Protein AF-A0A1M5VIR8-F1 (afdb_monomer_lite)

pLDDT: mean 79.29, std 17.3, range [23.12, 97.69]

InterPro domains:
  IPR013397 Type I-F CRISPR-associated protein Csy1 [PF09611] (57-420)
  IPR013397 Type I-F CRISPR-associated protein Csy1 [TIGR02564] (56-422)
  IPR013398 Type I-F CRISPR-associated protein Csy2 [PF09614] (484-767)
  IPR013398 Type I-F CRISPR-associated protein Csy2 [TIGR02565] (483-769)

Secondary structure (DSSP, 8-state):
--HHHHHHHHHHHHHHHHHHHHHHHHHHHHHH--SHHHHHHHHHHHHHHHHHHHHHTSHHHHHHHHHHHGGGEEEESB-GGGT-TT--S--BPPPP----TTSBSGGG-SSPPPEEEE-GGGHHHHHHHT-B-TTS-BHHHHHHTT--GGGGGG-SSHHHHHHHHHHHHTTT--SS-B--TTSEEEEEE-TTS-EEEEEE--BHHHHHHHHHHHHHHHH-HHHHHHHHHHHHT---SS-EEE--S-EEEETTTT-GGGT-HHHHHTTTEEEEEE-PPPP---------S-SSGGGSHHHHHHHHHHHHHHHHHHHHHHHTT----HHHHHHHHHHHHHHHHHHHHHHHHHTTSPTTGGGG-SSS-HHHHHHH-TT-TT--TT--GGGGHHHHHHHHHHHHHHHHHTTT-SSSSSTHHHHHHHHHHHHHHH--GGGTS--------------------------------------------EEEEEEEEEEEEEE-EETTEESS--HHHHHHHHHHHHHHHHHHH--EEEEEEEEEEEEEESEE-SSTTSPEEE----PPPPTTSPPPP-----EEEEEEEEEEEEES---S-HHHHHHHHHHHHHHHHTSEETTEEEEEEEEEEEE----HHHHHGGG-S-EEEEE-GGGT--SS--HHHHHHHHHHHH-EEEEEEEEESSTT-S-EEEEEEEPPP-SS-EEEEEEEEEESSPPBPTTTSBT-S-SSS-EEEEEEEEEEEEEE--GGG---GGGT-EEEEEETTEEEEEESS-PPPPGGGGT---

Organism: NCBI:txid1216006

Structure (mmCIF, N/CA/C/O backbone):
data_AF-A0A1M5VIR8-F1
#
_entry.id   AF-A0A1M5VIR8-F1
#
loop_
_atom_site.group_PDB
_atom_site.id
_atom_site.type_symbol
_atom_site.label_atom_id
_atom_site.label_alt_id
_atom_site.label_comp_id
_atom_site.label_asym_id
_atom_site.label_entity_id
_atom_site.label_seq_id
_atom_site.pdbx_PDB_ins_code
_atom_site.Cartn_x
_atom_site.Cartn_y
_atom_site.Cartn_z
_atom_site.occupancy
_atom_site.B_iso_or_equiv
_atom_site.auth_seq_id
_atom_site.auth_comp_id
_atom_site.auth_asym_id
_atom_site.auth_atom_id
_atom_site.pdbx_PDB_model_num
ATOM 1 N N . MET A 1 1 ? -11.295 -9.915 39.919 1.00 59.41 1 MET A N 1
ATOM 2 C CA . MET A 1 1 ? -12.759 -9.950 39.840 1.00 59.41 1 MET A CA 1
ATOM 3 C C . MET A 1 1 ? -13.199 -11.084 38.944 1.00 59.41 1 MET A C 1
ATOM 5 O O . MET A 1 1 ? -12.601 -11.305 37.896 1.00 59.41 1 MET A O 1
ATOM 9 N N . GLN A 1 2 ? -14.254 -11.789 39.356 1.00 78.25 2 GLN A N 1
ATOM 10 C CA . GLN A 1 2 ? -14.938 -12.717 38.463 1.00 78.25 2 GLN A CA 1
ATOM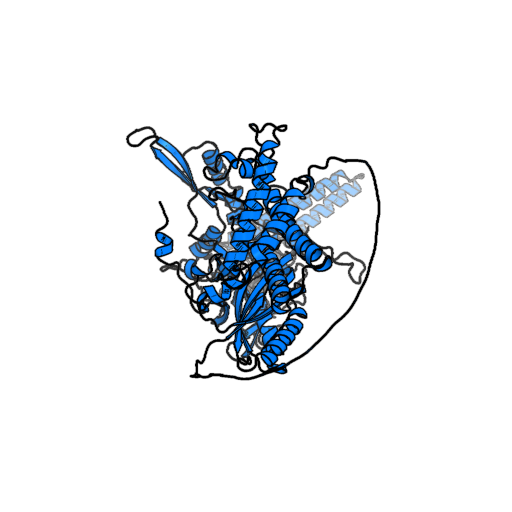 11 C C . GLN A 1 2 ? -15.628 -11.924 37.344 1.00 78.25 2 GLN A C 1
ATOM 13 O O . GLN A 1 2 ? -16.058 -10.785 37.548 1.00 78.25 2 GLN A O 1
ATOM 18 N N . LEU A 1 3 ? -15.728 -12.515 36.154 1.00 81.69 3 LEU A N 1
ATOM 19 C CA . LEU A 1 3 ? -16.310 -11.860 34.978 1.00 81.69 3 LEU A CA 1
ATOM 20 C C . LEU A 1 3 ? -17.779 -11.445 35.200 1.00 81.69 3 LEU A C 1
ATOM 22 O O . LEU A 1 3 ? -18.223 -10.424 34.680 1.00 81.69 3 LEU A O 1
ATOM 26 N N . SER A 1 4 ? -18.514 -12.181 36.036 1.00 81.38 4 SER A N 1
ATOM 27 C CA . SER A 1 4 ? -19.877 -11.855 36.473 1.00 81.38 4 SER A CA 1
ATOM 28 C C . SER A 1 4 ? -19.963 -10.492 37.174 1.00 81.38 4 SER A C 1
ATOM 30 O O . SER A 1 4 ? -20.834 -9.682 36.850 1.00 81.38 4 SER A O 1
ATOM 32 N N . ASP A 1 5 ? -19.031 -10.178 38.075 1.00 83.06 5 ASP A N 1
ATOM 33 C CA . ASP A 1 5 ? -19.003 -8.885 38.768 1.00 83.06 5 ASP A CA 1
ATOM 34 C C . ASP A 1 5 ? -18.709 -7.735 37.800 1.00 83.06 5 ASP A C 1
ATOM 36 O O . ASP A 1 5 ? -19.306 -6.661 37.902 1.00 83.06 5 ASP A O 1
ATOM 40 N N . GLN A 1 6 ? -17.836 -7.967 36.814 1.00 84.19 6 GLN A N 1
ATOM 41 C CA . GLN A 1 6 ? -17.561 -6.980 35.771 1.00 84.19 6 GLN A CA 1
ATOM 42 C C . GLN A 1 6 ? -18.767 -6.737 34.863 1.00 84.19 6 GLN A C 1
ATOM 44 O O . GLN A 1 6 ? -19.037 -5.589 34.520 1.00 84.19 6 GLN A O 1
ATOM 49 N N . ILE A 1 7 ? -19.523 -7.781 34.507 1.00 85.25 7 ILE A N 1
ATOM 50 C CA . ILE A 1 7 ? -20.770 -7.640 33.741 1.00 85.25 7 ILE A CA 1
ATOM 51 C C . ILE A 1 7 ? -21.762 -6.769 34.518 1.00 85.25 7 ILE A C 1
ATOM 53 O O . ILE A 1 7 ? -22.334 -5.833 33.957 1.00 85.25 7 ILE A O 1
ATOM 57 N N . ARG A 1 8 ? -21.925 -7.013 35.824 1.00 86.75 8 ARG A N 1
ATOM 58 C CA . ARG A 1 8 ? -22.806 -6.201 36.676 1.00 86.75 8 ARG A CA 1
ATOM 59 C C . ARG A 1 8 ? -22.347 -4.742 36.737 1.00 86.75 8 ARG A C 1
ATOM 61 O O . ARG A 1 8 ? -23.164 -3.844 36.544 1.00 86.75 8 ARG A O 1
ATOM 68 N N . ALA A 1 9 ? -21.053 -4.507 36.954 1.00 87.12 9 ALA A N 1
ATOM 69 C CA . ALA A 1 9 ? -20.477 -3.164 36.981 1.00 87.12 9 ALA A CA 1
ATOM 70 C C . ALA A 1 9 ? -20.625 -2.440 35.630 1.00 87.12 9 ALA A C 1
ATOM 72 O O . ALA A 1 9 ? -20.938 -1.250 35.593 1.00 87.12 9 ALA A O 1
ATOM 73 N N . TYR A 1 10 ? -20.460 -3.159 34.518 1.00 87.75 10 TYR A N 1
ATOM 74 C CA . TYR A 1 10 ? -20.635 -2.616 33.174 1.00 87.75 10 TYR A CA 1
ATOM 75 C C . TYR A 1 10 ? -22.074 -2.153 32.937 1.00 87.75 10 TYR A C 1
ATOM 77 O O . TYR A 1 10 ? -22.295 -1.016 32.518 1.00 87.75 10 TYR A O 1
ATOM 85 N N . ILE A 1 11 ? -23.060 -2.999 33.247 1.00 87.69 11 ILE A N 1
ATOM 86 C CA . ILE A 1 11 ? -24.482 -2.663 33.087 1.00 87.69 11 ILE A CA 1
ATOM 87 C C . ILE A 1 11 ? -24.844 -1.454 33.962 1.00 87.69 11 ILE A C 1
ATOM 89 O O . ILE A 1 11 ? -25.480 -0.517 33.474 1.00 87.69 11 ILE A O 1
ATOM 93 N N . GLN A 1 12 ? -24.355 -1.418 35.205 1.00 88.19 12 GLN A N 1
ATOM 94 C CA . GLN A 1 12 ? -24.562 -0.301 36.128 1.00 88.19 12 GLN A CA 1
ATOM 95 C C . GLN A 1 12 ? -23.960 1.017 35.607 1.00 88.19 12 GLN A C 1
ATOM 97 O O . GLN A 1 12 ? -24.633 2.045 35.594 1.00 88.19 12 GLN A O 1
ATOM 102 N N . SER A 1 13 ? -22.729 0.996 35.092 1.00 88.50 13 SER A N 1
ATOM 103 C CA . SER A 1 13 ? -22.093 2.186 34.503 1.00 88.50 13 SER A CA 1
ATOM 104 C C . SER A 1 13 ? -22.871 2.723 33.290 1.00 88.50 13 SER A C 1
ATOM 106 O O . SER A 1 13 ? -22.991 3.938 33.080 1.00 88.50 13 SER A O 1
ATOM 108 N N . ARG A 1 14 ? -23.455 1.828 32.480 1.00 86.19 14 ARG A N 1
ATOM 109 C CA . ARG A 1 14 ? -24.301 2.221 31.340 1.00 86.19 14 ARG A CA 1
ATOM 110 C C . ARG A 1 14 ? -25.634 2.808 31.793 1.00 86.19 14 ARG A C 1
ATOM 112 O O . ARG A 1 14 ? -26.088 3.769 31.168 1.00 86.19 14 ARG A O 1
ATOM 119 N N . PHE A 1 15 ? -26.218 2.273 32.863 1.00 88.56 15 PHE A N 1
ATOM 120 C CA . PHE A 1 15 ? -27.401 2.843 33.501 1.00 88.56 15 PHE A CA 1
ATOM 121 C C . PHE A 1 15 ? -27.131 4.273 33.980 1.00 88.56 15 PHE A C 1
ATOM 123 O O . PHE A 1 15 ? -27.868 5.182 33.608 1.00 88.56 15 PHE A O 1
ATOM 130 N N . GLU A 1 16 ? -26.030 4.503 34.698 1.00 88.00 16 GLU A N 1
ATOM 131 C CA . GLU A 1 16 ? -25.642 5.832 35.193 1.00 88.00 16 GLU A CA 1
ATOM 132 C C . GLU A 1 16 ? -25.449 6.837 34.054 1.00 88.00 16 GLU A C 1
ATOM 134 O O . GLU A 1 16 ? -26.023 7.922 34.078 1.00 88.00 16 GLU A O 1
ATOM 139 N N . THR A 1 17 ? -24.750 6.445 32.983 1.00 87.06 17 THR A N 1
ATOM 140 C CA . THR A 1 17 ? -24.547 7.314 31.809 1.00 87.06 17 THR A CA 1
ATOM 141 C C . THR A 1 17 ? -25.876 7.736 31.162 1.00 87.06 17 THR A C 1
ATOM 143 O O . THR A 1 17 ? -26.032 8.871 30.693 1.00 87.06 17 THR A O 1
ATOM 146 N N . LYS A 1 18 ? -26.848 6.817 31.090 1.00 86.19 18 LYS A N 1
ATOM 147 C CA . LYS A 1 18 ? -28.182 7.104 30.547 1.00 86.19 18 LYS A CA 1
ATOM 148 C C . LYS A 1 18 ? -29.017 7.947 31.495 1.00 86.19 18 LYS A C 1
ATOM 150 O O . LYS A 1 18 ? -29.655 8.883 31.019 1.00 86.19 18 LYS A O 1
ATOM 155 N N . ARG A 1 19 ? -28.960 7.657 32.795 1.00 86.12 19 ARG A N 1
ATOM 156 C CA . ARG A 1 19 ? -29.609 8.444 33.842 1.00 86.12 19 ARG A CA 1
ATOM 157 C C . ARG A 1 19 ? -29.145 9.895 33.779 1.00 86.12 19 ARG A C 1
ATOM 159 O O . ARG A 1 19 ? -29.970 10.761 33.548 1.00 86.12 19 ARG A O 1
ATOM 166 N N . ASP A 1 20 ? -27.838 10.145 33.776 1.00 88.00 20 ASP A N 1
ATOM 167 C CA . ASP A 1 20 ? -27.274 11.499 33.692 1.00 88.00 20 ASP A CA 1
ATOM 168 C C . ASP A 1 20 ? -27.718 12.267 32.431 1.00 88.00 20 ASP A C 1
ATOM 170 O O . ASP A 1 20 ? -27.823 13.496 32.424 1.00 88.00 20 ASP A O 1
ATOM 174 N N . THR A 1 21 ? -27.947 11.554 31.323 1.00 87.31 21 THR A N 1
ATOM 175 C CA . THR A 1 21 ? -28.435 12.156 30.073 1.00 87.31 21 THR A CA 1
ATOM 176 C C . THR A 1 21 ? -29.904 12.563 30.190 1.00 87.31 21 THR A C 1
ATOM 178 O O . THR A 1 21 ? -30.272 13.655 29.749 1.00 87.31 21 THR A O 1
ATOM 181 N N . GLU A 1 22 ? -30.737 11.706 30.780 1.00 85.62 22 GLU A N 1
ATOM 182 C CA . GLU A 1 22 ? -32.143 12.021 31.033 1.00 85.62 22 GLU A CA 1
ATOM 183 C C . GLU A 1 22 ? -32.297 13.082 32.131 1.00 85.62 22 GLU A C 1
ATOM 185 O O . GLU A 1 22 ? -33.149 13.949 31.976 1.00 85.62 22 GLU A O 1
ATOM 190 N N . ASP A 1 23 ? -31.439 13.100 33.155 1.00 85.31 23 ASP A N 1
ATOM 191 C CA . ASP A 1 23 ? -31.411 14.122 34.213 1.00 85.31 23 ASP A CA 1
ATOM 192 C C . ASP A 1 23 ? -31.166 15.511 33.611 1.00 85.31 23 ASP A C 1
ATOM 194 O O . ASP A 1 23 ? -31.941 16.442 33.818 1.00 85.31 23 ASP A O 1
ATOM 198 N N . LYS A 1 24 ? -30.164 15.640 32.730 1.00 87.75 24 LYS A N 1
ATOM 199 C CA . LYS A 1 24 ? -29.912 16.891 31.988 1.00 87.75 24 LYS A CA 1
ATOM 200 C C . LYS A 1 24 ? -31.077 17.281 31.077 1.00 87.75 24 LYS A C 1
ATOM 202 O O . LYS A 1 24 ? -31.354 18.467 30.883 1.00 87.75 24 LYS A O 1
ATOM 207 N N . ALA A 1 25 ? -31.743 16.302 30.462 1.00 85.44 25 ALA A N 1
ATOM 208 C CA . ALA A 1 25 ? -32.912 16.555 29.624 1.00 85.44 25 ALA A CA 1
ATOM 209 C C . ALA A 1 25 ? -34.123 17.000 30.458 1.00 85.44 25 ALA A C 1
ATOM 211 O O . ALA A 1 25 ? -34.888 17.859 30.009 1.00 85.44 25 ALA A O 1
ATOM 212 N N . PHE A 1 26 ? -34.275 16.442 31.657 1.00 85.44 26 PHE A N 1
ATOM 213 C CA . PHE A 1 26 ? -35.271 16.829 32.641 1.00 85.44 26 PHE A CA 1
ATOM 214 C C . PHE A 1 26 ? -35.022 18.252 33.133 1.00 85.44 26 PHE A C 1
ATOM 216 O O . PHE A 1 26 ? -35.920 19.075 32.995 1.00 85.44 26 PHE A O 1
ATOM 223 N N . ASP A 1 27 ? -33.801 18.596 33.550 1.00 84.75 27 ASP A N 1
ATOM 224 C CA . ASP A 1 27 ? -33.443 19.957 33.974 1.00 84.75 27 ASP A CA 1
ATOM 225 C C . ASP A 1 27 ? -33.749 20.995 32.888 1.00 84.75 27 ASP A C 1
ATOM 227 O O . ASP A 1 27 ? -34.335 22.050 33.149 1.00 84.75 27 ASP A O 1
ATOM 231 N N . LYS A 1 28 ? -33.437 20.667 31.627 1.00 87.31 28 LYS A N 1
ATOM 232 C CA . LYS A 1 28 ? -33.762 21.527 30.486 1.00 87.31 28 LYS A CA 1
ATOM 233 C C . LYS A 1 28 ? -35.272 21.715 30.317 1.00 87.31 28 LYS A C 1
ATOM 235 O O . LYS A 1 28 ? -35.718 22.842 30.106 1.00 87.31 28 LYS A O 1
ATOM 240 N N . LYS A 1 29 ? -36.065 20.643 30.405 1.00 85.25 29 LYS A N 1
ATOM 241 C CA . LYS A 1 29 ? -37.533 20.713 30.279 1.00 85.25 29 LYS A CA 1
ATOM 242 C C . LYS A 1 29 ? -38.178 21.427 31.464 1.00 85.25 29 LYS A C 1
ATOM 244 O O . LYS A 1 29 ? -39.077 22.232 31.254 1.00 85.25 29 LYS A O 1
ATOM 249 N N . ARG A 1 30 ? -37.665 21.201 32.673 1.00 80.69 30 ARG A N 1
ATOM 250 C CA . ARG A 1 30 ? -38.082 21.866 33.908 1.00 80.69 30 ARG A CA 1
ATOM 251 C C . ARG A 1 30 ? -37.870 23.376 33.824 1.00 80.69 30 ARG A C 1
ATOM 253 O O . ARG A 1 30 ? -38.771 24.134 34.151 1.00 80.69 30 ARG A O 1
ATOM 260 N N . SER A 1 31 ? -36.720 23.816 33.308 1.00 79.81 31 SER A N 1
ATOM 261 C CA . SER A 1 31 ? -36.425 25.246 33.111 1.00 79.81 31 SER A CA 1
ATOM 262 C C . SER A 1 31 ? -37.261 25.925 32.014 1.00 79.81 31 SER A C 1
ATOM 264 O O . SER A 1 31 ? -37.347 27.149 31.983 1.00 79.81 31 SER A O 1
ATOM 266 N N . ALA A 1 32 ? -37.876 25.148 31.116 1.00 81.44 32 ALA A N 1
ATOM 267 C CA . ALA A 1 32 ? -38.721 25.647 30.030 1.00 81.44 32 ALA A CA 1
ATOM 268 C C . ALA A 1 32 ? -40.226 25.632 30.369 1.00 81.44 32 ALA A C 1
ATOM 270 O O . ALA A 1 32 ? -41.026 26.183 29.611 1.00 81.44 32 ALA A O 1
ATOM 271 N N . ALA A 1 33 ? -40.620 25.000 31.478 1.00 77.38 33 ALA A N 1
ATOM 272 C CA . ALA A 1 33 ? -42.011 24.925 31.904 1.00 77.38 33 ALA A CA 1
ATOM 273 C C . ALA A 1 33 ? -42.504 26.301 32.380 1.00 77.38 33 ALA A C 1
ATOM 275 O O . ALA A 1 33 ? -41.848 26.969 33.177 1.00 77.38 33 ALA A O 1
ATOM 276 N N . THR A 1 34 ? -43.657 26.737 31.869 1.00 70.69 34 THR A N 1
ATOM 277 C CA . THR A 1 34 ? -44.209 28.083 32.121 1.00 70.69 34 THR A CA 1
ATOM 278 C C . THR A 1 34 ? -45.435 28.065 33.036 1.00 70.69 34 THR A C 1
ATOM 280 O O . THR A 1 34 ? -45.808 29.113 33.561 1.00 70.69 34 THR A O 1
ATOM 283 N N . SER A 1 35 ? -46.042 26.895 33.270 1.00 75.81 35 SER A N 1
ATOM 284 C CA . SER A 1 35 ? -47.171 26.712 34.187 1.00 75.81 35 SER A CA 1
ATOM 285 C C . SER A 1 35 ? -46.914 25.587 35.209 1.00 75.81 35 SER A C 1
ATOM 287 O O . SER A 1 35 ? -46.143 24.668 34.923 1.00 75.81 35 SER A O 1
ATOM 289 N N . PRO A 1 36 ? -47.564 25.614 36.392 1.00 74.19 36 PRO A N 1
ATOM 290 C CA . PRO A 1 36 ? -47.455 24.544 37.392 1.00 74.19 36 PRO A CA 1
ATOM 291 C C . PRO A 1 36 ? -47.894 23.168 36.864 1.00 74.19 36 PRO A C 1
ATOM 293 O O . PRO A 1 36 ? -47.269 22.165 37.182 1.00 74.19 36 PRO A O 1
ATOM 296 N N . ALA A 1 37 ? -48.908 23.130 35.993 1.00 74.62 37 ALA A N 1
ATOM 297 C CA . ALA A 1 37 ? -49.393 21.891 35.383 1.00 74.62 37 ALA A CA 1
ATOM 298 C C . ALA A 1 37 ? -48.378 21.275 34.400 1.00 74.62 37 ALA A C 1
ATOM 300 O O . ALA A 1 37 ? -48.274 20.053 34.302 1.00 74.62 37 ALA A O 1
ATOM 301 N N . ASP A 1 38 ? -47.599 22.108 33.699 1.00 75.25 38 ASP A N 1
ATOM 302 C CA . ASP A 1 38 ? -46.526 21.632 32.817 1.00 75.25 38 ASP A CA 1
ATOM 303 C C . ASP A 1 38 ? -45.348 21.063 33.618 1.00 75.25 38 ASP A C 1
ATOM 305 O O . ASP A 1 38 ? -44.708 20.106 33.184 1.00 75.25 38 ASP A O 1
ATOM 309 N N . LEU A 1 39 ? -45.070 21.629 34.797 1.00 76.19 39 LEU A N 1
ATOM 310 C CA . LEU A 1 39 ? -44.045 21.142 35.725 1.00 76.19 39 LEU A CA 1
ATOM 311 C C . LEU A 1 39 ? -44.400 19.753 36.271 1.00 76.19 39 LEU A C 1
ATOM 313 O O . LEU A 1 39 ? -43.580 18.840 36.161 1.00 76.19 39 LEU A O 1
ATOM 317 N N . ASP A 1 40 ? -45.634 19.572 36.746 1.00 78.31 40 ASP A N 1
ATOM 318 C CA . ASP A 1 40 ? -46.125 18.283 37.252 1.00 78.31 40 ASP A CA 1
ATOM 319 C C . ASP A 1 40 ? -46.104 17.198 36.159 1.00 78.31 40 ASP A C 1
ATOM 321 O O . ASP A 1 40 ? -45.693 16.059 36.397 1.00 78.31 40 ASP A O 1
ATOM 325 N N . ALA A 1 41 ? -46.481 17.550 34.924 1.00 81.94 41 ALA A N 1
ATOM 326 C CA . ALA A 1 41 ? -46.430 16.631 33.788 1.00 81.94 41 ALA A CA 1
ATOM 327 C C . ALA A 1 41 ? -44.989 16.227 33.415 1.00 81.94 41 ALA A C 1
ATOM 329 O O . ALA A 1 41 ? -44.733 15.069 33.072 1.00 81.94 41 ALA A O 1
ATOM 330 N N . VAL A 1 42 ? -44.035 17.163 33.489 1.00 81.06 42 VAL A N 1
ATOM 331 C CA . VAL A 1 42 ? -42.611 16.898 33.223 1.00 81.06 42 VAL A CA 1
ATOM 332 C C . VAL A 1 42 ? -41.993 16.009 34.313 1.00 81.06 42 VAL A C 1
ATOM 334 O O . VAL A 1 42 ? -41.223 15.106 33.977 1.00 81.06 42 VAL A O 1
ATOM 337 N N . GLU A 1 43 ? -42.350 16.206 35.585 1.00 82.31 43 GLU A N 1
ATOM 338 C CA . GLU A 1 43 ? -41.896 15.378 36.716 1.00 82.31 43 GLU A CA 1
ATOM 339 C C . GLU A 1 43 ? -42.473 13.956 36.682 1.00 82.31 43 GLU A C 1
ATOM 341 O O . GLU A 1 43 ? -41.729 12.977 36.834 1.00 82.31 43 GLU A O 1
ATOM 346 N N . ALA A 1 44 ? -43.770 13.815 36.395 1.00 83.81 44 ALA A N 1
ATOM 347 C CA . ALA A 1 44 ? -44.411 12.511 36.237 1.00 83.81 44 ALA A CA 1
ATOM 348 C C . ALA A 1 44 ? -43.782 11.705 35.085 1.00 83.81 44 ALA A C 1
ATOM 350 O O . ALA A 1 44 ? -43.395 10.549 35.273 1.00 83.81 44 ALA A O 1
ATOM 351 N N . ALA A 1 45 ? -43.582 12.335 33.921 1.00 84.31 45 ALA A N 1
ATOM 352 C CA . ALA A 1 45 ? -42.957 11.692 32.764 1.00 84.31 45 ALA A CA 1
ATOM 353 C C . ALA A 1 45 ? -41.489 11.299 33.012 1.00 84.31 45 ALA A C 1
ATOM 355 O O . ALA A 1 45 ? -41.009 10.307 32.463 1.00 84.31 45 ALA A O 1
ATOM 356 N N . TYR A 1 46 ? -40.754 12.068 33.821 1.00 85.38 46 TYR A N 1
ATOM 357 C CA . TYR A 1 46 ? -39.385 11.725 34.207 1.00 85.38 46 TYR A CA 1
ATOM 358 C C . TYR A 1 46 ? -39.352 10.532 35.167 1.00 85.38 46 TYR A C 1
ATOM 360 O O . TYR A 1 46 ? -38.568 9.608 34.962 1.00 85.38 46 TYR A O 1
ATOM 368 N N . THR A 1 47 ? -40.250 10.493 36.151 1.00 84.62 47 THR A N 1
ATOM 369 C CA . THR A 1 47 ? -40.312 9.392 37.123 1.00 84.62 47 THR A CA 1
ATOM 370 C C . THR A 1 47 ? -40.678 8.075 36.439 1.00 84.62 47 THR A C 1
ATOM 372 O O . THR A 1 47 ? -40.042 7.051 36.689 1.00 84.62 47 THR A O 1
ATOM 375 N N . GLU A 1 48 ? -41.634 8.107 35.505 1.00 88.06 48 GLU A N 1
ATOM 376 C CA . GLU A 1 48 ? -41.990 6.946 34.683 1.00 88.06 48 GLU A CA 1
ATOM 377 C C . GLU A 1 48 ? -40.802 6.460 33.836 1.00 88.06 48 GLU A C 1
ATOM 379 O O . GLU A 1 48 ? -40.490 5.268 33.816 1.00 88.06 48 GLU A O 1
ATOM 384 N N . LYS A 1 49 ? -40.077 7.383 33.192 1.00 86.31 49 LYS A N 1
ATOM 385 C CA . LYS A 1 49 ? -38.882 7.057 32.402 1.00 86.31 49 LYS A CA 1
ATOM 386 C C . LYS A 1 49 ? -37.748 6.463 33.231 1.00 86.31 49 LYS A C 1
ATOM 388 O O . LYS A 1 49 ? -37.093 5.533 32.770 1.00 86.31 49 LYS A O 1
ATOM 393 N N . ILE A 1 50 ? -37.487 6.984 34.429 1.00 86.75 50 ILE A N 1
ATOM 394 C CA . ILE A 1 50 ? -36.444 6.454 35.317 1.00 86.75 50 ILE A CA 1
ATOM 395 C C . ILE A 1 50 ? -36.835 5.075 35.852 1.00 86.75 50 ILE A C 1
ATOM 397 O O . ILE A 1 50 ? -35.981 4.190 35.927 1.00 86.75 50 ILE A O 1
ATOM 401 N N . ALA A 1 51 ? -38.115 4.858 36.166 1.00 86.31 51 ALA A N 1
ATOM 402 C CA . ALA A 1 51 ? -38.621 3.542 36.545 1.00 86.31 51 ALA A CA 1
ATOM 403 C C . ALA A 1 51 ? -38.445 2.523 35.403 1.00 86.31 51 ALA A C 1
ATOM 405 O O . ALA A 1 51 ? -37.927 1.431 35.639 1.00 86.31 51 ALA A O 1
ATOM 406 N N . GLN A 1 52 ? -38.780 2.904 34.162 1.00 88.75 52 GLN A N 1
ATOM 407 C CA . GLN A 1 52 ? -38.529 2.083 32.970 1.00 88.75 52 GLN A CA 1
ATOM 408 C C . GLN A 1 52 ? -37.035 1.804 32.771 1.00 88.75 52 GLN A C 1
ATOM 410 O O . GLN A 1 52 ? -36.647 0.649 32.632 1.00 88.75 52 GLN A O 1
ATOM 415 N N . LEU A 1 53 ? -36.174 2.824 32.849 1.00 87.38 53 LEU A N 1
ATOM 416 C CA . LEU A 1 53 ? -34.722 2.647 32.739 1.00 87.38 53 LEU A CA 1
ATOM 417 C C . LEU A 1 53 ? -34.167 1.716 33.821 1.00 87.38 53 LEU A C 1
ATOM 419 O O . LEU A 1 53 ? -33.310 0.886 33.541 1.00 87.38 53 LEU A O 1
ATOM 423 N N . THR A 1 54 ? -34.654 1.820 35.055 1.00 86.94 54 THR A N 1
ATOM 424 C CA . THR A 1 54 ? -34.211 0.944 36.150 1.00 86.94 54 THR A CA 1
ATOM 425 C C . THR A 1 54 ? -34.589 -0.514 35.869 1.00 86.94 54 THR A C 1
ATOM 427 O O . THR A 1 54 ? -33.792 -1.422 36.107 1.00 86.94 54 THR A O 1
ATOM 430 N N . HIS A 1 55 ? -35.774 -0.747 35.298 1.00 88.19 55 HIS A N 1
ATOM 431 C CA . HIS A 1 55 ? -36.198 -2.076 34.865 1.00 88.19 55 HIS A CA 1
ATOM 432 C C . HIS A 1 55 ? -35.346 -2.601 33.696 1.00 88.19 55 HIS A C 1
ATOM 434 O O . HIS A 1 55 ? -34.783 -3.693 33.791 1.00 88.19 55 HIS A O 1
ATOM 440 N N . ASP A 1 56 ? -35.174 -1.802 32.641 1.00 86.69 56 ASP A N 1
ATOM 441 C CA . ASP A 1 56 ? -34.448 -2.174 31.418 1.00 86.69 56 ASP A CA 1
ATOM 442 C C . ASP A 1 56 ? -32.966 -2.500 31.664 1.00 86.69 56 ASP A C 1
ATOM 444 O O . ASP A 1 56 ? -32.382 -3.329 30.963 1.00 86.69 56 ASP A O 1
ATOM 448 N N . TYR A 1 57 ? -32.347 -1.854 32.658 1.00 87.62 57 TYR A N 1
ATOM 449 C CA . TYR A 1 57 ? -30.948 -2.062 33.045 1.00 87.62 57 TYR A CA 1
ATOM 450 C C . TYR A 1 57 ? -30.767 -3.082 34.179 1.00 87.62 57 TYR A C 1
ATOM 452 O O . TYR A 1 57 ? -29.660 -3.258 34.691 1.00 87.62 57 TYR A O 1
ATOM 460 N N . THR A 1 58 ? -31.817 -3.817 34.550 1.00 87.75 58 THR A N 1
ATOM 461 C CA . THR A 1 58 ? -31.651 -5.007 35.391 1.00 87.75 58 THR A CA 1
ATOM 462 C C . THR A 1 58 ? -30.880 -6.075 34.595 1.00 87.75 58 THR A C 1
ATOM 464 O O . THR A 1 58 ? -31.234 -6.314 33.438 1.00 87.75 58 THR A O 1
ATOM 467 N N . PRO A 1 59 ? -29.857 -6.755 35.162 1.00 85.94 59 PRO A N 1
ATOM 468 C CA . PRO A 1 59 ? -28.968 -7.633 34.394 1.00 85.94 59 PRO A CA 1
ATOM 469 C C . PRO A 1 59 ? -29.671 -8.666 33.504 1.00 85.94 59 PRO A C 1
ATOM 471 O O . PRO A 1 59 ? -29.267 -8.853 32.362 1.00 85.94 59 PRO A O 1
ATOM 474 N N . VAL A 1 60 ? -30.753 -9.281 33.989 1.00 88.25 60 VAL A N 1
ATOM 475 C CA . VAL A 1 60 ? -31.532 -10.285 33.242 1.00 88.25 60 VAL A CA 1
ATOM 476 C C . VAL A 1 60 ? -32.183 -9.682 31.991 1.00 88.25 60 VAL A C 1
ATOM 478 O O . VAL A 1 60 ? -31.962 -10.160 30.880 1.00 88.25 60 VAL A O 1
ATOM 481 N N . VAL A 1 61 ? -32.938 -8.591 32.160 1.00 88.44 61 VAL A N 1
ATOM 482 C CA . VAL A 1 61 ? -33.669 -7.909 31.074 1.00 88.44 61 VAL A CA 1
ATOM 483 C C . VAL A 1 61 ? -32.695 -7.336 30.046 1.00 88.44 61 VAL A C 1
ATOM 485 O O . VAL A 1 61 ? -32.905 -7.438 28.831 1.00 88.44 61 VAL A O 1
ATOM 488 N N . TRP A 1 62 ? -31.589 -6.773 30.530 1.00 89.94 62 TRP A N 1
ATOM 489 C CA . TRP A 1 62 ? -30.566 -6.204 29.671 1.00 89.94 62 TRP A CA 1
ATOM 490 C C . TRP A 1 62 ? -29.874 -7.281 28.823 1.00 89.94 62 TRP A C 1
ATOM 492 O O . TRP A 1 62 ? -29.703 -7.081 27.619 1.00 89.94 62 TRP A O 1
ATOM 502 N N . LEU A 1 63 ? -29.531 -8.437 29.410 1.00 87.81 63 LEU A N 1
ATOM 503 C CA . LEU A 1 63 ? -28.922 -9.565 28.692 1.00 87.81 63 LEU A CA 1
ATOM 504 C C . LEU A 1 63 ? -29.881 -10.191 27.665 1.00 87.81 63 LEU A C 1
ATOM 506 O O . LEU A 1 63 ? -29.454 -10.469 26.543 1.00 87.81 63 LEU A O 1
ATOM 510 N N . ASP A 1 64 ? -31.178 -10.306 27.974 1.00 89.19 64 ASP A N 1
ATOM 511 C CA . ASP A 1 64 ? -32.211 -10.728 27.011 1.00 89.19 64 ASP A CA 1
ATOM 512 C C . ASP A 1 64 ? -32.267 -9.804 25.784 1.00 89.19 64 ASP A C 1
ATOM 514 O O . ASP A 1 64 ? -32.333 -10.251 24.631 1.00 89.19 64 ASP A O 1
ATOM 518 N N . SER A 1 65 ? -32.230 -8.490 26.019 1.00 88.19 65 SER A N 1
ATOM 519 C CA . SER A 1 65 ? -32.182 -7.488 24.953 1.00 88.19 65 SER A CA 1
ATOM 520 C C . SER A 1 65 ? -30.860 -7.544 24.181 1.00 88.19 65 SER A C 1
ATOM 522 O O . SER A 1 65 ? -30.856 -7.484 22.948 1.00 88.19 65 SER A O 1
ATOM 524 N N . ALA A 1 66 ? -29.732 -7.694 24.879 1.00 87.12 66 ALA A N 1
ATOM 525 C CA . ALA A 1 66 ? -28.404 -7.771 24.279 1.00 87.12 66 ALA A CA 1
ATOM 526 C C . ALA A 1 66 ? -28.272 -8.980 23.342 1.00 87.12 66 ALA A C 1
ATOM 528 O O . ALA A 1 66 ? -27.833 -8.813 22.204 1.00 87.12 66 ALA A O 1
ATOM 529 N N . ALA A 1 67 ? -28.744 -10.160 23.756 1.00 87.06 67 ALA A N 1
ATOM 530 C CA . ALA A 1 67 ? -28.740 -11.369 22.933 1.00 87.06 67 ALA A CA 1
ATOM 531 C C . ALA A 1 67 ? -29.549 -11.194 21.632 1.00 87.06 67 ALA A C 1
ATOM 533 O O . ALA A 1 67 ? -29.118 -11.628 20.566 1.00 87.06 67 ALA A O 1
ATOM 534 N N . LYS A 1 68 ? -30.688 -10.486 21.676 1.00 88.25 68 LYS A N 1
ATOM 535 C CA . LYS A 1 68 ? -31.502 -10.182 20.478 1.00 88.25 68 LYS A CA 1
ATOM 536 C C . LYS A 1 68 ? -30.857 -9.140 19.559 1.00 88.25 68 LYS A C 1
ATOM 538 O O . LYS A 1 68 ? -31.076 -9.168 18.344 1.00 88.25 68 LYS A O 1
ATOM 543 N N . ARG A 1 69 ? -30.109 -8.190 20.129 1.00 87.56 69 ARG A N 1
ATOM 544 C CA . ARG A 1 69 ? -29.418 -7.112 19.400 1.00 87.56 69 ARG A CA 1
ATOM 545 C C . ARG A 1 69 ? -28.060 -7.536 18.844 1.00 87.56 69 ARG A C 1
ATOM 547 O O . ARG A 1 69 ? -27.604 -6.910 17.892 1.00 87.56 69 ARG A O 1
ATOM 554 N N . ALA A 1 70 ? -27.462 -8.606 19.366 1.00 84.06 70 ALA A N 1
ATOM 555 C CA . ALA A 1 70 ? -26.160 -9.123 18.949 1.00 84.06 70 ALA A CA 1
ATOM 556 C C . ALA A 1 70 ? -26.050 -9.353 17.431 1.00 84.06 70 ALA A C 1
ATOM 558 O O . ALA A 1 70 ? -25.053 -8.969 16.838 1.00 84.06 70 ALA A O 1
ATOM 559 N N . LYS A 1 71 ? -27.111 -9.822 16.760 1.00 83.00 71 LYS A N 1
ATOM 560 C CA . LYS A 1 71 ? -27.152 -9.968 15.288 1.00 83.00 71 LYS A CA 1
ATOM 561 C C . LYS A 1 71 ? -26.971 -8.670 14.482 1.00 83.00 71 LYS A C 1
ATOM 563 O O . LYS A 1 71 ? -26.842 -8.710 13.264 1.00 83.00 71 LYS A O 1
ATOM 568 N N . GLN A 1 72 ? -27.082 -7.502 15.121 1.00 81.75 72 GLN A N 1
ATOM 569 C CA . GLN A 1 72 ? -26.896 -6.194 14.476 1.00 81.75 72 GLN A CA 1
ATOM 570 C C . GLN A 1 72 ? -25.438 -5.719 14.510 1.00 81.75 72 GLN A C 1
ATOM 572 O O . GLN A 1 72 ? -25.132 -4.659 13.948 1.00 81.75 72 GLN A O 1
ATOM 577 N N . ILE A 1 73 ? -24.568 -6.454 15.205 1.00 83.69 73 ILE A N 1
ATOM 578 C CA . ILE A 1 73 ? -23.133 -6.210 15.283 1.00 83.69 73 ILE A CA 1
ATOM 579 C C . ILE A 1 73 ? -22.376 -7.421 14.748 1.00 83.69 73 ILE A C 1
ATOM 581 O O . ILE A 1 73 ? -22.824 -8.554 14.858 1.00 83.69 73 ILE A O 1
ATOM 585 N N . SER A 1 74 ? -21.213 -7.154 14.180 1.00 84.12 74 SER A N 1
ATOM 586 C CA . SER A 1 74 ? -20.252 -8.150 13.739 1.00 84.12 74 SER A CA 1
ATOM 587 C C . SER A 1 74 ? -18.903 -7.766 14.338 1.00 84.12 74 SER A C 1
ATOM 589 O O . SER A 1 74 ? -18.394 -6.659 14.112 1.00 84.12 74 SER A O 1
ATOM 591 N N . MET A 1 75 ? -18.366 -8.656 15.168 1.00 85.06 75 MET A N 1
ATOM 592 C CA . MET A 1 75 ? -16.985 -8.596 15.630 1.00 85.06 75 MET A CA 1
ATOM 593 C C . MET A 1 75 ? -16.098 -9.034 14.468 1.00 85.06 75 MET A C 1
ATOM 595 O O . MET A 1 75 ? -16.323 -10.089 13.886 1.00 85.06 75 MET A O 1
ATOM 599 N N . ALA A 1 76 ? -15.086 -8.247 14.118 1.00 87.75 76 ALA A N 1
ATOM 600 C CA . ALA A 1 76 ? -14.260 -8.542 12.958 1.00 87.75 76 ALA A CA 1
ATOM 601 C C . ALA A 1 76 ? -12.832 -8.025 13.112 1.00 87.75 76 ALA A C 1
ATOM 603 O O . ALA A 1 76 ? -12.579 -6.956 13.652 1.00 87.75 76 ALA A O 1
ATOM 604 N N . THR A 1 77 ? -11.883 -8.771 12.560 1.00 89.50 77 THR A N 1
ATOM 605 C CA . THR A 1 77 ? -10.522 -8.267 12.286 1.00 89.50 77 THR A CA 1
ATOM 606 C C . THR A 1 77 ? -10.473 -7.548 10.934 1.00 89.50 77 THR A C 1
ATOM 608 O O . THR A 1 77 ? -9.776 -6.548 10.761 1.00 89.50 77 THR A O 1
ATOM 611 N N . HIS A 1 78 ? -11.294 -8.019 9.991 1.00 91.62 78 HIS A N 1
ATOM 612 C CA . HIS A 1 78 ? -11.379 -7.554 8.616 1.00 91.62 78 HIS A CA 1
ATOM 613 C C . HIS A 1 78 ? -12.776 -7.001 8.342 1.00 91.62 78 HIS A C 1
ATOM 615 O O . HIS A 1 78 ? -13.761 -7.739 8.376 1.00 91.62 78 HIS A O 1
ATOM 621 N N . VAL A 1 79 ? -12.867 -5.700 8.062 1.00 90.69 79 VAL A N 1
ATOM 622 C CA . VAL A 1 79 ? -14.149 -4.989 7.944 1.00 90.69 79 VAL A CA 1
ATOM 623 C C . VAL A 1 79 ? -14.396 -4.589 6.492 1.00 90.69 79 VAL A C 1
ATOM 625 O O . VAL A 1 79 ? -13.660 -3.777 5.930 1.00 90.69 79 VAL A O 1
ATOM 628 N N . ILE A 1 80 ? -15.479 -5.082 5.881 1.00 88.75 80 ILE A N 1
ATOM 629 C CA . ILE A 1 80 ? -15.800 -4.785 4.471 1.00 88.75 80 ILE A CA 1
ATOM 630 C C . ILE A 1 80 ? -16.060 -3.293 4.215 1.00 88.75 80 ILE A C 1
ATOM 632 O O . ILE A 1 80 ? -15.709 -2.762 3.159 1.00 88.75 80 ILE A O 1
ATOM 636 N N . LYS A 1 81 ? -16.616 -2.580 5.203 1.00 88.19 81 LYS A N 1
ATOM 637 C CA . LYS A 1 81 ? -16.929 -1.146 5.094 1.00 88.19 81 LYS A CA 1
ATOM 638 C C . LYS A 1 81 ? -15.699 -0.246 4.947 1.00 88.19 81 LYS A C 1
ATOM 640 O O . LYS A 1 81 ? -15.845 0.913 4.568 1.00 88.19 81 LYS A O 1
ATOM 645 N N . LEU A 1 82 ? -14.498 -0.760 5.224 1.00 88.44 82 LEU A N 1
ATOM 646 C CA . LEU A 1 82 ? -13.241 -0.057 4.949 1.00 88.44 82 LEU A CA 1
ATOM 647 C C . LEU A 1 82 ? -12.900 -0.037 3.451 1.00 88.44 82 LEU A C 1
ATOM 649 O O . LEU A 1 82 ? -12.173 0.846 3.008 1.00 88.44 82 LEU A O 1
ATOM 653 N N . VAL A 1 83 ? -13.432 -0.971 2.653 1.00 87.50 83 VAL A N 1
ATOM 654 C CA . VAL A 1 83 ? -13.318 -0.922 1.184 1.00 87.50 83 VAL A CA 1
ATOM 655 C C . VAL A 1 83 ? -14.205 0.186 0.624 1.00 87.50 83 VAL A C 1
ATOM 657 O O . VAL A 1 83 ? -13.785 0.970 -0.228 1.00 87.50 83 VAL A O 1
ATOM 660 N N . ASN A 1 84 ? -15.447 0.227 1.099 1.00 85.50 84 ASN A N 1
ATOM 661 C CA . ASN A 1 84 ? -16.423 1.255 0.782 1.00 85.50 84 ASN A CA 1
ATOM 662 C C . ASN A 1 84 ? -17.431 1.347 1.931 1.00 85.50 84 ASN A C 1
ATOM 664 O O . ASN A 1 84 ? -18.019 0.338 2.316 1.00 85.50 84 ASN A O 1
ATOM 668 N N . SER A 1 85 ? -17.686 2.553 2.438 1.00 82.25 85 SER A N 1
ATOM 669 C CA . SER A 1 85 ? -18.550 2.775 3.608 1.00 82.25 85 SER A CA 1
ATOM 670 C C . SER A 1 85 ? -19.992 2.282 3.435 1.00 82.25 85 SER A C 1
ATOM 672 O O . SER A 1 85 ? -20.677 2.028 4.425 1.00 82.25 85 SER A O 1
ATOM 674 N N . SER A 1 86 ? -20.454 2.134 2.190 1.00 81.50 86 SER A N 1
ATOM 675 C CA . SER A 1 86 ? -21.796 1.652 1.847 1.00 81.50 86 SER A CA 1
ATOM 676 C C . SER A 1 86 ? -21.849 0.152 1.539 1.00 81.50 86 SER A C 1
ATOM 678 O O . SER A 1 86 ? -22.926 -0.363 1.242 1.00 81.50 86 SER A O 1
ATOM 680 N N . ALA A 1 87 ? -20.718 -0.562 1.588 1.00 83.44 87 ALA A N 1
ATOM 681 C CA . ALA A 1 87 ? -20.689 -1.999 1.350 1.00 83.44 87 ALA A CA 1
ATOM 682 C C . ALA A 1 87 ? -21.393 -2.755 2.487 1.00 83.44 87 ALA A C 1
ATOM 684 O O . ALA A 1 87 ? -21.016 -2.649 3.655 1.00 83.44 87 ALA A O 1
ATOM 685 N N . LYS A 1 88 ? -22.420 -3.529 2.125 1.00 81.38 88 LYS A N 1
ATOM 686 C CA . LYS A 1 88 ? -23.142 -4.436 3.023 1.00 81.38 88 LYS A CA 1
ATOM 687 C C . LYS A 1 88 ? -22.756 -5.869 2.676 1.00 81.38 88 LYS A C 1
ATOM 689 O O . LYS A 1 88 ? -23.337 -6.454 1.771 1.00 81.38 88 LYS A O 1
ATOM 694 N N . GLY A 1 89 ? -21.743 -6.388 3.349 1.00 82.12 89 GLY A N 1
ATOM 695 C CA . GLY A 1 89 ? -21.299 -7.769 3.199 1.00 82.12 89 GLY A CA 1
ATOM 696 C C . GLY A 1 89 ? -20.633 -8.258 4.475 1.00 82.12 89 GLY A C 1
ATOM 697 O O . GLY A 1 89 ? -20.647 -7.565 5.495 1.00 82.12 89 GLY A O 1
ATOM 698 N N . THR A 1 90 ? -20.050 -9.440 4.386 1.00 84.06 90 THR A N 1
ATOM 699 C CA . THR A 1 90 ? -19.475 -10.167 5.511 1.00 84.06 90 THR A CA 1
ATOM 700 C C . THR A 1 90 ? -18.194 -9.513 6.011 1.00 84.06 90 THR A C 1
ATOM 702 O O . THR A 1 90 ? -17.331 -9.109 5.225 1.00 84.06 90 THR A O 1
ATOM 705 N N . SER A 1 91 ? -18.084 -9.392 7.332 1.00 85.94 91 SER A N 1
ATOM 706 C CA . SER A 1 91 ? -16.851 -8.992 8.017 1.00 85.94 91 SER A CA 1
ATOM 707 C C . SER A 1 91 ? -16.333 -10.193 8.800 1.00 85.94 91 SER A C 1
ATOM 709 O O . SER A 1 91 ? -17.117 -10.932 9.383 1.00 85.94 91 SER A O 1
ATOM 711 N N . LEU A 1 92 ? -15.022 -10.431 8.766 1.00 86.06 92 LEU A N 1
ATOM 712 C CA . LEU A 1 92 ? -14.447 -11.700 9.218 1.00 86.06 92 LEU A CA 1
ATOM 713 C C . LEU A 1 92 ? -13.500 -11.522 10.404 1.00 86.06 92 LEU A C 1
ATOM 715 O O . LEU A 1 92 ? -12.682 -10.592 10.472 1.00 86.06 92 LEU A O 1
ATOM 719 N N . ILE A 1 93 ? -13.572 -12.474 11.328 1.00 84.50 93 ILE A N 1
ATOM 720 C CA . ILE A 1 93 ? -12.529 -12.730 12.319 1.00 84.50 93 ILE A CA 1
ATOM 721 C C . ILE A 1 93 ? -11.576 -13.741 11.691 1.00 84.50 93 ILE A C 1
ATOM 723 O O . ILE A 1 93 ? -12.006 -14.809 11.265 1.00 84.50 93 ILE A O 1
ATOM 727 N N . THR A 1 94 ? -10.297 -13.383 11.599 1.00 76.69 94 THR A N 1
ATOM 728 C CA . THR A 1 94 ? -9.283 -14.285 11.056 1.00 76.69 94 THR A CA 1
ATOM 729 C C . THR A 1 94 ? -9.168 -15.531 11.936 1.00 76.69 94 THR A C 1
ATOM 731 O O . THR A 1 94 ? -9.096 -15.425 13.164 1.00 76.69 94 THR A O 1
ATOM 734 N N . SER A 1 95 ? -9.184 -16.709 11.317 1.00 66.19 95 SER A N 1
ATOM 735 C CA . SER A 1 95 ? -8.772 -17.956 11.961 1.00 66.19 95 SER A CA 1
ATOM 736 C C . SER A 1 95 ? -7.246 -18.050 11.952 1.00 66.19 95 SER A C 1
ATOM 738 O O . SER A 1 95 ? -6.605 -17.510 11.046 1.00 66.19 95 SER A O 1
ATOM 740 N N . GLU A 1 96 ? -6.652 -18.746 12.925 1.00 63.03 96 GLU A N 1
ATOM 741 C CA . GLU A 1 96 ? -5.207 -19.003 12.930 1.00 63.03 96 GLU A CA 1
ATOM 742 C C . GLU A 1 96 ? -4.767 -19.561 11.568 1.00 63.03 96 GLU A C 1
ATOM 744 O O . GLU A 1 96 ? -5.276 -20.573 11.085 1.00 63.03 96 GLU A O 1
ATOM 749 N N . SER A 1 97 ? -3.865 -18.839 10.906 1.00 68.75 97 SER A N 1
ATOM 750 C CA . SER A 1 97 ? -3.385 -19.139 9.559 1.00 68.75 97 SER A CA 1
ATOM 751 C C . SER A 1 97 ? -1.863 -19.144 9.554 1.00 68.75 97 SER A C 1
ATOM 753 O O . SER A 1 97 ? -1.230 -18.492 10.386 1.00 68.75 97 SER A O 1
ATOM 755 N N . ARG A 1 98 ? -1.263 -19.881 8.610 1.00 85.19 98 ARG A N 1
ATOM 756 C CA . ARG A 1 98 ? 0.196 -20.002 8.483 1.00 85.19 98 ARG A CA 1
ATOM 757 C C . ARG A 1 98 ? 0.845 -18.614 8.447 1.00 85.19 98 ARG A C 1
ATOM 759 O O . ARG A 1 98 ? 0.512 -17.805 7.580 1.00 85.19 98 ARG A O 1
ATOM 766 N N . TYR A 1 99 ? 1.765 -18.365 9.371 1.00 87.88 99 TYR A N 1
ATOM 767 C CA . TYR A 1 99 ? 2.639 -17.196 9.364 1.00 87.88 99 TYR A CA 1
ATOM 768 C C . TYR A 1 99 ? 3.822 -17.441 8.416 1.00 87.88 99 TYR A C 1
ATOM 770 O O . TYR A 1 99 ? 4.364 -18.547 8.372 1.00 87.88 99 TYR A O 1
ATOM 778 N N . ASP A 1 100 ? 4.200 -16.422 7.645 1.00 89.12 100 ASP A N 1
ATOM 779 C CA . ASP A 1 100 ? 5.370 -16.445 6.765 1.00 89.12 100 ASP A CA 1
ATOM 780 C C . ASP A 1 100 ? 6.165 -15.144 6.962 1.00 89.12 100 ASP A C 1
ATOM 782 O O . ASP A 1 100 ? 5.623 -14.063 6.724 1.00 89.12 100 ASP A O 1
ATOM 786 N N . PRO A 1 101 ? 7.440 -15.210 7.380 1.00 89.19 101 PRO A N 1
ATOM 787 C CA . PRO A 1 101 ? 8.223 -14.023 7.714 1.00 89.19 101 PRO A CA 1
ATOM 788 C C . PRO A 1 101 ? 8.622 -13.168 6.500 1.00 89.19 101 PRO A C 1
ATOM 790 O O . PRO A 1 101 ? 9.143 -12.068 6.673 1.00 89.19 101 PRO A O 1
ATOM 793 N N . HIS A 1 102 ? 8.382 -13.636 5.271 1.00 90.56 102 HIS A N 1
ATOM 794 C CA . HIS A 1 102 ? 8.582 -12.844 4.051 1.00 90.56 102 HIS A CA 1
ATOM 795 C C . HIS A 1 102 ? 7.479 -11.804 3.829 1.00 90.56 102 HIS A C 1
ATOM 797 O O . HIS A 1 102 ? 7.642 -10.887 3.010 1.00 90.56 102 HIS A O 1
ATOM 803 N N . TYR A 1 103 ? 6.359 -11.941 4.541 1.00 92.75 103 TYR A N 1
ATOM 804 C CA . TYR A 1 103 ? 5.169 -11.128 4.362 1.00 92.75 103 TYR A CA 1
ATOM 805 C C . TYR A 1 103 ? 4.714 -10.506 5.686 1.00 92.75 103 TYR A C 1
ATOM 807 O O . TYR A 1 103 ? 4.808 -11.091 6.759 1.00 92.75 103 TYR A O 1
ATOM 815 N N . LEU A 1 104 ? 4.202 -9.284 5.596 1.00 93.38 104 LEU A N 1
ATOM 816 C CA . LEU A 1 104 ? 3.444 -8.628 6.645 1.00 93.38 104 LEU A CA 1
ATOM 817 C C . LEU A 1 104 ? 1.955 -8.801 6.341 1.00 93.38 104 LEU A C 1
ATOM 819 O O . LEU A 1 104 ? 1.467 -8.347 5.302 1.00 93.38 104 LEU A O 1
ATOM 823 N N . ASP A 1 105 ? 1.256 -9.427 7.280 1.00 92.44 105 ASP A N 1
ATOM 824 C CA . ASP A 1 105 ? -0.190 -9.640 7.295 1.00 92.44 105 ASP A CA 1
ATOM 825 C C . ASP A 1 105 ? -0.697 -9.674 8.751 1.00 92.44 105 ASP A C 1
ATOM 827 O O . ASP A 1 105 ? 0.085 -9.472 9.686 1.00 92.44 105 ASP A O 1
ATOM 831 N N . THR A 1 106 ? -1.993 -9.911 8.974 1.00 91.31 106 THR A N 1
ATOM 832 C CA . THR A 1 106 ? -2.578 -9.894 10.327 1.00 91.31 106 THR A CA 1
ATOM 833 C C . THR A 1 106 ? -1.957 -10.936 11.276 1.00 91.31 106 THR A C 1
ATOM 835 O O . THR A 1 106 ? -1.917 -10.698 12.481 1.00 91.31 106 THR A O 1
ATOM 838 N N . SER A 1 107 ? -1.403 -12.045 10.769 1.00 88.81 107 SER A N 1
ATOM 839 C CA . SER A 1 107 ? -0.705 -13.066 11.577 1.00 88.81 107 SER A CA 1
ATOM 840 C C . SER A 1 107 ? 0.623 -12.601 12.183 1.00 88.81 107 SER A C 1
ATOM 842 O O . SER A 1 107 ? 1.153 -13.269 13.065 1.00 88.81 107 SER A O 1
ATOM 844 N N . ALA A 1 108 ? 1.152 -11.446 11.765 1.00 87.31 108 ALA A N 1
ATOM 845 C CA . ALA A 1 108 ? 2.315 -10.829 12.403 1.00 87.31 108 ALA A CA 1
ATOM 846 C C . ALA A 1 108 ? 1.986 -10.185 13.770 1.00 87.31 108 ALA A C 1
ATOM 848 O O . ALA A 1 108 ? 2.873 -9.649 14.433 1.00 87.31 108 ALA A O 1
ATOM 849 N N . LEU A 1 109 ? 0.715 -10.191 14.189 1.00 86.19 109 LEU A N 1
ATOM 850 C CA . LEU A 1 109 ? 0.257 -9.645 15.465 1.00 86.19 109 LEU A CA 1
ATOM 851 C C . LEU A 1 109 ? -0.014 -10.785 16.455 1.00 86.19 109 LEU A C 1
ATOM 853 O O . LEU A 1 109 ? -0.811 -11.668 16.157 1.00 86.19 109 LEU A O 1
ATOM 857 N N . GLU A 1 110 ? 0.585 -10.738 17.650 1.00 75.25 110 GLU A N 1
ATOM 858 C CA . GLU A 1 110 ? 0.337 -11.737 18.709 1.00 75.25 110 GLU A CA 1
ATOM 859 C C . GLU A 1 110 ? -1.119 -11.728 19.186 1.00 75.25 110 GLU A C 1
ATOM 861 O O . GLU A 1 110 ? -1.752 -12.771 19.301 1.00 75.25 110 GLU A O 1
ATOM 866 N N . ASN A 1 111 ? -1.654 -10.534 19.457 1.00 78.88 111 ASN A N 1
ATOM 867 C CA . ASN A 1 111 ? -2.994 -10.341 20.004 1.00 78.88 111 ASN A CA 1
ATOM 868 C C . ASN A 1 111 ? -3.755 -9.310 19.160 1.00 78.88 111 ASN A C 1
ATOM 870 O O . ASN A 1 111 ? -3.803 -8.127 19.516 1.00 78.88 111 ASN A O 1
ATOM 874 N N . PRO A 1 112 ? -4.324 -9.716 18.011 1.00 81.88 112 PRO A N 1
ATOM 875 C CA . PRO A 1 112 ? -5.034 -8.800 17.136 1.00 81.88 112 PRO A CA 1
ATOM 876 C C . PRO A 1 112 ? -6.288 -8.245 17.829 1.00 81.88 112 PRO A C 1
ATOM 878 O O . PRO A 1 112 ? -7.228 -8.978 18.145 1.00 81.88 112 PRO A O 1
ATOM 881 N N . VAL A 1 113 ? -6.321 -6.924 18.034 1.00 83.81 113 VAL A N 1
ATOM 882 C CA . VAL A 1 113 ? -7.491 -6.212 18.566 1.00 83.81 113 VAL A CA 1
ATOM 883 C C . VAL A 1 113 ? -8.688 -6.430 17.639 1.00 83.81 113 VAL A C 1
ATOM 885 O O . VAL A 1 113 ? -8.625 -6.139 16.442 1.00 83.81 113 VAL A O 1
ATOM 888 N N . LYS A 1 114 ? -9.788 -6.943 18.194 1.00 85.75 114 LYS A N 1
ATOM 889 C CA . LYS A 1 114 ? -11.029 -7.203 17.454 1.00 85.75 114 LYS A CA 1
ATOM 890 C C . LYS A 1 114 ? -11.789 -5.883 17.269 1.00 85.75 114 LYS A C 1
ATOM 892 O O . LYS A 1 114 ? -12.063 -5.186 18.241 1.00 85.75 114 LYS A O 1
ATOM 897 N N . ASP A 1 115 ? -12.115 -5.539 16.027 1.00 87.38 115 ASP A N 1
ATOM 898 C CA . ASP A 1 115 ? -12.956 -4.388 15.686 1.00 87.38 115 ASP A CA 1
ATOM 899 C C . ASP A 1 115 ? -14.441 -4.777 15.724 1.00 87.38 115 ASP A C 1
ATOM 901 O O . ASP A 1 115 ? -14.802 -5.955 15.757 1.00 87.38 115 ASP A O 1
ATOM 905 N N . VAL A 1 116 ? -15.312 -3.774 15.700 1.00 84.88 116 VAL A N 1
ATOM 906 C CA . VAL A 1 116 ? -16.765 -3.942 15.739 1.00 84.88 116 VAL A CA 1
ATOM 907 C C . VAL A 1 116 ? -17.385 -3.111 14.633 1.00 84.88 116 VAL A C 1
ATOM 909 O O . VAL A 1 116 ? -17.239 -1.886 14.611 1.00 84.88 116 VAL A O 1
ATOM 912 N N . SER A 1 117 ? -18.122 -3.758 13.734 1.00 82.94 117 SER A N 1
ATOM 913 C CA . SER A 1 117 ? -18.959 -3.080 12.744 1.00 82.94 117 SER A CA 1
ATOM 914 C C . SER A 1 117 ? -20.422 -3.420 12.981 1.00 82.94 117 SER A C 1
ATOM 916 O O . SER A 1 117 ? -20.773 -4.573 13.194 1.00 82.94 117 SER A O 1
ATOM 918 N N . GLY A 1 118 ? -21.307 -2.427 12.949 1.00 78.75 118 GLY A N 1
ATOM 919 C CA . GLY A 1 118 ? -22.726 -2.675 13.180 1.00 78.75 118 GLY A CA 1
ATOM 920 C C . GLY A 1 118 ? -23.529 -1.412 13.417 1.00 78.75 118 GLY A C 1
ATOM 921 O O . GLY A 1 118 ? -23.054 -0.297 13.193 1.00 78.75 118 GLY A O 1
ATOM 922 N N . ASN A 1 119 ? -24.768 -1.595 13.860 1.00 77.00 119 ASN A N 1
ATOM 923 C CA . ASN A 1 119 ? -25.616 -0.489 14.283 1.00 77.00 119 ASN A CA 1
ATOM 924 C C . ASN A 1 119 ? -25.038 0.170 15.548 1.00 77.00 119 ASN A C 1
ATOM 926 O O . ASN A 1 119 ? -24.816 -0.504 16.553 1.00 77.00 119 ASN A O 1
ATOM 930 N N . ALA A 1 120 ? -24.858 1.495 15.527 1.00 70.12 120 ALA A N 1
ATOM 931 C CA . ALA A 1 120 ? -24.312 2.258 16.650 1.00 70.12 120 ALA A CA 1
ATOM 932 C C . ALA A 1 120 ? -25.101 2.057 17.959 1.00 70.12 120 ALA A C 1
ATOM 934 O O . ALA A 1 120 ? -24.517 2.063 19.041 1.00 70.12 120 ALA A O 1
ATOM 935 N N . ALA A 1 121 ? -26.414 1.818 17.863 1.00 72.50 121 ALA A N 1
ATOM 936 C CA . ALA A 1 121 ? -27.283 1.555 19.011 1.00 72.50 121 ALA A CA 1
ATOM 937 C C . ALA A 1 121 ? -27.031 0.198 19.702 1.00 72.50 121 ALA A C 1
ATOM 939 O O . ALA A 1 121 ? -27.572 -0.032 20.779 1.00 72.50 121 ALA A O 1
ATOM 940 N N . SER A 1 122 ? -26.245 -0.694 19.090 1.00 79.56 122 SER A N 1
ATOM 941 C CA . SER A 1 122 ? -25.919 -2.028 19.620 1.00 79.56 122 SER A CA 1
ATOM 942 C C . SER A 1 122 ? -24.430 -2.196 19.960 1.00 79.56 122 SER A C 1
ATOM 944 O O . SER A 1 122 ? -23.988 -3.292 20.290 1.00 79.56 122 SER A O 1
ATOM 946 N N . LEU A 1 123 ? -23.636 -1.116 19.906 1.00 79.25 123 LEU A N 1
ATOM 947 C CA . LEU A 1 123 ? -22.209 -1.133 20.267 1.00 79.25 123 LEU A CA 1
ATOM 948 C C . LEU A 1 123 ? -21.963 -1.409 21.761 1.00 79.25 123 LEU A C 1
ATOM 950 O O . LEU A 1 123 ? -20.876 -1.831 22.140 1.00 79.25 123 LEU A O 1
ATOM 954 N N . ASP A 1 124 ? -22.963 -1.183 22.613 1.00 80.94 124 ASP A N 1
ATOM 955 C CA . ASP A 1 124 ? -22.947 -1.587 24.022 1.00 80.94 124 ASP A CA 1
ATOM 956 C C . ASP A 1 124 ? -22.814 -3.106 24.195 1.00 80.94 124 ASP A C 1
ATOM 958 O O . ASP A 1 124 ? -22.106 -3.556 25.091 1.00 80.94 124 ASP A O 1
ATOM 962 N N . VAL A 1 125 ? -23.417 -3.896 23.302 1.00 84.06 125 VAL A N 1
ATOM 963 C CA . VAL A 1 125 ? -23.257 -5.358 23.298 1.00 84.06 125 VAL A CA 1
ATOM 964 C C . VAL A 1 125 ? -21.814 -5.738 22.970 1.00 84.06 125 VAL A C 1
ATOM 966 O O . VAL A 1 125 ? -21.262 -6.652 23.567 1.00 84.06 125 VAL A O 1
ATOM 969 N N . ALA A 1 126 ? -21.149 -5.003 22.080 1.00 82.00 126 ALA A N 1
ATOM 970 C CA . ALA A 1 126 ? -19.751 -5.277 21.767 1.00 82.00 126 ALA A CA 1
ATOM 971 C C . ALA A 1 126 ? -18.805 -4.925 22.925 1.00 82.00 126 ALA A C 1
ATOM 973 O O . ALA A 1 126 ? -17.852 -5.656 23.184 1.00 82.00 126 ALA A O 1
ATOM 974 N N . GLY A 1 127 ? -19.103 -3.848 23.662 1.00 82.75 127 GLY A N 1
ATOM 975 C CA . GLY A 1 127 ? -18.389 -3.512 24.895 1.00 82.75 127 GLY A CA 1
ATOM 976 C C . GLY A 1 127 ? -18.510 -4.606 25.960 1.00 82.75 127 GLY A C 1
ATOM 977 O O . GLY A 1 127 ? -17.514 -4.935 26.593 1.00 82.75 127 GLY A O 1
ATOM 978 N N . LEU A 1 128 ? -19.691 -5.225 26.093 1.00 85.25 128 LEU A N 1
ATOM 979 C CA . LEU A 1 128 ? -19.900 -6.392 26.957 1.00 85.25 128 LEU A CA 1
ATOM 980 C C . LEU A 1 128 ? -19.014 -7.580 26.542 1.00 85.25 128 LEU A C 1
ATOM 982 O O . LEU A 1 128 ? -18.375 -8.199 27.388 1.00 85.25 128 LEU A O 1
ATOM 986 N N . LEU A 1 129 ? -18.956 -7.896 25.245 1.00 83.88 129 LEU A N 1
ATOM 987 C CA . LEU A 1 129 ? -18.167 -9.023 24.724 1.00 83.88 129 LEU A CA 1
ATOM 988 C C . LEU A 1 129 ? -16.654 -8.848 24.946 1.00 83.88 129 LEU A C 1
ATOM 990 O O . LEU A 1 129 ? -15.931 -9.837 25.065 1.00 83.88 129 LEU A O 1
ATOM 994 N N . GLN A 1 130 ? -16.180 -7.603 25.013 1.00 84.00 130 GLN A N 1
ATOM 995 C CA . GLN A 1 130 ? -14.773 -7.259 25.235 1.00 84.00 130 GLN A CA 1
ATOM 996 C C . GLN A 1 130 ? -14.364 -7.239 26.718 1.00 84.00 130 GLN A C 1
ATOM 998 O O . GLN A 1 130 ? -13.184 -7.044 26.996 1.00 84.00 130 GLN A O 1
ATOM 1003 N N . LEU A 1 131 ? -15.287 -7.441 27.668 1.00 84.25 131 LEU A N 1
ATOM 1004 C CA . LEU A 1 131 ? -14.948 -7.502 29.095 1.00 84.25 131 LEU A CA 1
ATOM 1005 C C . LEU A 1 131 ? -13.995 -8.669 29.377 1.00 84.25 131 LEU A C 1
ATOM 1007 O O . LEU A 1 131 ? -14.207 -9.777 28.878 1.00 84.25 131 LEU A O 1
ATOM 1011 N N . THR A 1 132 ? -12.964 -8.417 30.182 1.00 82.31 132 THR A N 1
ATOM 1012 C CA . THR A 1 132 ? -11.876 -9.356 30.492 1.00 82.31 132 THR A CA 1
ATOM 1013 C C . THR A 1 132 ? -11.761 -9.588 31.986 1.00 82.31 132 THR A C 1
ATOM 1015 O O . THR A 1 132 ? -11.577 -8.638 32.745 1.00 82.31 132 THR A O 1
ATOM 1018 N N . GLU A 1 133 ? -11.768 -10.849 32.407 1.00 81.94 133 GLU A N 1
ATOM 1019 C CA . GLU A 1 133 ? -11.466 -11.200 33.796 1.00 81.94 133 GLU A CA 1
ATOM 1020 C C . GLU A 1 133 ? -9.977 -10.985 34.130 1.00 81.94 133 GLU A C 1
ATOM 1022 O O . GLU A 1 133 ? -9.154 -10.785 33.236 1.00 81.94 133 GLU A O 1
ATOM 1027 N N . ASP A 1 134 ? -9.606 -11.075 35.411 1.00 72.12 134 ASP A N 1
ATOM 1028 C CA . ASP A 1 134 ? -8.215 -10.873 35.862 1.00 72.12 134 ASP A CA 1
ATOM 1029 C C . ASP A 1 134 ? -7.209 -11.853 35.225 1.00 72.12 134 ASP A C 1
ATOM 1031 O O . ASP A 1 134 ? -6.020 -11.556 35.152 1.00 72.12 134 ASP A O 1
ATOM 1035 N N . SER A 1 135 ? -7.675 -13.016 34.753 1.00 70.50 135 SER A N 1
ATOM 1036 C CA . SER A 1 135 ? -6.867 -14.002 34.019 1.00 70.50 135 SER A CA 1
ATOM 1037 C C . SER A 1 135 ? -6.519 -13.558 32.585 1.00 70.50 135 SER A C 1
ATOM 1039 O O . SER A 1 135 ? -5.736 -14.220 31.907 1.00 70.50 135 SER A O 1
ATOM 1041 N N . GLY A 1 136 ? -7.129 -12.470 32.097 1.00 73.56 136 GLY A N 1
ATOM 1042 C CA . GLY A 1 136 ? -7.008 -11.975 30.725 1.00 73.56 136 GLY A CA 1
ATOM 1043 C C . GLY A 1 136 ? -7.992 -12.602 29.729 1.00 73.56 136 GLY A C 1
ATOM 1044 O O . GLY A 1 136 ? -8.036 -12.187 28.569 1.00 73.56 136 GLY A O 1
ATOM 1045 N N . LYS A 1 137 ? -8.816 -13.577 30.139 1.00 78.94 137 LYS A N 1
ATOM 1046 C CA . LYS A 1 137 ? -9.809 -14.201 29.250 1.00 78.94 137 LYS A CA 1
ATOM 1047 C C . LYS A 1 137 ? -11.046 -13.307 29.096 1.00 78.94 137 LYS A C 1
ATOM 1049 O O . LYS A 1 137 ? -11.690 -12.930 30.075 1.00 78.94 137 LYS A O 1
ATOM 1054 N N . SER A 1 138 ? -11.382 -12.960 27.851 1.00 83.31 138 SER A N 1
ATOM 1055 C CA . SER A 1 138 ? -12.568 -12.147 27.549 1.00 83.31 138 SER A CA 1
ATOM 1056 C C . SER A 1 138 ? -13.857 -12.971 27.520 1.00 83.31 138 SER A C 1
ATOM 1058 O O . SER A 1 138 ? -13.818 -14.169 27.221 1.00 83.31 138 SER A O 1
ATOM 1060 N N . LEU A 1 139 ? -15.011 -12.330 27.746 1.00 82.25 139 LEU A N 1
ATOM 1061 C CA . LEU A 1 139 ? -16.330 -12.957 27.563 1.00 82.25 139 LEU A CA 1
ATOM 1062 C C . LEU A 1 139 ? -16.477 -13.562 26.160 1.00 82.25 139 LEU A C 1
ATOM 1064 O O . LEU A 1 139 ? -17.024 -14.650 25.991 1.00 82.25 139 LEU A O 1
ATOM 1068 N N . LEU A 1 140 ? -15.924 -12.893 25.152 1.00 80.88 140 LEU A N 1
ATOM 1069 C CA . LEU A 1 140 ? -15.883 -13.392 23.787 1.00 80.88 140 LEU A CA 1
ATOM 1070 C C . LEU A 1 140 ? -15.107 -14.714 23.658 1.00 80.88 140 LEU A C 1
ATOM 1072 O O . LEU A 1 140 ? -15.554 -15.600 22.936 1.00 80.88 140 LEU A O 1
ATOM 1076 N N . ASN A 1 141 ? -13.990 -14.885 24.369 1.00 81.75 141 ASN A N 1
ATOM 1077 C CA . ASN A 1 141 ? -13.224 -16.138 24.340 1.00 81.75 141 ASN A CA 1
ATOM 1078 C C . ASN A 1 141 ? -14.001 -17.297 24.994 1.00 81.75 141 ASN A C 1
ATOM 1080 O O . ASN A 1 141 ? -13.895 -18.435 24.542 1.00 81.75 141 ASN A O 1
ATOM 1084 N N . TYR A 1 142 ? -14.797 -17.018 26.032 1.00 83.00 142 TYR A N 1
ATOM 1085 C CA . TYR A 1 142 ? -15.717 -17.999 26.621 1.00 83.00 142 TYR A CA 1
ATOM 1086 C C . TYR A 1 142 ? -16.794 -18.431 25.614 1.00 83.00 142 TYR A C 1
ATOM 1088 O O . TYR A 1 142 ? -16.977 -19.625 25.380 1.00 83.00 142 TYR A O 1
ATOM 1096 N N . LEU A 1 143 ? -17.409 -17.473 24.913 1.00 83.12 143 LEU A N 1
ATOM 1097 C CA . LEU A 1 143 ? -18.400 -17.757 23.867 1.00 83.12 143 LEU A CA 1
ATOM 1098 C C . LEU A 1 143 ? -17.812 -18.539 22.681 1.00 83.12 143 LEU A C 1
ATOM 1100 O O . LEU A 1 143 ? -18.474 -19.433 22.157 1.00 83.12 143 LEU A O 1
ATOM 1104 N N . GLN A 1 144 ? -16.568 -18.250 22.279 1.00 80.19 144 GLN A N 1
ATOM 1105 C CA . GLN A 1 144 ? -15.863 -19.014 21.239 1.00 80.19 144 GLN A CA 1
ATOM 1106 C C . GLN A 1 144 ? -15.634 -20.479 21.646 1.00 80.19 144 GLN A C 1
ATOM 1108 O O . GLN A 1 144 ? -15.726 -21.367 20.803 1.00 80.19 144 GLN A O 1
ATOM 1113 N N . ALA A 1 145 ? -15.398 -20.741 22.934 1.00 82.31 145 ALA A N 1
ATOM 1114 C CA . ALA A 1 145 ? -15.250 -22.090 23.481 1.00 82.31 145 ALA A CA 1
ATOM 1115 C C . ALA A 1 145 ? -16.593 -22.805 23.751 1.00 82.31 145 ALA A C 1
ATOM 1117 O O . ALA A 1 145 ? -16.589 -23.923 24.260 1.00 82.31 145 ALA A O 1
ATOM 1118 N N . ASN A 1 146 ? -17.733 -22.181 23.416 1.00 82.25 146 ASN A N 1
ATOM 1119 C CA . ASN A 1 146 ? -19.083 -22.612 23.809 1.00 82.25 146 ASN A CA 1
ATOM 1120 C C . ASN A 1 146 ? -19.254 -22.779 25.334 1.00 82.25 146 ASN A C 1
ATOM 1122 O O . ASN A 1 146 ? -20.035 -23.614 25.786 1.00 82.25 146 ASN A O 1
ATOM 1126 N N . ASP A 1 147 ? -18.529 -21.985 26.124 1.00 84.06 147 ASP A N 1
ATOM 1127 C CA . ASP A 1 147 ? -18.635 -21.957 27.579 1.00 84.06 147 ASP A CA 1
ATOM 1128 C C . ASP A 1 147 ? -19.461 -20.739 28.019 1.00 84.06 147 ASP A C 1
ATOM 1130 O O . ASP A 1 147 ? -19.078 -19.588 27.799 1.00 84.06 147 ASP A O 1
ATOM 1134 N N . PHE A 1 148 ? -20.615 -20.993 28.639 1.00 83.25 148 PHE A N 1
ATOM 1135 C CA . PHE A 1 148 ? -21.549 -19.960 29.101 1.00 83.25 148 PHE A CA 1
ATOM 1136 C C . PHE A 1 148 ? -21.473 -19.708 30.614 1.00 83.25 148 PHE A C 1
ATOM 1138 O O . PHE A 1 148 ? -22.269 -18.935 31.147 1.00 83.25 148 PHE A O 1
ATOM 1145 N N . SER A 1 149 ? -20.495 -20.299 31.310 1.00 82.25 149 SER A N 1
ATOM 1146 C CA . SER A 1 149 ? -20.314 -20.178 32.765 1.00 82.25 149 SER A CA 1
ATOM 1147 C C . SER A 1 149 ? -20.364 -18.735 33.302 1.00 82.25 149 SER A C 1
ATOM 1149 O O . SER A 1 149 ? -21.002 -18.522 34.335 1.00 82.25 149 SER A O 1
ATOM 1151 N N . PRO A 1 150 ? -19.799 -17.708 32.624 1.00 81.50 150 PRO A N 1
ATOM 1152 C CA . PRO A 1 150 ? -19.854 -16.325 33.114 1.00 81.50 150 PRO A CA 1
ATOM 1153 C C . PRO A 1 150 ? -21.259 -15.710 33.201 1.00 81.50 150 PRO A C 1
ATOM 1155 O O . PRO A 1 150 ? -21.465 -14.753 33.949 1.00 81.50 150 PRO A O 1
ATOM 1158 N N . LEU A 1 151 ? -22.218 -16.229 32.428 1.00 82.69 151 LEU A N 1
ATOM 1159 C CA . LEU A 1 151 ? -23.601 -15.743 32.378 1.00 82.69 151 LEU A CA 1
ATOM 1160 C C . LEU A 1 151 ? -24.528 -16.512 33.332 1.00 82.69 151 LEU A C 1
ATOM 1162 O O . LEU A 1 151 ? -25.609 -16.022 33.659 1.00 82.69 151 LEU A O 1
ATOM 1166 N N . ALA A 1 152 ? -24.098 -17.683 33.813 1.00 82.38 152 ALA A N 1
ATOM 1167 C CA . ALA A 1 152 ? -24.887 -18.560 34.675 1.00 82.38 152 ALA A CA 1
ATOM 1168 C C . ALA A 1 152 ? -25.430 -17.882 35.953 1.00 82.38 152 ALA A C 1
ATOM 1170 O O . ALA A 1 152 ? -26.592 -18.117 36.271 1.00 82.38 152 ALA A O 1
ATOM 1171 N N . PRO A 1 153 ? -24.693 -16.987 36.651 1.00 83.81 153 PRO A N 1
ATOM 1172 C CA . PRO A 1 153 ? -25.204 -16.326 37.859 1.00 83.81 153 PRO A CA 1
ATOM 1173 C C . PRO A 1 153 ? -26.408 -15.399 37.635 1.00 83.81 153 PRO A C 1
ATOM 1175 O O . PRO A 1 153 ? -27.024 -14.959 38.604 1.00 83.81 153 PRO A O 1
ATOM 1178 N N . PHE A 1 154 ? -26.706 -15.045 36.382 1.00 82.38 154 PHE A N 1
ATOM 1179 C CA . PHE A 1 154 ? -27.809 -14.153 36.019 1.00 82.38 154 PHE A CA 1
ATOM 1180 C C . PHE A 1 154 ? -28.986 -14.887 35.376 1.00 82.38 154 PHE A C 1
ATOM 1182 O O . PHE A 1 154 ? -30.067 -14.311 35.278 1.00 82.38 154 PHE A O 1
ATOM 1189 N N . ALA A 1 155 ? -28.778 -16.113 34.899 1.00 82.31 155 ALA A N 1
ATOM 1190 C CA . ALA A 1 155 ? -29.819 -16.882 34.238 1.00 82.31 155 ALA A CA 1
ATOM 1191 C C . ALA A 1 155 ? -30.778 -17.473 35.277 1.00 82.31 155 ALA A C 1
ATOM 1193 O O . ALA A 1 155 ? -30.347 -17.975 36.314 1.00 82.31 155 ALA A O 1
ATOM 1194 N N . VAL A 1 156 ? -32.079 -17.421 34.986 1.00 80.00 156 VAL A N 1
ATOM 1195 C CA . VAL A 1 156 ? -33.098 -18.078 35.820 1.00 80.00 156 VAL A CA 1
ATOM 1196 C C . VAL A 1 156 ? -33.103 -19.584 35.551 1.00 80.00 156 VAL A C 1
ATOM 1198 O O . VAL A 1 156 ? -33.160 -20.369 36.491 1.00 80.00 156 VAL A O 1
ATOM 1201 N N . ASP A 1 157 ? -32.954 -19.963 34.276 1.00 85.31 157 ASP A N 1
ATOM 1202 C CA . ASP A 1 157 ? -32.972 -21.344 33.790 1.00 85.31 157 ASP A CA 1
ATOM 1203 C C . ASP A 1 157 ? -31.821 -21.623 32.806 1.00 85.31 157 ASP A C 1
ATOM 1205 O O . ASP A 1 157 ? -31.335 -20.736 32.095 1.00 85.31 157 ASP A O 1
ATOM 1209 N N . GLU A 1 158 ? -31.436 -22.895 32.679 1.00 82.81 158 GLU A N 1
ATOM 1210 C CA . GLU A 1 158 ? -30.399 -23.354 31.741 1.00 82.81 158 GLU A CA 1
ATOM 1211 C C . GLU A 1 158 ? -30.776 -23.102 30.265 1.00 82.81 158 GLU A C 1
ATOM 1213 O O . GLU A 1 158 ? -29.920 -22.844 29.418 1.00 82.81 158 GLU A O 1
ATOM 1218 N N . THR A 1 159 ? -32.073 -23.078 29.946 1.00 85.69 159 THR A N 1
ATOM 1219 C CA . THR A 1 159 ? -32.593 -22.740 28.609 1.00 85.69 159 THR A CA 1
ATOM 1220 C C . THR A 1 159 ? -32.357 -21.271 28.245 1.00 85.69 159 THR A C 1
ATOM 1222 O O . THR A 1 159 ? -32.012 -20.955 27.101 1.00 85.69 159 THR A O 1
ATOM 1225 N N . GLN A 1 160 ? -32.496 -20.365 29.217 1.00 86.06 160 GLN A N 1
ATOM 1226 C CA . GLN A 1 160 ? -32.221 -18.941 29.044 1.00 86.06 160 GLN A CA 1
ATOM 1227 C C . GLN A 1 160 ? -30.722 -18.712 28.838 1.00 86.06 160 GLN A C 1
ATOM 1229 O O . GLN A 1 160 ? -30.332 -17.984 27.925 1.00 86.06 160 GLN A O 1
ATOM 1234 N N . LEU A 1 161 ? -29.886 -19.417 29.607 1.00 86.56 161 LEU A N 1
ATOM 1235 C CA . LEU A 1 161 ? -28.432 -19.386 29.459 1.00 86.56 161 LEU A CA 1
ATOM 1236 C C . LEU A 1 161 ? -27.991 -19.786 28.042 1.00 86.56 161 LEU A C 1
ATOM 1238 O O . LEU A 1 161 ? -27.202 -19.079 27.414 1.00 86.56 161 LEU A O 1
ATOM 1242 N N . GLN A 1 162 ? -28.548 -20.879 27.514 1.00 85.69 162 GLN A N 1
ATOM 1243 C CA . GLN A 1 162 ? -28.285 -21.337 26.145 1.00 85.69 162 GLN A CA 1
ATOM 1244 C C . GLN A 1 162 ? -28.770 -20.329 25.096 1.00 85.69 162 GLN A C 1
ATOM 1246 O O . GLN A 1 162 ? -28.062 -20.049 24.129 1.00 85.69 162 GLN A O 1
ATOM 1251 N N . THR A 1 163 ? -29.948 -19.734 25.302 1.00 87.94 163 THR A N 1
ATOM 1252 C CA . THR A 1 163 ? -30.504 -18.720 24.392 1.00 87.94 163 THR A CA 1
ATOM 1253 C C . THR A 1 163 ? -29.615 -17.476 24.333 1.00 87.94 163 THR A C 1
ATOM 1255 O O . THR A 1 163 ? -29.336 -16.966 23.245 1.00 87.94 163 THR A O 1
ATOM 1258 N N . TRP A 1 164 ? -29.123 -17.001 25.480 1.00 88.00 164 TRP A N 1
ATOM 1259 C CA . TRP A 1 164 ? -28.172 -15.890 25.541 1.00 88.00 164 TRP A CA 1
ATOM 1260 C C . TRP A 1 164 ? -26.847 -16.238 24.883 1.00 88.00 164 TRP A C 1
ATOM 1262 O O . TRP A 1 164 ? -26.358 -15.461 24.065 1.00 88.00 164 TRP A O 1
ATOM 1272 N N . GLY A 1 165 ? -26.299 -17.412 25.196 1.00 84.62 165 GLY A N 1
ATOM 1273 C CA . GLY A 1 165 ? -25.060 -17.906 24.611 1.00 84.62 165 GLY A CA 1
ATOM 1274 C C . GLY A 1 165 ? -25.118 -17.949 23.085 1.00 84.62 165 GLY A C 1
ATOM 1275 O O . GLY A 1 165 ? -24.271 -17.362 22.413 1.00 84.62 165 GLY A O 1
ATOM 1276 N N . GLN A 1 166 ? -26.164 -18.565 22.530 1.00 84.94 166 GLN A N 1
ATOM 1277 C CA . GLN A 1 166 ? -26.375 -18.646 21.083 1.00 84.94 166 GLN A CA 1
ATOM 1278 C C . GLN A 1 166 ? -26.648 -17.277 20.452 1.00 84.94 166 GLN A C 1
ATOM 1280 O O . GLN A 1 166 ? -26.097 -16.977 19.395 1.00 84.94 166 GLN A O 1
ATOM 1285 N N . GLY A 1 167 ? -27.463 -16.430 21.089 1.00 86.00 167 GLY A N 1
ATOM 1286 C CA . GLY A 1 167 ? -27.756 -15.083 20.596 1.00 86.00 167 GLY A CA 1
ATOM 1287 C C . GLY A 1 167 ? -26.505 -14.206 20.529 1.00 86.00 167 GLY A C 1
ATOM 1288 O O . GLY A 1 167 ? -26.225 -13.610 19.494 1.00 86.00 167 GLY A O 1
ATOM 1289 N N . LEU A 1 168 ? -25.700 -14.185 21.594 1.00 85.31 168 LEU A N 1
ATOM 1290 C CA . LEU A 1 168 ? -24.435 -13.445 21.636 1.00 85.31 168 LEU A CA 1
ATOM 1291 C C . LEU A 1 168 ? -23.398 -14.012 20.658 1.00 85.31 168 LEU A C 1
ATOM 1293 O O . LEU A 1 168 ? -22.638 -13.245 20.066 1.00 85.31 168 LEU A O 1
ATOM 1297 N N . LYS A 1 169 ? -23.400 -15.329 20.423 1.00 84.88 169 LYS A N 1
ATOM 1298 C CA . LYS A 1 169 ? -22.530 -15.975 19.432 1.00 84.88 169 LYS A CA 1
ATOM 1299 C C . LYS A 1 169 ? -22.818 -15.520 17.995 1.00 84.88 169 LYS A C 1
ATOM 1301 O O . LYS A 1 169 ? -21.887 -15.463 17.197 1.00 84.88 169 LYS A O 1
ATOM 1306 N N . GLN A 1 170 ? -24.042 -15.085 17.675 1.00 81.62 170 GLN A N 1
ATOM 1307 C CA . GLN A 1 170 ? -24.364 -14.510 16.355 1.00 81.62 170 GLN A CA 1
ATOM 1308 C C . GLN A 1 170 ? -23.549 -13.249 16.025 1.00 81.62 170 GLN A C 1
ATOM 1310 O O . GLN A 1 170 ? -23.428 -12.906 14.857 1.00 81.62 170 GLN A O 1
ATOM 1315 N N . ALA A 1 171 ? -22.963 -12.567 17.016 1.00 80.62 171 ALA A N 1
ATOM 1316 C CA . ALA A 1 171 ? -22.055 -11.445 16.766 1.00 80.62 171 ALA A CA 1
ATOM 1317 C C . ALA A 1 171 ? -20.665 -11.879 16.249 1.00 80.62 171 ALA A C 1
ATOM 1319 O O . ALA A 1 171 ? -19.883 -11.026 15.824 1.00 80.62 171 ALA A O 1
ATOM 1320 N N . LEU A 1 172 ? -20.328 -13.173 16.336 1.00 73.94 172 LEU A N 1
ATOM 1321 C CA . LEU A 1 172 ? -19.028 -13.745 15.957 1.00 73.94 172 LEU A CA 1
ATOM 1322 C C . LEU A 1 172 ? -19.054 -14.449 14.597 1.00 73.94 172 LEU A C 1
ATOM 1324 O O . LEU A 1 172 ? -18.012 -14.559 13.955 1.00 73.94 172 LEU A O 1
ATOM 1328 N N . GLU A 1 173 ? -20.220 -14.940 14.177 1.00 66.31 173 GLU A N 1
ATOM 1329 C CA . GLU A 1 173 ? -20.392 -15.770 12.986 1.00 66.31 173 GLU A CA 1
ATOM 1330 C C . GLU A 1 173 ? -21.418 -15.134 12.040 1.00 66.31 173 GLU A C 1
ATOM 1332 O O . GLU A 1 173 ? -22.607 -15.056 12.354 1.00 66.31 173 GLU A O 1
ATOM 1337 N N . ASP A 1 174 ? -20.976 -14.731 10.845 1.00 62.81 174 ASP A N 1
ATOM 1338 C CA . ASP A 1 174 ? -21.895 -14.433 9.746 1.00 62.81 174 ASP A CA 1
ATOM 1339 C C . ASP A 1 174 ? -22.378 -15.771 9.155 1.00 62.81 174 ASP A C 1
ATOM 1341 O O . ASP A 1 174 ? -21.646 -16.448 8.437 1.00 62.81 174 ASP A O 1
ATOM 1345 N N . GLN A 1 175 ? -23.625 -16.158 9.452 1.00 57.41 175 GLN A N 1
ATOM 1346 C CA . GLN A 1 175 ? -24.226 -17.448 9.049 1.00 57.41 175 GLN A CA 1
ATOM 1347 C C . GLN A 1 175 ? -24.320 -17.661 7.524 1.00 57.41 175 GLN A C 1
ATOM 1349 O O . GLN A 1 175 ? -24.648 -18.754 7.066 1.00 57.41 175 GLN A O 1
ATOM 1354 N N . SER A 1 176 ? -24.094 -16.624 6.715 1.00 71.25 176 SER A N 1
ATOM 1355 C CA . SER A 1 176 ? -24.117 -16.709 5.253 1.00 71.25 176 SER A CA 1
ATOM 1356 C C . SER A 1 176 ? -23.111 -15.721 4.658 1.00 71.25 176 SER A C 1
ATOM 1358 O O . SER A 1 176 ? -23.388 -14.516 4.646 1.00 71.25 176 SER A O 1
ATOM 1360 N N . PRO A 1 177 ? -21.943 -16.185 4.179 1.00 81.38 177 PRO A N 1
ATOM 1361 C CA . PRO A 1 177 ? -20.930 -15.301 3.628 1.00 81.38 177 PRO A CA 1
ATOM 1362 C C . PRO A 1 177 ? -21.454 -14.601 2.369 1.00 81.38 177 PRO A C 1
ATOM 1364 O O . PRO A 1 177 ? -21.931 -15.227 1.421 1.00 81.38 177 PRO A O 1
ATOM 1367 N N . ALA A 1 178 ? -21.346 -13.278 2.342 1.00 85.19 178 ALA A N 1
ATOM 1368 C CA . ALA A 1 178 ? -21.775 -12.455 1.224 1.00 85.19 178 ALA A CA 1
ATOM 1369 C C . ALA A 1 178 ? -20.752 -11.359 0.938 1.00 85.19 178 ALA A C 1
ATOM 1371 O O . ALA A 1 178 ? -20.285 -10.653 1.834 1.00 85.19 178 ALA A O 1
ATOM 1372 N N . SER A 1 179 ? -20.440 -11.167 -0.338 1.00 85.31 179 SER A N 1
ATOM 1373 C CA . SER A 1 179 ? -19.721 -9.979 -0.791 1.00 85.31 179 SER A CA 1
ATOM 1374 C C . SER A 1 179 ? -20.706 -8.851 -1.117 1.00 85.31 179 SER A C 1
ATOM 1376 O O . SER A 1 179 ? -21.900 -8.912 -0.819 1.00 85.31 179 SER A O 1
ATOM 1378 N N . HIS A 1 180 ? -20.205 -7.780 -1.724 1.00 87.19 180 HIS A N 1
ATOM 1379 C CA . HIS A 1 180 ? -21.015 -6.658 -2.181 1.00 87.19 180 HIS A CA 1
ATOM 1380 C C . HIS A 1 180 ? -20.514 -6.158 -3.538 1.00 87.19 180 HIS A C 1
ATOM 1382 O O . HIS A 1 180 ? -19.330 -6.276 -3.858 1.00 87.19 180 HIS A O 1
ATOM 1388 N N . THR A 1 181 ? -21.391 -5.519 -4.313 1.00 86.56 181 THR A N 1
ATOM 1389 C CA . THR A 1 181 ? -21.060 -4.929 -5.627 1.00 86.56 181 THR A CA 1
ATOM 1390 C C . THR A 1 181 ? -19.980 -3.846 -5.548 1.00 86.56 181 THR A C 1
ATOM 1392 O O . THR A 1 181 ? -19.204 -3.665 -6.480 1.00 86.56 181 THR A O 1
ATOM 1395 N N . LEU A 1 182 ? -19.919 -3.144 -4.414 1.00 87.44 182 LEU A N 1
ATOM 1396 C CA . LEU A 1 182 ? -18.897 -2.137 -4.086 1.00 87.44 182 LEU A CA 1
ATOM 1397 C C . LEU A 1 182 ? -17.645 -2.729 -3.409 1.00 87.44 182 LEU A C 1
ATOM 1399 O O . LEU A 1 182 ? -16.733 -1.983 -3.053 1.00 87.44 182 LEU A O 1
ATOM 1403 N N . GLY A 1 183 ? -17.611 -4.045 -3.188 1.00 87.38 183 GLY A N 1
ATOM 1404 C CA . GLY A 1 183 ? -16.440 -4.754 -2.683 1.00 87.38 183 GLY A CA 1
ATOM 1405 C C . GLY A 1 183 ? -15.368 -4.917 -3.764 1.00 87.38 183 GLY A C 1
ATOM 1406 O O . GLY A 1 183 ? -15.652 -4.899 -4.962 1.00 87.38 183 GLY A O 1
ATOM 1407 N N . LYS A 1 184 ? -14.112 -5.098 -3.347 1.00 90.62 184 LYS A N 1
ATOM 1408 C CA . LYS A 1 184 ? -13.002 -5.374 -4.267 1.00 90.62 184 LYS A CA 1
ATOM 1409 C C . LYS A 1 184 ? -12.909 -6.877 -4.504 1.00 90.62 184 LYS A C 1
ATOM 1411 O O . LYS A 1 184 ? -12.700 -7.638 -3.565 1.00 90.62 184 LYS A O 1
ATOM 1416 N N . GLN A 1 185 ? -13.054 -7.281 -5.762 1.00 92.88 185 GLN A N 1
ATOM 1417 C CA . GLN A 1 185 ? -12.985 -8.677 -6.186 1.00 92.88 185 GLN A CA 1
ATOM 1418 C C . GLN A 1 185 ? -11.958 -8.815 -7.316 1.00 92.88 185 GLN A C 1
ATOM 1420 O O . GLN A 1 185 ? -12.008 -8.052 -8.286 1.00 92.88 185 GLN A O 1
ATOM 1425 N N . VAL A 1 186 ? -11.021 -9.756 -7.187 1.00 93.19 186 VAL A N 1
ATOM 1426 C CA . VAL A 1 186 ? -9.888 -9.938 -8.110 1.00 93.19 186 VAL A CA 1
ATOM 1427 C C . VAL A 1 186 ? -9.781 -11.404 -8.514 1.00 93.19 186 VAL A C 1
ATOM 1429 O O . VAL A 1 186 ? -9.781 -12.273 -7.654 1.00 93.19 186 VAL A O 1
ATOM 1432 N N . TYR A 1 187 ? -9.656 -11.686 -9.811 1.00 94.44 187 TYR A N 1
ATOM 1433 C CA . TYR A 1 187 ? -9.298 -13.028 -10.276 1.00 94.44 187 TYR A CA 1
ATOM 1434 C C . TYR A 1 187 ? -7.796 -13.239 -10.123 1.00 94.44 187 TYR A C 1
ATOM 1436 O O . TYR A 1 187 ? -7.013 -12.440 -10.644 1.00 94.44 187 TYR A O 1
ATOM 1444 N N . PHE A 1 188 ? -7.406 -14.319 -9.456 1.00 95.00 188 PHE A N 1
ATOM 1445 C CA . PHE A 1 188 ? -6.015 -14.732 -9.340 1.00 95.00 188 PHE A CA 1
ATOM 1446 C C . PHE A 1 188 ? -5.805 -16.029 -10.132 1.00 95.00 188 PHE A C 1
ATOM 1448 O O . PHE A 1 188 ? -6.524 -16.998 -9.874 1.00 95.00 188 PHE A O 1
ATOM 1455 N N . PRO A 1 189 ? -4.901 -16.044 -11.129 1.00 94.00 189 PRO A N 1
ATOM 1456 C CA . PRO A 1 189 ? -4.610 -17.248 -11.897 1.00 94.00 189 PRO A CA 1
ATOM 1457 C C . PRO A 1 189 ? -3.774 -18.231 -11.072 1.00 94.00 189 PRO A C 1
ATOM 1459 O O . PRO A 1 189 ? -2.852 -17.819 -10.369 1.00 94.00 189 PRO A O 1
ATOM 1462 N N . LEU A 1 190 ? -4.090 -19.516 -11.195 1.00 91.00 190 LEU A N 1
ATOM 1463 C CA . LEU A 1 190 ? -3.353 -20.621 -10.582 1.00 91.00 190 LEU A CA 1
ATOM 1464 C C . LEU A 1 190 ? -2.423 -21.295 -11.595 1.00 91.00 190 LEU A C 1
ATOM 1466 O O . LEU A 1 190 ? -2.562 -21.102 -12.810 1.00 91.00 190 LEU A O 1
ATOM 1470 N N . ALA A 1 191 ? -1.475 -22.096 -11.104 1.00 84.38 191 ALA A N 1
ATOM 1471 C CA . ALA A 1 191 ? -0.506 -22.792 -11.953 1.00 84.38 191 ALA A CA 1
ATOM 1472 C C . ALA A 1 191 ? -1.156 -23.786 -12.938 1.00 84.38 191 ALA A C 1
ATOM 1474 O O . ALA A 1 191 ? -0.626 -24.019 -14.024 1.00 84.38 191 ALA A O 1
ATOM 1475 N N . ASP A 1 192 ? -2.321 -24.335 -12.590 1.00 84.56 192 ASP A N 1
ATOM 1476 C CA . ASP A 1 192 ? -3.098 -25.269 -13.415 1.00 84.56 192 ASP A CA 1
ATOM 1477 C C . ASP A 1 192 ? -3.936 -24.584 -14.518 1.00 84.56 192 ASP A C 1
ATOM 1479 O O . ASP A 1 192 ? -4.619 -25.250 -15.298 1.00 84.56 192 ASP A O 1
ATOM 1483 N N . GLY A 1 193 ? -3.880 -23.250 -14.610 1.00 84.06 193 GLY A N 1
ATOM 1484 C CA . GLY A 1 193 ? -4.643 -22.457 -15.575 1.00 84.06 193 GLY A CA 1
ATOM 1485 C C . GLY A 1 193 ? -6.078 -22.139 -15.145 1.00 84.06 193 GLY A C 1
ATOM 1486 O O . GLY A 1 193 ? -6.799 -21.473 -15.899 1.00 84.06 193 GLY A O 1
ATOM 1487 N N . THR A 1 194 ? -6.491 -22.565 -13.950 1.00 91.75 194 THR A N 1
ATOM 1488 C CA . THR A 1 194 ? -7.766 -22.182 -13.337 1.00 91.75 194 THR A CA 1
ATOM 1489 C C . THR A 1 194 ? -7.637 -20.861 -12.567 1.00 91.75 194 THR A C 1
ATOM 1491 O O . THR A 1 194 ? -6.599 -20.189 -12.593 1.00 91.75 194 THR A O 1
ATOM 1494 N N . TYR A 1 195 ? -8.731 -20.419 -11.943 1.00 93.94 195 TYR A N 1
ATOM 1495 C CA . TYR A 1 195 ? -8.788 -19.155 -11.216 1.00 93.94 195 TYR A CA 1
ATOM 1496 C C . TYR A 1 195 ? -9.451 -19.340 -9.865 1.00 93.94 195 TYR A C 1
ATOM 1498 O O . TYR A 1 195 ? -10.435 -20.066 -9.745 1.00 93.94 195 TYR A O 1
ATOM 1506 N N . HIS A 1 196 ? -8.985 -18.566 -8.891 1.00 94.19 196 HIS A N 1
ATOM 1507 C CA . HIS A 1 196 ? -9.756 -18.253 -7.696 1.00 94.19 196 HIS A CA 1
ATOM 1508 C C . HIS A 1 196 ? -10.224 -16.800 -7.746 1.00 94.19 196 HIS A C 1
ATOM 1510 O O . HIS A 1 196 ? -9.491 -15.898 -8.171 1.00 94.19 196 HIS A O 1
ATOM 1516 N N . LEU A 1 197 ? -11.457 -16.562 -7.303 1.00 94.88 197 LEU A N 1
ATOM 1517 C CA . LEU A 1 197 ? -12.002 -15.225 -7.139 1.00 94.88 197 LEU A CA 1
ATOM 1518 C C . LEU A 1 197 ? -11.738 -14.752 -5.707 1.00 94.88 197 LEU A C 1
ATOM 1520 O O . LEU A 1 197 ? -12.270 -15.283 -4.736 1.00 94.88 197 LEU A O 1
ATOM 1524 N N . LEU A 1 198 ? -10.891 -13.739 -5.578 1.00 94.31 198 LEU A N 1
ATOM 1525 C CA . LEU A 1 198 ? -10.447 -13.211 -4.298 1.00 94.31 198 LEU A CA 1
ATOM 1526 C C . LEU A 1 198 ? -11.299 -12.008 -3.892 1.00 94.31 198 LEU A C 1
ATOM 1528 O O . LEU A 1 198 ? -11.285 -10.978 -4.572 1.00 94.31 198 LEU A O 1
ATOM 1532 N N . ALA A 1 199 ? -12.017 -12.116 -2.776 1.00 94.00 199 ALA A N 1
ATOM 1533 C CA . ALA A 1 199 ? -12.729 -11.008 -2.146 1.00 94.00 199 ALA A CA 1
ATOM 1534 C C . ALA A 1 199 ? -11.799 -10.309 -1.144 1.00 94.00 199 ALA A C 1
ATOM 1536 O O . ALA A 1 199 ? -11.513 -10.835 -0.070 1.00 94.00 199 ALA A O 1
ATOM 1537 N N . VAL A 1 200 ? -11.298 -9.128 -1.509 1.00 93.69 200 VAL A N 1
ATOM 1538 C CA . VAL A 1 200 ? -10.260 -8.427 -0.743 1.00 93.69 200 VAL A CA 1
ATOM 1539 C C . VAL A 1 200 ? -10.886 -7.640 0.406 1.00 93.69 200 VAL A C 1
ATOM 1541 O O . VAL A 1 200 ? -11.627 -6.681 0.169 1.00 93.69 200 VAL A O 1
ATOM 1544 N N . LEU A 1 201 ? -10.529 -7.996 1.639 1.00 92.88 201 LEU A N 1
ATOM 1545 C CA . LEU A 1 201 ? -10.911 -7.296 2.861 1.00 92.88 201 LEU A CA 1
ATOM 1546 C C . LEU A 1 201 ? -9.667 -6.692 3.536 1.00 92.88 201 LEU A C 1
ATOM 1548 O O . LEU A 1 201 ? -8.698 -7.403 3.783 1.00 92.88 201 LEU A O 1
ATOM 1552 N N . PRO A 1 202 ? -9.647 -5.384 3.838 1.00 92.00 202 PRO A N 1
ATOM 1553 C CA . PRO A 1 202 ? -8.551 -4.773 4.580 1.00 92.00 202 PRO A CA 1
ATOM 1554 C C . PRO A 1 202 ? -8.630 -5.134 6.071 1.00 92.00 202 PRO A C 1
ATOM 1556 O O . PRO A 1 202 ? -9.714 -5.162 6.663 1.00 92.00 202 PRO A O 1
ATOM 1559 N N . SER A 1 203 ? -7.468 -5.361 6.682 1.00 93.31 203 SER A N 1
ATOM 1560 C CA . SER A 1 203 ? -7.339 -5.618 8.119 1.00 93.31 203 SER A CA 1
ATOM 1561 C C . SER A 1 203 ? -7.492 -4.319 8.909 1.00 93.31 203 SER A C 1
ATOM 1563 O O . SER A 1 203 ? -6.634 -3.437 8.847 1.00 93.31 203 SER A O 1
ATOM 1565 N N . SER A 1 204 ? -8.588 -4.175 9.659 1.00 92.94 204 SER A N 1
ATOM 1566 C CA . SER A 1 204 ? -8.798 -2.999 10.516 1.00 92.94 204 SER A CA 1
ATOM 1567 C C . SER A 1 204 ? -7.785 -2.966 11.657 1.00 92.94 204 SER A C 1
ATOM 1569 O O . SER A 1 204 ? -7.261 -1.897 11.993 1.00 92.94 204 SER A O 1
ATOM 1571 N N . THR A 1 205 ? -7.479 -4.151 12.192 1.00 91.56 205 THR A N 1
ATOM 1572 C CA . THR A 1 205 ? -6.523 -4.367 13.274 1.00 91.56 205 THR A CA 1
ATOM 1573 C C . THR A 1 205 ? -5.114 -3.946 12.876 1.00 91.56 205 THR A C 1
ATOM 1575 O O . THR A 1 205 ? -4.486 -3.178 13.599 1.00 91.56 205 THR A O 1
ATOM 1578 N N . LEU A 1 206 ? -4.632 -4.353 11.698 1.00 92.69 206 LEU A N 1
ATOM 1579 C CA . LEU A 1 206 ? -3.296 -3.966 11.241 1.00 92.69 206 LEU A CA 1
ATOM 1580 C C . LEU A 1 206 ? -3.187 -2.449 11.025 1.00 92.69 206 LEU A C 1
ATOM 1582 O O . LEU A 1 206 ? -2.209 -1.828 11.441 1.00 92.69 206 LEU A O 1
ATOM 1586 N N . ILE A 1 207 ? -4.225 -1.821 10.455 1.00 94.69 207 ILE A N 1
ATOM 1587 C CA . ILE A 1 207 ? -4.277 -0.355 10.332 1.00 94.69 207 ILE A CA 1
ATOM 1588 C C . ILE A 1 207 ? -4.262 0.295 11.733 1.00 94.69 207 ILE A C 1
ATOM 1590 O O . ILE A 1 207 ? -3.748 1.401 11.886 1.00 94.69 207 ILE A O 1
ATOM 1594 N N . GLN A 1 208 ? -4.848 -0.340 12.760 1.00 94.00 208 GLN A N 1
ATOM 1595 C CA . GLN A 1 208 ? -4.932 0.221 14.118 1.00 94.00 208 GLN A CA 1
ATOM 1596 C C . GLN A 1 208 ? -3.551 0.240 14.761 1.00 94.00 208 GLN A C 1
ATOM 1598 O O . GLN A 1 208 ? -3.103 1.297 15.195 1.00 94.00 208 GLN A O 1
ATOM 1603 N N . THR A 1 209 ? -2.847 -0.890 14.732 1.00 92.56 209 THR A N 1
ATOM 1604 C CA . THR A 1 209 ? -1.491 -1.002 15.279 1.00 92.56 209 THR A CA 1
ATOM 1605 C C . THR A 1 209 ? -0.521 -0.033 14.594 1.00 92.56 209 THR A C 1
ATOM 1607 O O . THR A 1 209 ? 0.330 0.574 15.249 1.00 92.56 209 THR A O 1
ATOM 1610 N N . ILE A 1 210 ? -0.662 0.172 13.279 1.00 93.19 210 ILE A N 1
ATOM 1611 C CA . ILE A 1 210 ? 0.142 1.155 12.537 1.00 93.19 210 ILE A CA 1
ATOM 1612 C C . ILE A 1 210 ? -0.209 2.593 12.948 1.00 93.19 210 ILE A C 1
ATOM 1614 O O . ILE A 1 210 ? 0.709 3.388 13.162 1.00 93.19 210 ILE A O 1
ATOM 1618 N N . ASP A 1 211 ? -1.498 2.942 13.084 1.00 94.19 211 ASP A N 1
ATOM 1619 C CA . ASP A 1 211 ? -1.902 4.276 13.562 1.00 94.19 211 ASP A CA 1
ATOM 1620 C C . ASP A 1 211 ? -1.343 4.538 14.960 1.00 94.19 211 ASP A C 1
ATOM 1622 O O . ASP A 1 211 ? -0.673 5.547 15.150 1.00 94.19 211 ASP A O 1
ATOM 1626 N N . GLU A 1 212 ? -1.505 3.609 15.902 1.00 93.31 212 GLU A N 1
ATOM 1627 C CA . GLU A 1 212 ? -0.973 3.726 17.265 1.00 93.31 212 GLU A CA 1
ATOM 1628 C C . GLU A 1 212 ? 0.545 3.914 17.276 1.00 93.31 212 GLU A C 1
ATOM 1630 O O . GLU A 1 212 ? 1.048 4.823 17.939 1.00 93.31 212 GLU A O 1
ATOM 1635 N N . THR A 1 213 ? 1.277 3.127 16.482 1.00 91.81 213 THR A N 1
ATOM 1636 C CA . THR A 1 213 ? 2.740 3.234 16.382 1.00 91.81 213 THR A CA 1
ATOM 1637 C C . THR A 1 213 ? 3.166 4.606 15.850 1.00 91.81 213 THR A C 1
ATOM 1639 O O . THR A 1 213 ? 4.049 5.257 16.412 1.00 91.81 213 THR A O 1
ATOM 1642 N N . ILE A 1 214 ? 2.517 5.098 14.789 1.00 92.44 214 ILE A N 1
ATOM 1643 C CA . ILE A 1 214 ? 2.833 6.405 14.196 1.00 92.44 214 ILE A CA 1
ATOM 1644 C C . ILE A 1 214 ? 2.409 7.553 15.125 1.00 92.44 214 ILE A C 1
ATOM 1646 O O . ILE A 1 214 ? 3.157 8.522 15.282 1.00 92.44 214 ILE A O 1
ATOM 1650 N N . GLN A 1 215 ? 1.236 7.468 15.760 1.00 92.31 215 GLN A N 1
ATOM 1651 C CA . GLN A 1 215 ? 0.748 8.461 16.723 1.00 92.31 215 GLN A CA 1
ATOM 1652 C C . GLN A 1 215 ? 1.670 8.540 17.940 1.00 92.31 215 GLN A C 1
ATOM 1654 O O . GLN A 1 215 ? 2.018 9.645 18.363 1.00 92.31 215 GLN A O 1
ATOM 1659 N N . HIS A 1 216 ? 2.131 7.395 18.451 1.00 91.50 216 HIS A N 1
ATOM 1660 C CA . HIS A 1 216 ? 3.115 7.331 19.525 1.00 91.50 216 HIS A CA 1
ATOM 1661 C C . HIS A 1 216 ? 4.403 8.064 19.128 1.00 91.50 216 HIS A C 1
ATOM 1663 O O . HIS A 1 216 ? 4.846 8.959 19.848 1.00 91.50 216 HIS A O 1
ATOM 1669 N N . CYS A 1 217 ? 4.961 7.791 17.945 1.00 88.88 217 CYS A N 1
ATOM 1670 C CA . CYS A 1 217 ? 6.159 8.485 17.457 1.00 88.88 217 CYS A CA 1
ATOM 1671 C C . CYS A 1 217 ? 5.961 10.002 17.266 1.00 88.88 217 CYS A C 1
ATOM 1673 O O . CYS A 1 217 ? 6.886 10.783 17.484 1.00 88.88 217 CYS A O 1
ATOM 1675 N N . ARG A 1 218 ? 4.764 10.454 16.870 1.00 86.88 218 ARG A N 1
ATOM 1676 C CA . ARG A 1 218 ? 4.499 11.875 16.575 1.00 86.88 218 ARG A CA 1
ATOM 1677 C C . ARG A 1 218 ? 4.119 12.707 17.801 1.00 86.88 218 ARG A C 1
ATOM 1679 O O . ARG A 1 218 ? 4.496 13.882 17.870 1.00 86.88 218 ARG A O 1
ATOM 1686 N N . PHE A 1 219 ? 3.349 12.141 18.731 1.00 89.06 219 PHE A N 1
ATOM 1687 C CA . PHE A 1 219 ? 2.632 12.912 19.754 1.00 89.06 219 PHE A CA 1
ATOM 1688 C C . PHE A 1 219 ? 2.818 12.423 21.192 1.00 89.06 219 PHE A C 1
ATOM 1690 O O . PHE A 1 219 ? 2.388 13.145 22.097 1.00 89.06 219 PHE A O 1
ATOM 1697 N N . SER A 1 220 ? 3.452 11.265 21.423 1.00 91.19 220 SER A N 1
ATOM 1698 C CA . SER A 1 220 ? 3.748 10.821 22.791 1.00 91.19 220 SER A CA 1
ATOM 1699 C C . SER A 1 220 ? 4.653 11.818 23.513 1.00 91.19 220 SER A C 1
ATOM 1701 O O . SER A 1 220 ? 5.433 12.545 22.892 1.00 91.19 220 SER A O 1
ATOM 1703 N N . GLN A 1 221 ? 4.529 11.854 24.838 1.00 91.44 221 GLN A N 1
ATOM 1704 C CA . GLN A 1 221 ? 5.335 12.729 25.679 1.00 91.44 221 GLN A CA 1
ATOM 1705 C C . GLN A 1 221 ? 6.824 12.355 25.604 1.00 91.44 221 GLN A C 1
ATOM 1707 O O . GLN A 1 221 ? 7.645 13.223 25.318 1.00 91.44 221 GLN A O 1
ATOM 1712 N N . ALA A 1 222 ? 7.145 11.059 25.686 1.00 88.69 222 ALA A N 1
ATOM 1713 C CA . ALA A 1 222 ? 8.510 10.547 25.539 1.00 88.69 222 ALA A CA 1
ATOM 1714 C C . ALA A 1 222 ? 9.166 10.983 24.213 1.00 88.69 222 ALA A C 1
ATOM 1716 O O . ALA A 1 222 ? 10.288 11.476 24.190 1.00 88.69 222 ALA A O 1
ATOM 1717 N N . MET A 1 223 ? 8.449 10.900 23.086 1.00 88.44 223 MET A N 1
ATOM 1718 C CA . MET A 1 223 ? 9.002 11.301 21.782 1.00 88.44 223 MET A CA 1
ATOM 1719 C C . MET A 1 223 ? 9.030 12.818 21.562 1.00 88.44 223 MET A C 1
ATOM 1721 O O . MET A 1 223 ? 9.700 13.296 20.643 1.00 88.44 223 MET A O 1
ATOM 1725 N N . LYS A 1 224 ? 8.288 13.608 22.348 1.00 89.31 224 LYS A N 1
ATOM 1726 C CA . LYS A 1 224 ? 8.467 15.068 22.388 1.00 89.31 224 LYS A CA 1
ATOM 1727 C C . LYS A 1 224 ? 9.767 15.409 23.108 1.00 89.31 224 LYS A C 1
ATOM 1729 O O . LYS A 1 224 ? 10.594 16.089 22.517 1.00 89.31 224 LYS A O 1
ATOM 1734 N N . GLU A 1 225 ? 9.983 14.832 24.286 1.00 91.25 225 GLU A N 1
ATOM 1735 C CA . GLU A 1 225 ? 11.211 15.007 25.072 1.00 91.25 225 GLU A CA 1
ATOM 1736 C C . GLU A 1 225 ? 12.455 14.572 24.291 1.00 91.25 225 GLU A C 1
ATOM 1738 O O . GLU A 1 225 ? 13.417 15.328 24.205 1.00 91.25 225 GLU A O 1
ATOM 1743 N N . ALA A 1 226 ? 12.404 13.420 23.615 1.00 88.50 226 ALA A N 1
ATOM 1744 C CA . ALA A 1 226 ? 13.504 12.943 22.778 1.00 88.50 226 ALA A CA 1
ATOM 1745 C C . ALA A 1 226 ? 13.827 13.905 21.612 1.00 88.50 226 ALA A C 1
ATOM 1747 O O . ALA A 1 226 ? 14.988 14.122 21.263 1.00 88.50 226 ALA A O 1
ATOM 1748 N N . ARG A 1 227 ? 12.809 14.532 21.000 1.00 87.69 227 ARG A N 1
ATOM 1749 C CA . ARG A 1 227 ? 13.010 15.539 19.940 1.00 87.69 227 ARG A CA 1
ATOM 1750 C C . ARG A 1 227 ? 13.527 16.866 20.481 1.00 87.69 227 ARG A C 1
ATOM 1752 O O . ARG A 1 227 ? 14.321 17.508 19.795 1.00 87.69 227 ARG A O 1
ATOM 1759 N N . ASP A 1 228 ? 13.088 17.268 21.667 1.00 90.06 228 ASP A N 1
ATOM 1760 C CA . ASP A 1 228 ? 13.591 18.464 22.336 1.00 90.06 228 ASP A CA 1
ATOM 1761 C C . ASP A 1 228 ? 15.062 18.274 22.724 1.00 90.06 228 ASP A C 1
ATOM 1763 O O . ASP A 1 228 ? 15.870 19.147 22.416 1.00 90.06 228 ASP A O 1
ATOM 1767 N N . ALA A 1 229 ? 15.436 17.098 23.242 1.00 87.94 229 ALA A N 1
ATOM 1768 C CA . ALA A 1 229 ? 16.827 16.711 23.488 1.00 87.94 229 ALA A CA 1
ATOM 1769 C C . ALA A 1 229 ? 17.668 16.723 22.200 1.00 87.94 229 ALA A C 1
ATOM 1771 O O . ALA A 1 229 ? 18.781 17.245 22.189 1.00 87.94 229 ALA A O 1
ATOM 1772 N N . LYS A 1 230 ? 17.116 16.241 21.077 1.00 85.50 230 LYS A N 1
ATOM 1773 C CA . LYS A 1 230 ? 17.765 16.365 19.762 1.00 85.50 230 LYS A CA 1
ATOM 1774 C C . LYS A 1 230 ? 17.962 17.814 19.330 1.00 85.50 230 LYS A C 1
ATOM 1776 O O . LYS A 1 230 ? 18.991 18.152 18.758 1.00 85.50 230 LYS A O 1
ATOM 1781 N N . LYS A 1 231 ? 16.989 18.685 19.588 1.00 86.75 231 LYS A N 1
ATOM 1782 C CA . LYS A 1 231 ? 17.076 20.109 19.244 1.00 86.75 231 LYS A CA 1
ATOM 1783 C C . LYS A 1 231 ? 18.099 20.854 20.111 1.00 86.75 231 LYS A C 1
ATOM 1785 O O . LYS A 1 231 ? 18.699 21.810 19.631 1.00 86.75 231 LYS A O 1
ATOM 1790 N N . THR A 1 232 ? 18.281 20.437 21.363 1.00 89.38 232 THR A N 1
ATOM 1791 C CA . THR A 1 232 ? 19.222 21.034 22.325 1.00 89.38 232 THR A CA 1
ATOM 1792 C C . THR A 1 232 ? 20.570 20.310 22.403 1.00 89.38 232 THR A C 1
ATOM 1794 O O . THR A 1 232 ? 21.404 20.703 23.214 1.00 89.38 232 THR A O 1
ATOM 1797 N N . ASN A 1 233 ? 20.805 19.289 21.566 1.00 85.19 233 ASN A N 1
ATOM 1798 C CA . ASN A 1 233 ? 21.987 18.416 21.595 1.00 85.19 233 ASN A CA 1
ATOM 1799 C C . ASN A 1 233 ? 22.264 17.808 22.983 1.00 85.19 233 ASN A C 1
ATOM 1801 O O . ASN A 1 233 ? 23.401 17.760 23.443 1.00 85.19 233 ASN A O 1
ATOM 1805 N N . GLN A 1 234 ? 21.215 17.344 23.661 1.00 87.38 234 GLN A N 1
ATOM 1806 C CA . GLN A 1 234 ? 21.313 16.606 24.920 1.00 87.38 234 GLN A CA 1
ATOM 1807 C C . GLN A 1 234 ? 21.285 15.096 24.675 1.00 87.38 234 GLN A C 1
ATOM 1809 O O . GLN A 1 234 ? 20.717 14.625 23.688 1.00 87.38 234 GLN A O 1
ATOM 1814 N N . LEU A 1 235 ? 21.909 14.341 25.580 1.00 85.75 235 LEU A N 1
ATOM 1815 C CA . LEU A 1 235 ? 21.922 12.885 25.540 1.00 85.75 235 LEU A CA 1
ATOM 1816 C C . LEU A 1 235 ? 20.532 12.373 25.917 1.00 85.75 235 LEU A C 1
ATOM 1818 O O . LEU A 1 235 ? 19.972 12.797 26.928 1.00 85.75 235 LEU A O 1
ATOM 1822 N N . TYR A 1 236 ? 20.001 11.442 25.132 1.00 87.44 236 TYR A N 1
ATOM 1823 C CA . TYR A 1 236 ? 18.732 10.791 25.427 1.00 87.44 236 TYR A CA 1
ATOM 1824 C C . TYR A 1 236 ? 18.864 9.279 25.200 1.00 87.44 236 TYR A C 1
ATOM 1826 O O . TYR A 1 236 ? 19.458 8.873 24.201 1.00 87.44 236 TYR A O 1
ATOM 1834 N N . PRO A 1 237 ? 18.352 8.432 26.110 1.00 86.12 237 PRO A N 1
ATOM 1835 C CA . PRO A 1 237 ? 18.549 6.987 26.014 1.00 86.12 237 PRO A CA 1
ATOM 1836 C C . PRO A 1 237 ? 17.817 6.361 24.818 1.00 86.12 237 PRO A C 1
ATOM 1838 O O . PRO A 1 237 ? 18.343 5.436 24.201 1.00 86.12 237 PRO A O 1
ATOM 1841 N N . ASP A 1 238 ? 16.630 6.867 24.468 1.00 86.62 238 ASP A N 1
ATOM 1842 C CA . ASP A 1 238 ? 15.814 6.275 23.407 1.00 86.62 238 ASP A CA 1
ATOM 1843 C C . ASP A 1 238 ? 16.062 6.907 22.026 1.00 86.62 238 ASP A C 1
ATOM 1845 O O . ASP A 1 238 ? 16.264 8.120 21.902 1.00 86.62 238 ASP A O 1
ATOM 1849 N N . PRO A 1 239 ? 15.967 6.114 20.944 1.00 86.94 239 PRO A N 1
ATOM 1850 C CA . PRO A 1 239 ? 16.072 6.634 19.591 1.00 86.94 239 PRO A CA 1
ATOM 1851 C C . PRO A 1 239 ? 14.878 7.526 19.219 1.00 86.94 239 PRO A C 1
ATOM 1853 O O . PRO A 1 239 ? 13.716 7.195 19.463 1.00 86.94 239 PRO A O 1
ATOM 1856 N N . VAL A 1 240 ? 15.149 8.610 18.492 1.00 87.12 240 VAL A N 1
ATOM 1857 C CA . VAL A 1 240 ? 14.108 9.440 17.871 1.00 87.12 240 VAL A CA 1
ATOM 1858 C C . VAL A 1 240 ? 13.724 8.831 16.527 1.00 87.12 240 VAL A C 1
ATOM 1860 O O . VAL A 1 240 ? 14.511 8.855 15.580 1.00 87.12 240 VAL A O 1
ATOM 1863 N N . VAL A 1 241 ? 12.496 8.318 16.426 1.00 89.06 241 VAL A N 1
ATOM 1864 C CA . VAL A 1 241 ? 11.952 7.716 15.198 1.00 89.06 241 VAL A CA 1
ATOM 1865 C C . VAL A 1 241 ? 10.938 8.653 14.545 1.00 89.06 241 VAL A C 1
ATOM 1867 O O . VAL A 1 241 ? 9.958 9.064 15.165 1.00 89.06 241 VAL A O 1
ATOM 1870 N N . ALA A 1 242 ? 11.140 8.965 13.266 1.00 86.31 242 ALA A N 1
ATOM 1871 C CA . ALA A 1 242 ? 10.230 9.780 12.467 1.00 86.31 242 ALA A CA 1
ATOM 1872 C C . ALA A 1 242 ? 9.829 9.058 11.177 1.00 86.31 242 ALA A C 1
ATOM 1874 O O . ALA A 1 242 ? 10.662 8.446 10.522 1.00 86.31 242 ALA A O 1
ATOM 1875 N N . TYR A 1 243 ? 8.568 9.176 10.767 1.00 90.12 243 TYR A N 1
ATOM 1876 C CA . TYR A 1 243 ? 8.074 8.630 9.499 1.00 90.12 243 TYR A CA 1
ATOM 1877 C C . TYR A 1 243 ? 7.831 9.780 8.507 1.00 90.12 243 TYR A C 1
ATOM 1879 O O . TYR A 1 243 ? 6.767 10.406 8.555 1.00 90.12 243 TYR A O 1
ATOM 1887 N N . PRO A 1 244 ? 8.816 10.138 7.659 1.00 86.38 244 PRO A N 1
ATOM 1888 C CA . PRO A 1 244 ? 8.636 11.169 6.643 1.00 86.38 244 PRO A CA 1
ATOM 1889 C C . PRO A 1 244 ? 7.711 10.692 5.520 1.00 86.38 244 PRO A C 1
ATOM 1891 O O . PRO A 1 244 ? 7.583 9.495 5.274 1.00 86.38 244 PRO A O 1
ATOM 1894 N N . ASN A 1 245 ? 7.126 11.648 4.791 1.00 89.00 245 ASN A N 1
ATOM 1895 C CA . ASN A 1 245 ? 6.343 11.389 3.577 1.00 89.00 245 ASN A CA 1
ATOM 1896 C C . ASN A 1 245 ? 5.266 10.307 3.779 1.00 89.00 245 ASN A C 1
ATOM 1898 O O . ASN A 1 245 ? 5.164 9.370 3.000 1.00 89.00 245 ASN A O 1
ATOM 1902 N N . LEU A 1 246 ? 4.488 10.414 4.856 1.00 93.12 246 LEU A N 1
ATOM 1903 C CA . LEU A 1 246 ? 3.263 9.630 5.012 1.00 93.12 246 LEU A CA 1
ATOM 1904 C C . LEU A 1 246 ? 2.171 10.215 4.119 1.00 93.12 246 LEU A C 1
ATOM 1906 O O . LEU A 1 246 ? 2.117 11.433 3.957 1.00 93.12 246 LEU A O 1
ATOM 1910 N N . ALA A 1 247 ? 1.258 9.384 3.627 1.00 94.25 247 ALA A N 1
ATOM 1911 C CA . ALA A 1 247 ? -0.035 9.849 3.131 1.00 94.25 247 ALA A CA 1
ATOM 1912 C C . ALA A 1 247 ? -1.149 9.473 4.107 1.00 94.25 247 ALA A C 1
ATOM 1914 O O . ALA A 1 247 ? -1.027 8.522 4.881 1.00 94.25 247 ALA A O 1
ATOM 1915 N N . LEU A 1 248 ? -2.228 10.245 4.076 1.00 92.38 248 LEU A N 1
ATOM 1916 C CA . LEU A 1 248 ? -3.428 10.023 4.859 1.00 92.38 248 LEU A CA 1
ATOM 1917 C C . LEU A 1 248 ? -4.588 9.716 3.916 1.00 92.38 248 LEU A C 1
ATOM 1919 O O . LEU A 1 248 ? -4.842 10.464 2.974 1.00 92.38 248 LEU A O 1
ATOM 1923 N N . MET A 1 249 ? -5.289 8.625 4.207 1.00 90.12 249 MET A N 1
ATOM 1924 C CA . MET A 1 249 ? -6.573 8.293 3.604 1.00 90.12 249 MET A CA 1
ATOM 1925 C C . MET A 1 249 ? -7.637 8.233 4.704 1.00 90.12 249 MET A C 1
ATOM 1927 O O . MET A 1 249 ? -7.403 7.632 5.753 1.00 90.12 249 MET A O 1
ATOM 1931 N N . THR A 1 250 ? -8.794 8.848 4.482 1.00 88.06 250 THR A N 1
ATOM 1932 C CA . THR A 1 250 ? -9.895 8.912 5.448 1.00 88.06 250 THR A CA 1
ATOM 1933 C C . THR A 1 250 ? -11.018 7.957 5.062 1.00 88.06 250 THR A C 1
ATOM 1935 O O . THR A 1 250 ? -11.759 8.180 4.104 1.00 88.06 250 THR A O 1
ATOM 1938 N N . ALA A 1 251 ? -11.217 6.907 5.854 1.00 84.75 251 ALA A N 1
ATOM 1939 C CA . ALA A 1 251 ? -12.351 6.010 5.706 1.00 84.75 251 ALA A CA 1
ATOM 1940 C C . ALA A 1 251 ? -13.595 6.589 6.410 1.00 84.75 251 ALA A C 1
ATOM 1942 O O . ALA A 1 251 ? -13.624 6.771 7.631 1.00 84.75 251 ALA A O 1
ATOM 1943 N N . GLY A 1 252 ? -14.665 6.830 5.641 1.00 75.75 252 GLY A N 1
ATOM 1944 C CA . GLY A 1 252 ? -15.988 7.210 6.168 1.00 75.75 252 GLY A CA 1
ATOM 1945 C C . GLY A 1 252 ? -16.307 8.704 6.135 1.00 75.75 252 GLY A C 1
ATOM 1946 O O . GLY A 1 252 ? -17.367 9.105 6.623 1.00 75.75 252 GLY A O 1
ATOM 1947 N N . GLY A 1 253 ? -15.433 9.518 5.534 1.00 76.88 253 GLY A N 1
ATOM 1948 C CA . GLY A 1 253 ? -15.639 10.955 5.350 1.00 76.88 253 GLY A CA 1
ATOM 1949 C C . GLY A 1 253 ? -15.991 11.661 6.663 1.00 76.88 253 GLY A C 1
ATOM 1950 O O . GLY A 1 253 ? -15.300 11.514 7.665 1.00 76.88 253 GLY A O 1
ATOM 1951 N N . SER A 1 254 ? -17.108 12.395 6.682 1.00 71.81 254 SER A N 1
ATOM 1952 C CA . SER A 1 254 ? -17.576 13.128 7.869 1.00 71.81 254 SER A CA 1
ATOM 1953 C C . SER A 1 254 ? -18.222 12.256 8.956 1.00 71.81 254 SER A C 1
ATOM 1955 O O . SER A 1 254 ? -18.519 12.764 10.036 1.00 71.81 254 SER A O 1
ATOM 1957 N N . LYS A 1 255 ? -18.461 10.961 8.701 1.00 79.19 255 LYS A N 1
ATOM 1958 C CA . LYS A 1 255 ? -19.137 10.038 9.633 1.00 79.19 255 LYS A CA 1
ATOM 1959 C C . LYS A 1 255 ? -18.356 8.722 9.796 1.00 79.19 255 LYS A C 1
ATOM 1961 O O . LYS A 1 255 ? -18.878 7.655 9.458 1.00 79.19 255 LYS A O 1
ATOM 1966 N N . PRO A 1 256 ? -17.132 8.759 10.359 1.00 79.94 256 PRO A N 1
ATOM 1967 C CA . PRO A 1 256 ? -16.288 7.569 10.532 1.00 79.94 256 PRO A CA 1
ATOM 1968 C C . PRO A 1 256 ? -16.913 6.501 11.448 1.00 79.94 256 PRO A C 1
ATOM 1970 O O . PRO A 1 256 ? -16.586 5.321 11.323 1.00 79.94 256 PRO A O 1
ATOM 1973 N N . GLN A 1 257 ? -17.857 6.906 12.307 1.00 79.19 257 GLN A N 1
ATOM 1974 C CA . GLN A 1 257 ? -18.629 6.060 13.229 1.00 79.19 257 GLN A CA 1
ATOM 1975 C C . GLN A 1 257 ? -19.442 4.965 12.522 1.00 79.19 257 GLN A C 1
ATOM 1977 O O . GLN A 1 257 ? -19.725 3.929 13.112 1.00 79.19 257 GLN A O 1
ATOM 1982 N N . ASN A 1 258 ? -19.814 5.175 11.255 1.00 80.75 258 ASN A N 1
ATOM 1983 C CA . ASN A 1 258 ? -20.662 4.238 10.511 1.00 80.75 258 ASN A CA 1
ATOM 1984 C C . ASN A 1 258 ? -19.894 3.039 9.927 1.00 80.75 258 ASN A C 1
ATOM 1986 O O . ASN A 1 258 ? -20.517 2.088 9.438 1.00 80.75 258 ASN A O 1
ATOM 1990 N N . ILE A 1 259 ? -18.558 3.095 9.946 1.00 84.19 259 ILE A N 1
ATOM 1991 C CA . ILE A 1 259 ? -17.686 2.033 9.437 1.00 84.19 259 ILE A CA 1
ATOM 1992 C C . ILE A 1 259 ? -17.434 0.999 10.528 1.00 84.19 259 ILE A C 1
ATOM 1994 O O . ILE A 1 259 ? -17.866 -0.146 10.387 1.00 84.19 259 ILE A O 1
ATOM 1998 N N . SER A 1 260 ? -16.754 1.405 11.600 1.00 87.62 260 SER A N 1
ATOM 1999 C CA . SER A 1 260 ? -16.420 0.539 12.728 1.00 87.62 260 SER A CA 1
ATOM 2000 C C . SER A 1 260 ? -15.965 1.334 13.955 1.00 87.62 260 SER A C 1
ATOM 2002 O O . SER A 1 260 ? -15.699 2.541 13.873 1.00 87.62 260 SER A O 1
ATOM 2004 N N . GLN A 1 261 ? -15.865 0.652 15.095 1.00 88.00 261 GLN A N 1
ATOM 2005 C CA . GLN A 1 261 ? -15.433 1.232 16.364 1.00 88.00 261 GLN A CA 1
ATOM 2006 C C . GLN A 1 261 ? -13.985 1.745 16.300 1.00 88.00 261 GLN A C 1
ATOM 2008 O O . GLN A 1 261 ? -13.755 2.922 16.595 1.00 88.00 261 GLN A O 1
ATOM 2013 N N . LEU A 1 262 ? -13.021 0.922 15.867 1.00 89.81 262 LEU A N 1
ATOM 2014 C CA . LEU A 1 262 ? -11.609 1.331 15.762 1.00 89.81 262 LEU A CA 1
ATOM 2015 C C . LEU A 1 262 ? -11.417 2.429 14.711 1.00 89.81 262 LEU A C 1
ATOM 2017 O O . LEU A 1 262 ? -10.600 3.339 14.870 1.00 89.81 262 LEU A O 1
ATOM 2021 N N . ASN A 1 263 ? -12.199 2.404 13.629 1.00 90.25 263 ASN A N 1
ATOM 2022 C CA . ASN A 1 263 ? -12.189 3.492 12.654 1.00 90.25 263 ASN A CA 1
ATOM 2023 C C . ASN A 1 263 ? -12.657 4.816 13.280 1.00 90.25 263 ASN A C 1
ATOM 2025 O O . ASN A 1 263 ? -12.057 5.863 13.039 1.00 90.25 263 ASN A O 1
ATOM 2029 N N . SER A 1 264 ? -13.687 4.785 14.130 1.00 88.38 264 SER A N 1
ATOM 2030 C CA . SER A 1 264 ? -14.141 5.973 14.859 1.00 88.38 264 SER A CA 1
ATOM 2031 C C . SER A 1 264 ? -13.084 6.501 15.832 1.00 88.38 264 SER A C 1
ATOM 2033 O O . SER A 1 264 ? -12.888 7.715 15.900 1.00 88.38 264 SER A O 1
ATOM 2035 N N . GLN A 1 265 ? -12.381 5.620 16.553 1.00 89.06 265 GLN A N 1
ATOM 2036 C CA . GLN A 1 265 ? -11.305 6.009 17.477 1.00 89.06 265 GLN A CA 1
ATOM 2037 C C . GLN A 1 265 ? -10.181 6.759 16.751 1.00 89.06 265 GLN A C 1
ATOM 2039 O O . GLN A 1 265 ? -9.747 7.825 17.191 1.00 89.06 265 GLN A O 1
ATOM 2044 N N . ARG A 1 266 ? -9.795 6.276 15.567 1.00 90.62 266 ARG A N 1
ATOM 2045 C CA . ARG A 1 266 ? -8.810 6.934 14.695 1.00 90.62 266 ARG A CA 1
ATOM 2046 C C . ARG A 1 266 ? -9.359 8.130 13.924 1.00 90.62 266 ARG A C 1
ATOM 2048 O O . ARG A 1 266 ? -8.621 8.749 13.164 1.00 90.62 266 ARG A O 1
ATOM 2055 N N . ARG A 1 267 ? -10.643 8.474 14.082 1.00 88.25 267 ARG A N 1
ATOM 2056 C CA . ARG A 1 267 ? -11.344 9.514 13.302 1.00 88.25 267 ARG A CA 1
ATOM 2057 C C . ARG A 1 267 ? -11.301 9.264 11.786 1.00 88.25 267 ARG A C 1
ATOM 2059 O O . ARG A 1 267 ? -11.216 10.205 11.006 1.00 88.25 267 ARG A O 1
ATOM 2066 N N . GLY A 1 268 ? -11.335 7.999 11.375 1.00 86.62 268 GLY A N 1
ATOM 2067 C CA . GLY A 1 268 ? -11.272 7.575 9.977 1.00 86.62 268 GLY A CA 1
ATOM 2068 C C . GLY A 1 268 ? -9.868 7.540 9.378 1.00 86.62 268 GLY A C 1
ATOM 2069 O O . GLY A 1 268 ? -9.729 7.167 8.219 1.00 86.62 268 GLY A O 1
ATOM 2070 N N . ARG A 1 269 ? -8.828 7.931 10.123 1.00 91.38 269 ARG A N 1
ATOM 2071 C CA . ARG A 1 269 ? -7.463 8.036 9.597 1.00 91.38 269 ARG A CA 1
ATOM 2072 C C . ARG A 1 269 ? -6.862 6.665 9.288 1.00 91.38 269 ARG A C 1
ATOM 2074 O O . ARG A 1 269 ? -6.843 5.782 10.141 1.00 91.38 269 ARG A O 1
ATOM 2081 N N . CYS A 1 270 ? -6.285 6.549 8.100 1.00 92.88 270 CYS A N 1
ATOM 2082 C CA . CYS A 1 270 ? -5.437 5.447 7.674 1.00 92.88 270 CYS A CA 1
ATOM 2083 C C . CYS A 1 270 ? -4.124 6.025 7.132 1.00 92.88 270 CYS A C 1
ATOM 2085 O O . CYS A 1 270 ? -4.118 6.690 6.092 1.00 92.88 270 CYS A O 1
ATOM 2087 N N . TYR A 1 271 ? -3.015 5.791 7.835 1.00 94.94 271 TYR A N 1
ATOM 2088 C CA . TYR A 1 271 ? -1.689 6.170 7.347 1.00 94.94 271 TYR A CA 1
ATOM 2089 C C . TYR A 1 271 ? -1.195 5.185 6.294 1.00 94.94 271 TYR A C 1
ATOM 2091 O O . TYR A 1 271 ? -1.310 3.974 6.466 1.00 94.94 271 TYR A O 1
ATOM 2099 N N . LEU A 1 272 ? -0.613 5.717 5.223 1.00 96.06 272 LEU A N 1
ATOM 2100 C CA . LEU A 1 272 ? 0.007 4.943 4.156 1.00 96.06 272 LEU A CA 1
ATOM 2101 C C . LEU A 1 272 ? 1.499 5.265 4.077 1.00 96.06 272 LEU A C 1
ATOM 2103 O O . LEU A 1 272 ? 1.892 6.436 4.128 1.00 96.06 272 LEU A O 1
ATOM 2107 N N . LEU A 1 273 ? 2.320 4.228 3.912 1.00 95.56 273 LEU A N 1
ATOM 2108 C CA . LEU A 1 273 ? 3.771 4.361 3.772 1.00 95.56 273 LEU A CA 1
ATOM 2109 C C . LEU A 1 273 ? 4.199 4.569 2.309 1.00 95.56 273 LEU A C 1
ATOM 2111 O O . LEU A 1 273 ? 3.575 4.003 1.408 1.00 95.56 273 LEU A O 1
ATOM 2115 N N . PRO A 1 274 ? 5.267 5.339 2.045 1.00 94.38 274 PRO A N 1
ATOM 2116 C CA . PRO A 1 274 ? 5.700 5.641 0.685 1.00 94.38 274 PRO A CA 1
ATOM 2117 C C . PRO A 1 274 ? 6.365 4.434 0.004 1.00 94.38 274 PRO A C 1
ATOM 2119 O O . PRO A 1 274 ? 7.344 3.882 0.497 1.00 94.38 274 PRO A O 1
ATOM 2122 N N . ALA A 1 275 ? 5.862 4.089 -1.179 1.00 95.25 275 ALA A N 1
ATOM 2123 C CA . ALA A 1 275 ? 6.364 3.084 -2.117 1.00 95.25 275 ALA A CA 1
ATOM 2124 C C . ALA A 1 275 ? 6.990 3.714 -3.381 1.00 95.25 275 ALA A C 1
ATOM 2126 O O . ALA A 1 275 ? 7.167 3.058 -4.411 1.00 95.25 275 ALA A O 1
ATOM 2127 N N . THR A 1 276 ? 7.284 5.014 -3.325 1.00 92.12 276 THR A N 1
ATOM 2128 C CA . THR A 1 276 ? 7.691 5.823 -4.476 1.00 92.12 276 THR A CA 1
ATOM 2129 C C . THR A 1 276 ? 9.089 5.476 -4.983 1.00 92.12 276 THR A C 1
ATOM 2131 O O . THR A 1 276 ? 10.011 5.339 -4.167 1.00 92.12 276 THR A O 1
ATOM 2134 N N . PRO A 1 277 ? 9.293 5.420 -6.312 1.00 90.69 277 PRO A N 1
ATOM 2135 C CA . PRO A 1 277 ? 10.633 5.375 -6.873 1.00 90.69 277 PRO A CA 1
ATOM 2136 C C . PRO A 1 277 ? 11.409 6.658 -6.537 1.00 90.69 277 PRO A C 1
ATOM 2138 O O . PRO A 1 277 ? 10.802 7.707 -6.311 1.00 90.69 277 PRO A O 1
ATOM 2141 N N . PRO A 1 278 ? 12.750 6.607 -6.514 1.00 84.50 278 PRO A N 1
ATOM 2142 C CA . PRO A 1 278 ? 13.562 7.785 -6.242 1.00 84.50 278 PRO A CA 1
ATOM 2143 C C . PRO A 1 278 ? 13.315 8.854 -7.312 1.00 84.50 278 PRO A C 1
ATOM 2145 O O . PRO A 1 278 ? 13.399 8.574 -8.512 1.00 84.50 278 PRO A O 1
ATOM 2148 N N . GLU A 1 279 ? 13.036 10.088 -6.886 1.00 71.62 279 GLU A N 1
ATOM 2149 C CA . GLU A 1 279 ? 12.906 11.219 -7.804 1.00 71.62 279 GLU A CA 1
ATOM 2150 C C . GLU A 1 279 ? 14.218 11.426 -8.567 1.00 71.62 279 GLU A C 1
ATOM 2152 O O . GLU A 1 279 ? 15.299 11.561 -7.980 1.00 71.62 279 GLU A O 1
ATOM 2157 N N . LEU A 1 280 ? 14.125 11.491 -9.896 1.00 59.09 280 LEU A N 1
ATOM 2158 C CA . LEU A 1 280 ? 15.212 11.983 -10.726 1.00 59.09 280 LEU A CA 1
ATOM 2159 C C . LEU A 1 280 ? 15.287 13.499 -10.533 1.00 59.09 280 LEU A C 1
ATOM 2161 O O . LEU A 1 280 ? 14.761 14.267 -11.330 1.00 59.09 280 LEU A O 1
ATOM 2165 N N . ARG A 1 281 ? 15.937 13.940 -9.457 1.00 52.81 281 ARG A N 1
ATOM 2166 C CA . ARG A 1 281 ? 16.451 15.304 -9.429 1.00 52.81 281 ARG A CA 1
ATOM 2167 C C . ARG A 1 281 ? 17.626 15.319 -10.382 1.00 52.81 281 ARG A C 1
ATOM 2169 O O . ARG A 1 281 ? 18.702 14.821 -10.047 1.00 52.81 281 ARG A O 1
ATOM 2176 N N . GLU A 1 282 ? 17.406 15.849 -11.577 1.00 50.38 282 GLU A N 1
ATOM 2177 C CA . GLU A 1 282 ? 18.488 16.397 -12.380 1.00 50.38 282 GLU A CA 1
ATOM 2178 C C . GLU A 1 282 ? 19.081 17.539 -11.553 1.00 50.38 282 GLU A C 1
ATOM 2180 O O . GLU A 1 282 ? 18.691 18.697 -11.667 1.00 50.38 282 GLU A O 1
ATOM 2185 N N . LYS A 1 283 ? 19.974 17.198 -10.615 1.00 52.94 283 LYS A N 1
ATOM 2186 C CA . LYS A 1 283 ? 20.928 18.180 -10.129 1.00 52.94 283 LYS A CA 1
ATOM 2187 C C . LYS A 1 283 ? 21.694 18.564 -11.378 1.00 52.94 283 LYS A C 1
ATOM 2189 O O . LYS A 1 283 ? 22.414 17.738 -11.934 1.00 52.94 283 LYS A O 1
ATOM 2194 N N . LEU A 1 284 ? 21.448 19.773 -11.854 1.00 63.56 284 LEU A N 1
ATOM 2195 C CA . LEU A 1 284 ? 22.288 20.387 -12.852 1.00 63.56 284 LEU A CA 1
ATOM 2196 C C . LEU A 1 284 ? 23.692 20.425 -12.243 1.00 63.56 284 LEU A C 1
ATOM 2198 O O . LEU A 1 284 ? 23.938 21.169 -11.298 1.00 63.56 284 LEU A O 1
ATOM 2202 N N . LEU A 1 285 ? 24.557 19.516 -12.684 1.00 72.25 285 LEU A N 1
ATOM 2203 C CA . LEU A 1 285 ? 25.924 19.449 -12.195 1.00 72.25 285 LEU A CA 1
ATOM 2204 C C . LEU A 1 285 ? 26.763 20.454 -12.989 1.00 72.25 285 LEU A C 1
ATOM 2206 O O . LEU A 1 285 ? 26.635 20.489 -14.222 1.00 72.25 285 LEU A O 1
ATOM 2210 N N . PRO A 1 286 ? 27.604 21.254 -12.314 1.00 77.88 286 PRO A N 1
ATOM 2211 C CA . PRO A 1 286 ? 28.543 22.120 -13.003 1.00 77.88 286 PRO A CA 1
ATOM 2212 C C . PRO A 1 286 ? 29.555 21.277 -13.803 1.00 77.88 286 PRO A C 1
ATOM 2214 O O . PRO A 1 286 ? 29.987 20.213 -13.342 1.00 77.88 286 PRO A O 1
ATOM 2217 N N . PRO A 1 287 ? 29.950 21.716 -15.008 1.00 82.12 287 PRO A N 1
ATOM 2218 C CA . PRO A 1 287 ? 30.986 21.065 -15.805 1.00 82.12 287 PRO A CA 1
ATOM 2219 C C . PRO A 1 287 ? 32.390 21.356 -15.234 1.00 82.12 287 PRO A C 1
ATOM 2221 O O . PRO A 1 287 ? 33.128 22.168 -15.777 1.00 82.12 287 PRO A O 1
ATOM 2224 N N . LEU A 1 288 ? 32.766 20.690 -14.134 1.00 82.12 288 LEU A N 1
ATOM 2225 C CA . LEU A 1 288 ? 34.021 20.965 -13.403 1.00 82.12 288 LEU A CA 1
ATOM 2226 C C . LEU A 1 288 ? 35.284 20.336 -14.027 1.00 82.12 288 LEU A C 1
ATOM 2228 O O . LEU A 1 288 ? 36.383 20.859 -13.873 1.00 82.12 288 LEU A O 1
ATOM 2232 N N . HIS A 1 289 ? 35.135 19.210 -14.732 1.00 82.44 289 HIS A N 1
ATOM 2233 C CA . HIS A 1 289 ? 36.253 18.355 -15.169 1.00 82.44 289 HIS A CA 1
ATOM 2234 C C . HIS A 1 289 ? 36.495 18.394 -16.688 1.00 82.44 289 HIS A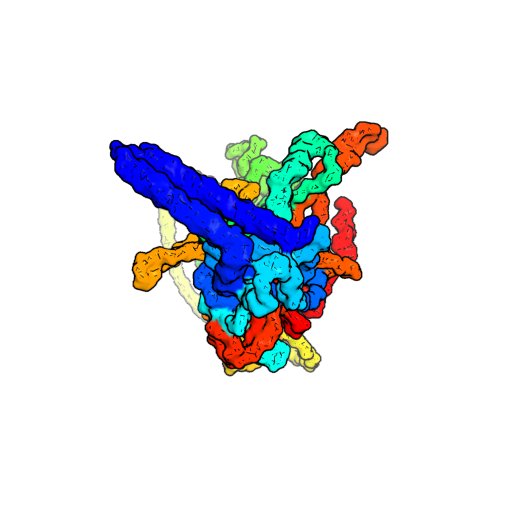 C 1
ATOM 2236 O O . HIS A 1 289 ? 36.865 17.382 -17.285 1.00 82.44 289 HIS A O 1
ATOM 2242 N N . VAL A 1 290 ? 36.201 19.518 -17.344 1.00 84.06 290 VAL A N 1
ATOM 2243 C CA . VAL A 1 290 ? 36.387 19.677 -18.793 1.00 84.06 290 VAL A CA 1
ATOM 2244 C C . VAL A 1 290 ? 37.117 20.975 -19.104 1.00 84.06 290 VAL A C 1
ATOM 2246 O O . VAL A 1 290 ? 36.779 22.023 -18.569 1.00 84.06 290 VAL A O 1
ATOM 2249 N N . GLU A 1 291 ? 38.066 20.914 -20.037 1.00 85.44 291 GLU A N 1
ATOM 2250 C CA . GLU A 1 291 ? 38.791 22.102 -20.507 1.00 85.44 291 GLU A CA 1
ATOM 2251 C C . GLU A 1 291 ? 37.920 22.998 -21.401 1.00 85.44 291 GLU A C 1
ATOM 2253 O O . GLU A 1 291 ? 38.039 24.221 -21.399 1.00 85.44 291 GLU A O 1
ATOM 2258 N N . SER A 1 292 ? 36.997 22.384 -22.148 1.00 87.81 292 SER A N 1
ATOM 2259 C CA . SER A 1 292 ? 36.094 23.055 -23.080 1.00 87.81 292 SER A CA 1
ATOM 2260 C C . SER A 1 292 ? 34.688 22.465 -22.989 1.00 87.81 292 SER A C 1
ATOM 2262 O O . SER A 1 292 ? 34.510 21.245 -23.062 1.00 87.81 292 SER A O 1
ATOM 2264 N N . LEU A 1 293 ? 33.670 23.328 -22.908 1.00 87.50 293 LEU A N 1
ATOM 2265 C CA . LEU A 1 293 ? 32.261 22.927 -22.797 1.00 87.50 293 LEU A CA 1
ATOM 2266 C C . LEU A 1 293 ? 31.786 22.090 -23.990 1.00 87.50 293 LEU A C 1
ATOM 2268 O O . LEU A 1 293 ? 30.907 21.243 -23.838 1.00 87.50 293 LEU A O 1
ATOM 2272 N N . PHE A 1 294 ? 32.402 22.265 -25.163 1.00 88.12 294 PHE A N 1
ATOM 2273 C CA . PHE A 1 294 ? 32.086 21.490 -26.365 1.00 88.12 294 PHE A CA 1
ATOM 2274 C C . PHE A 1 294 ? 32.397 19.989 -26.216 1.00 88.12 294 PHE A C 1
ATOM 2276 O O . PHE A 1 294 ? 31.776 19.155 -26.874 1.00 88.12 294 PHE A O 1
ATOM 2283 N N . HIS A 1 295 ? 33.318 19.626 -25.318 1.00 86.69 295 HIS A N 1
ATOM 2284 C CA . HIS A 1 295 ? 33.677 18.234 -25.026 1.00 86.69 295 HIS A CA 1
ATOM 2285 C C . HIS A 1 295 ? 32.832 17.617 -23.904 1.00 86.69 295 HIS A C 1
ATOM 2287 O O . HIS A 1 295 ? 32.985 16.436 -23.590 1.00 86.69 295 HIS A O 1
ATOM 2293 N N . HIS A 1 296 ? 31.917 18.381 -23.302 1.00 86.56 296 HIS A N 1
ATOM 2294 C CA . HIS A 1 296 ? 31.055 17.865 -22.250 1.00 86.56 296 HIS A CA 1
ATOM 2295 C C . HIS A 1 296 ? 30.075 16.813 -22.797 1.00 86.56 296 HIS A C 1
ATOM 2297 O O . HIS A 1 296 ? 29.476 16.981 -23.863 1.00 86.56 296 HIS A O 1
ATOM 2303 N N . GLY A 1 297 ? 29.847 15.735 -22.039 1.00 80.00 297 GLY A N 1
ATOM 2304 C CA . GLY A 1 297 ? 29.021 14.601 -22.475 1.00 80.00 297 GLY A CA 1
ATOM 2305 C C . GLY A 1 297 ? 27.602 14.988 -22.917 1.00 80.00 297 GLY A C 1
ATOM 2306 O O . GLY A 1 297 ? 27.100 14.446 -23.904 1.00 80.00 297 GLY A O 1
ATOM 2307 N N . SER A 1 298 ? 26.973 15.959 -22.245 1.00 80.75 298 SER A N 1
ATOM 2308 C CA . SER A 1 298 ? 25.650 16.481 -22.632 1.00 80.75 298 SER A CA 1
ATOM 2309 C C . SER A 1 298 ? 25.672 17.164 -24.002 1.00 80.75 298 SER A C 1
ATOM 2311 O O . SER A 1 298 ? 24.788 16.913 -24.819 1.00 80.75 298 SER A O 1
ATOM 2313 N N . VAL A 1 299 ? 26.708 17.965 -24.279 1.00 85.31 299 VAL A N 1
ATOM 2314 C CA . VAL A 1 299 ? 26.882 18.670 -25.559 1.00 85.31 299 VAL A CA 1
ATOM 2315 C C . VAL A 1 299 ? 27.130 17.674 -26.684 1.00 85.31 299 VAL A C 1
ATOM 2317 O O . VAL A 1 299 ? 26.459 17.719 -27.716 1.00 85.31 299 VAL A O 1
ATOM 2320 N N . LEU A 1 300 ? 28.018 16.705 -26.460 1.00 85.88 300 LEU A N 1
ATOM 2321 C CA . LEU A 1 300 ? 28.289 15.650 -27.434 1.00 85.88 300 LEU A CA 1
ATOM 2322 C C . LEU A 1 300 ? 27.040 14.806 -27.718 1.00 85.88 300 LEU A C 1
ATOM 2324 O O . LEU A 1 300 ? 26.811 14.416 -28.858 1.00 85.88 300 LEU A O 1
ATOM 2328 N N . THR A 1 301 ? 26.210 14.534 -26.709 1.00 79.88 301 THR A N 1
ATOM 2329 C CA . THR A 1 301 ? 24.981 13.743 -26.881 1.00 79.88 301 THR A CA 1
ATOM 2330 C C . THR A 1 301 ? 23.926 14.496 -27.690 1.00 79.88 301 THR A C 1
ATOM 2332 O O . THR A 1 301 ? 23.341 13.907 -28.599 1.00 79.88 301 THR A O 1
ATOM 2335 N N . ALA A 1 302 ? 23.708 15.782 -27.397 1.00 79.38 302 ALA A N 1
ATOM 2336 C CA . ALA A 1 302 ? 22.705 16.601 -28.077 1.00 79.38 302 ALA A CA 1
ATOM 2337 C C . ALA A 1 302 ? 23.072 16.914 -29.536 1.00 79.38 302 ALA A C 1
ATOM 2339 O O . ALA A 1 302 ? 22.209 16.891 -30.407 1.00 79.38 302 ALA A O 1
ATOM 2340 N N . THR A 1 303 ? 24.355 17.146 -29.822 1.00 86.62 303 THR A N 1
ATOM 2341 C CA . THR A 1 303 ? 24.829 17.527 -31.166 1.00 86.62 303 THR A CA 1
ATOM 2342 C C . THR A 1 303 ? 25.065 16.330 -32.092 1.00 86.62 303 THR A C 1
ATOM 2344 O O . THR A 1 303 ? 24.994 16.459 -33.314 1.00 86.62 303 THR A O 1
ATOM 2347 N N . ARG A 1 304 ? 25.289 15.127 -31.542 1.00 85.94 304 ARG A N 1
ATOM 2348 C CA . ARG A 1 304 ? 25.564 13.896 -32.305 1.00 85.94 304 ARG A CA 1
ATOM 2349 C C . ARG A 1 304 ? 24.571 13.560 -33.430 1.00 85.94 304 ARG A C 1
ATOM 2351 O O . ARG A 1 304 ? 25.062 13.181 -34.494 1.00 85.94 304 ARG A O 1
ATOM 2358 N N . PRO A 1 305 ? 23.234 13.592 -33.248 1.00 80.62 305 PRO A N 1
ATOM 2359 C CA . PRO A 1 305 ? 22.308 13.276 -34.339 1.00 80.62 305 PRO A CA 1
ATOM 2360 C C . PRO A 1 305 ? 22.424 14.279 -35.494 1.00 80.62 305 PRO A C 1
ATOM 2362 O O . PRO A 1 305 ? 22.531 13.856 -36.642 1.00 80.62 305 PRO A O 1
ATOM 2365 N N . ILE A 1 306 ? 22.529 15.572 -35.180 1.00 85.00 306 ILE A N 1
ATOM 2366 C CA . ILE A 1 306 ? 22.628 16.661 -36.161 1.00 85.00 306 ILE A CA 1
ATOM 2367 C C . ILE A 1 306 ? 23.937 16.545 -36.953 1.00 85.00 306 ILE A C 1
ATOM 2369 O O . ILE A 1 306 ? 23.942 16.583 -38.180 1.00 85.00 306 ILE A O 1
ATOM 2373 N N . ILE A 1 307 ? 25.054 16.284 -36.263 1.00 85.75 307 ILE A N 1
ATOM 2374 C CA . ILE A 1 307 ? 26.362 16.061 -36.898 1.00 85.75 307 ILE A CA 1
ATOM 2375 C C . ILE A 1 307 ? 26.335 14.827 -37.814 1.00 85.75 307 ILE A C 1
ATOM 2377 O O . ILE A 1 307 ? 26.950 14.835 -38.879 1.00 85.75 307 ILE A O 1
ATOM 2381 N N . LYS A 1 308 ? 25.626 13.755 -37.438 1.00 82.38 308 LYS A N 1
ATOM 2382 C CA . LYS A 1 308 ? 25.483 12.562 -38.291 1.00 82.38 308 LYS A CA 1
ATOM 2383 C C . LYS A 1 308 ? 24.652 12.831 -39.542 1.00 82.38 308 LYS A C 1
ATOM 2385 O O . LYS A 1 308 ? 25.017 12.330 -40.606 1.00 82.38 308 LYS A O 1
ATOM 2390 N N . GLU A 1 309 ? 23.567 13.590 -39.434 1.00 83.00 309 GLU A N 1
ATOM 2391 C CA . GLU A 1 309 ? 22.786 14.013 -40.601 1.00 83.00 309 GLU A CA 1
ATOM 2392 C C . GLU A 1 309 ? 23.610 14.911 -41.517 1.00 83.00 309 GLU A C 1
ATOM 2394 O O . GLU A 1 309 ? 23.698 14.636 -42.713 1.00 83.00 309 GLU A O 1
ATOM 2399 N N . MET A 1 310 ? 24.309 15.896 -40.947 1.00 83.62 310 MET A N 1
ATOM 2400 C CA . MET A 1 310 ? 25.240 16.747 -41.681 1.00 83.62 310 MET A CA 1
ATOM 2401 C C . MET A 1 310 ? 26.292 15.904 -42.413 1.00 83.62 310 MET A C 1
ATOM 2403 O O . MET A 1 310 ? 26.482 16.068 -43.612 1.00 83.62 310 MET A O 1
ATOM 2407 N N . LEU A 1 311 ? 26.931 14.939 -41.744 1.00 81.25 311 LEU A N 1
ATOM 2408 C CA . LEU A 1 311 ? 27.902 14.033 -42.370 1.00 81.25 311 LEU A CA 1
ATOM 2409 C C . LEU A 1 311 ? 27.301 13.168 -43.477 1.00 81.25 311 LEU A C 1
ATOM 2411 O O . LEU A 1 311 ? 27.982 12.885 -44.459 1.00 81.25 311 LEU A O 1
ATOM 2415 N N . THR A 1 312 ? 26.060 12.718 -43.312 1.00 81.69 312 THR A N 1
ATOM 2416 C CA . THR A 1 312 ? 25.358 11.941 -44.340 1.00 81.69 312 THR A CA 1
ATOM 2417 C C . THR A 1 312 ? 25.124 12.814 -45.566 1.00 81.69 312 THR A C 1
ATOM 2419 O O . THR A 1 312 ? 25.503 12.422 -46.665 1.00 81.69 312 THR A O 1
ATOM 2422 N N . HIS A 1 313 ? 24.652 14.046 -45.363 1.00 80.06 313 HIS A N 1
ATOM 2423 C CA . HIS A 1 313 ? 24.475 15.018 -46.434 1.00 80.06 313 HIS A CA 1
ATOM 2424 C C . HIS A 1 313 ? 25.798 15.358 -47.141 1.00 80.06 313 HIS A C 1
ATOM 2426 O O . HIS A 1 313 ? 25.862 15.378 -48.367 1.00 80.06 313 HIS A O 1
ATOM 2432 N N . LEU A 1 314 ? 26.883 15.552 -46.384 1.00 75.06 314 LEU A N 1
ATOM 2433 C CA . LEU A 1 314 ? 28.219 15.799 -46.938 1.00 75.06 314 LEU A CA 1
ATOM 2434 C C . LEU A 1 314 ? 28.741 14.609 -47.754 1.00 75.06 314 LEU A C 1
ATOM 2436 O O . LEU A 1 314 ? 29.351 14.803 -48.805 1.00 75.06 314 LEU A O 1
ATOM 2440 N N . LYS A 1 315 ? 28.490 13.375 -47.301 1.00 74.56 315 LYS A N 1
ATOM 2441 C CA . LYS A 1 315 ? 28.847 12.159 -48.045 1.00 74.56 315 LYS A CA 1
ATOM 2442 C C . LYS A 1 315 ? 28.039 12.026 -49.331 1.00 74.56 315 LYS A C 1
ATOM 2444 O O . LYS A 1 315 ? 28.626 11.696 -50.352 1.00 74.56 315 LYS A O 1
ATOM 2449 N N . GLU A 1 316 ? 26.741 12.313 -49.298 1.00 73.38 316 GLU A N 1
ATOM 2450 C CA . GLU A 1 316 ? 25.880 12.312 -50.487 1.00 73.38 316 GLU A CA 1
ATOM 2451 C C . GLU A 1 316 ? 26.335 13.353 -51.513 1.00 73.38 316 GLU A C 1
ATOM 2453 O O . GLU A 1 316 ? 26.427 13.049 -52.700 1.00 73.38 316 GLU A O 1
ATOM 2458 N N . MET A 1 317 ? 26.668 14.567 -51.067 1.00 69.94 317 MET A N 1
ATOM 2459 C CA . MET A 1 317 ? 27.206 15.608 -51.948 1.00 69.94 317 MET A CA 1
ATOM 2460 C C . MET A 1 317 ? 28.503 15.157 -52.621 1.00 69.94 317 MET A C 1
ATOM 2462 O O . MET A 1 317 ? 28.668 15.318 -53.829 1.00 69.94 317 MET A O 1
ATOM 2466 N N . HIS A 1 318 ? 29.402 14.559 -51.839 1.00 67.19 318 HIS A N 1
ATOM 2467 C CA . HIS A 1 318 ? 30.695 14.106 -52.326 1.00 67.19 318 HIS A CA 1
ATOM 2468 C C . HIS A 1 318 ? 30.583 12.898 -53.272 1.00 67.19 318 HIS A C 1
ATOM 2470 O O . HIS A 1 318 ? 31.216 12.874 -54.321 1.00 67.19 318 HIS A O 1
ATOM 2476 N N . GLN A 1 319 ? 29.731 11.918 -52.955 1.00 65.56 319 GLN A N 1
ATOM 2477 C CA . GLN A 1 319 ? 29.478 10.750 -53.810 1.00 65.56 319 GLN A CA 1
ATOM 2478 C C . GLN A 1 319 ? 28.845 11.126 -55.154 1.00 65.56 319 GLN A C 1
ATOM 2480 O O . GLN A 1 319 ? 29.088 10.454 -56.153 1.00 65.56 319 GLN A O 1
ATOM 2485 N N . ASN A 1 320 ? 28.061 12.203 -55.183 1.00 67.38 320 ASN A N 1
ATOM 2486 C CA . ASN A 1 320 ? 27.384 12.679 -56.384 1.00 67.38 320 ASN A CA 1
ATOM 2487 C C . ASN A 1 320 ? 28.189 13.739 -57.166 1.00 67.38 320 ASN A C 1
ATOM 2489 O O . ASN A 1 320 ? 27.670 14.257 -58.153 1.00 67.38 320 ASN A O 1
ATOM 2493 N N . ASN A 1 321 ? 29.430 14.060 -56.757 1.00 59.12 321 ASN A N 1
ATOM 2494 C CA . ASN A 1 321 ? 30.288 15.089 -57.377 1.00 59.12 321 ASN A CA 1
ATOM 2495 C C . ASN A 1 321 ? 29.562 16.437 -57.582 1.00 59.12 321 ASN A C 1
ATOM 2497 O O . ASN A 1 321 ? 29.733 17.117 -58.593 1.00 59.12 321 ASN A O 1
ATOM 2501 N N . VAL A 1 322 ? 28.696 16.802 -56.633 1.00 59.19 322 VAL A N 1
ATOM 2502 C CA . VAL A 1 322 ? 27.878 18.013 -56.732 1.00 59.19 322 VAL A CA 1
ATOM 2503 C C . VAL A 1 322 ? 28.714 19.214 -56.304 1.00 59.19 322 VAL A C 1
ATOM 2505 O O . VAL A 1 322 ? 29.148 19.293 -55.152 1.00 59.19 322 VAL A O 1
ATOM 2508 N N . ASP A 1 323 ? 28.908 20.170 -57.215 1.00 56.38 323 ASP A N 1
ATOM 2509 C CA . ASP A 1 323 ? 29.519 21.458 -56.889 1.00 56.38 323 ASP A CA 1
ATOM 2510 C C . ASP A 1 323 ? 28.725 22.168 -55.788 1.00 56.38 323 ASP A C 1
ATOM 2512 O O . ASP A 1 323 ? 27.496 22.083 -55.706 1.00 56.38 323 ASP A O 1
ATOM 2516 N N . SER A 1 324 ? 29.417 22.911 -54.926 1.00 58.72 324 SER A N 1
ATOM 2517 C CA . SER A 1 324 ? 28.757 23.600 -53.819 1.00 58.72 324 SER A CA 1
ATOM 2518 C C . SER A 1 324 ? 27.881 24.762 -54.306 1.00 58.72 324 SER A C 1
ATOM 2520 O O . SER A 1 324 ? 28.337 25.899 -54.438 1.00 58.72 324 SER A O 1
ATOM 2522 N N . THR A 1 325 ? 26.604 24.466 -54.543 1.00 63.62 325 THR A N 1
ATOM 2523 C CA . THR A 1 325 ? 25.550 25.430 -54.873 1.00 63.62 325 THR A CA 1
ATOM 2524 C C . THR A 1 325 ? 24.980 26.099 -53.614 1.00 63.62 325 THR A C 1
ATOM 2526 O O . THR A 1 325 ? 25.119 25.586 -52.499 1.00 63.62 325 THR A O 1
ATOM 2529 N N . LEU A 1 326 ? 24.333 27.262 -53.786 1.00 62.03 326 LEU A N 1
ATOM 2530 C CA . LEU A 1 326 ? 23.701 28.028 -52.697 1.00 62.03 326 LEU A CA 1
ATOM 2531 C C . LEU A 1 326 ? 22.791 27.169 -51.787 1.00 62.03 326 LEU A C 1
ATOM 2533 O O . LEU A 1 326 ? 23.015 27.202 -50.580 1.00 62.03 326 LEU A O 1
ATOM 2537 N N . PRO A 1 327 ? 21.893 26.300 -52.305 1.00 68.69 327 PRO A N 1
ATOM 2538 C CA . PRO A 1 327 ? 21.019 25.480 -51.459 1.00 68.69 327 PRO A CA 1
ATOM 2539 C C . PRO A 1 327 ? 21.764 24.510 -50.533 1.00 68.69 327 PRO A C 1
ATOM 2541 O O . PRO A 1 327 ? 21.324 24.254 -49.416 1.00 68.69 327 PRO A O 1
ATOM 2544 N N . HIS A 1 328 ? 22.909 23.972 -50.966 1.00 67.12 328 HIS A N 1
ATOM 2545 C CA . HIS A 1 328 ? 23.729 23.110 -50.114 1.00 67.12 328 HIS A CA 1
ATOM 2546 C C . HIS A 1 328 ? 24.449 23.903 -49.027 1.00 67.12 328 HIS A C 1
ATOM 2548 O O . HIS A 1 328 ? 24.551 23.436 -47.895 1.00 67.12 328 HIS A O 1
ATOM 2554 N N . ARG A 1 329 ? 24.931 25.111 -49.348 1.00 67.44 329 ARG A N 1
ATOM 2555 C CA . ARG A 1 329 ? 25.554 26.003 -48.359 1.00 67.44 329 ARG A CA 1
ATOM 2556 C C . ARG A 1 329 ? 24.553 26.449 -47.302 1.00 67.44 329 ARG A C 1
ATOM 2558 O O . ARG A 1 329 ? 24.909 26.458 -46.128 1.00 67.44 329 ARG A O 1
ATOM 2565 N N . ASP A 1 330 ? 23.327 26.759 -47.712 1.00 70.62 330 ASP A N 1
ATOM 2566 C CA . ASP A 1 330 ? 22.248 27.120 -46.795 1.00 70.62 330 ASP A CA 1
ATOM 2567 C C . ASP A 1 330 ? 21.860 25.925 -45.916 1.00 70.62 330 ASP A C 1
ATOM 2569 O O . ASP A 1 330 ? 21.827 26.054 -44.701 1.00 70.62 330 ASP A O 1
ATOM 2573 N N . LYS A 1 331 ? 21.744 24.717 -46.479 1.00 76.50 331 LYS A N 1
ATOM 2574 C CA . LYS A 1 331 ? 21.470 23.509 -45.684 1.00 76.50 331 LYS A CA 1
ATOM 2575 C C . LYS A 1 331 ? 22.593 23.155 -44.698 1.00 76.50 331 LYS A C 1
ATOM 2577 O O . LYS A 1 331 ? 22.332 22.685 -43.594 1.00 76.50 331 LYS A O 1
ATOM 2582 N N . ILE A 1 332 ? 23.856 23.371 -45.072 1.00 75.88 332 ILE A N 1
ATOM 2583 C CA . ILE A 1 332 ? 24.996 23.224 -44.151 1.00 75.88 332 ILE A CA 1
ATOM 2584 C C . ILE A 1 332 ? 24.940 24.287 -43.048 1.00 75.88 332 ILE A C 1
ATOM 2586 O O . ILE A 1 332 ? 25.220 23.961 -41.895 1.00 75.88 332 ILE A O 1
ATOM 2590 N N . ARG A 1 333 ? 24.567 25.530 -43.382 1.00 77.44 333 ARG A N 1
ATOM 2591 C CA . ARG A 1 333 ? 24.342 26.593 -42.395 1.00 77.44 333 ARG A CA 1
ATOM 2592 C C . ARG A 1 333 ? 23.247 26.182 -41.409 1.00 77.44 333 ARG A C 1
ATOM 2594 O O . ARG A 1 333 ? 23.512 26.216 -40.216 1.00 77.44 333 ARG A O 1
ATOM 2601 N N . ASP A 1 334 ? 22.122 25.660 -41.891 1.00 78.06 334 ASP A N 1
ATOM 2602 C CA . ASP A 1 334 ? 21.020 25.188 -41.043 1.00 78.06 334 ASP A CA 1
ATOM 2603 C C . ASP A 1 334 ? 21.461 24.090 -40.063 1.00 78.06 334 ASP A C 1
ATOM 2605 O O . ASP A 1 334 ? 21.027 24.072 -38.912 1.00 78.06 334 ASP A O 1
ATOM 2609 N N . TYR A 1 335 ? 22.325 23.157 -40.485 1.00 81.50 335 TYR A N 1
ATOM 2610 C CA . TYR A 1 335 ? 22.873 22.144 -39.574 1.00 81.50 335 TYR A CA 1
ATOM 2611 C C . TYR A 1 335 ? 23.778 22.756 -38.505 1.00 81.50 335 TYR A C 1
ATOM 2613 O O . TYR A 1 335 ? 23.736 22.334 -37.350 1.00 81.50 335 TYR A O 1
ATOM 2621 N N . ILE A 1 336 ? 24.604 23.732 -38.878 1.00 80.50 336 ILE A N 1
ATOM 2622 C CA . ILE A 1 336 ? 25.487 24.419 -37.935 1.00 80.50 336 ILE A CA 1
ATOM 2623 C C . ILE A 1 336 ? 24.667 25.251 -36.941 1.00 80.50 336 ILE A C 1
ATOM 2625 O O . ILE A 1 336 ? 24.950 25.190 -35.747 1.00 80.50 336 ILE A O 1
ATOM 2629 N N . ASP A 1 337 ? 23.629 25.948 -37.400 1.00 77.00 337 ASP A N 1
ATOM 2630 C CA . ASP A 1 337 ? 22.733 26.731 -36.546 1.00 77.00 337 ASP A CA 1
ATOM 2631 C C . ASP A 1 337 ? 21.988 25.820 -35.557 1.00 77.00 337 ASP A C 1
ATOM 2633 O O . ASP A 1 337 ? 21.999 26.076 -34.357 1.00 77.00 337 ASP A O 1
ATOM 2637 N N . GLN A 1 338 ? 21.485 24.664 -36.006 1.00 79.50 338 GLN A N 1
ATOM 2638 C CA . GLN A 1 338 ? 20.892 23.656 -35.114 1.00 79.50 338 GLN A CA 1
ATOM 2639 C C . GLN A 1 338 ? 21.886 23.104 -34.078 1.00 79.50 338 GLN A C 1
ATOM 2641 O O . GLN A 1 338 ? 21.513 22.836 -32.933 1.00 79.50 338 GLN A O 1
ATOM 2646 N N . ILE A 1 339 ? 23.156 22.910 -34.459 1.00 81.50 339 ILE A N 1
ATOM 2647 C CA . ILE A 1 339 ? 24.214 22.503 -33.522 1.00 81.50 339 ILE A CA 1
ATOM 2648 C C . ILE A 1 339 ? 24.437 23.602 -32.481 1.00 81.50 339 ILE A C 1
ATOM 2650 O O . ILE A 1 339 ? 24.543 23.296 -31.294 1.00 81.50 339 ILE A O 1
ATOM 2654 N N . ILE A 1 340 ? 24.498 24.863 -32.907 1.00 80.38 340 ILE A N 1
ATOM 2655 C CA . ILE A 1 340 ? 24.668 26.014 -32.019 1.00 80.38 340 ILE A CA 1
ATOM 2656 C C . ILE A 1 340 ? 23.492 26.120 -31.049 1.00 80.38 340 ILE A C 1
ATOM 2658 O O . ILE A 1 340 ? 23.726 26.187 -29.846 1.00 80.38 340 ILE A O 1
ATOM 2662 N N . ASP A 1 341 ? 22.254 26.043 -31.533 1.00 76.31 341 ASP A N 1
ATOM 2663 C CA . ASP A 1 341 ? 21.048 26.093 -30.701 1.00 76.31 341 ASP A CA 1
ATOM 2664 C C . ASP A 1 341 ? 21.033 24.973 -29.655 1.00 76.31 341 ASP A C 1
ATOM 2666 O O . ASP A 1 341 ? 20.726 25.204 -28.481 1.00 76.31 341 ASP A O 1
ATOM 2670 N N . ALA A 1 342 ? 21.434 23.760 -30.048 1.00 76.19 342 ALA A N 1
ATOM 2671 C CA . ALA A 1 342 ? 21.547 22.629 -29.134 1.00 76.19 342 ALA A CA 1
ATOM 2672 C C . ALA A 1 342 ? 22.594 22.871 -28.032 1.00 76.19 342 ALA A C 1
ATOM 2674 O O . ALA A 1 342 ? 22.365 22.510 -26.874 1.00 76.19 342 ALA A O 1
ATOM 2675 N N . ILE A 1 343 ? 23.734 23.489 -28.363 1.00 84.06 343 ILE A N 1
ATOM 2676 C CA . ILE A 1 343 ? 24.772 23.826 -27.380 1.00 84.06 343 ILE A CA 1
ATOM 2677 C C . ILE A 1 343 ? 24.297 24.965 -26.472 1.00 84.06 343 ILE A C 1
ATOM 2679 O O . ILE A 1 343 ? 24.390 24.843 -25.250 1.00 84.06 343 ILE A O 1
ATOM 2683 N N . SER A 1 344 ? 23.741 26.035 -27.038 1.00 78.38 344 SER A N 1
ATOM 2684 C CA . SER A 1 344 ? 23.206 27.183 -26.299 1.00 78.38 344 SER A CA 1
ATOM 2685 C C . SER A 1 344 ? 22.100 26.769 -25.329 1.00 78.38 344 SER A C 1
ATOM 2687 O O . SER A 1 344 ? 22.072 27.236 -24.192 1.00 78.38 344 SER A O 1
ATOM 2689 N N . GLY A 1 345 ? 21.241 25.820 -25.712 1.00 76.38 345 GLY A N 1
ATOM 2690 C CA . GLY A 1 345 ? 20.226 25.250 -24.825 1.00 76.38 345 GLY A CA 1
ATOM 2691 C C . GLY A 1 345 ? 20.798 24.495 -23.617 1.00 76.38 345 GLY A C 1
ATOM 2692 O O . GLY A 1 345 ? 20.150 24.439 -22.571 1.00 76.38 345 GLY A O 1
ATOM 2693 N N . ILE A 1 346 ? 22.007 23.932 -23.726 1.00 82.12 346 ILE A N 1
ATOM 2694 C CA . ILE A 1 346 ? 22.715 23.280 -22.612 1.00 82.12 346 ILE A CA 1
ATOM 2695 C C . ILE A 1 346 ? 23.444 24.319 -21.760 1.00 82.12 346 ILE A C 1
ATOM 2697 O O . ILE A 1 346 ? 23.317 24.300 -20.537 1.00 82.12 346 ILE A O 1
ATOM 2701 N N . VAL A 1 347 ? 24.158 25.258 -22.383 1.00 83.12 347 VAL A N 1
ATOM 2702 C CA . VAL A 1 347 ? 24.862 26.328 -21.661 1.00 83.12 347 VAL A CA 1
ATOM 2703 C C . VAL A 1 347 ? 23.878 27.199 -20.880 1.00 83.12 347 VAL A C 1
ATOM 2705 O O . VAL A 1 347 ? 24.110 27.480 -19.709 1.00 83.12 347 VAL A O 1
ATOM 2708 N N . GLY A 1 348 ? 22.715 27.514 -21.454 1.00 78.94 348 GLY A N 1
ATOM 2709 C CA . GLY A 1 348 ? 21.635 28.228 -20.769 1.00 78.94 348 GLY A CA 1
ATOM 2710 C C . GLY A 1 348 ? 21.010 27.463 -19.592 1.00 78.94 348 GLY A C 1
ATOM 2711 O O . GLY A 1 348 ? 20.278 28.054 -18.797 1.00 78.94 348 GLY A O 1
ATOM 2712 N N . GLN A 1 349 ? 21.274 26.159 -19.445 1.00 80.00 349 GLN A N 1
ATOM 2713 C CA . GLN A 1 349 ? 20.975 25.449 -18.199 1.00 80.00 349 GLN A CA 1
ATOM 2714 C C . GLN A 1 349 ? 22.032 25.787 -17.151 1.00 80.00 349 GLN A C 1
ATOM 2716 O O . GLN A 1 349 ? 21.652 26.233 -16.074 1.00 80.00 349 GLN A O 1
ATOM 2721 N N . TRP A 1 350 ? 23.326 25.667 -17.472 1.00 84.75 350 TRP A N 1
ATOM 2722 C CA . TRP A 1 350 ? 24.439 26.002 -16.565 1.00 84.75 350 TRP A CA 1
ATOM 2723 C C . TRP A 1 350 ? 24.433 27.453 -16.082 1.00 84.75 350 TRP A C 1
ATOM 2725 O O . TRP A 1 350 ? 24.725 27.690 -14.917 1.00 84.75 350 TRP A O 1
ATOM 2735 N N . GLN A 1 351 ? 23.968 28.396 -16.900 1.00 83.50 351 GLN A N 1
ATOM 2736 C CA . GLN A 1 351 ? 23.778 29.797 -16.496 1.00 83.50 351 GLN A CA 1
ATOM 2737 C C . GLN A 1 351 ? 22.754 29.994 -15.358 1.00 83.50 351 GLN A C 1
ATOM 2739 O O . GLN A 1 351 ? 22.671 31.080 -14.791 1.00 83.50 351 GLN A O 1
ATOM 2744 N N . ARG A 1 352 ? 21.956 28.969 -15.015 1.00 79.19 352 ARG A N 1
ATOM 2745 C CA . ARG A 1 352 ? 21.007 28.988 -13.882 1.00 79.19 352 ARG A CA 1
ATOM 2746 C C . ARG A 1 352 ? 21.634 28.540 -12.561 1.00 79.19 352 ARG A C 1
ATOM 2748 O O . ARG A 1 352 ? 20.942 28.547 -11.542 1.00 79.19 352 ARG A O 1
ATOM 2755 N N . LEU A 1 353 ? 22.884 28.075 -12.577 1.00 82.56 353 LEU A N 1
ATOM 2756 C CA . LEU A 1 353 ? 23.629 27.754 -11.362 1.00 82.56 353 LEU A CA 1
ATOM 2757 C C . LEU A 1 353 ? 23.924 29.039 -10.563 1.00 82.56 353 LEU A C 1
ATOM 2759 O O . LEU A 1 353 ? 23.881 30.132 -11.131 1.00 82.56 353 LEU A O 1
ATOM 2763 N N . PRO A 1 354 ? 24.189 28.941 -9.245 1.00 81.69 354 PRO A N 1
ATOM 2764 C CA . PRO A 1 354 ? 24.577 30.099 -8.443 1.00 81.69 354 PRO A CA 1
ATOM 2765 C C . PRO A 1 354 ? 25.800 30.801 -9.043 1.00 81.69 354 PRO A C 1
ATOM 2767 O O . PRO A 1 354 ? 26.757 30.125 -9.414 1.00 81.69 354 PRO A O 1
ATOM 2770 N N . ALA A 1 355 ? 25.775 32.133 -9.124 1.00 83.12 355 ALA A N 1
ATOM 2771 C CA . ALA A 1 355 ? 26.914 32.915 -9.608 1.00 83.12 355 ALA A CA 1
ATOM 2772 C C . ALA A 1 355 ? 28.179 32.582 -8.797 1.00 83.12 355 ALA A C 1
ATOM 2774 O O . ALA A 1 355 ? 28.103 32.502 -7.569 1.00 83.12 355 ALA A O 1
ATOM 2775 N N . GLY A 1 356 ? 29.313 32.381 -9.472 1.00 81.06 356 GLY A N 1
ATOM 2776 C CA . GLY A 1 356 ? 30.561 31.948 -8.830 1.00 81.06 356 GLY A CA 1
ATOM 2777 C C . GLY A 1 356 ? 30.849 30.451 -8.952 1.00 81.06 356 GLY A C 1
ATOM 2778 O O . GLY A 1 356 ? 31.923 30.001 -8.570 1.00 81.06 356 GLY A O 1
ATOM 2779 N N . TRP A 1 357 ? 29.938 29.644 -9.515 1.00 84.44 357 TRP A N 1
ATOM 2780 C CA . TRP A 1 357 ? 30.176 28.198 -9.654 1.00 84.44 357 TRP A CA 1
ATOM 2781 C C . TRP A 1 357 ? 31.400 27.879 -10.528 1.00 84.44 357 TRP A C 1
ATOM 2783 O O . TRP A 1 357 ? 31.995 26.810 -10.396 1.00 84.44 357 TRP A O 1
ATOM 2793 N N . SER A 1 358 ? 31.780 28.790 -11.434 1.00 84.19 358 SER A N 1
ATOM 2794 C CA . SER A 1 358 ? 32.913 28.591 -12.344 1.00 84.19 358 SER A CA 1
ATOM 2795 C C . SER A 1 358 ? 34.293 28.647 -11.665 1.00 84.19 358 SER A C 1
ATOM 2797 O O . SER A 1 358 ? 35.284 28.226 -12.277 1.00 84.19 358 SER A O 1
ATOM 2799 N N . ASP A 1 359 ? 34.371 29.096 -10.408 1.00 83.44 359 ASP A N 1
ATOM 2800 C CA . ASP A 1 359 ? 35.608 29.118 -9.612 1.00 83.44 359 ASP A CA 1
ATOM 2801 C C . ASP A 1 359 ? 36.083 27.708 -9.247 1.00 83.44 359 ASP A C 1
ATOM 2803 O O . ASP A 1 359 ? 37.278 27.424 -9.288 1.00 83.44 359 ASP A O 1
ATOM 2807 N N . GLU A 1 360 ? 35.144 26.790 -9.000 1.00 82.69 360 GLU A N 1
ATOM 2808 C CA . GLU A 1 360 ? 35.429 25.379 -8.707 1.00 82.69 360 GLU A CA 1
ATOM 2809 C C . GLU A 1 360 ? 35.956 24.612 -9.938 1.00 82.69 360 GLU A C 1
ATOM 2811 O O . GLU A 1 360 ? 36.520 23.524 -9.818 1.00 82.69 360 GLU A O 1
ATOM 2816 N N . ALA A 1 361 ? 35.770 25.153 -11.148 1.00 81.62 361 ALA A N 1
ATOM 2817 C CA . ALA A 1 361 ? 36.204 24.529 -12.394 1.00 81.62 361 ALA A CA 1
ATOM 2818 C C . ALA A 1 361 ? 37.652 24.926 -12.738 1.00 81.62 361 ALA A C 1
ATOM 2820 O O . ALA A 1 361 ? 37.882 25.817 -13.556 1.00 81.62 361 ALA A O 1
ATOM 2821 N N . GLU A 1 362 ? 38.649 24.270 -12.142 1.00 78.44 362 GLU A N 1
ATOM 2822 C CA . GLU A 1 362 ? 40.076 24.605 -12.343 1.00 78.44 362 GLU A CA 1
ATOM 2823 C C . GLU A 1 362 ? 40.551 24.450 -13.798 1.00 78.44 362 GLU A C 1
ATOM 2825 O O . GLU A 1 362 ? 41.393 25.209 -14.273 1.00 78.44 362 GLU A O 1
ATOM 2830 N N . THR A 1 363 ? 39.994 23.474 -14.520 1.00 83.62 363 THR A N 1
ATOM 2831 C CA . THR A 1 363 ? 40.452 23.099 -15.871 1.00 83.62 363 THR A CA 1
ATOM 2832 C C . THR A 1 363 ? 39.764 23.870 -16.998 1.00 83.62 363 THR A C 1
ATOM 2834 O O . THR A 1 363 ? 40.287 23.918 -18.111 1.00 83.62 363 THR A O 1
ATOM 2837 N N . LEU A 1 364 ? 38.610 24.488 -16.729 1.00 86.25 364 LEU A N 1
ATOM 2838 C CA . LEU A 1 364 ? 37.774 25.119 -17.749 1.00 86.25 364 LEU A CA 1
ATOM 2839 C C . LEU A 1 364 ? 38.395 26.428 -18.252 1.00 86.25 364 LEU A C 1
ATOM 2841 O O . LEU A 1 364 ? 38.737 27.306 -17.457 1.00 86.25 364 LEU A O 1
ATOM 2845 N N . TRP A 1 365 ? 38.495 26.594 -19.574 1.00 87.44 365 TRP A N 1
ATOM 2846 C CA . TRP A 1 365 ? 39.082 27.804 -20.157 1.00 87.44 365 TRP A CA 1
ATOM 2847 C C . TRP A 1 365 ? 38.327 29.087 -19.755 1.00 87.44 365 TRP A C 1
ATOM 2849 O O . TRP A 1 365 ? 37.091 29.074 -19.700 1.00 87.44 365 TRP A O 1
ATOM 2859 N N . PRO A 1 366 ? 39.026 30.219 -19.530 1.00 83.50 366 PRO A N 1
ATOM 2860 C CA . PRO A 1 366 ? 38.411 31.464 -19.056 1.00 83.50 366 PRO A CA 1
ATOM 2861 C C . PRO A 1 366 ? 37.253 31.969 -19.927 1.00 83.50 366 PRO A C 1
ATOM 2863 O O . PRO A 1 366 ? 36.260 32.482 -19.416 1.00 83.50 366 PRO A O 1
ATOM 2866 N N . GLU A 1 367 ? 37.333 31.794 -21.247 1.00 85.00 367 GLU A N 1
ATOM 2867 C CA . GLU A 1 367 ? 36.282 32.228 -22.173 1.00 85.00 367 GLU A CA 1
ATOM 2868 C C . GLU A 1 367 ? 35.030 31.347 -22.083 1.00 85.00 367 GLU A C 1
ATOM 2870 O O . GLU A 1 367 ? 33.916 31.824 -22.289 1.00 85.00 367 GLU A O 1
ATOM 2875 N N . HIS A 1 368 ? 35.198 30.070 -21.725 1.00 86.00 368 HIS A N 1
ATOM 2876 C CA . HIS A 1 368 ? 34.092 29.148 -21.457 1.00 86.00 368 HIS A CA 1
ATOM 2877 C C . HIS A 1 368 ? 33.452 29.420 -20.096 1.00 86.00 368 HIS A C 1
ATOM 2879 O O . HIS A 1 368 ? 32.226 29.368 -19.996 1.00 86.00 368 HIS A O 1
ATOM 2885 N N . LYS A 1 369 ? 34.252 29.772 -19.076 1.00 86.31 369 LYS A N 1
ATOM 2886 C CA . LYS A 1 369 ? 33.744 30.222 -17.768 1.00 86.31 369 LYS A CA 1
ATOM 2887 C C . LYS A 1 369 ? 32.830 31.434 -17.924 1.00 86.31 369 LYS A C 1
ATOM 2889 O O . LYS A 1 369 ? 31.701 31.411 -17.452 1.00 86.31 369 LYS A O 1
ATOM 2894 N N . ARG A 1 370 ? 33.269 32.446 -18.681 1.00 84.12 370 ARG A N 1
ATOM 2895 C CA . ARG A 1 370 ? 32.476 33.659 -18.958 1.00 84.12 370 ARG A CA 1
ATOM 2896 C C . ARG A 1 370 ? 31.187 33.387 -19.726 1.00 84.12 370 ARG A C 1
ATOM 2898 O O . ARG A 1 370 ? 30.185 34.054 -19.495 1.00 84.12 370 ARG A O 1
ATOM 2905 N N . TRP A 1 371 ? 31.193 32.404 -20.624 1.00 83.88 371 TRP A N 1
ATOM 2906 C CA . TRP A 1 371 ? 29.996 32.033 -21.375 1.00 83.88 371 TRP A CA 1
ATOM 2907 C C . TRP A 1 371 ? 28.959 31.289 -20.522 1.00 83.88 371 TRP A C 1
ATOM 2909 O O . TRP A 1 371 ? 27.760 31.542 -20.655 1.00 83.88 371 TRP A O 1
ATOM 2919 N N . ALA A 1 372 ? 29.402 30.380 -19.650 1.00 84.38 372 ALA A N 1
ATOM 2920 C CA . ALA A 1 372 ? 28.513 29.546 -18.842 1.00 84.38 372 ALA A CA 1
ATOM 2921 C C . ALA A 1 372 ? 28.146 30.152 -17.474 1.00 84.38 372 ALA A C 1
ATOM 2923 O O . ALA A 1 372 ? 27.104 29.790 -16.931 1.00 84.38 372 ALA A O 1
ATOM 2924 N N . ASP A 1 373 ? 28.943 31.088 -16.948 1.00 85.00 373 ASP A N 1
ATOM 2925 C CA . ASP A 1 373 ? 28.669 31.873 -15.736 1.00 85.00 373 ASP A CA 1
ATOM 2926 C C . ASP A 1 373 ? 28.766 33.391 -16.016 1.00 85.00 373 ASP A C 1
ATOM 2928 O O . ASP A 1 373 ? 29.739 34.052 -15.641 1.00 85.00 373 ASP A O 1
ATOM 2932 N N . PRO A 1 374 ? 27.781 33.972 -16.728 1.00 81.25 374 PRO A N 1
ATOM 2933 C CA . PRO A 1 374 ? 27.811 35.378 -17.133 1.00 81.25 374 PRO A CA 1
ATOM 2934 C C . PRO A 1 374 ? 27.600 36.357 -15.969 1.00 81.25 374 PRO A C 1
ATOM 2936 O O . PRO A 1 374 ? 27.934 37.530 -16.106 1.00 81.25 374 PRO A O 1
ATOM 2939 N N . ASN A 1 375 ? 27.052 35.898 -14.838 1.00 79.00 375 ASN A N 1
ATOM 2940 C CA . ASN A 1 375 ? 26.727 36.735 -13.675 1.00 79.00 375 ASN A CA 1
ATOM 2941 C C . ASN A 1 375 ? 27.823 36.710 -12.595 1.00 79.00 375 ASN A C 1
ATOM 2943 O O . ASN A 1 375 ? 27.572 37.109 -11.456 1.00 79.00 375 ASN A O 1
ATOM 2947 N N . HIS A 1 376 ? 29.018 36.222 -12.929 1.00 80.94 376 HIS A N 1
ATOM 2948 C CA . HIS A 1 376 ? 30.142 36.160 -12.005 1.00 80.94 376 HIS A CA 1
ATOM 2949 C C . HIS A 1 376 ? 30.554 37.566 -11.517 1.00 80.94 376 HIS A C 1
ATOM 2951 O O . HIS A 1 376 ? 30.744 38.456 -12.351 1.00 80.94 376 HIS A O 1
ATOM 2957 N N . PRO A 1 377 ? 30.761 37.786 -10.203 1.00 78.75 377 PRO A N 1
ATOM 2958 C CA . PRO A 1 377 ? 31.077 39.111 -9.656 1.00 78.75 377 PRO A CA 1
ATOM 2959 C C . PRO A 1 377 ? 32.377 39.736 -10.182 1.00 78.75 377 PRO A C 1
ATOM 2961 O O . PRO A 1 377 ? 32.510 40.956 -10.191 1.00 78.75 377 PRO A O 1
ATOM 2964 N N . GLU A 1 378 ? 33.339 38.912 -10.605 1.00 78.06 378 GLU A N 1
ATOM 2965 C CA . GLU A 1 378 ? 34.654 39.371 -11.076 1.00 78.06 378 GLU A CA 1
ATOM 2966 C C . GLU A 1 378 ? 34.696 39.731 -12.574 1.00 78.06 378 GLU A C 1
ATOM 2968 O O . GLU A 1 378 ? 35.720 40.219 -13.060 1.00 78.06 378 GLU A O 1
ATOM 2973 N N . TRP A 1 379 ? 33.629 39.474 -13.343 1.00 79.88 379 TRP A N 1
ATOM 2974 C CA . TRP A 1 379 ? 33.637 39.726 -14.789 1.00 79.88 379 TRP A CA 1
ATOM 2975 C C . TRP A 1 379 ? 33.323 41.185 -15.116 1.00 79.88 379 TRP A C 1
ATOM 2977 O O . TRP A 1 379 ? 32.314 41.742 -14.687 1.00 79.88 379 TRP A O 1
ATOM 2987 N N . ASP A 1 380 ? 34.163 41.791 -15.956 1.00 75.50 380 ASP A N 1
ATOM 2988 C CA . ASP A 1 380 ? 33.860 43.080 -16.570 1.00 75.50 380 ASP A CA 1
ATOM 2989 C C . ASP A 1 380 ? 32.829 42.889 -17.693 1.00 75.50 380 ASP A C 1
ATOM 2991 O O . ASP A 1 380 ? 33.105 42.276 -18.728 1.00 75.50 380 ASP A O 1
ATOM 2995 N N . ILE A 1 381 ? 31.638 43.451 -17.491 1.00 64.38 381 ILE A N 1
ATOM 2996 C CA . ILE A 1 381 ? 30.495 43.396 -18.415 1.00 64.38 381 ILE A CA 1
ATOM 2997 C C . ILE A 1 381 ? 30.826 44.074 -19.764 1.00 64.38 381 ILE A C 1
ATOM 2999 O O . ILE A 1 381 ? 30.195 43.788 -20.787 1.00 64.38 381 ILE A O 1
ATOM 3003 N N . HIS A 1 382 ? 31.828 44.959 -19.802 1.00 65.56 382 HIS A N 1
ATOM 3004 C CA . HIS A 1 382 ? 32.259 45.664 -21.009 1.00 65.56 382 HIS A CA 1
ATOM 3005 C C . HIS A 1 382 ? 33.375 44.947 -21.785 1.00 65.56 382 HIS A C 1
ATOM 3007 O O . HIS A 1 382 ? 33.624 45.286 -22.949 1.00 65.56 382 HIS A O 1
ATOM 3013 N N . ASP A 1 383 ? 34.006 43.924 -21.203 1.00 73.38 383 ASP A N 1
ATOM 3014 C CA . ASP A 1 383 ? 35.054 43.149 -21.860 1.00 73.38 383 ASP A CA 1
ATOM 3015 C C . ASP A 1 383 ? 34.464 42.107 -22.823 1.00 73.38 383 ASP A C 1
ATOM 3017 O O . ASP A 1 383 ? 34.075 40.998 -22.455 1.00 73.38 383 ASP A O 1
ATOM 3021 N N . LYS A 1 384 ? 34.439 42.470 -24.108 1.00 68.62 384 LYS A N 1
ATOM 3022 C CA . LYS A 1 384 ? 33.999 41.611 -25.221 1.00 68.62 384 LYS A CA 1
ATOM 3023 C C . LYS A 1 384 ? 35.157 40.886 -25.917 1.00 68.62 384 LYS A C 1
ATOM 3025 O O . LYS A 1 384 ? 34.971 40.332 -27.002 1.00 68.62 384 LYS A O 1
ATOM 3030 N N . SER A 1 385 ? 36.370 40.911 -25.360 1.00 70.44 385 SER A N 1
ATOM 3031 C CA . SER A 1 385 ? 37.556 40.339 -26.016 1.00 70.44 385 SER A CA 1
ATOM 3032 C C . SER A 1 385 ? 37.467 38.813 -26.185 1.00 70.44 385 SER A C 1
ATOM 3034 O O . SER A 1 385 ? 37.866 38.285 -27.230 1.00 70.44 385 SER A O 1
ATOM 3036 N N . TRP A 1 386 ? 36.840 38.119 -25.228 1.00 72.69 386 TRP A N 1
ATOM 3037 C CA . TRP A 1 386 ? 36.623 36.665 -25.236 1.00 72.69 386 TRP A CA 1
ATOM 3038 C C . TRP A 1 386 ? 35.705 36.179 -26.373 1.00 72.69 386 TRP A C 1
ATOM 3040 O O . TRP A 1 386 ? 35.823 35.033 -26.817 1.00 72.69 386 TRP A O 1
ATOM 3050 N N . HIS A 1 387 ? 34.866 37.059 -26.940 1.00 69.56 387 HIS A N 1
ATOM 3051 C CA . HIS A 1 387 ? 33.969 36.736 -28.060 1.00 69.56 387 HIS A CA 1
ATOM 3052 C C . HIS A 1 387 ? 34.714 36.268 -29.319 1.00 69.56 387 HIS A C 1
ATOM 3054 O O . HIS A 1 387 ? 34.150 35.576 -30.162 1.00 69.56 387 HIS A O 1
ATOM 3060 N N . LYS A 1 388 ? 35.997 36.620 -29.466 1.00 71.12 388 LYS A N 1
ATOM 3061 C CA . LYS A 1 388 ? 36.810 36.212 -30.623 1.00 71.12 388 LYS A CA 1
ATOM 3062 C C . LYS A 1 388 ? 37.375 34.793 -30.488 1.00 71.12 388 LYS A C 1
ATOM 3064 O O . LYS A 1 388 ? 37.706 34.176 -31.502 1.00 71.12 388 LYS A O 1
ATOM 3069 N N . ALA A 1 389 ? 37.501 34.275 -29.265 1.00 76.12 389 ALA A N 1
ATOM 3070 C CA . ALA A 1 389 ? 38.121 32.979 -28.996 1.00 76.12 389 ALA A CA 1
ATOM 3071 C C . ALA A 1 389 ? 37.135 31.810 -29.163 1.00 76.12 389 ALA A C 1
ATOM 3073 O O . ALA A 1 389 ? 37.483 30.802 -29.783 1.00 76.12 389 ALA A O 1
ATOM 3074 N N . LEU A 1 390 ? 35.892 31.962 -28.691 1.00 77.44 390 LEU A N 1
ATOM 3075 C CA . LEU A 1 390 ? 34.886 30.891 -28.716 1.00 77.44 390 LEU A CA 1
ATOM 3076 C C . LEU A 1 390 ? 34.520 30.389 -30.122 1.00 77.44 390 LEU A C 1
ATOM 3078 O O . LEU A 1 390 ? 34.540 29.173 -30.315 1.00 77.44 390 LEU A O 1
ATOM 3082 N N . PRO A 1 391 ? 34.269 31.241 -31.140 1.00 75.62 391 PRO A N 1
ATOM 3083 C CA . PRO A 1 391 ? 33.956 30.762 -32.489 1.00 75.62 391 PRO A CA 1
ATOM 3084 C C . PRO A 1 391 ? 35.119 29.992 -33.120 1.00 75.62 391 PRO A C 1
ATOM 3086 O O . PRO A 1 391 ? 34.915 29.015 -33.842 1.00 75.62 391 PRO A O 1
ATOM 3089 N N . LYS A 1 392 ? 36.360 30.398 -32.819 1.00 76.25 392 LYS A N 1
ATOM 3090 C CA . LYS A 1 392 ? 37.563 29.694 -33.278 1.00 76.25 392 LYS A CA 1
ATOM 3091 C C . LYS A 1 392 ? 37.650 28.298 -32.655 1.00 76.25 392 LYS A C 1
ATOM 3093 O O . LYS A 1 392 ? 37.939 27.340 -33.367 1.00 76.25 392 LYS A O 1
ATOM 3098 N N . GLN A 1 393 ? 37.376 28.186 -31.356 1.00 80.88 393 GLN A N 1
ATOM 3099 C CA . GLN A 1 393 ? 37.372 26.912 -30.635 1.00 80.88 393 GLN A CA 1
ATOM 3100 C C . GLN A 1 393 ? 36.210 26.007 -31.077 1.00 80.88 393 GLN A C 1
ATOM 3102 O O . GLN A 1 393 ? 36.423 24.816 -31.288 1.00 80.88 393 GLN A O 1
ATOM 3107 N N . PHE A 1 394 ? 35.015 26.564 -31.305 1.00 82.25 394 PHE A N 1
ATOM 3108 C CA . PHE A 1 394 ? 33.867 25.839 -31.861 1.00 82.25 394 PHE A CA 1
ATOM 3109 C C . PHE A 1 394 ? 34.179 25.263 -33.246 1.00 82.25 394 PHE A C 1
ATOM 3111 O O . PHE A 1 394 ? 33.964 24.078 -33.492 1.00 82.25 394 PHE A O 1
ATOM 3118 N N . ALA A 1 395 ? 34.740 26.080 -34.145 1.00 76.00 395 ALA A N 1
ATOM 3119 C CA . ALA A 1 395 ? 35.107 25.638 -35.485 1.00 76.00 395 ALA A CA 1
ATOM 3120 C C . ALA A 1 395 ? 36.175 24.533 -35.453 1.00 76.00 395 ALA A C 1
ATOM 3122 O O . ALA A 1 395 ? 36.126 23.605 -36.259 1.00 76.00 395 ALA A O 1
ATOM 3123 N N . GLN A 1 396 ? 37.138 24.613 -34.532 1.00 80.00 396 GLN A N 1
ATOM 3124 C CA . GLN A 1 396 ? 38.141 23.566 -34.350 1.00 80.00 396 GLN A CA 1
ATOM 3125 C C . GLN A 1 396 ? 37.505 22.265 -33.844 1.00 80.00 396 GLN A C 1
ATOM 3127 O O . GLN A 1 396 ? 37.681 21.227 -34.475 1.00 80.00 396 GLN A O 1
ATOM 3132 N N . TRP A 1 397 ? 36.679 22.342 -32.798 1.00 86.94 397 TRP A N 1
ATOM 3133 C CA . TRP A 1 397 ? 35.944 21.197 -32.260 1.00 86.94 397 TRP A CA 1
ATOM 3134 C C . TRP A 1 397 ? 35.064 20.516 -33.315 1.00 86.94 397 TRP A C 1
ATOM 3136 O O . TRP A 1 397 ? 35.133 19.301 -33.486 1.00 86.94 397 TRP A O 1
ATOM 3146 N N . LEU A 1 398 ? 34.271 21.283 -34.071 1.00 81.00 398 LEU A N 1
ATOM 3147 C CA . LEU A 1 398 ? 33.396 20.725 -35.102 1.00 81.00 398 LEU A CA 1
ATOM 3148 C C . LEU A 1 398 ? 34.212 20.005 -36.185 1.00 81.00 398 LEU A C 1
ATOM 3150 O O . LEU A 1 398 ? 33.854 18.900 -36.590 1.00 81.00 398 LEU A O 1
ATOM 3154 N N . ASN A 1 399 ? 35.337 20.587 -36.611 1.00 79.25 399 ASN A N 1
ATOM 3155 C CA . ASN A 1 399 ? 36.252 19.936 -37.549 1.00 79.25 399 ASN A CA 1
ATOM 3156 C C . ASN A 1 399 ? 36.818 18.626 -36.982 1.00 79.25 399 ASN A C 1
ATOM 3158 O O . ASN A 1 399 ? 36.825 17.616 -37.686 1.00 79.25 399 ASN A O 1
ATOM 3162 N N . ASP A 1 400 ? 37.253 18.609 -35.723 1.00 80.56 400 ASP A N 1
ATOM 3163 C CA . ASP A 1 400 ? 37.804 17.414 -35.073 1.00 80.56 400 ASP A CA 1
ATOM 3164 C C . ASP A 1 400 ? 36.756 16.297 -34.959 1.00 80.56 400 ASP A C 1
ATOM 3166 O O . ASP A 1 400 ? 37.036 15.135 -35.268 1.00 80.56 400 ASP A O 1
ATOM 3170 N N . VAL A 1 401 ? 35.516 16.648 -34.613 1.00 81.94 401 VAL A N 1
ATOM 3171 C CA . VAL A 1 401 ? 34.398 15.701 -34.533 1.00 81.94 401 VAL A CA 1
ATOM 3172 C C . VAL A 1 401 ? 34.047 15.135 -35.915 1.00 81.94 401 VAL A C 1
ATOM 3174 O O . VAL A 1 401 ? 33.905 13.917 -36.062 1.00 81.94 401 VAL A O 1
ATOM 3177 N N . LEU A 1 402 ? 33.952 15.978 -36.950 1.00 77.69 402 LEU A N 1
ATOM 3178 C CA . LEU A 1 402 ? 33.693 15.543 -38.331 1.00 77.69 402 LEU A CA 1
ATOM 3179 C C . LEU A 1 402 ? 34.818 14.631 -38.866 1.00 77.69 402 LEU A C 1
ATOM 3181 O O . LEU A 1 402 ? 34.549 13.614 -39.516 1.00 77.69 402 LEU A O 1
ATOM 3185 N N . ASN A 1 403 ? 36.075 14.944 -38.545 1.00 73.25 403 ASN A N 1
ATOM 3186 C CA . ASN A 1 403 ? 37.240 14.118 -38.877 1.00 73.25 403 ASN A CA 1
ATOM 3187 C C . ASN A 1 403 ? 37.234 12.772 -38.133 1.00 73.25 403 ASN A C 1
ATOM 3189 O O . ASN A 1 403 ? 37.559 11.736 -38.718 1.00 73.25 403 ASN A O 1
ATOM 3193 N N . GLY A 1 404 ? 36.816 12.762 -36.864 1.00 74.75 404 GLY A N 1
ATOM 3194 C CA . GLY A 1 404 ? 36.680 11.546 -36.062 1.00 74.75 404 GLY A CA 1
ATOM 3195 C C . GLY A 1 404 ? 35.631 10.581 -36.622 1.00 74.75 404 GLY A C 1
ATOM 3196 O O . GLY A 1 404 ? 35.889 9.384 -36.750 1.00 74.75 404 GLY A O 1
ATOM 3197 N N . TYR A 1 405 ? 34.466 11.090 -37.031 1.00 70.25 405 TYR A N 1
ATOM 3198 C CA . TYR A 1 405 ? 33.392 10.267 -37.603 1.00 70.25 405 TYR A CA 1
ATOM 3199 C C . TYR A 1 405 ? 33.652 9.782 -39.035 1.00 70.25 405 TYR A C 1
ATOM 3201 O O . TYR A 1 405 ? 33.053 8.792 -39.464 1.00 70.25 405 TYR A O 1
ATOM 3209 N N . SER A 1 406 ? 34.512 10.464 -39.790 1.00 62.97 406 SER A N 1
ATOM 3210 C CA . SER A 1 406 ? 34.867 10.075 -41.160 1.00 62.97 406 SER A CA 1
ATOM 3211 C C . SER A 1 406 ? 36.006 9.050 -41.230 1.00 62.97 406 SER A C 1
ATOM 3213 O O . SER A 1 406 ? 36.364 8.642 -42.330 1.00 62.97 406 SER A O 1
ATOM 3215 N N . ALA A 1 407 ? 36.556 8.591 -40.094 1.00 55.12 407 ALA A N 1
ATOM 3216 C CA . ALA A 1 407 ? 37.633 7.591 -40.026 1.00 55.12 407 ALA A CA 1
ATOM 3217 C C . ALA A 1 407 ? 38.848 7.926 -40.922 1.00 55.12 407 ALA A C 1
ATOM 3219 O O . ALA A 1 407 ? 39.454 7.035 -41.514 1.00 55.12 407 ALA A O 1
ATOM 3220 N N . LYS A 1 408 ? 39.183 9.222 -41.053 1.00 52.81 408 LYS A N 1
ATOM 3221 C CA . LYS A 1 408 ? 40.199 9.758 -41.990 1.00 52.81 408 LYS A CA 1
ATOM 3222 C C . LYS A 1 408 ? 39.959 9.413 -43.473 1.00 52.81 408 LYS A C 1
ATOM 3224 O O . LYS A 1 408 ? 40.849 9.600 -44.297 1.00 52.81 408 LYS A O 1
ATOM 3229 N N . SER A 1 409 ? 38.767 8.942 -43.828 1.00 48.66 409 SER A N 1
ATOM 3230 C CA . SER A 1 409 ? 38.392 8.585 -45.191 1.00 48.66 409 SER A CA 1
ATOM 3231 C C . SER A 1 409 ? 37.754 9.773 -45.920 1.00 48.66 409 SER A C 1
ATOM 3233 O O . SER A 1 409 ? 36.659 10.227 -45.584 1.00 48.66 409 SER A O 1
ATOM 3235 N N . PHE A 1 410 ? 38.434 10.181 -46.992 1.00 50.19 410 PHE A N 1
ATOM 3236 C CA . PHE A 1 410 ? 37.919 10.808 -48.218 1.00 50.19 410 PHE A CA 1
ATOM 3237 C C . PHE A 1 410 ? 37.484 12.292 -48.179 1.00 50.19 410 PHE A C 1
ATOM 3239 O O . PHE A 1 410 ? 37.774 13.000 -49.134 1.00 50.19 410 PHE A O 1
ATOM 3246 N N . LEU A 1 411 ? 36.908 12.833 -47.096 1.00 51.56 411 LEU A N 1
ATOM 3247 C CA . LEU A 1 411 ? 36.386 14.223 -47.106 1.00 51.56 411 LEU A CA 1
ATOM 3248 C C . LEU A 1 411 ? 37.454 15.343 -47.041 1.00 51.56 411 LEU A C 1
ATOM 3250 O O . LEU A 1 411 ? 37.145 16.488 -47.360 1.00 51.56 411 LEU A O 1
ATOM 3254 N N . PHE A 1 412 ? 38.701 15.047 -46.640 1.00 52.19 412 PHE A N 1
ATOM 3255 C CA . PHE A 1 412 ? 39.721 16.082 -46.366 1.00 52.19 412 PHE A CA 1
ATOM 3256 C C . PHE A 1 412 ? 41.140 15.774 -46.882 1.00 52.19 412 PHE A C 1
ATOM 3258 O O . PHE A 1 412 ? 42.104 16.408 -46.446 1.00 52.19 412 PHE A O 1
ATOM 3265 N N . THR A 1 413 ? 41.305 14.836 -47.816 1.00 42.97 413 THR A N 1
ATOM 3266 C CA . THR A 1 413 ? 42.605 14.523 -48.441 1.00 42.97 413 THR A CA 1
ATOM 3267 C C . THR A 1 413 ? 42.598 14.925 -49.916 1.00 42.97 413 THR A C 1
ATOM 3269 O O . THR A 1 413 ? 42.232 14.127 -50.770 1.00 42.97 413 THR A O 1
ATOM 3272 N N . GLY A 1 414 ? 42.981 16.172 -50.215 1.00 47.47 414 GLY A N 1
ATOM 3273 C CA . GLY A 1 414 ? 43.041 16.720 -51.580 1.00 47.47 414 GLY A CA 1
ATOM 3274 C C . GLY A 1 414 ? 42.530 18.163 -51.681 1.00 47.47 414 GLY A C 1
ATOM 3275 O O . GLY A 1 414 ? 42.191 18.768 -50.664 1.00 47.47 414 GLY A O 1
ATOM 3276 N N . GLY A 1 415 ? 42.490 18.717 -52.902 1.00 43.16 415 GLY A N 1
ATOM 3277 C CA . GLY A 1 415 ? 42.178 20.126 -53.221 1.00 43.16 415 GLY A CA 1
ATOM 3278 C C . GLY A 1 415 ? 40.909 20.719 -52.581 1.00 43.16 415 GLY A C 1
ATOM 3279 O O . GLY A 1 415 ? 40.848 21.933 -52.383 1.00 43.16 415 GLY A O 1
ATOM 3280 N N . ASP A 1 416 ? 39.966 19.886 -52.136 1.00 49.09 416 ASP A N 1
ATOM 3281 C CA . ASP A 1 416 ? 38.755 20.276 -51.397 1.00 49.09 416 ASP A CA 1
ATOM 3282 C C . ASP A 1 416 ? 39.019 20.853 -49.995 1.00 49.09 416 ASP A C 1
ATOM 3284 O O . ASP A 1 416 ? 38.186 21.591 -49.462 1.00 49.09 416 ASP A O 1
ATOM 3288 N N . GLN A 1 417 ? 40.202 20.629 -49.401 1.00 48.97 417 GLN A N 1
ATOM 3289 C CA . GLN A 1 417 ? 40.582 21.305 -48.150 1.00 48.97 417 GLN A CA 1
ATOM 3290 C C . GLN A 1 417 ? 40.591 22.827 -48.290 1.00 48.97 417 GLN A C 1
ATOM 3292 O O . GLN A 1 417 ? 40.281 23.525 -47.330 1.00 48.97 417 GLN A O 1
ATOM 3297 N N . SER A 1 418 ? 40.983 23.344 -49.456 1.00 49.50 418 SER A N 1
ATOM 3298 C CA . SER A 1 418 ? 41.019 24.783 -49.734 1.00 49.50 418 SER A CA 1
ATOM 3299 C C . SER A 1 418 ? 39.612 25.371 -49.689 1.00 49.50 418 SER A C 1
ATOM 3301 O O . SER A 1 418 ? 39.390 26.397 -49.047 1.00 49.50 418 SER A O 1
ATOM 3303 N N . TYR A 1 419 ? 38.654 24.670 -50.301 1.00 52.97 419 TYR A N 1
ATOM 3304 C CA . TYR A 1 419 ? 37.257 25.068 -50.344 1.00 52.97 419 TYR A CA 1
ATOM 3305 C C . TYR A 1 419 ? 36.623 25.059 -48.953 1.00 52.97 419 TYR A C 1
ATOM 3307 O O . TYR A 1 419 ? 36.099 26.082 -48.525 1.00 52.97 419 TYR A O 1
ATOM 3315 N N . TRP A 1 420 ? 36.753 23.961 -48.201 1.00 54.28 420 TRP A N 1
ATOM 3316 C CA . TRP A 1 420 ? 36.220 23.873 -46.840 1.00 54.28 420 TRP A CA 1
ATOM 3317 C C . TRP A 1 420 ? 36.925 24.820 -45.871 1.00 54.28 420 TRP A C 1
ATOM 3319 O O . TRP A 1 420 ? 36.257 25.484 -45.086 1.00 54.28 420 TRP A O 1
ATOM 3329 N N . LYS A 1 421 ? 38.253 24.984 -45.957 1.00 53.53 421 LYS A N 1
ATOM 3330 C CA . LYS A 1 421 ? 38.970 26.005 -45.171 1.00 53.53 421 LYS A CA 1
ATOM 3331 C C . LYS A 1 421 ? 38.490 27.407 -45.515 1.00 53.53 421 LYS A C 1
ATOM 3333 O O . LYS A 1 421 ? 38.346 28.218 -44.609 1.00 53.53 421 LYS A O 1
ATOM 3338 N N . LYS A 1 422 ? 38.236 27.707 -46.792 1.00 56.06 422 LYS A N 1
ATOM 3339 C CA . LYS A 1 422 ? 37.711 29.005 -47.229 1.00 56.06 422 LYS A CA 1
ATOM 3340 C C . LYS A 1 422 ? 36.262 29.193 -46.782 1.00 56.06 422 LYS A C 1
ATOM 3342 O O . LYS A 1 422 ? 35.962 30.265 -46.284 1.00 56.06 422 LYS A O 1
ATOM 3347 N N . PHE A 1 423 ? 35.421 28.162 -46.857 1.00 58.41 423 PHE A N 1
ATOM 3348 C CA . PHE A 1 423 ? 34.041 28.157 -46.369 1.00 58.41 423 PHE A CA 1
ATOM 3349 C C . PHE A 1 423 ? 33.983 28.359 -44.854 1.00 58.41 423 PHE A C 1
ATOM 3351 O O . PHE A 1 423 ? 33.338 29.293 -44.408 1.00 58.41 423 PHE A O 1
ATOM 3358 N N . PHE A 1 424 ? 34.722 27.579 -44.060 1.00 53.72 424 PHE A N 1
ATOM 3359 C CA . PHE A 1 424 ? 34.777 27.750 -42.605 1.00 53.72 424 PHE A CA 1
ATOM 3360 C C . PHE A 1 424 ? 35.425 29.073 -42.197 1.00 53.72 424 PHE A C 1
ATOM 3362 O O . PHE A 1 424 ? 35.011 29.660 -41.206 1.00 53.72 424 PHE A O 1
ATOM 3369 N N . LYS A 1 425 ? 36.407 29.579 -42.954 1.00 57.44 425 LYS A N 1
ATOM 3370 C CA . LYS A 1 425 ? 36.994 30.908 -42.730 1.00 57.44 425 LYS A CA 1
ATOM 3371 C C . LYS A 1 425 ? 35.998 32.024 -43.048 1.00 57.44 425 LYS A C 1
ATOM 3373 O O . LYS A 1 425 ? 35.862 32.943 -42.258 1.00 57.44 425 LYS A O 1
ATOM 3378 N N . GLN A 1 426 ? 35.290 31.927 -44.168 1.00 57.12 426 GLN A N 1
ATOM 3379 C CA . GLN A 1 426 ? 34.297 32.906 -44.608 1.00 57.12 426 GLN A CA 1
ATOM 3380 C C . GLN A 1 426 ? 33.059 32.879 -43.707 1.00 57.12 426 GLN A C 1
ATOM 3382 O O . GLN A 1 426 ? 32.564 33.932 -43.335 1.00 57.12 426 GLN A O 1
ATOM 3387 N N . TRP A 1 427 ? 32.631 31.693 -43.277 1.00 56.34 427 TRP A N 1
ATOM 3388 C CA . TRP A 1 427 ? 31.609 31.503 -42.255 1.00 56.34 427 TRP A CA 1
ATOM 3389 C C . TRP A 1 427 ? 32.059 32.084 -40.911 1.00 56.34 427 TRP A C 1
ATOM 3391 O O . TRP A 1 427 ? 31.338 32.892 -40.350 1.00 56.34 427 TRP A O 1
ATOM 3401 N N . ARG A 1 428 ? 33.282 31.786 -40.443 1.00 54.22 428 ARG A N 1
ATOM 3402 C CA . ARG A 1 428 ? 33.882 32.386 -39.234 1.00 54.22 428 ARG A CA 1
ATOM 3403 C C . ARG A 1 428 ? 33.917 33.915 -39.297 1.00 54.22 428 ARG A C 1
ATOM 3405 O O . ARG A 1 428 ? 33.693 34.558 -38.280 1.00 54.22 428 ARG A O 1
ATOM 3412 N N . ASP A 1 429 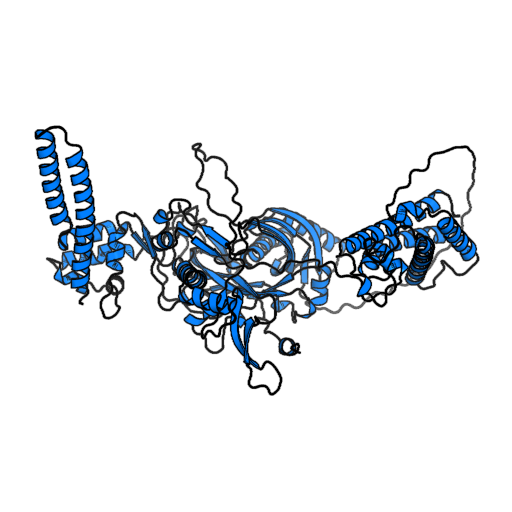? 34.215 34.484 -40.463 1.00 52.84 429 ASP A N 1
ATOM 3413 C CA . ASP A 1 429 ? 34.312 35.934 -40.660 1.00 52.84 429 ASP A CA 1
ATOM 3414 C C . ASP A 1 429 ? 32.915 36.591 -40.834 1.00 52.84 429 ASP A C 1
ATOM 3416 O O . ASP A 1 429 ? 32.751 37.764 -40.512 1.00 52.84 429 ASP A O 1
ATOM 3420 N N . GLN A 1 430 ? 31.900 35.841 -41.293 1.00 50.84 430 GLN A N 1
ATOM 3421 C CA . GLN A 1 430 ? 30.485 36.258 -41.385 1.00 50.84 430 GLN A CA 1
ATOM 3422 C C . GLN A 1 430 ? 29.670 35.968 -40.115 1.00 50.84 430 GLN A C 1
ATOM 3424 O O . GLN A 1 430 ? 28.536 36.434 -39.990 1.00 50.84 430 GLN A O 1
ATOM 3429 N N . PHE A 1 431 ? 30.227 35.199 -39.181 1.00 50.59 431 PHE A N 1
ATOM 3430 C CA . PHE A 1 431 ? 29.575 34.809 -37.942 1.00 50.59 431 PHE A CA 1
ATOM 3431 C C . PHE A 1 431 ? 29.367 36.039 -37.051 1.00 50.59 431 PHE A C 1
ATOM 3433 O O . PHE A 1 431 ? 30.295 36.518 -36.393 1.00 50.59 431 PHE A O 1
ATOM 3440 N N . ARG A 1 432 ? 28.140 36.573 -37.027 1.00 49.03 432 ARG A N 1
ATOM 3441 C CA . ARG A 1 432 ? 27.756 37.602 -36.057 1.00 49.03 432 ARG A CA 1
ATOM 3442 C C . ARG A 1 432 ? 27.536 36.936 -34.707 1.00 49.03 432 ARG A C 1
ATOM 3444 O O . ARG A 1 432 ? 26.608 36.162 -34.530 1.00 49.03 432 ARG A O 1
ATOM 3451 N N . PHE A 1 433 ? 28.388 37.276 -33.751 1.00 45.34 433 PHE A N 1
ATOM 3452 C CA . PHE A 1 433 ? 28.353 36.750 -32.388 1.00 45.34 433 PHE A CA 1
ATOM 3453 C C . PHE A 1 433 ? 27.050 37.088 -31.626 1.00 45.34 433 PHE A C 1
ATOM 3455 O O . PHE A 1 433 ? 26.718 36.418 -30.652 1.00 45.34 433 PHE A O 1
ATOM 3462 N N . ASP A 1 434 ? 26.282 38.078 -32.091 1.00 43.03 434 ASP A N 1
ATOM 3463 C CA . ASP A 1 434 ? 25.044 38.547 -31.449 1.00 43.03 434 ASP A CA 1
ATOM 3464 C C . ASP A 1 434 ? 23.918 37.492 -31.433 1.00 43.03 434 ASP A C 1
ATOM 3466 O O . ASP A 1 434 ? 23.051 37.532 -30.561 1.00 43.03 434 ASP A O 1
ATOM 3470 N N . SER A 1 435 ? 23.939 36.507 -32.341 1.00 45.84 435 SER A N 1
ATOM 3471 C CA . SER A 1 435 ? 23.008 35.366 -32.309 1.00 45.84 435 SER A CA 1
ATOM 3472 C C . SER A 1 435 ? 23.421 34.276 -31.310 1.00 45.84 435 SER A C 1
ATOM 3474 O O . SER A 1 435 ? 22.576 33.513 -30.855 1.00 45.84 435 SER A O 1
ATOM 3476 N N . PHE A 1 436 ? 24.702 34.217 -30.929 1.00 44.72 436 PHE A N 1
ATOM 3477 C CA . PHE A 1 436 ? 25.284 33.155 -30.097 1.00 44.72 436 PHE A CA 1
ATOM 3478 C C . PHE A 1 436 ? 25.147 33.416 -28.586 1.00 44.72 436 PHE A C 1
ATOM 3480 O O . PHE A 1 436 ? 25.083 32.477 -27.796 1.00 44.72 436 PHE A O 1
ATOM 3487 N N . THR A 1 437 ? 25.090 34.684 -28.167 1.00 45.41 437 THR A N 1
ATOM 3488 C CA . THR A 1 437 ? 24.961 35.077 -26.748 1.00 45.41 437 THR A CA 1
ATOM 3489 C C . THR A 1 437 ? 23.599 35.640 -26.365 1.00 45.41 437 THR A C 1
ATOM 3491 O O . THR A 1 437 ? 23.392 35.973 -25.201 1.00 45.41 437 THR A O 1
ATOM 3494 N N . GLY A 1 438 ? 22.661 35.747 -27.312 1.00 42.94 438 GLY A N 1
ATOM 3495 C CA . GLY A 1 438 ? 21.315 36.268 -27.051 1.00 42.94 438 GLY A CA 1
ATOM 3496 C C . GLY A 1 438 ? 21.273 37.747 -26.640 1.00 42.94 438 GLY A C 1
ATOM 3497 O O . GLY A 1 438 ? 20.239 38.221 -26.174 1.00 42.94 438 GLY A O 1
ATOM 3498 N N . LEU A 1 439 ? 22.369 38.493 -26.808 1.00 36.06 439 LEU A N 1
ATOM 3499 C CA . LEU A 1 439 ? 22.438 39.924 -26.516 1.00 36.06 439 LEU A CA 1
ATOM 3500 C C . LEU A 1 439 ? 22.150 40.718 -27.796 1.00 36.06 439 LEU A C 1
ATOM 3502 O O . LEU A 1 439 ? 23.042 41.013 -28.586 1.00 36.06 439 LEU A O 1
ATOM 3506 N N . SER A 1 440 ? 20.880 41.063 -28.008 1.00 26.25 440 SER A N 1
ATOM 3507 C CA . SER A 1 440 ? 20.434 41.865 -29.150 1.00 26.25 440 SER A CA 1
ATOM 3508 C C . SER A 1 440 ? 20.987 43.296 -29.101 1.00 26.25 440 SER A C 1
ATOM 3510 O O . SER A 1 440 ? 20.679 44.041 -28.170 1.00 26.25 440 SER A O 1
ATOM 3512 N N . ILE A 1 441 ? 21.708 43.721 -30.144 1.00 29.23 441 ILE A N 1
ATOM 3513 C CA . ILE A 1 441 ? 21.876 45.142 -30.484 1.00 29.23 441 ILE A CA 1
ATOM 3514 C C . ILE A 1 441 ? 21.222 45.371 -31.848 1.00 29.23 441 ILE A C 1
ATOM 3516 O O . ILE A 1 441 ? 21.647 44.832 -32.868 1.00 29.23 441 ILE A O 1
ATOM 3520 N N . THR A 1 442 ? 20.161 46.176 -31.863 1.00 27.05 442 THR A N 1
ATOM 3521 C CA . THR A 1 442 ? 19.500 46.660 -33.078 1.00 27.05 442 THR A CA 1
ATOM 3522 C C . THR A 1 442 ? 20.478 47.495 -33.904 1.00 27.05 442 THR A C 1
ATOM 3524 O O . THR A 1 442 ? 20.975 48.510 -33.420 1.00 27.05 442 THR A O 1
ATOM 3527 N N . SER A 1 443 ? 20.725 47.103 -35.154 1.00 28.05 443 SER A N 1
ATOM 3528 C CA . SER A 1 443 ? 21.379 47.960 -36.149 1.00 28.05 443 SER A CA 1
ATOM 3529 C C . SER A 1 443 ? 20.401 48.221 -37.292 1.00 28.05 443 SER A C 1
ATOM 3531 O O . SER A 1 443 ? 19.941 47.288 -37.943 1.00 28.05 443 SER A O 1
ATOM 3533 N N . ASN A 1 444 ? 20.060 49.494 -37.496 1.00 27.66 444 ASN A N 1
ATOM 3534 C CA . ASN A 1 444 ? 19.425 49.979 -38.717 1.00 27.66 444 ASN A CA 1
ATOM 3535 C C . ASN A 1 444 ? 20.523 50.340 -39.721 1.00 27.66 444 ASN A C 1
ATOM 3537 O O . ASN A 1 444 ? 21.440 51.070 -39.347 1.00 27.66 444 ASN A O 1
ATOM 3541 N N . ALA A 1 445 ? 20.378 49.866 -40.960 1.00 26.70 445 ALA A N 1
ATOM 3542 C CA . ALA A 1 445 ? 20.373 50.663 -42.198 1.00 26.70 445 ALA A CA 1
ATOM 3543 C C . ALA A 1 445 ? 20.941 49.887 -43.405 1.00 26.70 445 ALA A C 1
ATOM 3545 O O . ALA A 1 445 ? 22.059 49.383 -43.344 1.00 26.70 445 ALA A O 1
ATOM 3546 N N . GLU A 1 446 ? 20.127 49.900 -44.473 1.00 26.86 446 GLU A N 1
ATOM 3547 C CA . GLU A 1 446 ? 20.462 49.941 -45.916 1.00 26.86 446 GLU A CA 1
ATOM 3548 C C . GLU A 1 446 ? 21.034 48.657 -46.564 1.00 26.86 446 GLU A C 1
ATOM 3550 O O . GLU A 1 446 ? 22.045 48.114 -46.132 1.00 26.86 446 GLU A O 1
ATOM 3555 N N . GLN A 1 447 ? 20.270 47.991 -47.455 1.00 26.05 447 GLN A N 1
ATOM 3556 C CA . GLN A 1 447 ? 20.096 48.264 -48.912 1.00 26.05 447 GLN A CA 1
ATOM 3557 C C . GLN A 1 447 ? 21.402 47.997 -49.696 1.00 26.05 447 GLN A C 1
ATOM 3559 O O . GLN A 1 447 ? 22.468 48.386 -49.247 1.00 26.05 447 GLN A O 1
ATOM 3564 N N . ASP A 1 448 ? 21.464 47.337 -50.853 1.00 24.77 448 ASP A N 1
ATOM 3565 C CA . ASP A 1 448 ? 20.479 47.000 -51.881 1.00 24.77 448 ASP A CA 1
ATOM 3566 C C . ASP A 1 448 ? 21.097 45.971 -52.868 1.00 24.77 448 ASP A C 1
ATOM 3568 O O . ASP A 1 448 ? 22.316 45.807 -52.907 1.00 24.77 448 ASP A O 1
ATOM 3572 N N . GLU A 1 449 ? 20.222 45.355 -53.679 1.00 26.36 449 GLU A N 1
ATOM 3573 C CA . GLU A 1 449 ? 20.416 44.956 -55.098 1.00 26.36 449 GLU A CA 1
ATOM 3574 C C . GLU A 1 449 ? 21.392 43.805 -55.466 1.00 26.36 449 GLU A C 1
ATOM 3576 O O . GLU A 1 449 ? 22.585 43.827 -55.193 1.00 26.36 449 GLU A O 1
ATOM 3581 N N . ALA A 1 450 ? 20.871 42.684 -56.001 1.00 26.42 450 ALA A N 1
ATOM 3582 C CA . ALA A 1 450 ? 20.640 42.394 -57.441 1.00 26.42 450 ALA A CA 1
ATOM 3583 C C . ALA A 1 450 ? 21.850 41.627 -58.033 1.00 26.42 450 ALA A C 1
ATOM 3585 O O . ALA A 1 450 ? 22.981 41.859 -57.643 1.00 26.42 450 ALA A O 1
ATOM 3586 N N . GLU A 1 451 ? 21.778 40.667 -58.950 1.00 26.27 451 GLU A N 1
ATOM 3587 C CA . GLU A 1 451 ? 20.744 40.069 -59.786 1.00 26.27 451 GLU A CA 1
ATOM 3588 C C . GLU A 1 451 ? 21.414 38.855 -60.484 1.00 26.27 451 GLU A C 1
ATOM 3590 O O . GLU A 1 451 ? 22.624 38.882 -60.681 1.00 26.27 451 GLU A O 1
ATOM 3595 N N . GLN A 1 452 ? 20.616 37.840 -60.864 1.00 26.20 452 GLN A N 1
ATOM 3596 C CA . GLN A 1 452 ? 20.647 37.110 -62.159 1.00 26.20 452 GLN A CA 1
ATOM 3597 C C . GLN A 1 452 ? 21.980 36.444 -62.622 1.00 26.20 452 GLN A C 1
ATOM 3599 O O . GLN A 1 452 ? 23.057 37.004 -62.554 1.00 26.20 452 GLN A O 1
ATOM 3604 N N . GLN A 1 453 ? 22.052 35.246 -63.207 1.00 25.78 453 GLN A N 1
ATOM 3605 C CA . GLN A 1 453 ? 21.112 34.447 -63.990 1.00 25.78 453 GLN A CA 1
ATOM 3606 C C . GLN A 1 453 ? 21.850 33.142 -64.397 1.00 25.78 453 GLN A C 1
ATOM 3608 O O . GLN A 1 453 ? 23.054 33.187 -64.616 1.00 25.78 453 GLN A O 1
ATOM 3613 N N . GLN A 1 454 ? 21.107 32.024 -64.508 1.00 26.17 454 GLN A N 1
ATOM 3614 C CA . GLN A 1 454 ? 21.043 31.124 -65.692 1.00 26.17 454 GLN A CA 1
ATOM 3615 C C . GLN A 1 454 ? 22.367 30.582 -66.310 1.00 26.17 454 GLN A C 1
ATOM 3617 O O . GLN A 1 454 ? 23.279 31.328 -66.608 1.00 26.17 454 GLN A O 1
ATOM 3622 N N . SER A 1 455 ? 22.572 29.312 -66.684 1.00 25.50 455 SER A N 1
ATOM 3623 C CA . SER A 1 455 ? 21.707 28.190 -67.079 1.00 25.50 455 SER A CA 1
ATOM 3624 C C . SER A 1 455 ? 22.578 26.931 -67.281 1.00 25.50 455 SER A C 1
ATOM 3626 O O . SER A 1 455 ? 23.752 27.079 -67.591 1.00 25.50 455 SER A O 1
ATOM 3628 N N . GLN A 1 456 ? 21.957 25.739 -67.206 1.00 26.50 456 GLN A N 1
ATOM 3629 C CA . GLN A 1 456 ? 22.047 24.595 -68.158 1.00 26.50 456 GLN A CA 1
ATOM 3630 C C . GLN A 1 456 ? 23.455 24.114 -68.613 1.00 26.50 456 GLN A C 1
ATOM 3632 O O . GL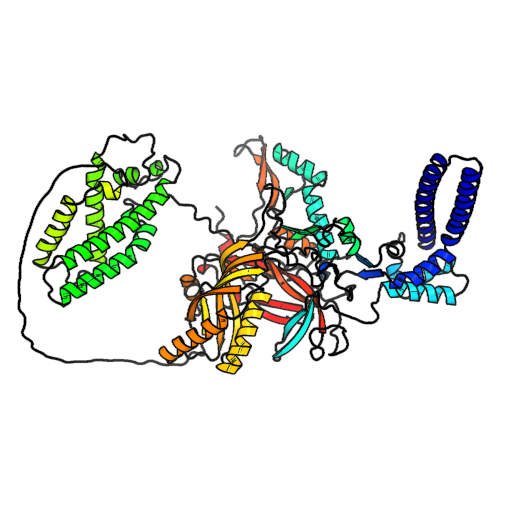N A 1 456 ? 24.252 24.865 -69.143 1.00 26.50 456 GLN A O 1
ATOM 3637 N N . THR A 1 457 ? 23.836 22.831 -68.588 1.00 23.66 457 THR A N 1
ATOM 3638 C CA . THR A 1 457 ? 23.130 21.642 -69.103 1.00 23.66 457 THR A CA 1
ATOM 3639 C C . THR A 1 457 ? 23.940 20.372 -68.768 1.00 23.66 457 THR A C 1
ATOM 3641 O O . THR A 1 457 ? 25.162 20.413 -68.672 1.00 23.66 457 THR A O 1
ATOM 3644 N N . ALA A 1 458 ? 23.235 19.249 -68.630 1.00 24.47 458 ALA A N 1
ATOM 3645 C CA . ALA A 1 458 ? 23.719 17.867 -68.490 1.00 24.47 458 ALA A CA 1
ATOM 3646 C C . ALA A 1 458 ? 24.236 17.283 -69.839 1.00 24.47 458 ALA A C 1
ATOM 3648 O O . ALA A 1 458 ? 24.296 18.024 -70.819 1.00 24.47 458 ALA A O 1
ATOM 3649 N N . PRO A 1 459 ? 24.376 15.951 -70.035 1.00 40.22 459 PRO A N 1
ATOM 3650 C CA . PRO A 1 459 ? 24.925 14.854 -69.212 1.00 40.22 459 PRO A CA 1
ATOM 3651 C C . PRO A 1 459 ? 25.952 14.009 -70.020 1.00 40.22 459 PRO A C 1
ATOM 3653 O O . PRO A 1 459 ? 26.083 14.185 -71.230 1.00 40.22 459 PRO A O 1
ATOM 3656 N N . LYS A 1 460 ? 26.580 12.985 -69.414 1.00 23.91 460 LYS A N 1
ATOM 3657 C CA . LYS A 1 460 ? 26.747 11.672 -70.083 1.00 23.91 460 LYS A CA 1
ATOM 3658 C C . LYS A 1 460 ? 27.151 10.538 -69.135 1.00 23.91 460 LYS A C 1
ATOM 3660 O O . LYS A 1 460 ? 27.989 10.691 -68.257 1.00 23.91 460 LYS A O 1
ATOM 3665 N N . GLN A 1 461 ? 26.473 9.418 -69.367 1.00 24.94 461 GLN A N 1
ATOM 3666 C CA . GLN A 1 461 ? 26.560 8.099 -68.741 1.00 24.94 461 GLN A CA 1
ATOM 3667 C C . GLN A 1 461 ? 27.853 7.355 -69.105 1.00 24.94 461 GLN A C 1
ATOM 3669 O O . GLN A 1 461 ? 28.373 7.598 -70.187 1.00 24.94 461 GLN A O 1
ATOM 3674 N N . THR A 1 462 ? 28.251 6.392 -68.260 1.00 23.12 462 THR A N 1
ATOM 3675 C CA . THR A 1 462 ? 28.610 4.975 -68.566 1.00 23.12 462 THR A CA 1
ATOM 3676 C C . THR A 1 462 ? 29.117 4.339 -67.258 1.00 23.12 462 THR A C 1
ATOM 3678 O O . THR A 1 462 ? 30.057 4.856 -66.671 1.00 23.12 462 THR A O 1
ATOM 3681 N N . SER A 1 463 ? 28.374 3.442 -66.599 1.00 24.62 463 SER A N 1
ATOM 3682 C CA . SER A 1 463 ? 28.263 1.978 -66.802 1.00 24.62 463 SER A CA 1
ATOM 3683 C C . SER A 1 463 ? 29.451 1.144 -66.289 1.00 24.62 463 SER A C 1
ATOM 3685 O O . SER A 1 463 ? 30.589 1.409 -66.664 1.00 24.62 463 SER A O 1
ATOM 3687 N N . ASN A 1 464 ? 29.097 0.067 -65.566 1.00 24.20 464 ASN A N 1
ATOM 3688 C CA . ASN A 1 464 ? 29.833 -1.166 -65.192 1.00 24.20 464 ASN A CA 1
ATOM 3689 C C . ASN A 1 464 ? 30.128 -1.252 -63.679 1.00 24.20 464 ASN A C 1
ATOM 3691 O O . ASN A 1 464 ? 30.885 -0.442 -63.167 1.00 24.20 464 ASN A O 1
ATOM 3695 N N . ALA A 1 465 ? 29.475 -2.068 -62.841 1.00 24.09 465 ALA A N 1
ATOM 3696 C CA . ALA A 1 465 ? 29.017 -3.469 -62.863 1.00 24.09 465 ALA A CA 1
ATOM 3697 C C . ALA A 1 465 ? 30.027 -4.476 -62.260 1.00 24.09 465 ALA A C 1
ATOM 3699 O O . ALA A 1 465 ? 31.165 -4.566 -62.709 1.00 24.09 465 ALA A O 1
ATOM 3700 N N . TYR A 1 466 ? 29.490 -5.276 -61.320 1.00 24.30 466 TYR A N 1
ATOM 3701 C CA . TYR A 1 466 ? 29.987 -6.523 -60.698 1.00 24.30 466 TYR A CA 1
ATOM 3702 C C . TYR A 1 466 ? 31.122 -6.370 -59.652 1.00 24.30 466 TYR A C 1
ATOM 3704 O O . TYR A 1 466 ? 32.015 -5.559 -59.820 1.00 24.30 466 TYR A O 1
ATOM 3712 N N . ALA A 1 467 ? 31.165 -7.083 -58.518 1.00 23.77 467 ALA A N 1
ATOM 3713 C CA . ALA A 1 467 ? 30.573 -8.370 -58.163 1.00 23.77 467 ALA A CA 1
ATOM 3714 C C . ALA A 1 467 ? 30.379 -8.547 -56.636 1.00 23.77 467 ALA A C 1
ATOM 3716 O O . ALA A 1 467 ? 31.053 -7.929 -55.815 1.00 23.77 467 ALA A O 1
ATOM 3717 N N . ASN A 1 468 ? 29.460 -9.456 -56.305 1.00 26.06 468 ASN A N 1
ATOM 3718 C CA . ASN A 1 468 ? 29.121 -9.991 -54.987 1.00 26.06 468 ASN A CA 1
ATOM 3719 C C . ASN A 1 468 ? 30.293 -10.691 -54.275 1.00 26.06 468 ASN A C 1
ATOM 3721 O O . ASN A 1 468 ? 31.069 -11.389 -54.920 1.00 26.06 468 ASN A O 1
ATOM 3725 N N . SER A 1 469 ? 30.268 -10.714 -52.938 1.00 25.19 469 SER A N 1
ATOM 3726 C CA . SER A 1 469 ? 30.314 -12.003 -52.229 1.00 25.19 469 SER A CA 1
ATOM 3727 C C . SER A 1 469 ? 29.656 -11.911 -50.848 1.00 25.19 469 SER A C 1
ATOM 3729 O O . SER A 1 469 ? 30.053 -11.166 -49.957 1.00 25.19 469 SER A O 1
ATOM 3731 N N . SER A 1 470 ? 28.581 -12.674 -50.732 1.00 26.48 470 SER A N 1
ATOM 3732 C CA . SER A 1 470 ? 27.913 -13.129 -49.524 1.00 26.48 470 SER A CA 1
ATOM 3733 C C . SER A 1 470 ? 28.773 -14.148 -48.780 1.00 26.48 470 SER A C 1
ATOM 3735 O O . SER A 1 470 ? 29.403 -14.978 -49.426 1.00 26.48 470 SER A O 1
ATOM 3737 N N . ASN A 1 471 ? 28.680 -14.180 -47.450 1.00 26.34 471 ASN A N 1
ATOM 3738 C CA . ASN A 1 471 ? 28.735 -15.443 -46.716 1.00 26.34 471 ASN A CA 1
ATOM 3739 C C . ASN A 1 471 ? 27.939 -15.344 -45.414 1.00 26.34 471 ASN A C 1
ATOM 3741 O O . ASN A 1 471 ? 28.331 -14.685 -44.453 1.00 26.34 471 ASN A O 1
ATOM 3745 N N . ALA A 1 472 ? 26.794 -16.019 -45.436 1.00 26.17 472 ALA A N 1
ATOM 3746 C CA . ALA A 1 472 ? 26.017 -16.410 -44.280 1.00 26.17 472 ALA A CA 1
ATOM 3747 C C . ALA A 1 472 ? 26.478 -17.797 -43.819 1.00 26.17 472 ALA A C 1
ATOM 3749 O O . ALA A 1 472 ? 26.777 -18.651 -44.653 1.00 26.17 472 ALA A O 1
ATOM 3750 N N . ASN A 1 473 ? 26.488 -17.995 -42.500 1.00 27.17 473 ASN A N 1
ATOM 3751 C CA . ASN A 1 473 ? 25.911 -19.134 -41.773 1.00 27.17 473 ASN A CA 1
ATOM 3752 C C . ASN A 1 473 ? 26.752 -19.478 -40.543 1.00 27.17 473 ASN A C 1
ATOM 3754 O O . ASN A 1 473 ? 27.896 -19.906 -40.663 1.00 27.17 473 ASN A O 1
ATOM 3758 N N . ASN A 1 474 ? 26.126 -19.414 -39.366 1.00 29.42 474 ASN A N 1
ATOM 3759 C CA . ASN A 1 474 ? 26.121 -20.586 -38.498 1.00 29.42 474 ASN A CA 1
ATOM 3760 C C . ASN A 1 474 ? 24.950 -20.535 -37.510 1.00 29.42 474 ASN A C 1
ATOM 3762 O O . ASN A 1 474 ? 24.805 -19.593 -36.734 1.00 29.42 474 ASN A O 1
ATOM 3766 N N . THR A 1 475 ? 24.129 -21.578 -37.565 1.00 30.95 475 THR A N 1
ATOM 3767 C CA . THR A 1 475 ? 22.925 -21.799 -36.765 1.00 30.95 475 THR A CA 1
ATOM 3768 C C . THR A 1 475 ? 23.166 -23.056 -35.938 1.00 30.95 475 THR A C 1
ATOM 3770 O O . THR A 1 475 ? 23.275 -24.142 -36.500 1.00 30.95 475 THR A O 1
ATOM 3773 N N . GLN A 1 476 ? 23.224 -22.934 -34.613 1.00 29.67 476 GLN A N 1
ATOM 3774 C CA . GLN A 1 476 ? 23.007 -24.049 -33.689 1.00 29.67 476 GLN A CA 1
ATOM 3775 C C . GLN A 1 476 ? 22.137 -23.563 -32.528 1.00 29.67 476 GLN A C 1
ATOM 3777 O O . GLN A 1 476 ? 22.277 -22.437 -32.054 1.00 29.67 476 GLN A O 1
ATOM 3782 N N . GLY A 1 477 ? 21.162 -24.400 -32.171 1.00 31.81 477 GLY A N 1
ATOM 3783 C CA . GLY A 1 477 ? 20.002 -24.060 -31.360 1.00 31.81 477 GLY A CA 1
ATOM 3784 C C . GLY A 1 477 ? 20.334 -23.657 -29.929 1.00 31.81 477 GLY A C 1
ATOM 3785 O O . GLY A 1 477 ? 21.031 -24.364 -29.210 1.00 31.81 477 GLY A O 1
ATOM 3786 N N . ASN A 1 478 ? 19.745 -22.541 -29.514 1.00 33.34 478 ASN A N 1
ATOM 3787 C CA . ASN A 1 478 ? 19.615 -22.151 -28.124 1.00 33.34 478 ASN A CA 1
ATOM 3788 C C . ASN A 1 478 ? 18.109 -22.089 -27.842 1.00 33.34 478 ASN A C 1
ATOM 3790 O O . ASN A 1 478 ? 17.396 -21.330 -28.503 1.00 33.34 478 ASN A O 1
ATOM 3794 N N . THR A 1 479 ? 17.599 -22.879 -26.898 1.00 40.50 479 THR A N 1
ATOM 3795 C CA . THR A 1 479 ? 16.269 -22.663 -26.304 1.00 40.50 479 THR A CA 1
ATOM 3796 C C . THR A 1 479 ? 16.340 -21.405 -25.436 1.00 40.50 479 THR A C 1
ATOM 3798 O O . THR A 1 479 ? 16.318 -21.469 -24.211 1.00 40.50 479 THR A O 1
ATOM 3801 N N . GLY A 1 480 ? 16.547 -20.258 -26.081 1.00 59.72 480 GLY A N 1
ATOM 3802 C CA . GLY A 1 480 ? 16.770 -18.975 -25.436 1.00 59.72 480 GLY A CA 1
ATOM 3803 C C . GLY A 1 480 ? 15.452 -18.378 -24.968 1.00 59.72 480 GLY A C 1
ATOM 3804 O O . GLY A 1 480 ? 14.524 -18.189 -25.758 1.00 59.72 480 GLY A O 1
ATOM 3805 N N . GLU A 1 481 ? 15.368 -18.060 -23.678 1.00 78.00 481 GLU A N 1
ATOM 3806 C CA . GLU A 1 481 ? 14.293 -17.225 -23.153 1.00 78.00 481 GLU A CA 1
ATOM 3807 C C . GLU A 1 481 ? 14.187 -15.928 -23.961 1.00 78.00 481 GLU A C 1
ATOM 3809 O O . GLU A 1 481 ? 15.178 -15.240 -24.202 1.00 78.00 481 GLU A O 1
ATOM 3814 N N . THR A 1 482 ? 12.973 -15.605 -24.393 1.00 90.75 482 THR A N 1
ATOM 3815 C CA . THR A 1 482 ? 12.699 -14.412 -25.189 1.00 90.75 482 THR A CA 1
ATOM 3816 C C . THR A 1 482 ? 11.937 -13.405 -24.344 1.00 90.75 482 THR A C 1
ATOM 3818 O O . THR A 1 482 ? 11.011 -13.769 -23.612 1.00 90.75 482 THR A O 1
ATOM 3821 N N . TYR A 1 483 ? 12.298 -12.128 -24.463 1.00 93.00 483 TYR A N 1
ATOM 3822 C CA . TYR A 1 483 ? 11.631 -11.051 -23.746 1.00 93.00 483 TYR A CA 1
ATOM 3823 C C . TYR A 1 483 ? 11.003 -10.047 -24.711 1.00 93.00 483 TYR A C 1
ATOM 3825 O O . TYR A 1 483 ? 11.632 -9.570 -25.656 1.00 93.00 483 TYR A O 1
ATOM 3833 N N . LEU A 1 484 ? 9.753 -9.698 -24.440 1.00 94.88 484 LEU A N 1
ATOM 3834 C CA . LEU A 1 484 ? 9.018 -8.612 -25.067 1.00 94.88 484 LEU A CA 1
ATOM 3835 C C . LEU A 1 484 ? 9.192 -7.347 -24.224 1.00 94.88 484 LEU A C 1
ATOM 3837 O O . LEU A 1 484 ? 8.920 -7.355 -23.026 1.00 94.88 484 LEU A O 1
ATOM 3841 N N . VAL A 1 485 ? 9.601 -6.247 -24.846 1.00 96.12 485 VAL A N 1
ATOM 3842 C CA . VAL A 1 485 ? 9.769 -4.957 -24.179 1.00 96.12 485 VAL A CA 1
ATOM 3843 C C . VAL A 1 485 ? 8.720 -3.976 -24.676 1.00 96.12 485 VAL A C 1
ATOM 3845 O O . VAL A 1 485 ? 8.690 -3.638 -25.859 1.00 96.12 485 VAL A O 1
ATOM 3848 N N . LEU A 1 486 ? 7.895 -3.483 -23.753 1.00 96.19 486 LEU A N 1
ATOM 3849 C CA . LEU A 1 486 ? 7.019 -2.333 -23.959 1.00 96.19 486 LEU A CA 1
ATOM 3850 C C . LEU A 1 486 ? 7.695 -1.111 -23.342 1.00 96.19 486 LEU A C 1
ATOM 3852 O O . LEU A 1 486 ? 7.755 -0.971 -22.119 1.00 96.19 486 LEU A O 1
ATOM 3856 N N . LYS A 1 487 ? 8.249 -0.248 -24.189 1.00 95.19 487 LYS A N 1
ATOM 3857 C CA . LYS A 1 487 ? 9.040 0.913 -23.790 1.00 95.19 487 LYS A CA 1
ATOM 3858 C C . LYS A 1 487 ? 8.137 2.119 -23.530 1.00 95.19 487 LYS A C 1
ATOM 3860 O O . LYS A 1 487 ? 7.353 2.497 -24.394 1.00 95.19 487 LYS A O 1
ATOM 3865 N N . ARG A 1 488 ? 8.314 2.742 -22.358 1.00 94.00 488 ARG A N 1
ATOM 3866 C CA . ARG A 1 488 ? 7.727 4.028 -21.935 1.00 94.00 488 ARG A CA 1
ATOM 3867 C C . ARG A 1 488 ? 6.218 4.113 -22.194 1.00 94.00 488 ARG A C 1
ATOM 3869 O O . ARG A 1 488 ? 5.725 4.999 -22.877 1.00 94.00 488 ARG A O 1
ATOM 3876 N N . ILE A 1 489 ? 5.482 3.186 -21.595 1.00 97.38 489 ILE A N 1
ATOM 3877 C CA . ILE A 1 489 ? 4.027 3.227 -21.483 1.00 97.38 489 ILE A CA 1
ATOM 3878 C C . ILE A 1 489 ? 3.646 4.440 -20.633 1.00 97.38 489 ILE A C 1
ATOM 3880 O O . ILE A 1 489 ? 3.973 4.501 -19.443 1.00 97.38 489 ILE A O 1
ATOM 3884 N N . GLN A 1 490 ? 2.941 5.391 -21.232 1.00 97.00 490 GLN A N 1
ATOM 3885 C CA . GLN A 1 490 ? 2.398 6.548 -20.533 1.00 97.00 490 GLN A CA 1
ATOM 3886 C C . GLN A 1 490 ? 1.003 6.219 -20.004 1.00 97.00 490 GLN A C 1
ATOM 3888 O O . GLN A 1 490 ? 0.107 5.841 -20.762 1.00 97.00 490 GLN A O 1
ATOM 3893 N N . VAL A 1 491 ? 0.818 6.343 -18.690 1.00 97.50 491 VAL A N 1
ATOM 3894 C CA . VAL A 1 491 ? -0.437 6.014 -18.011 1.00 97.50 491 VAL A CA 1
ATOM 3895 C C . VAL A 1 491 ? -0.918 7.200 -17.198 1.00 97.50 491 VAL A C 1
ATOM 3897 O O . VAL A 1 491 ? -0.176 7.774 -16.399 1.00 97.50 491 VAL A O 1
ATOM 3900 N N . THR A 1 492 ? -2.193 7.527 -17.370 1.00 96.12 492 THR A N 1
ATOM 3901 C CA . THR A 1 492 ? -2.878 8.595 -16.636 1.00 96.12 492 THR A CA 1
ATOM 3902 C C . THR A 1 492 ? -3.904 8.015 -15.671 1.00 96.12 492 THR A C 1
ATOM 3904 O O . THR A 1 492 ? -4.550 7.010 -15.981 1.00 96.12 492 THR A O 1
ATOM 3907 N N . GLN A 1 493 ? -4.073 8.655 -14.508 1.00 94.19 493 GLN A N 1
ATOM 3908 C CA . GLN A 1 493 ? -5.069 8.266 -13.495 1.00 94.19 493 GLN A CA 1
ATOM 3909 C C . GLN A 1 493 ? -4.930 6.804 -13.013 1.00 94.19 493 GLN A C 1
ATOM 3911 O O . GLN A 1 493 ? -5.921 6.126 -12.729 1.00 94.19 493 GLN A O 1
ATOM 3916 N N . ALA A 1 494 ? -3.697 6.299 -12.927 1.00 95.94 494 ALA A N 1
ATOM 3917 C CA . ALA A 1 494 ? -3.404 4.993 -12.344 1.00 95.94 494 ALA A CA 1
ATOM 3918 C C . ALA A 1 494 ? -3.634 5.008 -10.826 1.00 95.94 494 ALA A C 1
ATOM 3920 O O . ALA A 1 494 ? -3.461 6.039 -10.176 1.00 95.94 494 ALA A O 1
ATOM 3921 N N . ASN A 1 495 ? -4.011 3.866 -10.252 1.00 94.31 495 ASN A N 1
ATOM 3922 C CA . ASN A 1 495 ? -4.146 3.706 -8.809 1.00 94.31 495 ASN A CA 1
ATOM 3923 C C . ASN A 1 495 ? -2.778 3.843 -8.122 1.00 94.31 495 ASN A C 1
ATOM 3925 O O . ASN A 1 495 ? -1.860 3.086 -8.422 1.00 94.31 495 ASN A O 1
ATOM 3929 N N . ALA A 1 496 ? -2.667 4.779 -7.183 1.00 94.56 496 ALA A N 1
ATOM 3930 C CA . ALA A 1 496 ? -1.446 5.031 -6.426 1.00 94.56 496 ALA A CA 1
ATOM 3931 C C . ALA A 1 496 ? -1.416 4.318 -5.065 1.00 94.56 496 ALA A C 1
ATOM 3933 O O . ALA A 1 496 ? -0.421 4.446 -4.362 1.00 94.56 496 ALA A O 1
ATOM 3934 N N . VAL A 1 497 ? -2.480 3.611 -4.663 1.00 94.25 497 VAL A N 1
ATOM 3935 C CA . VAL A 1 497 ? -2.598 2.975 -3.337 1.00 94.25 497 VAL A CA 1
ATOM 3936 C C . VAL A 1 497 ? -2.582 1.450 -3.455 1.00 94.25 497 VAL A C 1
ATOM 3938 O O . VAL A 1 497 ? -3.372 0.858 -4.200 1.00 94.25 497 VAL A O 1
ATOM 3941 N N . GLY A 1 498 ? -1.702 0.812 -2.679 1.00 91.69 498 GLY A N 1
ATOM 3942 C CA . GLY A 1 498 ? -1.527 -0.638 -2.573 1.00 91.69 498 GLY A CA 1
ATOM 3943 C C . GLY A 1 498 ? -1.679 -1.121 -1.129 1.00 91.69 498 GLY A C 1
ATOM 3944 O O . GLY A 1 498 ? -0.699 -1.306 -0.413 1.00 91.69 498 GLY A O 1
ATOM 3945 N N . GLY A 1 499 ? -2.913 -1.334 -0.670 1.00 91.81 499 GLY A N 1
ATOM 3946 C CA . GLY A 1 499 ? -3.170 -1.701 0.727 1.00 91.81 499 GLY A CA 1
ATOM 3947 C C . GLY A 1 499 ? -2.715 -0.590 1.681 1.00 91.81 499 GLY A C 1
ATOM 3948 O O . GLY A 1 499 ? -3.317 0.476 1.688 1.00 91.81 499 GLY A O 1
ATOM 3949 N N . LEU A 1 500 ? -1.654 -0.844 2.454 1.00 95.06 500 LEU A N 1
ATOM 3950 C CA . LEU A 1 500 ? -1.052 0.063 3.440 1.00 95.06 500 LEU A CA 1
ATOM 3951 C C . LEU A 1 500 ? 0.075 0.950 2.879 1.00 95.06 500 LEU A C 1
ATOM 3953 O O . LEU A 1 500 ? 0.725 1.680 3.629 1.00 95.06 500 LEU A O 1
ATOM 3957 N N . THR A 1 501 ? 0.336 0.892 1.572 1.00 96.44 501 THR A N 1
ATOM 3958 C CA . THR A 1 501 ? 1.376 1.694 0.914 1.00 96.44 501 THR A CA 1
ATOM 3959 C C . THR A 1 501 ? 0.792 2.608 -0.158 1.00 96.44 501 THR A C 1
ATOM 3961 O O . THR A 1 501 ? -0.299 2.363 -0.685 1.00 96.44 501 THR A O 1
ATOM 3964 N N . TYR A 1 502 ? 1.510 3.683 -0.487 1.00 96.25 502 TYR A N 1
ATOM 3965 C CA . TYR A 1 502 ? 1.119 4.628 -1.529 1.00 96.25 502 TYR A CA 1
ATOM 3966 C C . TYR A 1 502 ? 2.294 5.090 -2.392 1.00 96.25 502 TYR A C 1
ATOM 3968 O O . TYR A 1 502 ? 3.445 5.075 -1.975 1.00 96.25 502 TYR A O 1
ATOM 3976 N N . GLY A 1 503 ? 1.992 5.576 -3.591 1.00 93.19 503 GLY A N 1
ATOM 3977 C CA . GLY A 1 503 ? 2.929 6.271 -4.469 1.00 93.19 503 GLY A CA 1
ATOM 3978 C C . GLY A 1 503 ? 3.429 5.463 -5.664 1.00 93.19 503 GLY A C 1
ATOM 3979 O O . GLY A 1 503 ? 3.970 6.048 -6.600 1.00 93.19 503 GLY A O 1
ATOM 3980 N N . PHE A 1 504 ? 3.181 4.155 -5.683 1.00 96.06 504 PHE A N 1
ATOM 3981 C CA . PHE A 1 504 ? 3.312 3.322 -6.875 1.00 96.06 504 PHE A CA 1
ATOM 3982 C C . PHE A 1 504 ? 2.293 2.167 -6.820 1.00 96.06 504 PHE A C 1
ATOM 3984 O O . PHE A 1 504 ? 1.989 1.698 -5.719 1.00 96.06 504 PHE A O 1
ATOM 3991 N N . PRO A 1 505 ? 1.731 1.702 -7.955 1.00 96.31 505 PRO A N 1
ATOM 3992 C CA . PRO A 1 505 ? 0.747 0.622 -7.937 1.00 96.31 505 PRO A CA 1
ATOM 3993 C C . PRO A 1 505 ? 1.361 -0.703 -7.465 1.00 96.31 505 PRO A C 1
ATOM 3995 O O . PRO A 1 505 ? 2.509 -1.002 -7.784 1.00 96.31 505 PRO A O 1
ATOM 3998 N N . ALA A 1 506 ? 0.575 -1.539 -6.779 1.00 95.44 506 ALA A N 1
ATOM 3999 C CA . ALA A 1 506 ? 1.000 -2.891 -6.395 1.00 95.44 506 ALA A CA 1
ATOM 4000 C C . ALA A 1 506 ? 1.384 -3.742 -7.620 1.00 95.44 506 ALA A C 1
ATOM 4002 O O . ALA A 1 506 ? 0.756 -3.609 -8.678 1.00 95.44 506 ALA A O 1
ATOM 4003 N N . ILE A 1 507 ? 2.339 -4.669 -7.463 1.00 96.12 507 ILE A N 1
ATOM 4004 C CA . ILE A 1 507 ? 2.833 -5.517 -8.568 1.00 96.12 507 ILE A CA 1
ATOM 4005 C C . ILE A 1 507 ? 1.715 -6.354 -9.209 1.00 96.12 507 ILE A C 1
ATOM 4007 O O . ILE A 1 507 ? 1.720 -6.588 -10.419 1.00 96.12 507 ILE A O 1
ATOM 4011 N N . THR A 1 508 ? 0.694 -6.714 -8.426 1.00 95.62 508 THR A N 1
ATOM 4012 C CA . THR A 1 508 ? -0.496 -7.447 -8.882 1.00 95.62 508 THR A CA 1
ATOM 4013 C C . THR A 1 508 ? -1.218 -6.746 -10.037 1.00 95.62 508 THR A C 1
ATOM 4015 O O . THR A 1 508 ? -1.764 -7.420 -10.909 1.00 95.62 508 THR A O 1
ATOM 4018 N N . HIS A 1 509 ? -1.182 -5.409 -10.112 1.00 95.31 509 HIS A N 1
ATOM 4019 C CA . HIS A 1 509 ? -1.769 -4.660 -11.228 1.00 95.31 509 HIS A CA 1
ATOM 4020 C C . HIS A 1 509 ? -0.992 -4.855 -12.537 1.00 95.31 509 HIS A C 1
ATOM 4022 O O . HIS A 1 509 ? -1.604 -4.921 -13.603 1.00 95.31 509 HIS A O 1
ATOM 4028 N N . PHE A 1 510 ? 0.340 -4.934 -12.465 1.00 96.69 510 PHE A N 1
ATOM 4029 C CA . PHE A 1 510 ? 1.203 -5.132 -13.632 1.00 96.69 510 PHE A CA 1
ATOM 4030 C C . PHE A 1 510 ? 1.105 -6.566 -14.141 1.00 96.69 510 PHE A C 1
ATOM 4032 O O . PHE A 1 510 ? 0.902 -6.777 -15.335 1.00 96.69 510 PHE A O 1
ATOM 4039 N N . LEU A 1 511 ? 1.149 -7.544 -13.236 1.00 96.19 511 LEU A N 1
ATOM 4040 C CA . LEU A 1 511 ? 0.934 -8.943 -13.594 1.00 96.19 511 LEU A CA 1
ATOM 4041 C C . LEU A 1 511 ? -0.476 -9.180 -14.140 1.00 96.19 511 LEU A C 1
ATOM 4043 O O . LEU A 1 511 ? -0.620 -9.835 -15.166 1.00 96.19 511 LEU A O 1
ATOM 4047 N N . GLY A 1 512 ? -1.504 -8.562 -13.548 1.00 95.31 512 GLY A N 1
ATOM 4048 C CA . GLY A 1 512 ? -2.877 -8.662 -14.049 1.00 95.31 512 GLY A CA 1
ATOM 4049 C C . GLY A 1 512 ? -3.038 -8.077 -15.453 1.00 95.31 512 GLY A C 1
ATOM 4050 O O . GLY A 1 512 ? -3.745 -8.645 -16.287 1.00 95.31 512 GLY A O 1
ATOM 4051 N N . TYR A 1 513 ? -2.342 -6.976 -15.746 1.00 96.19 513 TYR A N 1
ATOM 4052 C CA . TYR A 1 513 ? -2.284 -6.396 -17.088 1.00 96.19 513 TYR A CA 1
ATOM 4053 C C . TYR A 1 513 ? -1.598 -7.333 -18.092 1.00 96.19 513 TYR A C 1
ATOM 4055 O O . TYR A 1 513 ? -2.150 -7.595 -19.162 1.00 96.19 513 TYR A O 1
ATOM 4063 N N . VAL A 1 514 ? -0.431 -7.879 -17.736 1.00 95.88 514 VAL A N 1
ATOM 4064 C CA . VAL A 1 514 ? 0.314 -8.828 -18.578 1.00 95.88 514 VAL A CA 1
ATOM 4065 C C . VAL A 1 514 ? -0.491 -10.104 -18.814 1.00 95.88 514 VAL A C 1
ATOM 4067 O O . VAL A 1 514 ? -0.558 -10.577 -19.945 1.00 95.88 514 VAL A O 1
ATOM 4070 N N . HIS A 1 515 ? -1.175 -10.618 -17.794 1.00 94.94 515 HIS A N 1
ATOM 4071 C CA . HIS A 1 515 ? -2.039 -11.792 -17.898 1.00 94.94 515 HIS A CA 1
ATOM 4072 C C . HIS A 1 515 ? -3.240 -11.549 -18.817 1.00 94.94 515 HIS A C 1
ATOM 4074 O O . HIS A 1 515 ? -3.540 -12.357 -19.697 1.00 94.94 515 HIS A O 1
ATOM 4080 N N . ALA A 1 516 ? -3.905 -10.398 -18.681 1.00 94.19 516 ALA A N 1
ATOM 4081 C CA . ALA A 1 516 ? -5.002 -10.015 -19.568 1.00 94.19 516 ALA A CA 1
ATOM 4082 C C . ALA A 1 516 ? -4.544 -9.888 -21.032 1.00 94.19 516 ALA A C 1
ATOM 4084 O O . ALA A 1 516 ? -5.257 -10.320 -21.943 1.00 94.19 516 ALA A O 1
ATOM 4085 N N . LEU A 1 517 ? -3.346 -9.336 -21.253 1.00 94.19 517 LEU A N 1
ATOM 4086 C CA . LEU A 1 517 ? -2.725 -9.252 -22.573 1.00 94.19 517 LEU A CA 1
ATOM 4087 C C . LEU A 1 517 ? -2.385 -10.651 -23.115 1.00 94.19 517 LEU A C 1
ATOM 4089 O O . LEU A 1 517 ? -2.748 -10.963 -24.247 1.00 94.19 517 LEU A O 1
ATOM 4093 N N . SER A 1 518 ? -1.785 -11.511 -22.285 1.00 94.25 518 SER A N 1
ATOM 4094 C CA . SER A 1 518 ? -1.439 -12.908 -22.589 1.00 94.25 518 SER A CA 1
ATOM 4095 C C . SER A 1 518 ? -2.647 -13.697 -23.091 1.00 94.25 518 SER A C 1
ATOM 4097 O O . SER A 1 518 ? -2.585 -14.322 -24.144 1.00 94.25 518 SER A O 1
ATOM 4099 N N . ARG A 1 519 ? -3.802 -13.595 -22.417 1.00 92.88 519 ARG A N 1
ATOM 4100 C CA . ARG A 1 519 ? -5.031 -14.297 -22.833 1.00 92.88 519 ARG A CA 1
ATOM 4101 C C . ARG A 1 519 ? -5.511 -13.900 -24.228 1.00 92.88 519 ARG A C 1
ATOM 4103 O O . ARG A 1 519 ? -5.954 -14.753 -24.991 1.00 92.88 519 ARG A O 1
ATOM 4110 N N . LYS A 1 520 ? -5.442 -12.610 -24.563 1.00 92.75 520 LYS A N 1
ATOM 4111 C CA . LYS A 1 520 ? -5.872 -12.109 -25.878 1.00 92.75 520 LYS A CA 1
ATOM 4112 C C . LYS A 1 520 ? -4.861 -12.436 -26.973 1.00 92.75 520 LYS A C 1
ATOM 4114 O O . LYS A 1 520 ? -5.262 -12.780 -28.080 1.00 92.75 520 LYS A O 1
ATOM 4119 N N . LEU A 1 521 ? -3.570 -12.358 -26.658 1.00 90.56 521 LEU A N 1
ATOM 4120 C CA . LEU A 1 521 ? -2.496 -12.713 -27.582 1.00 90.56 521 LEU A CA 1
ATOM 4121 C C . LEU A 1 521 ? -2.425 -14.216 -27.846 1.00 90.56 521 LEU A C 1
ATOM 4123 O O . LEU A 1 521 ? -2.185 -14.608 -28.982 1.00 90.56 521 LEU A O 1
ATOM 4127 N N . SER A 1 522 ? -2.688 -15.051 -26.845 1.00 89.81 522 SER A N 1
ATOM 4128 C CA . SER A 1 522 ? -2.744 -16.503 -27.010 1.00 89.81 522 SER A CA 1
ATOM 4129 C C . SER A 1 522 ? -3.852 -16.894 -27.992 1.00 89.81 522 SER A C 1
ATOM 4131 O O . SER A 1 522 ? -3.597 -17.618 -28.950 1.00 89.81 522 SER A O 1
ATOM 4133 N N . ALA A 1 523 ? -5.045 -16.302 -27.853 1.00 87.88 523 ALA A N 1
ATOM 4134 C CA . ALA A 1 523 ? -6.163 -16.550 -28.763 1.00 87.88 523 ALA A CA 1
ATOM 4135 C C . ALA A 1 523 ? -5.928 -16.044 -30.202 1.00 87.88 523 ALA A C 1
ATOM 4137 O O . ALA A 1 523 ? -6.400 -16.667 -31.148 1.00 87.88 523 ALA A O 1
ATOM 4138 N N . ALA A 1 524 ? -5.230 -14.916 -30.380 1.00 85.88 524 ALA A N 1
ATOM 4139 C CA . ALA A 1 524 ? -5.040 -14.292 -31.695 1.00 85.88 524 ALA A CA 1
ATOM 4140 C C . ALA A 1 524 ? -3.751 -14.722 -32.422 1.00 85.88 524 ALA A C 1
ATOM 4142 O O . ALA A 1 524 ? -3.713 -14.748 -33.650 1.00 85.88 524 ALA A O 1
ATOM 4143 N N . HIS A 1 525 ? -2.686 -15.016 -31.674 1.00 81.69 525 HIS A N 1
ATOM 4144 C CA . HIS A 1 525 ? -1.323 -15.170 -32.194 1.00 81.69 525 HIS A CA 1
ATOM 4145 C C . HIS A 1 525 ? -0.546 -16.344 -31.577 1.00 81.69 525 HIS A C 1
ATOM 4147 O O . HIS A 1 525 ? 0.605 -16.549 -31.954 1.00 81.69 525 HIS A O 1
ATOM 4153 N N . GLY A 1 526 ? -1.119 -17.096 -30.626 1.00 85.25 526 GLY A N 1
ATOM 4154 C CA . GLY A 1 526 ? -0.421 -18.197 -29.946 1.00 85.25 526 GLY A CA 1
ATOM 4155 C C . GLY A 1 526 ? 0.743 -17.752 -29.050 1.00 85.25 526 GLY A C 1
ATOM 4156 O O . GLY A 1 526 ? 1.614 -18.557 -28.733 1.00 85.25 526 GLY A O 1
ATOM 4157 N N . ILE A 1 527 ? 0.782 -16.474 -28.657 1.00 88.81 527 ILE A N 1
ATOM 4158 C CA . ILE A 1 527 ? 1.839 -15.906 -27.810 1.00 88.81 527 ILE A CA 1
ATOM 4159 C C . ILE A 1 527 ? 1.398 -15.963 -26.348 1.00 88.81 527 ILE A C 1
ATOM 4161 O O . ILE A 1 527 ? 0.309 -15.494 -26.009 1.00 88.81 527 ILE A O 1
ATOM 4165 N N . THR A 1 528 ? 2.267 -16.467 -25.474 1.00 91.00 528 THR A N 1
ATOM 4166 C CA . THR A 1 528 ? 2.036 -16.503 -24.025 1.00 91.00 528 THR A CA 1
ATOM 4167 C C . THR A 1 528 ? 3.045 -15.626 -23.291 1.00 91.00 528 THR A C 1
ATOM 4169 O O . THR A 1 528 ? 4.228 -15.575 -23.630 1.00 91.00 528 THR A O 1
ATOM 4172 N N . LEU A 1 529 ? 2.561 -14.904 -22.282 1.00 92.94 529 LEU A N 1
ATOM 4173 C CA . LEU A 1 529 ? 3.350 -14.052 -21.393 1.00 92.94 529 LEU A CA 1
ATOM 4174 C C . LEU A 1 529 ? 3.230 -14.584 -19.961 1.00 92.94 529 LEU A C 1
ATOM 4176 O O . LEU A 1 529 ? 2.111 -14.865 -19.527 1.00 92.94 529 LEU A O 1
ATOM 4180 N N . SER A 1 530 ? 4.348 -14.711 -19.242 1.00 89.25 530 SER A N 1
ATOM 4181 C CA . SER A 1 530 ? 4.375 -15.378 -17.924 1.00 89.25 530 SER A CA 1
ATOM 4182 C C . SER A 1 530 ? 4.938 -14.540 -16.774 1.00 89.25 530 SER A C 1
ATOM 4184 O O . SER A 1 530 ? 4.427 -14.627 -15.660 1.00 89.25 530 SER A O 1
ATOM 4186 N N . ALA A 1 531 ? 5.962 -13.720 -17.017 1.00 92.88 531 ALA A N 1
ATOM 4187 C CA . ALA A 1 531 ? 6.630 -12.927 -15.982 1.00 92.88 531 ALA A CA 1
ATOM 4188 C C . ALA A 1 531 ? 6.922 -11.507 -16.470 1.00 92.88 531 ALA A C 1
ATOM 4190 O O . ALA A 1 531 ? 7.073 -11.292 -17.673 1.00 92.88 531 ALA A O 1
ATOM 4191 N N . THR A 1 532 ? 7.015 -10.543 -15.552 1.00 95.81 532 THR A N 1
ATOM 4192 C CA . THR A 1 532 ? 7.269 -9.136 -15.896 1.00 95.81 532 THR A CA 1
ATOM 4193 C C . THR A 1 532 ? 8.234 -8.461 -14.933 1.00 95.81 532 THR A C 1
ATOM 4195 O O . THR A 1 532 ? 8.156 -8.637 -13.723 1.00 95.81 532 THR A O 1
ATOM 4198 N N . SER A 1 533 ? 9.096 -7.608 -15.471 1.00 96.25 533 SER A N 1
ATOM 4199 C CA . SER A 1 533 ? 9.866 -6.616 -14.727 1.00 96.25 533 SER A CA 1
ATOM 4200 C C . SER A 1 533 ? 9.320 -5.219 -15.015 1.00 96.25 533 SER A C 1
ATOM 4202 O O . SER A 1 533 ? 8.836 -4.957 -16.122 1.00 96.25 533 SER A O 1
ATOM 4204 N N . VAL A 1 534 ? 9.377 -4.330 -14.023 1.00 97.06 534 VAL A N 1
ATOM 4205 C CA . VAL A 1 534 ? 8.817 -2.975 -14.097 1.00 97.06 534 VAL A CA 1
ATOM 4206 C C . VAL A 1 534 ? 9.936 -1.953 -13.949 1.00 97.06 534 VAL A C 1
ATOM 4208 O O . VAL A 1 534 ? 10.669 -1.956 -12.961 1.00 97.06 534 VAL A O 1
ATOM 4211 N N . VAL A 1 535 ? 10.034 -1.044 -14.918 1.00 96.31 535 VAL A N 1
ATOM 4212 C CA . VAL A 1 535 ? 10.951 0.098 -14.883 1.00 96.31 535 VAL A CA 1
ATOM 4213 C C . VAL A 1 535 ? 10.135 1.379 -14.824 1.00 96.31 535 VAL A C 1
ATOM 4215 O O . VAL A 1 535 ? 9.353 1.651 -15.728 1.00 96.31 535 VAL A O 1
ATOM 4218 N N . CYS A 1 536 ? 10.320 2.190 -13.789 1.00 95.75 536 CYS A N 1
ATOM 4219 C CA . CYS A 1 536 ? 9.698 3.503 -13.680 1.00 95.75 536 CYS A CA 1
ATOM 4220 C C . CYS A 1 536 ? 10.642 4.591 -14.211 1.00 95.75 536 CYS A C 1
ATOM 4222 O O . CYS A 1 536 ? 11.763 4.732 -13.724 1.00 95.75 536 CYS A O 1
ATOM 4224 N N . HIS A 1 537 ? 10.188 5.387 -15.181 1.00 91.62 537 HIS A N 1
ATOM 4225 C CA . HIS A 1 537 ? 10.938 6.534 -15.718 1.00 91.62 537 HIS A CA 1
ATOM 4226 C C . HIS A 1 537 ? 10.503 7.846 -15.079 1.00 91.62 537 HIS A C 1
ATOM 4228 O O . HIS A 1 537 ? 11.328 8.701 -14.775 1.00 91.62 537 HIS A O 1
ATOM 4234 N N . HIS A 1 538 ? 9.195 8.000 -14.894 1.00 92.19 538 HIS A N 1
ATOM 4235 C CA . HIS A 1 538 ? 8.587 9.202 -14.353 1.00 92.19 538 HIS A CA 1
ATOM 4236 C C . HIS A 1 538 ? 7.333 8.827 -13.571 1.00 92.19 538 HIS A C 1
ATOM 4238 O O . HIS A 1 538 ? 6.602 7.914 -13.963 1.00 92.19 538 HIS A O 1
ATOM 4244 N N . HIS A 1 539 ? 7.081 9.536 -12.479 1.00 92.94 539 HIS A N 1
ATOM 4245 C CA . HIS A 1 539 ? 5.882 9.373 -11.677 1.00 92.94 539 HIS A CA 1
ATOM 4246 C C . HIS A 1 539 ? 5.467 10.723 -11.096 1.00 92.94 539 HIS A C 1
ATOM 4248 O O . HIS A 1 539 ? 6.309 11.523 -10.698 1.00 92.94 539 HIS A O 1
ATOM 4254 N N . GLN A 1 540 ? 4.161 10.956 -11.040 1.00 93.56 540 GLN A N 1
ATOM 4255 C CA . GLN A 1 540 ? 3.563 12.132 -10.431 1.00 93.56 540 GLN A CA 1
ATOM 4256 C C . GLN A 1 540 ? 2.301 11.700 -9.692 1.00 93.56 540 GLN A C 1
ATOM 4258 O O . GLN A 1 540 ? 1.300 11.327 -10.306 1.00 93.56 540 GLN A O 1
ATOM 4263 N N . ILE A 1 541 ? 2.343 11.756 -8.366 1.00 93.88 541 ILE A N 1
ATOM 4264 C CA . ILE A 1 541 ? 1.197 11.427 -7.518 1.00 93.88 541 ILE A CA 1
ATOM 4265 C C . ILE A 1 541 ? 0.290 12.650 -7.429 1.00 93.88 541 ILE A C 1
ATOM 4267 O O . ILE A 1 541 ? 0.761 13.771 -7.238 1.00 93.88 541 ILE A O 1
ATOM 4271 N N . HIS A 1 542 ? -1.019 12.444 -7.532 1.00 93.75 542 HIS A N 1
ATOM 4272 C CA . HIS A 1 542 ? -2.010 13.495 -7.317 1.00 93.75 542 HIS A CA 1
ATOM 4273 C C . HIS A 1 542 ? -2.273 13.638 -5.817 1.00 93.75 542 HIS A C 1
ATOM 4275 O O . HIS A 1 542 ? -3.305 13.215 -5.302 1.00 93.75 542 HIS A O 1
ATOM 4281 N N . ALA A 1 543 ? -1.296 14.190 -5.101 1.00 92.00 543 ALA A N 1
ATOM 4282 C CA . ALA A 1 543 ? -1.374 14.454 -3.670 1.00 92.00 543 ALA A CA 1
ATOM 4283 C C . ALA A 1 543 ? -0.682 15.776 -3.319 1.00 92.00 543 ALA A C 1
ATOM 4285 O O . ALA A 1 543 ? 0.262 16.194 -3.987 1.00 92.00 543 ALA A O 1
ATOM 4286 N N . TYR A 1 544 ? -1.142 16.420 -2.252 1.00 88.56 544 TYR A N 1
ATOM 4287 C CA . TYR A 1 544 ? -0.594 17.676 -1.745 1.00 88.56 544 TYR A CA 1
ATOM 4288 C C . TYR A 1 544 ? -0.436 17.606 -0.225 1.00 88.56 544 TYR A C 1
ATOM 4290 O O . TYR A 1 544 ? -1.030 16.758 0.431 1.00 88.56 544 TYR A O 1
ATOM 4298 N N . ARG A 1 545 ? 0.376 18.491 0.351 1.00 86.75 545 ARG A N 1
ATOM 4299 C CA . ARG A 1 545 ? 0.529 18.643 1.806 1.00 86.75 545 ARG A CA 1
ATOM 4300 C C . ARG A 1 545 ? 0.580 20.127 2.142 1.00 86.75 545 ARG A C 1
ATOM 4302 O O . ARG A 1 545 ? 1.149 20.886 1.359 1.00 86.75 545 ARG A O 1
ATOM 4309 N N . ALA A 1 546 ? -0.001 20.539 3.267 1.00 74.44 546 ALA A N 1
ATOM 4310 C CA . ALA A 1 546 ? 0.001 21.952 3.652 1.00 74.44 546 ALA A CA 1
ATOM 4311 C C . ALA A 1 546 ? 1.347 22.374 4.263 1.00 74.44 546 ALA A C 1
ATOM 4313 O O . ALA A 1 546 ? 1.854 23.450 3.957 1.00 74.44 546 ALA A O 1
ATOM 4314 N N . ALA A 1 547 ? 1.967 21.500 5.061 1.00 74.25 547 ALA A N 1
ATOM 4315 C CA . ALA A 1 547 ? 3.296 21.709 5.631 1.00 74.25 547 ALA A CA 1
ATOM 4316 C C . ALA A 1 547 ? 4.201 20.484 5.433 1.00 74.25 547 ALA A C 1
ATOM 4318 O O . ALA A 1 547 ? 3.731 19.361 5.260 1.00 74.25 547 ALA A O 1
ATOM 4319 N N . GLY A 1 548 ? 5.523 20.681 5.494 1.00 68.56 548 GLY A N 1
ATOM 4320 C CA . GLY A 1 548 ? 6.504 19.608 5.264 1.00 68.56 548 GLY A CA 1
ATOM 4321 C C . GLY A 1 548 ? 6.420 18.428 6.244 1.00 68.56 548 GLY A C 1
ATOM 4322 O O . GLY A 1 548 ? 6.825 17.324 5.891 1.00 68.56 548 GLY A O 1
ATOM 4323 N N . TYR A 1 549 ? 5.874 18.646 7.446 1.00 70.75 549 TYR A N 1
ATOM 4324 C CA . TYR A 1 549 ? 5.710 17.627 8.492 1.00 70.75 549 TYR A CA 1
ATOM 4325 C C . TYR A 1 549 ? 4.321 16.961 8.492 1.00 70.75 549 TYR A C 1
ATOM 4327 O O . TYR A 1 549 ? 4.087 15.986 9.220 1.00 70.75 549 TYR A O 1
ATOM 4335 N N . GLU A 1 550 ? 3.372 17.490 7.7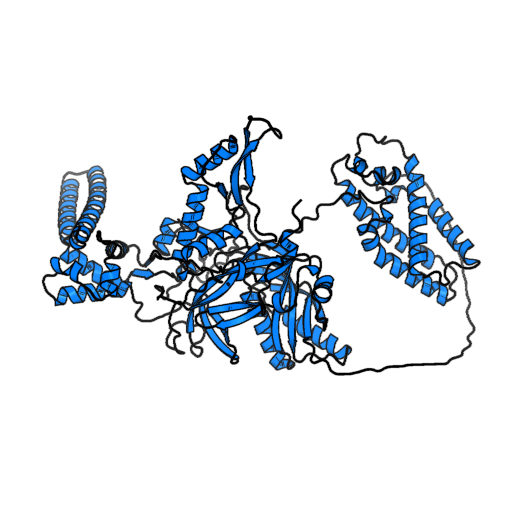21 1.00 83.12 550 GLU A N 1
ATOM 4336 C CA . GLU A 1 550 ? 2.035 16.919 7.614 1.00 83.12 550 GLU A CA 1
ATOM 4337 C C . GLU A 1 550 ? 2.004 15.784 6.585 1.00 83.12 550 GLU A C 1
ATOM 4339 O O . GLU A 1 550 ? 2.763 15.806 5.609 1.00 83.12 550 GLU A O 1
ATOM 4344 N N . PRO A 1 551 ? 1.146 14.770 6.794 1.00 89.00 551 PRO A N 1
ATOM 4345 C CA . PRO A 1 551 ? 0.909 13.756 5.780 1.00 89.00 551 PRO A CA 1
ATOM 4346 C C . PRO A 1 551 ? 0.365 14.363 4.480 1.00 89.00 551 PRO A C 1
ATOM 4348 O O . PRO A 1 551 ? -0.360 15.357 4.494 1.00 89.00 551 PRO A O 1
ATOM 4351 N N . TYR A 1 552 ? 0.666 13.717 3.359 1.00 91.50 552 TYR A N 1
ATOM 4352 C CA . TYR A 1 552 ? 0.038 13.993 2.075 1.00 91.50 552 TYR A CA 1
ATOM 4353 C C . TYR A 1 552 ? -1.454 13.649 2.106 1.00 91.50 552 TYR A C 1
ATOM 4355 O O . TYR A 1 552 ? -1.849 12.604 2.617 1.00 91.50 552 TYR A O 1
ATOM 4363 N N . ILE A 1 553 ? -2.264 14.505 1.496 1.00 91.44 553 ILE A N 1
ATOM 4364 C CA . ILE A 1 553 ? -3.690 14.312 1.246 1.00 91.44 553 ILE A CA 1
ATOM 4365 C C . ILE A 1 553 ? -3.866 14.119 -0.261 1.00 91.44 553 ILE A C 1
ATOM 4367 O O . ILE A 1 553 ? -3.298 14.863 -1.067 1.00 91.44 553 ILE A O 1
ATOM 4371 N N . PHE A 1 554 ? -4.631 13.107 -0.661 1.00 92.12 554 PHE A N 1
ATOM 4372 C CA . PHE A 1 554 ? -4.873 12.821 -2.073 1.00 92.12 554 PHE A CA 1
ATOM 4373 C C . PHE A 1 554 ? -5.847 13.824 -2.691 1.00 92.12 554 PHE A C 1
ATOM 4375 O O . PHE A 1 554 ? -6.886 14.142 -2.111 1.00 92.12 554 PHE A O 1
ATOM 4382 N N . ALA A 1 555 ? -5.542 14.279 -3.904 1.00 87.31 555 ALA A N 1
ATOM 4383 C CA . ALA A 1 555 ? -6.437 15.127 -4.673 1.00 87.31 555 ALA A CA 1
ATOM 4384 C C . ALA A 1 555 ? -7.645 14.305 -5.146 1.00 87.31 555 ALA A C 1
ATOM 4386 O O . ALA A 1 555 ? -7.511 13.381 -5.947 1.00 87.31 555 ALA A O 1
ATOM 4387 N N . GLN A 1 556 ? -8.828 14.652 -4.641 1.00 85.00 556 GLN A N 1
ATOM 4388 C CA . GLN A 1 556 ? -10.071 13.962 -4.972 1.00 85.00 556 GLN A CA 1
ATOM 4389 C C . GLN A 1 556 ? -10.759 14.601 -6.173 1.00 85.00 556 GLN A C 1
ATOM 4391 O O . GLN A 1 556 ? -10.814 15.824 -6.305 1.00 85.00 556 GLN A O 1
ATOM 4396 N N . THR A 1 557 ? -11.331 13.762 -7.033 1.00 73.19 557 THR A N 1
ATOM 4397 C CA . THR A 1 557 ? -12.198 14.215 -8.123 1.00 73.19 557 THR A CA 1
ATOM 4398 C C . THR A 1 557 ? -13.654 14.040 -7.716 1.00 73.19 557 THR A C 1
ATOM 4400 O O . THR A 1 557 ? -14.029 13.078 -7.046 1.00 73.19 557 THR A O 1
ATOM 4403 N N . ARG A 1 558 ? -14.496 15.010 -8.075 1.00 67.56 558 ARG A N 1
ATOM 4404 C CA . ARG A 1 558 ? -15.919 14.952 -7.751 1.00 67.56 558 ARG A CA 1
ATOM 4405 C C . ARG A 1 558 ? -16.634 14.138 -8.822 1.00 67.56 558 ARG A C 1
ATOM 4407 O O . ARG A 1 558 ? -16.690 14.554 -9.976 1.00 67.56 558 ARG A O 1
ATOM 4414 N N . ASN A 1 559 ? -17.188 12.996 -8.426 1.00 67.75 559 ASN A N 1
ATOM 4415 C CA . ASN A 1 559 ? -18.032 12.204 -9.313 1.00 67.75 559 ASN A CA 1
ATOM 4416 C C . ASN A 1 559 ? -19.320 12.977 -9.668 1.00 67.75 559 ASN A C 1
ATOM 4418 O O . ASN A 1 559 ? -19.810 13.755 -8.839 1.00 67.75 559 ASN A O 1
ATOM 4422 N N . PRO A 1 560 ? -19.868 12.782 -10.883 1.00 66.62 560 PRO A N 1
ATOM 4423 C CA . PRO A 1 560 ? -21.133 13.388 -11.292 1.00 66.62 560 PRO A CA 1
ATOM 4424 C C . PRO A 1 560 ? -22.293 12.979 -10.366 1.00 66.62 560 PRO A C 1
ATOM 4426 O O . PRO A 1 560 ? -22.190 12.019 -9.598 1.00 66.62 560 PRO A O 1
ATOM 4429 N N . LEU A 1 561 ? -23.393 13.741 -10.417 1.00 73.31 561 LEU A N 1
ATOM 4430 C CA . LEU A 1 561 ? -24.585 13.490 -9.598 1.00 73.31 561 LEU A CA 1
ATOM 4431 C C . LEU A 1 561 ? -25.111 12.065 -9.823 1.00 73.31 561 LEU A C 1
ATOM 4433 O O . LEU A 1 561 ? -25.044 11.530 -10.930 1.00 73.31 561 LEU A O 1
ATOM 4437 N N . THR A 1 562 ? -25.635 11.452 -8.763 1.00 71.31 562 THR A N 1
ATOM 4438 C CA . THR A 1 562 ? -26.287 10.144 -8.860 1.00 71.31 562 THR A CA 1
ATOM 4439 C C . THR A 1 562 ? -27.557 10.237 -9.707 1.00 71.31 562 THR A C 1
ATOM 4441 O O . THR A 1 562 ? -28.070 11.325 -9.964 1.00 71.31 562 THR A O 1
ATOM 4444 N N . HIS A 1 563 ? -28.119 9.087 -10.092 1.00 68.06 563 HIS A N 1
ATOM 4445 C CA . HIS A 1 563 ? -29.414 9.017 -10.783 1.00 68.06 563 HIS A CA 1
ATOM 4446 C C . HIS A 1 563 ? -30.556 9.707 -9.996 1.00 68.06 563 HIS A C 1
ATOM 4448 O O . HIS A 1 563 ? -31.553 10.117 -10.576 1.00 68.06 563 HIS A O 1
ATOM 4454 N N . GLU A 1 564 ? -30.396 9.882 -8.679 1.00 71.62 564 GLU A N 1
ATOM 4455 C CA . GLU A 1 564 ? -31.323 10.613 -7.800 1.00 71.62 564 GLU A CA 1
ATOM 4456 C C . GLU A 1 564 ? -31.034 12.127 -7.704 1.00 71.62 564 GLU A C 1
ATOM 4458 O O . GLU A 1 564 ? -31.614 12.815 -6.866 1.00 71.62 564 GLU A O 1
ATOM 4463 N N . GLY A 1 565 ? -30.090 12.663 -8.487 1.00 71.50 565 GLY A N 1
ATOM 4464 C CA . GLY A 1 565 ? -29.701 14.078 -8.452 1.00 71.50 565 GLY A CA 1
ATOM 4465 C C . GLY A 1 565 ? -28.927 14.501 -7.196 1.00 71.50 565 GLY A C 1
ATOM 4466 O O . GLY A 1 565 ? -28.681 15.690 -6.994 1.00 71.50 565 GLY A O 1
ATOM 4467 N N . LYS A 1 566 ? -28.522 13.552 -6.341 1.00 72.06 566 LYS A N 1
ATOM 4468 C CA . LYS A 1 566 ? -27.731 13.814 -5.130 1.00 72.06 566 LYS A CA 1
ATOM 4469 C C . LYS A 1 566 ? -26.243 13.639 -5.404 1.00 72.06 566 LYS A C 1
ATOM 4471 O O . LYS A 1 566 ? -25.821 12.882 -6.274 1.00 72.06 566 LYS A O 1
ATOM 4476 N N . THR A 1 567 ? -25.416 14.322 -4.625 1.00 63.41 567 THR A N 1
ATOM 4477 C CA . THR A 1 567 ? -23.967 14.120 -4.665 1.00 63.41 567 THR A CA 1
ATOM 4478 C C . THR A 1 567 ? -23.617 12.790 -4.010 1.00 63.41 567 THR A C 1
ATOM 4480 O O . THR A 1 567 ? -23.949 12.582 -2.840 1.00 63.41 567 THR A O 1
ATOM 4483 N N . ALA A 1 568 ? -22.930 11.909 -4.737 1.00 63.31 568 ALA A N 1
ATOM 4484 C CA . ALA A 1 568 ? -22.367 10.706 -4.142 1.00 63.31 568 ALA A CA 1
ATOM 4485 C C . ALA A 1 568 ? -21.345 11.088 -3.050 1.00 63.31 568 ALA A C 1
ATOM 4487 O O . ALA A 1 568 ? -20.611 12.068 -3.226 1.00 63.31 568 ALA A O 1
ATOM 4488 N N . PRO A 1 569 ? -21.275 10.344 -1.931 1.00 65.75 569 PRO A N 1
ATOM 4489 C CA . PRO A 1 569 ? -20.199 10.506 -0.962 1.00 65.75 569 PRO A CA 1
ATOM 4490 C C . PRO A 1 569 ? -18.837 10.381 -1.652 1.00 65.75 569 PRO A C 1
ATOM 4492 O O . PRO A 1 569 ? -18.634 9.479 -2.467 1.00 65.75 569 PRO A O 1
ATOM 4495 N N . ILE A 1 570 ? -17.909 11.283 -1.329 1.00 68.62 570 ILE A N 1
ATOM 4496 C CA . ILE A 1 570 ? -16.537 11.205 -1.835 1.00 68.62 570 ILE A CA 1
ATOM 4497 C C . ILE A 1 570 ? -15.871 10.011 -1.150 1.00 68.62 570 ILE A C 1
ATOM 4499 O O . ILE A 1 570 ? -15.720 10.004 0.072 1.00 68.62 570 ILE A O 1
ATOM 4503 N N . ASN A 1 571 ? -15.516 8.998 -1.938 1.00 72.75 571 ASN A N 1
ATOM 4504 C CA . ASN A 1 571 ? -14.615 7.946 -1.497 1.00 72.75 571 ASN A CA 1
ATOM 4505 C C . ASN A 1 571 ? -13.199 8.403 -1.828 1.00 72.75 571 ASN A C 1
ATOM 4507 O O . ASN A 1 571 ? -12.942 8.755 -2.979 1.00 72.75 571 ASN A O 1
ATOM 4511 N N . GLU A 1 572 ? -12.315 8.450 -0.838 1.00 80.19 572 GLU A N 1
ATOM 4512 C CA . GLU A 1 572 ? -10.952 8.900 -1.089 1.00 80.19 572 GLU A CA 1
ATOM 4513 C C . GLU A 1 572 ? -10.202 7.883 -1.955 1.00 80.19 572 GLU A C 1
ATOM 4515 O O . GLU A 1 572 ? -10.078 6.708 -1.609 1.00 80.19 572 GLU A O 1
ATOM 4520 N N . GLU A 1 573 ? -9.696 8.340 -3.097 1.00 84.19 573 GLU A N 1
ATOM 4521 C CA . GLU A 1 573 ? -8.874 7.553 -4.007 1.00 84.19 573 GLU A CA 1
ATOM 4522 C C . GLU A 1 573 ? -7.505 8.215 -4.187 1.00 84.19 573 GLU A C 1
ATOM 4524 O O . GLU A 1 573 ? -7.406 9.427 -4.374 1.00 84.19 573 GLU A O 1
ATOM 4529 N N . GLY A 1 574 ? -6.437 7.416 -4.170 1.00 90.19 574 GLY A N 1
ATOM 4530 C CA . GLY A 1 574 ? -5.110 7.877 -4.569 1.00 90.19 574 GLY A CA 1
ATOM 4531 C C . GLY A 1 574 ? -4.872 7.600 -6.050 1.00 90.19 574 GLY A C 1
ATOM 4532 O O . GLY A 1 574 ? -4.904 6.445 -6.484 1.00 90.19 574 GLY A O 1
ATOM 4533 N N . LYS A 1 575 ? -4.616 8.655 -6.828 1.00 94.25 575 LYS A N 1
ATOM 4534 C CA . LYS A 1 575 ? -4.317 8.574 -8.265 1.00 94.25 575 LYS A CA 1
ATOM 4535 C C . LYS A 1 575 ? -2.921 9.099 -8.576 1.00 94.25 575 LYS A C 1
ATOM 4537 O O . LYS A 1 575 ? -2.360 9.903 -7.831 1.00 94.25 575 LYS A O 1
ATOM 4542 N N . MET A 1 576 ? -2.356 8.637 -9.684 1.00 95.25 576 MET A N 1
ATOM 4543 C CA . MET A 1 576 ? -1.077 9.111 -10.197 1.00 95.25 576 MET A CA 1
ATOM 4544 C C . MET A 1 576 ? -1.008 9.044 -11.722 1.00 95.25 576 MET A C 1
ATOM 4546 O O . MET A 1 576 ? -1.718 8.269 -12.368 1.00 95.25 576 MET A O 1
ATOM 4550 N N . ASN A 1 577 ? -0.092 9.822 -12.286 1.00 96.44 577 ASN A N 1
ATOM 4551 C CA . ASN A 1 577 ? 0.395 9.653 -13.647 1.00 96.44 577 ASN A CA 1
ATOM 4552 C C . ASN A 1 577 ? 1.776 8.997 -13.592 1.00 96.44 577 ASN A C 1
ATOM 4554 O O . ASN A 1 577 ? 2.579 9.303 -12.708 1.00 96.44 577 ASN A O 1
ATOM 4558 N N . MET A 1 578 ? 2.065 8.092 -14.522 1.00 95.69 578 MET A N 1
ATOM 4559 C CA . MET A 1 578 ? 3.361 7.418 -14.576 1.00 95.69 578 MET A CA 1
ATOM 4560 C C . MET A 1 578 ? 3.792 7.116 -16.004 1.00 95.69 578 MET A C 1
ATOM 4562 O O . MET A 1 578 ? 2.970 6.937 -16.900 1.00 95.69 578 MET A O 1
ATOM 4566 N N . THR A 1 579 ? 5.102 7.027 -16.201 1.00 96.75 579 THR A N 1
ATOM 4567 C CA . THR A 1 579 ? 5.721 6.485 -17.410 1.00 96.75 579 THR A CA 1
ATOM 4568 C C . THR A 1 579 ? 6.559 5.283 -17.015 1.00 96.75 579 THR A C 1
ATOM 4570 O O . THR A 1 579 ? 7.544 5.426 -16.285 1.00 96.75 579 THR A O 1
ATOM 4573 N N . VAL A 1 580 ? 6.174 4.104 -17.497 1.00 97.19 580 VAL A N 1
ATOM 4574 C CA . VAL A 1 580 ? 6.788 2.825 -17.118 1.00 97.19 580 VAL A CA 1
ATOM 4575 C C . VAL A 1 580 ? 7.175 2.015 -18.348 1.00 97.19 580 VAL A C 1
ATOM 4577 O O . VAL A 1 580 ? 6.467 2.042 -19.344 1.00 97.19 580 VAL A O 1
ATOM 4580 N N . SER A 1 581 ? 8.276 1.273 -18.296 1.00 97.69 581 SER A N 1
ATOM 4581 C CA . SER A 1 581 ? 8.564 0.217 -19.272 1.00 97.69 581 SER A CA 1
ATOM 4582 C C . SER A 1 581 ? 8.369 -1.148 -18.636 1.00 97.69 581 SER A C 1
ATOM 4584 O O . SER A 1 581 ? 8.694 -1.340 -17.464 1.00 97.69 581 SER A O 1
ATOM 4586 N N . LEU A 1 582 ? 7.869 -2.096 -19.423 1.00 97.56 582 LEU A N 1
ATOM 4587 C CA . LEU A 1 582 ? 7.708 -3.486 -19.012 1.00 97.56 582 LEU A CA 1
ATOM 4588 C C . LEU A 1 582 ? 8.643 -4.366 -19.831 1.00 97.56 582 LEU A C 1
ATOM 4590 O O . LEU A 1 582 ? 8.653 -4.279 -21.059 1.00 97.56 582 LEU A O 1
ATOM 4594 N N . VAL A 1 583 ? 9.405 -5.216 -19.148 1.00 96.31 583 VAL A N 1
ATOM 4595 C CA . VAL A 1 583 ? 10.165 -6.308 -19.769 1.00 96.31 583 VAL A CA 1
ATOM 4596 C C . VAL A 1 583 ? 9.453 -7.598 -19.405 1.00 96.31 583 VAL A C 1
ATOM 4598 O O . VAL A 1 583 ? 9.349 -7.924 -18.227 1.00 96.31 583 VAL A O 1
ATOM 4601 N N . ILE A 1 584 ? 8.926 -8.303 -20.397 1.00 95.88 584 ILE A N 1
ATOM 4602 C CA . ILE A 1 584 ? 7.979 -9.398 -20.204 1.00 95.88 584 ILE A CA 1
ATOM 4603 C C . ILE A 1 584 ? 8.560 -10.671 -20.805 1.00 95.88 584 ILE A C 1
ATOM 4605 O O . ILE A 1 584 ? 8.942 -10.685 -21.972 1.00 95.88 584 ILE A O 1
ATOM 4609 N N . ARG A 1 585 ? 8.594 -11.760 -20.039 1.00 94.06 585 ARG A N 1
ATOM 4610 C CA . ARG A 1 585 ? 8.970 -13.079 -20.555 1.00 94.06 585 ARG A CA 1
ATOM 4611 C C . ARG A 1 585 ? 7.872 -13.597 -21.479 1.00 94.06 585 ARG A C 1
ATOM 4613 O O . ARG A 1 585 ? 6.716 -13.686 -21.063 1.00 94.06 585 ARG A O 1
ATOM 4620 N N . ALA A 1 586 ? 8.241 -13.926 -22.712 1.00 92.38 586 ALA A N 1
ATOM 4621 C CA . ALA A 1 586 ? 7.312 -14.295 -23.770 1.00 92.38 586 ALA A CA 1
ATOM 4622 C C . ALA A 1 586 ? 7.731 -15.597 -24.466 1.00 92.38 586 ALA A C 1
ATOM 4624 O O . ALA A 1 586 ? 8.916 -15.847 -24.688 1.00 92.38 586 ALA A O 1
ATOM 4625 N N . GLN A 1 587 ? 6.747 -16.411 -24.843 1.00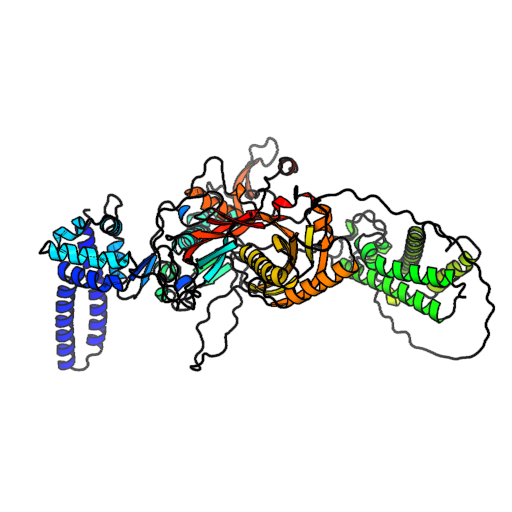 89.44 587 GLN A N 1
ATOM 4626 C CA . GLN A 1 587 ? 6.921 -17.608 -25.668 1.00 89.44 587 GLN A CA 1
ATOM 4627 C C . GLN A 1 587 ? 6.026 -17.513 -26.911 1.00 89.44 587 GLN A C 1
ATOM 4629 O O . GLN A 1 587 ? 4.988 -16.851 -26.887 1.00 89.44 587 GLN A O 1
ATOM 4634 N N . GLY A 1 588 ? 6.439 -18.154 -28.009 1.00 81.81 588 GLY A N 1
ATOM 4635 C CA . GLY A 1 588 ? 5.691 -18.145 -29.276 1.00 81.81 588 GLY A CA 1
ATOM 4636 C C . GLY A 1 588 ? 5.941 -16.926 -30.178 1.00 81.81 588 GLY A C 1
ATOM 4637 O O . GLY A 1 588 ? 5.228 -16.734 -31.159 1.00 81.81 588 GLY A O 1
ATOM 4638 N N . LEU A 1 589 ? 6.948 -16.096 -29.878 1.00 83.00 589 LEU A N 1
ATOM 4639 C CA . LEU A 1 589 ? 7.345 -14.974 -30.739 1.00 83.00 589 LEU A CA 1
ATOM 4640 C C . LEU A 1 589 ? 8.178 -15.448 -31.936 1.00 83.00 589 LEU A C 1
ATOM 4642 O O . LEU A 1 589 ? 9.039 -16.317 -31.796 1.00 83.00 589 LEU A O 1
ATOM 4646 N N . ASN A 1 590 ? 7.967 -14.838 -33.107 1.00 77.31 590 ASN A N 1
ATOM 4647 C CA . ASN A 1 590 ? 8.770 -15.145 -34.286 1.00 77.31 590 ASN A CA 1
ATOM 4648 C C . ASN A 1 590 ? 10.128 -14.432 -34.208 1.00 77.31 590 ASN A C 1
ATOM 4650 O O . ASN A 1 590 ? 10.210 -13.202 -34.216 1.00 77.31 590 ASN A O 1
ATOM 4654 N N . LEU A 1 591 ? 11.200 -15.220 -34.130 1.00 78.44 591 LEU A N 1
ATOM 4655 C CA . LEU A 1 591 ? 12.578 -14.729 -34.067 1.00 78.44 591 LEU A CA 1
ATOM 4656 C C . LEU A 1 591 ? 13.309 -14.795 -35.414 1.00 78.44 591 LEU A C 1
ATOM 4658 O O . LEU A 1 591 ? 14.377 -14.203 -35.538 1.00 78.44 591 LEU A O 1
ATOM 4662 N N . ILE A 1 592 ? 12.753 -15.501 -36.404 1.00 76.50 592 ILE A N 1
ATOM 4663 C CA . ILE A 1 592 ? 13.435 -15.835 -37.662 1.00 76.50 592 ILE A CA 1
ATOM 4664 C C . ILE A 1 592 ? 13.191 -14.755 -38.721 1.00 76.50 592 ILE A C 1
ATOM 4666 O O . ILE A 1 592 ? 14.111 -14.390 -39.448 1.00 76.50 592 ILE A O 1
ATOM 4670 N N . ASN A 1 593 ? 11.964 -14.229 -38.807 1.00 83.56 593 ASN A N 1
ATOM 4671 C CA . ASN A 1 593 ? 11.600 -13.213 -39.795 1.00 83.56 593 ASN A CA 1
ATOM 4672 C C . ASN A 1 593 ? 11.417 -11.832 -39.143 1.00 83.56 593 ASN A C 1
ATOM 4674 O O . ASN A 1 593 ? 10.458 -11.590 -38.407 1.00 83.56 593 ASN A O 1
ATOM 4678 N N . ASP A 1 594 ? 12.329 -10.914 -39.461 1.00 81.50 594 ASP A N 1
ATOM 4679 C CA . ASP A 1 594 ? 12.360 -9.545 -38.942 1.00 81.50 594 ASP A CA 1
ATOM 4680 C C . ASP A 1 594 ? 11.119 -8.714 -39.291 1.00 81.50 594 ASP A C 1
ATOM 4682 O O . ASP A 1 594 ? 10.696 -7.887 -38.481 1.00 81.50 594 ASP A O 1
ATOM 4686 N N . GLU A 1 595 ? 10.541 -8.902 -40.478 1.00 82.94 595 GLU A N 1
ATOM 4687 C CA . GLU A 1 595 ? 9.357 -8.160 -40.921 1.00 82.94 595 GLU A CA 1
ATOM 4688 C C . GLU A 1 595 ? 8.123 -8.613 -40.136 1.00 82.94 595 GLU A C 1
ATOM 4690 O O . GLU A 1 595 ? 7.469 -7.805 -39.476 1.00 82.94 595 GLU A O 1
ATOM 4695 N N . GLN A 1 596 ? 7.904 -9.930 -40.073 1.00 82.56 596 GLN A N 1
ATOM 4696 C CA . GLN A 1 596 ? 6.822 -10.520 -39.282 1.00 82.56 596 GLN A CA 1
ATOM 4697 C C . GLN A 1 596 ? 6.949 -10.182 -37.794 1.00 82.56 596 GLN A C 1
ATOM 4699 O O . GLN A 1 596 ? 5.945 -9.907 -37.141 1.00 82.56 596 GLN A O 1
ATOM 4704 N N . ARG A 1 597 ? 8.173 -10.136 -37.253 1.00 84.88 597 ARG A N 1
ATOM 4705 C CA . ARG A 1 597 ? 8.418 -9.715 -35.868 1.00 84.88 597 ARG A CA 1
ATOM 4706 C C . ARG A 1 597 ? 7.991 -8.268 -35.629 1.00 84.88 597 ARG A C 1
ATOM 4708 O O . ARG A 1 597 ? 7.362 -7.980 -34.613 1.00 84.88 597 ARG A O 1
ATOM 4715 N N . ARG A 1 598 ? 8.306 -7.347 -36.548 1.00 85.38 598 ARG A N 1
ATOM 4716 C CA . ARG A 1 598 ? 7.880 -5.938 -36.437 1.00 85.38 598 ARG A CA 1
ATOM 4717 C C . ARG A 1 598 ? 6.362 -5.809 -36.496 1.00 85.38 598 ARG A C 1
ATOM 4719 O O . ARG A 1 598 ? 5.801 -5.041 -35.718 1.00 85.38 598 ARG A O 1
ATOM 4726 N N . ASP A 1 599 ? 5.704 -6.566 -37.365 1.00 86.06 599 ASP A N 1
ATOM 4727 C CA . ASP A 1 599 ? 4.246 -6.536 -37.480 1.00 86.06 599 ASP A CA 1
ATOM 4728 C C . ASP A 1 599 ? 3.558 -7.147 -36.254 1.00 86.06 599 ASP A C 1
ATOM 4730 O O . ASP A 1 599 ? 2.605 -6.564 -35.733 1.00 86.06 599 ASP A O 1
ATOM 4734 N N . GLN A 1 600 ? 4.102 -8.239 -35.704 1.00 87.50 600 GLN A N 1
ATOM 4735 C CA . GLN A 1 600 ? 3.679 -8.777 -34.408 1.00 87.50 600 GLN A CA 1
ATOM 4736 C C . GLN A 1 600 ? 3.840 -7.736 -33.292 1.00 87.50 600 GLN A C 1
ATOM 4738 O O . GLN A 1 600 ? 2.901 -7.500 -32.534 1.00 87.50 600 GLN A O 1
ATOM 4743 N N . CYS A 1 601 ? 4.989 -7.056 -33.206 1.00 90.38 601 CYS A N 1
ATOM 4744 C CA . CYS A 1 601 ? 5.215 -6.002 -32.216 1.00 90.38 601 CYS A CA 1
ATOM 4745 C C . CYS A 1 601 ? 4.217 -4.843 -32.350 1.00 90.38 601 CYS A C 1
ATOM 4747 O O . CYS A 1 601 ? 3.703 -4.375 -31.332 1.00 90.38 601 CYS A O 1
ATOM 4749 N N . LYS A 1 602 ? 3.892 -4.413 -33.577 1.00 90.25 602 LYS A N 1
ATOM 4750 C CA . LYS A 1 602 ? 2.864 -3.388 -33.826 1.00 90.25 602 LYS A CA 1
ATOM 4751 C C . LYS A 1 602 ? 1.478 -3.851 -33.376 1.00 90.25 602 LYS A C 1
ATOM 4753 O O . LYS A 1 602 ? 0.776 -3.091 -32.713 1.00 90.25 602 LYS A O 1
ATOM 4758 N N . ALA A 1 603 ? 1.093 -5.088 -33.689 1.00 88.88 603 ALA A N 1
ATOM 4759 C CA . ALA A 1 603 ? -0.190 -5.649 -33.263 1.00 88.88 603 ALA A CA 1
ATOM 4760 C C . ALA A 1 603 ? -0.290 -5.730 -31.729 1.00 88.88 603 ALA A C 1
ATOM 4762 O O . ALA A 1 603 ? -1.291 -5.314 -31.142 1.00 88.88 603 ALA A O 1
ATOM 4763 N N . ILE A 1 604 ? 0.781 -6.184 -31.070 1.00 92.50 604 ILE A N 1
ATOM 4764 C CA . ILE A 1 604 ? 0.887 -6.222 -29.606 1.00 92.50 604 ILE A CA 1
ATOM 4765 C C . ILE A 1 604 ? 0.769 -4.814 -29.018 1.00 92.50 604 ILE A C 1
ATOM 4767 O O . ILE A 1 604 ? 0.035 -4.624 -28.050 1.00 92.50 604 ILE A O 1
ATOM 4771 N N . GLN A 1 605 ? 1.452 -3.827 -29.601 1.00 93.62 605 GLN A N 1
ATOM 4772 C CA . GLN A 1 605 ? 1.399 -2.440 -29.143 1.00 93.62 605 GLN A CA 1
ATOM 4773 C C . GLN A 1 605 ? -0.022 -1.867 -29.230 1.00 93.62 605 GLN A C 1
ATOM 4775 O O . GLN A 1 605 ? -0.535 -1.342 -28.244 1.00 93.62 605 GLN A O 1
ATOM 4780 N N . GLN A 1 606 ? -0.695 -2.038 -30.370 1.00 92.44 606 GLN A N 1
ATOM 4781 C CA . GLN A 1 606 ? -2.076 -1.578 -30.549 1.00 92.44 606 GLN A CA 1
ATOM 4782 C C . GLN A 1 606 ? -3.044 -2.262 -29.579 1.00 92.44 606 GLN A C 1
ATOM 4784 O O . GLN A 1 606 ? -4.000 -1.647 -29.101 1.00 92.44 606 GLN A O 1
ATOM 4789 N N . LEU A 1 607 ? -2.822 -3.544 -29.280 1.00 92.44 607 LEU A N 1
ATOM 4790 C CA . LEU A 1 607 ? -3.620 -4.267 -28.297 1.00 92.44 607 LEU A CA 1
ATOM 4791 C C . LEU A 1 607 ? -3.359 -3.751 -26.877 1.00 92.44 607 LEU A C 1
ATOM 4793 O O . LEU A 1 607 ? -4.311 -3.559 -26.118 1.00 92.44 607 LEU A O 1
ATOM 4797 N N . ALA A 1 608 ? -2.094 -3.513 -26.530 1.00 93.31 608 ALA A N 1
ATOM 4798 C CA . ALA A 1 608 ? -1.661 -2.983 -25.243 1.00 93.31 608 ALA A CA 1
ATOM 4799 C C . ALA A 1 608 ? -2.288 -1.605 -24.957 1.00 93.31 608 ALA A C 1
ATOM 4801 O O . ALA A 1 608 ? -2.894 -1.416 -23.905 1.00 93.31 608 ALA A O 1
ATOM 4802 N N . GLU A 1 609 ? -2.272 -0.683 -25.922 1.00 94.00 609 GLU A N 1
ATOM 4803 C CA . GLU A 1 609 ? -2.844 0.672 -25.790 1.00 94.00 609 GLU A CA 1
ATOM 4804 C C . GLU A 1 609 ? -4.361 0.689 -25.526 1.00 94.00 609 GLU A C 1
ATOM 4806 O O . GLU A 1 609 ? -4.885 1.621 -24.917 1.00 94.00 609 GLU A O 1
ATOM 4811 N N . ARG A 1 610 ? -5.089 -0.361 -25.931 1.00 92.88 610 ARG A N 1
ATOM 4812 C CA . ARG A 1 610 ? -6.539 -0.489 -25.683 1.00 92.88 610 ARG A CA 1
ATOM 4813 C C . ARG A 1 610 ? -6.879 -0.929 -24.256 1.00 92.88 610 ARG A C 1
ATOM 4815 O O . ARG A 1 610 ? -8.053 -0.923 -23.882 1.00 92.88 610 ARG A O 1
ATOM 4822 N N . HIS A 1 611 ? -5.890 -1.353 -23.473 1.00 92.62 611 HIS A N 1
ATOM 4823 C CA . HIS A 1 611 ? -6.085 -1.843 -22.112 1.00 92.62 611 HIS A CA 1
ATOM 4824 C C . HIS A 1 611 ? -5.817 -0.761 -21.065 1.00 92.62 611 HIS A C 1
ATOM 4826 O O . HIS A 1 611 ? -5.328 0.332 -21.344 1.00 92.62 611 HIS A O 1
ATOM 4832 N N . ARG A 1 612 ? -6.187 -1.071 -19.821 1.00 94.94 612 ARG A N 1
ATOM 4833 C CA . ARG A 1 612 ? -5.936 -0.216 -18.660 1.00 94.94 612 ARG A CA 1
ATOM 4834 C C . ARG A 1 612 ? -4.865 -0.841 -17.786 1.00 94.94 612 ARG A C 1
ATOM 4836 O O . ARG A 1 612 ? -4.953 -2.029 -17.484 1.00 94.94 612 ARG A O 1
ATOM 4843 N N . LEU A 1 613 ? -3.916 -0.032 -17.329 1.00 96.31 613 LEU A N 1
ATOM 4844 C CA . LEU A 1 613 ? -2.881 -0.445 -16.382 1.00 96.31 613 LEU A CA 1
ATOM 4845 C C . LEU A 1 613 ? -3.163 0.193 -15.021 1.00 96.31 613 LEU A C 1
ATOM 4847 O O . LEU A 1 613 ? -3.319 1.408 -14.925 1.00 96.31 613 LEU A O 1
ATOM 4851 N N . ALA A 1 614 ? -3.275 -0.630 -13.973 1.00 93.50 614 ALA A N 1
ATOM 4852 C CA . ALA A 1 614 ? -3.627 -0.190 -12.617 1.00 93.50 614 ALA A CA 1
ATOM 4853 C C . ALA A 1 614 ? -4.889 0.701 -12.548 1.00 93.50 614 ALA A C 1
ATOM 4855 O O . ALA A 1 614 ? -4.955 1.657 -11.780 1.00 93.50 614 ALA A O 1
ATOM 4856 N N . GLY A 1 615 ? -5.887 0.422 -13.395 1.00 91.88 615 GLY A N 1
ATOM 4857 C CA . GLY A 1 615 ? -7.116 1.219 -13.522 1.00 91.88 615 GLY A CA 1
ATOM 4858 C C . GLY A 1 615 ? -6.976 2.508 -14.346 1.00 91.88 615 GLY A C 1
ATOM 4859 O O . GLY A 1 615 ? -7.997 3.056 -14.765 1.00 91.88 615 GLY A O 1
ATOM 4860 N N . GLY A 1 616 ? -5.747 2.941 -14.633 1.00 94.25 616 GLY A N 1
ATOM 4861 C CA . GLY A 1 616 ? -5.438 4.109 -15.451 1.00 94.25 616 GLY A CA 1
ATOM 4862 C C . GLY A 1 616 ? -5.542 3.844 -16.952 1.00 94.25 616 GLY A C 1
ATOM 4863 O O . GLY A 1 616 ? -5.513 2.697 -17.410 1.00 94.25 616 GLY A O 1
ATOM 4864 N N . LYS A 1 617 ? -5.670 4.919 -17.733 1.00 96.06 617 LYS A N 1
ATOM 4865 C CA . LYS A 1 617 ? -5.724 4.865 -19.200 1.00 96.06 617 LYS A CA 1
ATOM 4866 C C . LYS A 1 617 ? -4.314 4.988 -19.773 1.00 96.06 617 LYS A C 1
ATOM 4868 O O . LYS A 1 617 ? -3.596 5.924 -19.418 1.00 96.06 617 LYS A O 1
ATOM 4873 N N . ILE A 1 618 ? -3.954 4.073 -20.672 1.00 96.62 618 ILE A N 1
ATOM 4874 C CA . ILE A 1 618 ? -2.722 4.165 -21.461 1.00 96.62 618 ILE A CA 1
ATOM 4875 C C . ILE A 1 618 ? -2.944 5.203 -22.567 1.00 96.62 618 ILE A C 1
ATOM 4877 O O . ILE A 1 618 ? -3.928 5.122 -23.303 1.00 96.62 618 ILE A O 1
ATOM 4881 N N . THR A 1 619 ? -2.081 6.214 -22.637 1.00 93.88 619 THR A N 1
ATOM 4882 C CA . THR A 1 619 ? -2.156 7.279 -23.651 1.00 93.88 619 THR A CA 1
ATOM 4883 C C . THR A 1 619 ? -1.302 6.964 -24.868 1.00 93.88 619 THR A C 1
ATOM 4885 O O . THR A 1 619 ? -1.742 7.201 -25.988 1.00 93.88 619 THR A O 1
ATOM 4888 N N . SER A 1 620 ? -0.108 6.416 -24.651 1.00 93.81 620 SER A N 1
ATOM 4889 C CA . SER A 1 620 ? 0.830 6.032 -25.704 1.00 93.81 620 SER A CA 1
ATOM 4890 C C . SER A 1 620 ? 1.849 5.013 -25.192 1.00 93.81 620 SER A C 1
ATOM 4892 O O . SER A 1 620 ? 2.082 4.890 -23.983 1.00 93.81 620 SER A O 1
ATOM 4894 N N . ILE A 1 621 ? 2.462 4.288 -26.127 1.00 94.94 621 ILE A N 1
ATOM 4895 C CA . ILE A 1 621 ? 3.628 3.432 -25.898 1.00 94.94 621 ILE A CA 1
ATOM 4896 C C . ILE A 1 621 ? 4.711 3.853 -26.899 1.00 94.94 621 ILE A C 1
ATOM 4898 O O . ILE A 1 621 ? 4.481 3.813 -28.105 1.00 94.94 621 ILE A O 1
ATOM 4902 N N . ASP A 1 622 ? 5.893 4.250 -26.422 1.00 90.81 622 ASP A N 1
ATOM 4903 C CA . ASP A 1 622 ? 6.956 4.771 -27.300 1.00 90.81 622 ASP A CA 1
ATOM 4904 C C . ASP A 1 622 ? 7.545 3.695 -28.224 1.00 90.81 622 ASP A C 1
ATOM 4906 O O . ASP A 1 622 ? 8.043 3.998 -29.307 1.00 90.81 622 ASP A O 1
ATOM 4910 N N . GLY A 1 623 ? 7.536 2.429 -27.804 1.00 89.44 623 GLY A N 1
ATOM 4911 C CA . GLY A 1 623 ? 7.984 1.343 -28.667 1.00 89.44 623 GLY A CA 1
ATOM 4912 C C . GLY A 1 623 ? 7.729 -0.051 -28.116 1.00 89.44 623 GLY A C 1
ATOM 4913 O O . GLY A 1 623 ? 7.653 -0.264 -26.908 1.00 89.44 623 GLY A O 1
ATOM 4914 N N . CYS A 1 624 ? 7.646 -1.012 -29.030 1.00 93.44 624 CYS A N 1
ATOM 4915 C CA . CYS A 1 624 ? 7.492 -2.432 -28.747 1.00 93.44 624 CYS A CA 1
ATOM 4916 C C . CYS A 1 624 ? 8.562 -3.206 -29.522 1.00 93.44 624 CYS A C 1
ATOM 4918 O O . CYS A 1 624 ? 8.631 -3.100 -30.748 1.00 93.44 624 CYS A O 1
ATOM 4920 N N . TYR A 1 625 ? 9.423 -3.947 -28.826 1.00 91.06 625 TYR A N 1
ATOM 4921 C CA . TYR A 1 625 ? 10.471 -4.748 -29.463 1.00 91.06 625 TYR A CA 1
ATOM 4922 C C . TYR A 1 625 ? 10.769 -6.024 -28.682 1.00 91.06 625 TYR A C 1
ATOM 4924 O O . TYR A 1 625 ? 10.450 -6.144 -27.503 1.00 91.06 625 TYR A O 1
ATOM 4932 N N . VAL A 1 626 ? 11.399 -6.982 -29.355 1.00 91.25 626 VAL A N 1
ATOM 4933 C CA . VAL A 1 626 ? 11.811 -8.259 -28.768 1.00 91.25 626 VAL A CA 1
ATOM 4934 C C . VAL A 1 626 ? 13.313 -8.231 -28.511 1.00 91.25 626 VAL A C 1
ATOM 4936 O O . VAL A 1 626 ? 14.075 -7.739 -29.342 1.00 91.25 626 VAL A O 1
ATOM 4939 N N . THR A 1 627 ? 13.739 -8.764 -27.370 1.00 87.94 627 THR A N 1
ATOM 4940 C CA . THR A 1 627 ? 15.146 -8.976 -27.026 1.00 87.94 627 THR A CA 1
ATOM 4941 C C . THR A 1 627 ? 15.374 -10.425 -26.614 1.00 87.94 627 THR A C 1
ATOM 4943 O O . THR A 1 627 ? 14.564 -11.023 -25.907 1.00 87.94 627 THR A O 1
ATOM 4946 N N . THR A 1 628 ? 16.494 -10.983 -27.059 1.00 87.31 628 THR A N 1
ATOM 4947 C CA . THR A 1 628 ? 16.993 -12.316 -26.684 1.00 87.31 628 THR A CA 1
ATOM 4948 C C . THR A 1 628 ? 18.232 -12.219 -25.791 1.00 87.31 628 THR A C 1
ATOM 4950 O O . THR A 1 628 ? 18.900 -13.212 -25.524 1.00 87.31 628 THR A O 1
ATOM 4953 N N . HIS A 1 629 ? 18.582 -11.011 -25.333 1.00 84.62 629 HIS A N 1
ATOM 4954 C CA . HIS A 1 629 ? 19.678 -10.824 -24.391 1.00 84.62 629 HIS A CA 1
ATOM 4955 C C . HIS A 1 629 ? 19.313 -11.375 -23.009 1.00 84.62 629 HIS A C 1
ATOM 4957 O O . HIS A 1 629 ? 18.249 -11.065 -22.481 1.00 84.62 629 HIS A O 1
ATOM 4963 N N . HIS A 1 630 ? 20.249 -12.107 -22.403 1.00 83.75 630 HIS A N 1
ATOM 4964 C CA . HIS A 1 630 ? 20.123 -12.630 -21.038 1.00 83.75 630 HIS A CA 1
ATOM 4965 C C . HIS A 1 630 ? 20.847 -11.767 -19.992 1.00 83.75 630 HIS A C 1
ATOM 4967 O O . HIS A 1 630 ? 20.586 -11.882 -18.801 1.00 83.75 630 HIS A O 1
ATOM 4973 N N . GLU A 1 631 ? 21.742 -10.876 -20.427 1.00 81.50 631 GLU A N 1
ATOM 4974 C CA . GLU A 1 631 ? 22.466 -9.968 -19.536 1.00 81.50 631 GLU A CA 1
ATOM 4975 C C . GLU A 1 631 ? 21.572 -8.784 -19.117 1.00 81.50 631 GLU A C 1
ATOM 4977 O O . GLU A 1 631 ? 21.156 -8.007 -19.991 1.00 81.50 631 GLU A O 1
ATOM 4982 N N . PRO A 1 632 ? 21.337 -8.560 -17.806 1.00 83.88 632 PRO A N 1
ATOM 4983 C CA . PRO A 1 632 ? 20.501 -7.460 -17.318 1.00 83.88 632 PRO A CA 1
ATOM 4984 C C . PRO A 1 632 ? 20.923 -6.091 -17.860 1.00 83.88 632 PRO A C 1
ATOM 4986 O O . PRO A 1 632 ? 20.087 -5.297 -18.294 1.00 83.88 632 PRO A O 1
ATOM 4989 N N . VAL A 1 633 ? 22.230 -5.824 -17.929 1.00 79.50 633 VAL A N 1
ATOM 4990 C CA . VAL A 1 633 ? 22.760 -4.552 -18.439 1.00 79.50 633 VAL A CA 1
ATOM 4991 C C . VAL A 1 633 ? 22.323 -4.298 -19.883 1.00 79.50 633 VAL A C 1
ATOM 4993 O O . VAL A 1 633 ? 21.893 -3.189 -20.198 1.00 79.50 633 VAL A O 1
ATOM 4996 N N . LYS A 1 634 ? 22.382 -5.304 -20.764 1.00 79.56 634 LYS A N 1
ATOM 4997 C CA . LYS A 1 634 ? 21.979 -5.158 -22.173 1.00 79.56 634 LYS A CA 1
ATOM 4998 C C . LYS A 1 634 ? 20.470 -4.959 -22.319 1.00 79.56 634 LYS A C 1
ATOM 5000 O O . LYS A 1 634 ? 20.048 -4.181 -23.171 1.00 79.56 634 LYS A O 1
ATOM 5005 N N . VAL A 1 635 ? 19.671 -5.607 -21.471 1.00 86.25 635 VAL A N 1
ATOM 5006 C CA . VAL A 1 635 ? 18.203 -5.497 -21.485 1.00 86.25 635 VAL A CA 1
ATOM 5007 C C . VAL A 1 635 ? 17.725 -4.138 -20.966 1.00 86.25 635 VAL A C 1
ATOM 5009 O O . VAL A 1 635 ? 16.867 -3.513 -21.588 1.00 86.25 635 VAL A O 1
ATOM 5012 N N . PHE A 1 636 ? 18.289 -3.650 -19.857 1.00 85.56 636 PHE A N 1
ATOM 5013 C CA . PHE A 1 636 ? 17.795 -2.445 -19.184 1.00 85.56 636 PHE A CA 1
ATOM 5014 C C . PHE A 1 636 ? 18.481 -1.146 -19.621 1.00 85.56 636 PHE A C 1
ATOM 5016 O O . PHE A 1 636 ? 17.869 -0.084 -19.514 1.00 85.56 636 PHE A O 1
ATOM 5023 N N . ARG A 1 637 ? 19.707 -1.174 -20.166 1.00 81.62 637 ARG A N 1
ATOM 5024 C CA . ARG A 1 637 ? 20.400 0.045 -20.640 1.00 81.62 637 ARG A CA 1
ATOM 5025 C C . ARG A 1 637 ? 19.585 0.868 -21.656 1.00 81.62 637 ARG A C 1
ATOM 5027 O O . ARG A 1 637 ? 19.559 2.088 -21.499 1.00 81.62 637 ARG A O 1
ATOM 5034 N N . PRO A 1 638 ? 18.867 0.273 -22.633 1.00 81.88 638 PRO A N 1
ATOM 5035 C CA . PRO A 1 638 ? 17.988 1.016 -23.548 1.00 81.88 638 PRO A CA 1
ATOM 5036 C C . PRO A 1 638 ? 16.773 1.680 -22.880 1.00 81.88 638 PRO A C 1
ATOM 5038 O O . PRO A 1 638 ? 16.126 2.540 -23.487 1.00 81.88 638 PRO A O 1
ATOM 5041 N N . LEU A 1 639 ? 16.442 1.261 -21.655 1.00 84.12 639 LEU A N 1
ATOM 5042 C CA . LEU A 1 639 ? 15.337 1.782 -20.853 1.00 84.12 639 LEU A CA 1
ATOM 5043 C C . LEU A 1 639 ? 15.794 2.907 -19.912 1.00 84.12 639 LEU A C 1
ATOM 5045 O O . LEU A 1 639 ? 14.971 3.548 -19.272 1.00 84.12 639 LEU A O 1
ATOM 5049 N N . MET A 1 640 ? 17.087 3.213 -19.845 1.00 83.44 640 MET A N 1
ATOM 5050 C CA . MET A 1 640 ? 17.576 4.301 -19.002 1.00 83.44 640 MET A CA 1
ATOM 5051 C C . MET A 1 640 ? 17.262 5.685 -19.610 1.00 83.44 640 MET A C 1
ATOM 5053 O O . MET A 1 640 ? 17.162 5.811 -20.834 1.00 83.44 640 MET A O 1
ATOM 5057 N N . PRO A 1 641 ? 17.108 6.741 -18.785 1.00 84.69 641 PRO A N 1
ATOM 5058 C CA . PRO A 1 641 ? 17.054 6.727 -17.318 1.00 84.69 641 PRO A CA 1
ATOM 5059 C C . PRO A 1 641 ? 15.756 6.097 -16.776 1.00 84.69 641 PRO A C 1
ATOM 5061 O O . PRO A 1 641 ? 14.674 6.308 -17.324 1.00 84.69 641 PRO A O 1
ATOM 5064 N N . GLY A 1 642 ? 15.868 5.333 -15.686 1.00 85.94 642 GLY A N 1
ATOM 5065 C CA . GLY A 1 642 ? 14.743 4.718 -14.979 1.00 85.94 642 GLY A CA 1
ATOM 5066 C C . GLY A 1 642 ? 15.183 3.996 -13.701 1.00 85.94 642 GLY A C 1
ATOM 5067 O O . GLY A 1 642 ? 16.379 3.816 -13.467 1.00 85.94 642 GLY A O 1
ATOM 5068 N N . ALA A 1 643 ? 14.219 3.613 -12.868 1.00 91.88 643 ALA A N 1
ATOM 5069 C CA . ALA A 1 643 ? 14.412 2.788 -11.680 1.00 91.88 643 ALA A CA 1
ATOM 5070 C C . ALA A 1 643 ? 13.679 1.451 -11.855 1.00 91.88 643 ALA A C 1
ATOM 5072 O O . ALA A 1 643 ? 12.513 1.433 -12.239 1.00 91.88 643 ALA A O 1
ATOM 5073 N N . ILE A 1 644 ? 14.368 0.345 -11.598 1.00 94.25 644 ILE A N 1
ATOM 5074 C CA . ILE A 1 644 ? 13.889 -1.028 -11.779 1.00 94.25 644 ILE A CA 1
ATOM 5075 C C . ILE A 1 644 ? 13.363 -1.528 -10.433 1.00 94.25 644 ILE A C 1
ATOM 5077 O O . ILE A 1 644 ? 14.059 -1.390 -9.428 1.00 94.25 644 ILE A O 1
ATOM 5081 N N . LEU A 1 645 ? 12.148 -2.076 -10.412 1.00 95.56 645 LEU A N 1
ATOM 5082 C CA . LEU A 1 645 ? 11.529 -2.618 -9.202 1.00 95.56 645 LEU A CA 1
ATOM 5083 C C . LEU A 1 645 ? 11.973 -4.064 -8.965 1.00 95.56 645 LEU A C 1
ATOM 5085 O O . LEU A 1 645 ? 11.723 -4.933 -9.806 1.00 95.56 645 LEU A O 1
ATOM 5089 N N . VAL A 1 646 ? 12.570 -4.325 -7.805 1.00 93.88 646 VAL A N 1
ATOM 5090 C CA . VAL A 1 646 ? 13.128 -5.633 -7.438 1.00 93.88 646 VAL A CA 1
ATOM 5091 C C . VAL A 1 646 ? 12.539 -6.128 -6.123 1.00 93.88 646 VAL A C 1
ATOM 5093 O O . VAL A 1 646 ? 12.333 -5.346 -5.195 1.00 93.88 646 VAL A O 1
ATOM 5096 N N . ASP A 1 647 ? 12.265 -7.428 -6.052 1.00 92.56 647 ASP A N 1
ATOM 5097 C CA . ASP A 1 647 ? 11.779 -8.091 -4.844 1.00 92.56 647 ASP A CA 1
ATOM 5098 C C . ASP A 1 647 ? 12.904 -8.237 -3.802 1.00 92.56 647 ASP A C 1
ATOM 5100 O O . ASP A 1 647 ? 14.034 -8.628 -4.120 1.00 92.56 647 ASP A O 1
ATOM 5104 N N . ARG A 1 648 ? 12.596 -7.894 -2.548 1.00 90.62 648 ARG A N 1
ATOM 5105 C CA . ARG A 1 648 ? 13.492 -7.987 -1.386 1.00 90.62 648 ARG A CA 1
ATOM 5106 C C . ARG A 1 648 ? 12.784 -8.597 -0.177 1.00 90.62 648 ARG A C 1
ATOM 5108 O O . ARG A 1 648 ? 13.124 -8.275 0.962 1.00 90.62 648 ARG A O 1
ATOM 5115 N N . ALA A 1 649 ? 11.831 -9.500 -0.403 1.00 89.00 649 ALA A N 1
ATOM 5116 C CA . ALA A 1 649 ? 11.109 -10.175 0.673 1.00 89.00 649 ALA A CA 1
ATOM 5117 C C . ALA A 1 649 ? 12.025 -10.882 1.693 1.00 89.00 649 ALA A C 1
ATOM 5119 O O . ALA A 1 649 ? 11.711 -10.939 2.881 1.00 89.00 649 ALA A O 1
ATOM 5120 N N . THR A 1 650 ? 13.200 -11.345 1.262 1.00 86.44 650 THR A N 1
ATOM 5121 C CA . THR A 1 650 ? 14.225 -11.949 2.130 1.00 86.44 650 THR A CA 1
ATOM 5122 C C . THR A 1 650 ? 14.808 -10.996 3.170 1.00 86.44 650 THR A C 1
ATOM 5124 O O . THR A 1 650 ? 15.321 -11.468 4.171 1.00 86.44 650 THR A O 1
ATOM 5127 N N . LEU A 1 651 ? 14.722 -9.671 2.991 1.00 84.38 651 LEU A N 1
ATOM 5128 C CA . LEU A 1 651 ? 15.153 -8.710 4.018 1.00 84.38 651 LEU A CA 1
ATOM 5129 C C . LEU A 1 651 ? 14.175 -8.625 5.194 1.00 84.38 651 LEU A C 1
ATOM 5131 O O . LEU A 1 651 ? 14.537 -8.127 6.261 1.00 84.38 651 LEU A O 1
ATOM 5135 N N . LEU A 1 652 ? 12.927 -9.058 4.991 1.00 84.75 652 LEU A N 1
ATOM 5136 C CA . LEU A 1 652 ? 11.932 -9.126 6.055 1.00 84.75 652 LEU A CA 1
ATOM 5137 C C . LEU A 1 652 ? 12.083 -10.426 6.860 1.00 84.75 652 LEU A C 1
ATOM 5139 O O . LEU A 1 652 ? 12.014 -10.397 8.095 1.00 84.75 652 LEU A O 1
ATOM 5143 N N . ALA A 1 653 ? 12.370 -11.526 6.159 1.00 82.12 653 ALA A N 1
ATOM 5144 C CA . ALA A 1 653 ? 12.622 -12.829 6.753 1.00 82.12 653 ALA A CA 1
ATOM 5145 C C . ALA A 1 653 ? 13.995 -12.883 7.447 1.00 82.12 653 ALA A C 1
ATOM 5147 O O . ALA A 1 653 ? 15.019 -12.561 6.857 1.00 82.12 653 ALA A O 1
ATOM 5148 N N . THR A 1 654 ? 14.037 -13.301 8.714 1.00 69.94 654 THR A N 1
ATOM 5149 C CA . THR A 1 654 ? 15.294 -13.549 9.449 1.00 69.94 654 THR A CA 1
ATOM 5150 C C . THR A 1 654 ? 15.440 -15.009 9.828 1.00 69.94 654 THR A C 1
ATOM 5152 O O . THR A 1 654 ? 14.450 -15.731 9.889 1.00 69.94 654 THR A O 1
ATOM 5155 N N . GLU A 1 655 ? 16.666 -15.407 10.178 1.00 57.97 655 GLU A N 1
ATOM 5156 C CA . GLU A 1 655 ? 16.999 -16.755 10.662 1.00 57.97 655 GLU A CA 1
ATOM 5157 C C . GLU A 1 655 ? 16.161 -17.182 11.885 1.00 57.97 655 GLU A C 1
ATOM 5159 O O . GLU A 1 655 ? 15.799 -18.349 11.995 1.00 57.97 655 GLU A O 1
ATOM 5164 N N . ALA A 1 656 ? 15.776 -16.234 12.754 1.00 62.94 656 ALA A N 1
ATOM 5165 C CA . ALA A 1 656 ? 14.788 -16.425 13.822 1.00 62.94 656 ALA A CA 1
ATOM 5166 C C . ALA A 1 656 ? 13.556 -15.528 13.573 1.00 62.94 656 ALA A C 1
ATOM 5168 O O . ALA A 1 656 ? 13.611 -14.323 13.852 1.00 62.94 656 ALA A O 1
ATOM 5169 N N . PRO A 1 657 ? 12.476 -16.050 12.969 1.00 67.00 657 PRO A N 1
ATOM 5170 C CA . PRO A 1 657 ? 11.316 -15.250 12.607 1.00 67.00 657 PRO A CA 1
ATOM 5171 C C . PRO A 1 657 ? 10.399 -15.041 13.820 1.00 67.00 657 PRO A C 1
ATOM 5173 O O . PRO A 1 657 ? 9.710 -15.952 14.265 1.00 67.00 657 PRO A O 1
ATOM 5176 N N . ASP A 1 658 ? 10.407 -13.822 14.353 1.00 74.25 658 ASP A N 1
ATOM 5177 C CA . ASP A 1 658 ? 9.497 -13.371 15.407 1.00 74.25 658 ASP A CA 1
ATOM 5178 C C . ASP A 1 658 ? 8.372 -12.523 14.776 1.00 74.25 658 ASP A C 1
ATOM 5180 O O . ASP A 1 658 ? 8.661 -11.458 14.198 1.00 74.25 658 ASP A O 1
ATOM 5184 N N . PRO A 1 659 ? 7.096 -12.953 14.871 1.00 75.50 659 PRO A N 1
ATOM 5185 C CA . PRO A 1 659 ? 5.953 -12.198 14.365 1.00 75.50 659 PRO A CA 1
ATOM 5186 C C . PRO A 1 659 ? 5.956 -10.737 14.831 1.00 75.50 659 PRO A C 1
ATOM 5188 O O . PRO A 1 659 ? 5.829 -9.830 14.002 1.00 75.50 659 PRO A O 1
ATOM 5191 N N . THR A 1 660 ? 6.250 -10.481 16.112 1.00 71.94 660 THR A N 1
ATOM 5192 C CA . THR A 1 660 ? 6.214 -9.123 16.688 1.00 71.94 660 THR A CA 1
ATOM 5193 C C . THR A 1 660 ? 7.252 -8.177 16.092 1.00 71.94 660 THR A C 1
ATOM 5195 O O . THR A 1 660 ? 7.063 -6.954 16.066 1.00 71.94 660 THR A O 1
ATOM 5198 N N . GLN A 1 661 ? 8.356 -8.718 15.578 1.00 82.94 661 GLN A N 1
ATOM 5199 C CA . GLN A 1 661 ? 9.411 -7.929 14.949 1.00 82.94 661 GLN A CA 1
ATOM 5200 C C . GLN A 1 661 ? 9.136 -7.646 13.476 1.00 82.94 661 GLN A C 1
ATOM 5202 O O . GLN A 1 661 ? 9.669 -6.671 12.944 1.00 82.94 661 GLN A O 1
ATOM 5207 N N . THR A 1 662 ? 8.288 -8.441 12.822 1.00 88.19 662 THR A N 1
ATOM 5208 C CA . THR A 1 662 ? 7.994 -8.310 11.386 1.00 88.19 662 THR A CA 1
ATOM 5209 C C . THR A 1 662 ? 7.417 -6.933 11.072 1.00 88.19 662 THR A C 1
ATOM 5211 O O . THR A 1 662 ? 7.943 -6.214 10.220 1.00 88.19 662 THR A O 1
ATOM 5214 N N . LEU A 1 663 ? 6.406 -6.504 11.837 1.00 89.81 663 LEU A N 1
ATOM 5215 C CA . LEU A 1 663 ? 5.812 -5.174 11.692 1.00 89.81 663 LEU A CA 1
ATOM 5216 C C . LEU A 1 663 ? 6.842 -4.060 11.934 1.00 89.81 663 LEU A C 1
ATOM 5218 O O . LEU A 1 663 ? 6.924 -3.111 11.153 1.00 89.81 663 LEU A O 1
ATOM 5222 N N . LYS A 1 664 ? 7.666 -4.184 12.983 1.00 88.38 664 LYS A N 1
ATOM 5223 C CA . LYS A 1 664 ? 8.700 -3.189 13.316 1.00 88.38 664 LYS A CA 1
ATOM 5224 C C . LYS A 1 664 ? 9.738 -3.053 12.200 1.00 88.38 664 LYS A C 1
ATOM 5226 O O . LYS A 1 664 ? 10.110 -1.937 11.849 1.00 88.38 664 LYS A O 1
ATOM 5231 N N . ARG A 1 665 ? 10.187 -4.167 11.613 1.00 88.38 665 ARG A N 1
ATOM 5232 C CA . ARG A 1 665 ? 11.149 -4.176 10.497 1.00 88.38 665 ARG A CA 1
ATOM 5233 C C . ARG A 1 665 ? 10.559 -3.573 9.234 1.00 88.38 665 ARG A C 1
ATOM 5235 O O . ARG A 1 665 ? 11.215 -2.757 8.593 1.00 88.38 665 ARG A O 1
ATOM 5242 N N . TRP A 1 666 ? 9.317 -3.920 8.915 1.00 91.81 666 TRP A N 1
ATOM 5243 C CA . TRP A 1 666 ? 8.618 -3.346 7.773 1.00 91.81 666 TRP A CA 1
ATOM 5244 C C . TRP A 1 666 ? 8.443 -1.826 7.919 1.00 91.81 666 TRP A C 1
ATOM 5246 O O . TRP A 1 666 ? 8.764 -1.073 7.001 1.00 91.81 666 TRP A O 1
ATOM 5256 N N . LEU A 1 667 ? 8.052 -1.352 9.108 1.00 91.25 667 LEU A N 1
ATOM 5257 C CA . LEU A 1 667 ? 7.980 0.079 9.427 1.00 91.25 667 LEU A CA 1
ATOM 5258 C C . LEU A 1 667 ? 9.354 0.767 9.357 1.00 91.25 667 LEU A C 1
ATOM 5260 O O . LEU A 1 667 ? 9.449 1.898 8.868 1.00 91.25 667 LEU A O 1
ATOM 5264 N N . LYS A 1 668 ? 10.426 0.083 9.783 1.00 89.31 668 LYS A N 1
ATOM 5265 C CA . LYS A 1 668 ? 11.799 0.616 9.777 1.00 89.31 668 LYS A CA 1
ATOM 5266 C C . LYS A 1 668 ? 12.260 1.052 8.383 1.00 89.31 668 LYS A C 1
ATOM 5268 O O . LYS A 1 668 ? 12.999 2.029 8.263 1.00 89.31 668 LYS A O 1
ATOM 5273 N N . VAL A 1 669 ? 11.776 0.397 7.323 1.00 89.19 669 VAL A N 1
ATOM 5274 C CA . VAL A 1 669 ? 12.080 0.766 5.926 1.00 89.19 669 VAL A CA 1
ATOM 5275 C C . VAL A 1 669 ? 11.692 2.220 5.637 1.00 89.19 669 VAL A C 1
ATOM 5277 O O . VAL A 1 669 ? 12.448 2.971 5.012 1.00 89.19 669 VAL A O 1
ATOM 5280 N N . SER A 1 670 ? 10.549 2.665 6.161 1.00 88.19 670 SER A N 1
ATOM 5281 C CA . SER A 1 670 ? 10.040 4.024 5.963 1.00 88.19 670 SER A CA 1
ATOM 5282 C C . SER A 1 670 ? 10.418 5.004 7.073 1.00 88.19 670 SER A C 1
ATOM 5284 O O . SER A 1 670 ? 10.209 6.200 6.891 1.00 88.19 670 SER A O 1
ATOM 5286 N N . SER A 1 671 ? 11.010 4.562 8.185 1.00 88.81 671 SER A N 1
ATOM 5287 C CA . SER A 1 671 ? 11.386 5.453 9.290 1.00 88.81 671 SER A CA 1
ATOM 5288 C C . SER A 1 671 ? 12.764 6.096 9.114 1.00 88.81 671 SER A C 1
ATOM 5290 O O . SER A 1 671 ? 13.645 5.523 8.484 1.00 88.81 671 SER A O 1
ATOM 5292 N N . LEU A 1 672 ? 12.977 7.263 9.713 1.00 84.81 672 LEU A N 1
ATOM 5293 C CA . LEU A 1 672 ? 14.278 7.861 10.001 1.00 84.81 672 LEU A CA 1
ATOM 5294 C C . LEU A 1 672 ? 14.528 7.720 11.500 1.00 84.81 672 LEU A C 1
ATOM 5296 O O . LEU A 1 672 ? 13.696 8.162 12.293 1.00 84.81 672 LEU A O 1
ATOM 5300 N N . THR A 1 673 ? 15.651 7.116 11.874 1.00 86.38 673 THR A N 1
ATOM 5301 C CA . THR A 1 673 ? 16.013 6.881 13.274 1.00 86.38 673 THR A CA 1
ATOM 5302 C C . THR A 1 673 ? 17.263 7.677 13.612 1.00 86.38 673 THR A C 1
ATOM 5304 O O . THR A 1 673 ? 18.255 7.584 12.894 1.00 86.38 673 THR A O 1
ATOM 5307 N N . TYR A 1 674 ? 17.216 8.447 14.695 1.00 84.69 674 TYR A N 1
ATOM 5308 C CA . TYR A 1 674 ? 18.354 9.202 15.215 1.00 84.69 674 TYR A CA 1
ATOM 5309 C C . TYR A 1 674 ? 18.701 8.720 16.617 1.00 84.69 674 TYR A C 1
ATOM 5311 O O . TYR A 1 674 ? 17.798 8.511 17.427 1.00 84.69 674 TYR A O 1
ATOM 5319 N N . VAL A 1 675 ? 19.991 8.580 16.898 1.00 86.25 675 VAL A N 1
ATOM 5320 C CA . VAL A 1 675 ? 20.517 8.205 18.213 1.00 86.25 675 VAL A CA 1
ATOM 5321 C C . VAL A 1 675 ? 21.539 9.246 18.640 1.00 86.25 675 VAL A C 1
ATOM 5323 O O . VAL A 1 675 ? 22.310 9.733 17.815 1.00 86.25 675 VAL A O 1
ATOM 5326 N N . SER A 1 676 ? 21.526 9.606 19.921 1.00 84.69 676 SER A N 1
ATOM 5327 C CA . SER A 1 676 ? 22.562 10.453 20.502 1.00 84.69 676 SER A CA 1
ATOM 5328 C C . SER A 1 676 ? 23.766 9.610 20.909 1.00 84.69 676 SER A C 1
ATOM 5330 O O . SER A 1 676 ? 23.617 8.653 21.671 1.00 84.69 676 SER A O 1
ATOM 5332 N N . THR A 1 677 ? 24.953 9.993 20.454 1.00 81.25 677 THR A N 1
ATOM 5333 C CA . THR A 1 677 ? 26.232 9.380 20.829 1.00 81.25 677 THR A CA 1
ATOM 5334 C C . THR A 1 677 ? 27.164 10.436 21.410 1.00 81.25 677 THR A C 1
ATOM 5336 O O . THR A 1 677 ? 27.201 11.570 20.933 1.00 81.25 677 THR A O 1
ATOM 5339 N N . GLN A 1 678 ? 27.925 10.069 22.441 1.00 78.44 678 GLN A N 1
ATOM 5340 C CA . GLN A 1 678 ? 29.002 10.914 22.958 1.00 78.44 678 GLN A CA 1
ATOM 5341 C C . GLN A 1 678 ? 30.239 10.715 22.083 1.00 78.44 678 GLN A C 1
ATOM 5343 O O . GLN A 1 678 ? 30.763 9.606 22.000 1.00 78.44 678 GLN A O 1
ATOM 5348 N N . VAL A 1 679 ? 30.687 11.781 21.426 1.00 72.19 679 VAL A N 1
ATOM 5349 C CA . VAL A 1 679 ? 31.875 11.786 20.569 1.00 72.19 679 VAL A CA 1
ATOM 5350 C C . VAL A 1 679 ? 32.918 12.712 21.206 1.00 72.19 679 VAL A C 1
ATOM 5352 O O . VAL A 1 679 ? 32.567 13.824 21.606 1.00 72.19 679 VAL A O 1
ATOM 5355 N N . PRO A 1 680 ? 34.185 12.293 21.360 1.00 65.69 680 PRO A N 1
ATOM 5356 C CA . PRO A 1 680 ? 35.231 13.169 21.887 1.00 65.69 680 PRO A CA 1
ATOM 5357 C C . PRO A 1 680 ? 35.505 14.336 20.922 1.00 65.69 680 PRO A C 1
ATOM 5359 O O . PRO A 1 680 ? 35.550 14.146 19.709 1.00 65.69 680 PRO A O 1
ATOM 5362 N N . VAL A 1 681 ? 35.698 15.547 21.456 1.00 61.22 681 VAL A N 1
ATOM 5363 C CA . VAL A 1 681 ? 35.887 16.784 20.665 1.00 61.22 681 VAL A CA 1
ATOM 5364 C C . VAL A 1 681 ? 37.217 16.779 19.888 1.00 61.22 681 VAL A C 1
ATOM 5366 O O . VAL A 1 681 ? 37.324 17.406 18.833 1.00 61.22 681 VAL A O 1
ATOM 5369 N N . LYS A 1 682 ? 38.232 16.054 20.379 1.00 58.53 682 LYS A N 1
ATOM 5370 C CA . LYS A 1 682 ? 39.516 15.780 19.712 1.00 58.53 682 LYS A CA 1
ATOM 5371 C C . LYS A 1 682 ? 39.984 14.356 20.022 1.00 58.53 682 LYS A C 1
ATOM 5373 O O . LYS A 1 682 ? 39.674 13.819 21.087 1.00 58.53 682 LYS A O 1
ATOM 5378 N N . GLU A 1 683 ? 40.794 13.766 19.137 1.00 47.69 683 GLU A N 1
ATOM 5379 C CA . GLU A 1 683 ? 41.562 12.559 19.477 1.00 47.69 683 GLU A CA 1
ATOM 5380 C C . GLU A 1 683 ? 42.415 12.857 20.728 1.00 47.69 683 GLU A C 1
ATOM 5382 O O . GLU A 1 683 ? 43.269 13.743 20.706 1.00 47.69 683 GLU A O 1
ATOM 5387 N N . ASN A 1 684 ? 42.142 12.144 21.829 1.00 50.91 684 ASN A N 1
ATOM 5388 C CA . ASN A 1 684 ? 42.748 12.282 23.167 1.00 50.91 684 ASN A CA 1
ATOM 5389 C C . ASN A 1 684 ? 42.319 13.478 24.056 1.00 50.91 684 ASN A C 1
ATOM 5391 O O . ASN A 1 684 ? 43.083 13.872 24.937 1.00 50.91 684 ASN A O 1
ATOM 5395 N N . SER A 1 685 ? 41.107 14.032 23.913 1.00 48.59 685 SER A N 1
ATOM 5396 C CA . SER A 1 685 ? 40.526 14.959 24.913 1.00 48.59 685 SER A CA 1
ATOM 5397 C C . SER A 1 685 ? 39.430 14.308 25.772 1.00 48.59 685 SER A C 1
ATOM 5399 O O . SER A 1 685 ? 38.599 13.583 25.235 1.00 48.59 685 SER A O 1
ATOM 5401 N N . GLU A 1 686 ? 39.355 14.637 27.071 1.00 56.88 686 GLU A N 1
ATOM 5402 C CA . GLU A 1 686 ? 38.238 14.240 27.963 1.00 56.88 686 GLU A CA 1
ATOM 5403 C C . GLU A 1 686 ? 36.932 15.024 27.699 1.00 56.88 686 GLU A C 1
ATOM 5405 O O . GLU A 1 686 ? 35.869 14.656 28.201 1.00 56.88 686 GLU A O 1
ATOM 5410 N N . GLU A 1 687 ? 36.979 16.093 26.894 1.00 56.47 687 GLU A N 1
ATOM 5411 C CA . GLU A 1 687 ? 35.781 16.814 26.456 1.00 56.47 687 GLU A CA 1
ATOM 5412 C C . GLU A 1 687 ? 34.989 15.983 25.440 1.00 56.47 687 GLU A C 1
ATOM 5414 O O . GLU A 1 687 ? 35.481 15.641 24.360 1.00 56.47 687 GLU A O 1
ATOM 5419 N N . THR A 1 688 ? 33.737 15.684 25.788 1.00 66.44 688 THR A N 1
ATOM 5420 C CA . THR A 1 688 ? 32.781 14.972 24.937 1.00 66.44 688 THR A CA 1
ATOM 5421 C C . THR A 1 688 ? 31.709 15.935 24.436 1.00 66.44 688 THR A C 1
ATOM 5423 O O . THR A 1 688 ? 31.147 16.723 25.196 1.00 66.44 688 THR A O 1
ATOM 5426 N N . GLN A 1 689 ? 31.417 15.871 23.141 1.00 77.25 689 GLN A N 1
ATOM 5427 C CA . GLN A 1 689 ? 30.282 16.534 22.518 1.00 77.25 689 GLN A CA 1
ATOM 5428 C C . GLN A 1 689 ? 29.211 15.492 22.203 1.00 77.25 689 GLN A C 1
ATOM 5430 O O . GLN A 1 689 ? 29.498 14.350 21.844 1.00 77.25 689 GLN A O 1
ATOM 5435 N N . ILE A 1 690 ? 27.952 15.887 22.353 1.00 80.50 690 ILE A N 1
ATOM 5436 C CA . ILE A 1 690 ? 26.821 15.042 21.990 1.00 80.50 690 ILE A CA 1
ATOM 5437 C C . ILE A 1 690 ? 26.514 15.294 20.521 1.00 80.50 690 ILE A C 1
ATOM 5439 O O . ILE A 1 690 ? 26.174 16.416 20.136 1.00 80.50 690 ILE A O 1
ATOM 5443 N N . ASP A 1 691 ? 26.633 14.242 19.721 1.00 80.31 691 ASP A N 1
ATOM 5444 C CA . ASP A 1 691 ? 26.249 14.247 18.317 1.00 80.31 691 ASP A CA 1
ATOM 5445 C C . ASP A 1 691 ? 25.013 13.368 18.113 1.00 80.31 691 ASP A C 1
ATOM 5447 O O . ASP A 1 691 ? 24.861 12.309 18.728 1.00 80.31 691 ASP A O 1
ATOM 5451 N N . TRP A 1 692 ? 24.105 13.829 17.260 1.00 81.06 692 TRP A N 1
ATOM 5452 C CA . TRP A 1 692 ? 22.878 13.119 16.922 1.00 81.06 692 TRP A CA 1
ATOM 5453 C C . TRP A 1 692 ? 23.023 12.510 15.540 1.00 81.06 692 TRP A C 1
ATOM 5455 O O . TRP A 1 692 ? 22.725 13.143 14.524 1.00 81.06 692 TRP A O 1
ATOM 5465 N N . GLN A 1 693 ? 23.427 11.247 15.507 1.00 81.75 693 GLN A N 1
ATOM 5466 C CA . GLN A 1 693 ? 23.668 10.538 14.263 1.00 81.75 693 GLN A CA 1
ATOM 5467 C C . GLN A 1 693 ? 22.390 9.872 13.770 1.00 81.75 693 GLN A C 1
ATOM 5469 O O . GLN A 1 693 ? 21.612 9.283 14.529 1.00 81.75 693 GLN A O 1
ATOM 5474 N N . GLN A 1 694 ? 22.150 9.990 12.468 1.00 82.50 694 GLN A N 1
ATOM 5475 C CA . GLN A 1 694 ? 21.116 9.207 11.817 1.00 82.50 694 GLN A CA 1
ATOM 5476 C C . GLN A 1 694 ? 21.646 7.786 11.638 1.00 82.50 694 GLN A C 1
ATOM 5478 O O . GLN A 1 694 ? 22.704 7.602 11.049 1.00 82.50 694 GLN A O 1
ATOM 5483 N N . ILE A 1 695 ? 20.904 6.783 12.107 1.00 78.69 695 ILE A N 1
ATOM 5484 C CA . ILE A 1 695 ? 21.232 5.394 11.786 1.00 78.69 695 ILE A CA 1
ATOM 5485 C C . ILE A 1 695 ? 21.005 5.215 10.287 1.00 78.69 695 ILE A C 1
ATOM 5487 O O . ILE A 1 695 ? 19.874 5.366 9.803 1.00 78.69 695 ILE A O 1
ATOM 5491 N N . ASP A 1 696 ? 22.076 4.896 9.566 1.00 63.22 696 ASP A N 1
ATOM 5492 C CA . ASP A 1 696 ? 21.997 4.632 8.140 1.00 63.22 696 ASP A CA 1
ATOM 5493 C C . ASP A 1 696 ? 21.052 3.465 7.857 1.00 63.22 696 ASP A C 1
ATOM 5495 O O . ASP A 1 696 ? 21.033 2.429 8.529 1.00 63.22 696 ASP A O 1
ATOM 5499 N N . LYS A 1 697 ? 20.212 3.663 6.843 1.00 67.12 697 LYS A N 1
ATOM 5500 C CA . LYS A 1 697 ? 19.349 2.601 6.334 1.00 67.12 697 LYS A CA 1
ATOM 5501 C C . LYS A 1 697 ? 20.206 1.562 5.621 1.00 67.12 697 LYS A C 1
ATOM 5503 O O . LYS A 1 697 ? 21.270 1.882 5.096 1.00 67.12 697 LYS A O 1
ATOM 5508 N N . ASN A 1 698 ? 19.687 0.337 5.527 1.00 63.31 698 ASN A N 1
ATOM 5509 C CA . ASN A 1 698 ? 20.226 -0.677 4.621 1.00 63.31 698 ASN A CA 1
ATOM 5510 C C . ASN A 1 698 ? 20.501 -0.045 3.245 1.00 63.31 698 ASN A C 1
ATOM 5512 O O . ASN A 1 698 ? 19.673 0.717 2.735 1.00 63.31 698 ASN A O 1
ATOM 5516 N N . LYS A 1 699 ? 21.661 -0.356 2.661 1.00 66.50 699 LYS A N 1
ATOM 5517 C CA . LYS A 1 699 ? 22.105 0.218 1.388 1.00 66.50 699 LYS A CA 1
ATOM 5518 C C . LYS A 1 699 ? 21.078 -0.080 0.285 1.00 66.50 699 LYS A C 1
ATOM 5520 O O . LYS A 1 699 ? 20.645 -1.217 0.120 1.00 66.50 699 LYS A O 1
ATOM 5525 N N . GLY A 1 700 ? 20.694 0.950 -0.469 1.00 76.50 700 GLY A N 1
ATOM 5526 C CA . GLY A 1 700 ? 19.684 0.863 -1.530 1.00 76.50 700 GLY A CA 1
ATOM 5527 C C . GLY A 1 700 ? 18.411 1.662 -1.237 1.00 76.50 700 GLY A C 1
ATOM 5528 O O . GLY A 1 700 ? 18.204 2.187 -0.145 1.00 76.50 700 GLY A O 1
ATOM 5529 N N . TRP A 1 701 ? 17.546 1.796 -2.244 1.00 88.50 701 TRP A N 1
ATOM 5530 C CA . TRP A 1 701 ? 16.271 2.508 -2.107 1.00 88.50 701 TRP A CA 1
ATOM 5531 C C . TRP A 1 701 ? 15.153 1.515 -1.781 1.00 88.50 701 TRP A C 1
ATOM 5533 O O . TRP A 1 701 ? 14.380 1.117 -2.657 1.00 88.50 701 TRP A O 1
ATOM 5543 N N . LEU A 1 702 ? 15.124 1.070 -0.524 1.00 92.06 702 LEU A N 1
ATOM 5544 C CA . LEU A 1 702 ? 14.118 0.137 -0.022 1.00 92.06 702 LEU A CA 1
ATOM 5545 C C . LEU A 1 702 ? 12.789 0.838 0.243 1.00 92.06 702 LEU A C 1
ATOM 5547 O O . LEU A 1 702 ? 12.745 1.939 0.797 1.00 92.06 702 LEU A O 1
ATOM 5551 N N . VAL A 1 703 ? 11.701 0.164 -0.110 1.00 93.88 703 VAL A N 1
ATOM 5552 C CA . VAL A 1 703 ? 10.339 0.635 0.109 1.00 93.88 703 VAL A CA 1
ATOM 5553 C C . VAL A 1 703 ? 9.431 -0.499 0.589 1.00 93.88 703 VAL A C 1
ATOM 5555 O O . VAL A 1 703 ? 9.573 -1.635 0.131 1.00 93.88 703 VAL A O 1
ATOM 5558 N N . PRO A 1 704 ? 8.468 -0.223 1.484 1.00 95.25 704 PRO A N 1
ATOM 5559 C CA . PRO A 1 704 ? 7.374 -1.148 1.724 1.00 95.25 704 PRO A CA 1
ATOM 5560 C C . PRO A 1 704 ? 6.521 -1.272 0.459 1.00 95.25 704 PRO A C 1
ATOM 5562 O O . PRO A 1 704 ? 6.222 -0.280 -0.211 1.00 95.25 704 PRO A O 1
ATOM 5565 N N . PHE A 1 705 ? 6.100 -2.488 0.128 1.00 95.75 705 PHE A N 1
ATOM 5566 C CA . PHE A 1 705 ? 5.412 -2.751 -1.129 1.00 95.75 705 PHE A CA 1
ATOM 5567 C C . PHE A 1 705 ? 4.337 -3.830 -0.989 1.00 95.75 705 PHE A C 1
ATOM 5569 O O . PHE A 1 705 ? 4.513 -4.796 -0.255 1.00 95.75 705 PHE A O 1
ATOM 5576 N N . MET A 1 706 ? 3.209 -3.682 -1.687 1.00 96.12 706 MET A N 1
ATOM 5577 C CA . MET A 1 706 ? 2.158 -4.705 -1.710 1.00 96.12 706 MET A CA 1
ATOM 5578 C C . MET A 1 706 ? 2.468 -5.740 -2.792 1.00 96.12 706 MET A C 1
ATOM 5580 O O . MET A 1 706 ? 2.566 -5.393 -3.973 1.00 96.12 706 MET A O 1
ATOM 5584 N N . VAL A 1 707 ? 2.571 -7.006 -2.386 1.00 95.56 707 VAL A N 1
ATOM 5585 C CA . VAL A 1 707 ? 3.028 -8.103 -3.255 1.00 95.56 707 VAL A CA 1
ATOM 5586 C C . VAL A 1 707 ? 1.948 -9.136 -3.568 1.00 95.56 707 VAL A C 1
ATOM 5588 O O . VAL A 1 707 ? 2.108 -9.909 -4.504 1.00 95.56 707 VAL A O 1
ATOM 5591 N N . GLY A 1 708 ? 0.815 -9.144 -2.865 1.00 95.50 708 GLY A N 1
ATOM 5592 C CA . GLY A 1 708 ? -0.233 -10.126 -3.141 1.00 95.50 708 GLY A CA 1
ATOM 5593 C C . GLY A 1 708 ? -1.364 -10.120 -2.129 1.00 95.50 708 GLY A C 1
ATOM 5594 O O . GLY A 1 708 ? -1.707 -9.070 -1.575 1.00 95.50 708 GLY A O 1
ATOM 5595 N N . TYR A 1 709 ? -1.898 -11.311 -1.868 1.00 95.81 709 TYR A N 1
ATOM 5596 C CA . TYR A 1 709 ? -2.978 -11.543 -0.919 1.00 95.81 709 TYR A CA 1
ATOM 5597 C C . TYR A 1 709 ? -2.767 -12.821 -0.095 1.00 95.81 709 TYR A C 1
ATOM 5599 O O . TYR A 1 709 ? -2.048 -13.720 -0.523 1.00 95.81 709 TYR A O 1
ATOM 5607 N N . LYS A 1 710 ? -3.435 -12.931 1.055 1.00 94.44 710 LYS A N 1
ATOM 5608 C CA . LYS A 1 710 ? -3.457 -14.128 1.910 1.00 94.44 710 LYS A CA 1
ATOM 5609 C C . LYS A 1 710 ? -4.888 -14.504 2.264 1.00 94.44 710 LYS A C 1
ATOM 5611 O O . LYS A 1 710 ? -5.694 -13.626 2.552 1.00 94.44 710 LYS A O 1
ATOM 5616 N N . GLN A 1 711 ? -5.202 -15.796 2.236 1.00 92.81 711 GLN A N 1
ATOM 5617 C CA . GLN A 1 711 ? -6.506 -16.325 2.636 1.00 92.81 711 GLN A CA 1
ATOM 5618 C C . GLN A 1 711 ? -6.771 -16.068 4.124 1.00 92.81 711 GLN A C 1
ATOM 5620 O O . GLN A 1 711 ? -5.948 -16.409 4.970 1.00 92.81 711 GLN A O 1
ATOM 5625 N N . ILE A 1 712 ? -7.940 -15.501 4.426 1.00 90.38 712 ILE A N 1
ATOM 5626 C CA . ILE A 1 712 ? -8.435 -15.285 5.801 1.00 90.38 712 ILE A CA 1
ATOM 5627 C C . ILE A 1 712 ? -9.636 -16.175 6.138 1.00 90.38 712 ILE A C 1
ATOM 5629 O O . ILE A 1 712 ? -10.086 -16.211 7.279 1.00 90.38 712 ILE A O 1
ATOM 5633 N N . SER A 1 713 ? -10.171 -16.874 5.137 1.00 87.50 713 SER A N 1
ATOM 5634 C CA . SER A 1 713 ? -11.263 -17.832 5.261 1.00 87.50 713 SER A CA 1
ATOM 5635 C C . SER A 1 713 ? -10.899 -19.129 4.541 1.00 87.50 713 SER A C 1
ATOM 5637 O O . SER A 1 713 ? -10.042 -19.103 3.651 1.00 87.50 713 SER A O 1
ATOM 5639 N N . PRO A 1 714 ? -11.605 -20.235 4.829 1.00 87.38 714 PRO A N 1
ATOM 5640 C CA . PRO A 1 714 ? -11.610 -21.394 3.948 1.00 87.38 714 PRO A CA 1
ATOM 5641 C C . PRO A 1 714 ? -11.995 -21.009 2.512 1.00 87.38 714 PRO A C 1
ATOM 5643 O O . PRO A 1 714 ? -12.646 -19.983 2.276 1.00 87.38 714 PRO A O 1
ATOM 5646 N N . LEU A 1 715 ? -11.577 -21.841 1.559 1.00 89.94 715 LEU A N 1
ATOM 5647 C CA . LEU A 1 715 ? -11.993 -21.726 0.167 1.00 89.94 715 LEU A CA 1
ATOM 5648 C C . LEU A 1 715 ? -13.453 -22.171 0.047 1.00 89.94 715 LEU A C 1
ATOM 5650 O O . LEU A 1 715 ? -13.775 -23.316 0.357 1.00 89.94 715 LEU A O 1
ATOM 5654 N N . TYR A 1 716 ? -14.312 -21.276 -0.429 1.00 90.50 716 TYR A N 1
ATOM 5655 C CA . TYR A 1 716 ? -15.721 -21.558 -0.658 1.00 90.50 716 TYR A CA 1
ATOM 5656 C C . TYR A 1 716 ? -15.942 -22.083 -2.084 1.00 90.50 716 TYR A C 1
ATOM 5658 O O . TYR A 1 716 ? -15.498 -21.445 -3.051 1.00 90.50 716 TYR A O 1
ATOM 5666 N N . PRO A 1 717 ? -16.636 -23.220 -2.243 1.00 89.62 717 PRO A N 1
ATOM 5667 C CA . PRO A 1 717 ? -17.171 -23.679 -3.514 1.00 89.62 717 PRO A CA 1
ATOM 5668 C C . PRO A 1 717 ? -17.953 -22.613 -4.293 1.00 89.62 717 PRO A C 1
ATOM 5670 O O . PRO A 1 717 ? -18.539 -21.673 -3.748 1.00 89.62 717 PRO A O 1
ATOM 5673 N N . ALA A 1 718 ? -17.983 -22.805 -5.610 1.00 88.56 718 ALA A N 1
ATOM 5674 C CA . ALA A 1 718 ? -18.774 -22.005 -6.532 1.00 88.56 718 ALA A CA 1
ATOM 5675 C C . ALA A 1 718 ? -20.260 -21.979 -6.109 1.00 88.56 718 ALA A C 1
ATOM 5677 O O . ALA A 1 718 ? -20.870 -23.025 -5.891 1.00 88.56 718 ALA A O 1
ATOM 5678 N N . GLY A 1 719 ? -20.833 -20.779 -5.987 1.00 83.94 719 GLY A N 1
ATOM 5679 C CA . GLY A 1 719 ? -22.242 -20.561 -5.638 1.00 83.94 719 GLY A CA 1
ATOM 5680 C C . GLY A 1 719 ? -22.560 -20.439 -4.142 1.00 83.94 719 GLY A C 1
ATOM 5681 O O . GLY A 1 719 ? -23.684 -20.068 -3.815 1.00 83.94 719 GLY A O 1
ATOM 5682 N N . GLU A 1 720 ? -21.605 -20.685 -3.238 1.00 86.25 720 GLU A N 1
ATOM 5683 C CA . GLU A 1 720 ? -21.847 -20.613 -1.786 1.00 86.25 720 GLU A CA 1
ATOM 5684 C C . GLU A 1 720 ? -21.826 -19.175 -1.239 1.00 86.25 720 GLU A C 1
ATOM 5686 O O . GLU A 1 720 ? -22.590 -18.831 -0.338 1.00 86.25 720 GLU A O 1
ATOM 5691 N N . VAL A 1 721 ? -20.991 -18.303 -1.814 1.00 85.94 721 VAL A N 1
ATOM 5692 C CA . VAL A 1 721 ? -20.887 -16.893 -1.405 1.00 85.94 721 VAL A CA 1
ATOM 5693 C C . VAL A 1 721 ? -21.830 -16.027 -2.240 1.00 85.94 721 VAL A C 1
ATOM 5695 O O . VAL A 1 721 ? -21.707 -15.941 -3.465 1.00 85.94 721 VAL A O 1
ATOM 5698 N N . ALA A 1 722 ? -22.749 -15.322 -1.581 1.00 85.94 722 ALA A N 1
ATOM 5699 C CA . ALA A 1 722 ? -23.706 -14.449 -2.258 1.00 85.94 722 ALA A CA 1
ATOM 5700 C C . ALA A 1 722 ? -23.056 -13.155 -2.799 1.00 85.94 722 ALA A C 1
ATOM 5702 O O . ALA A 1 722 ? -22.046 -12.670 -2.281 1.00 85.94 722 ALA A O 1
ATOM 5703 N N . ASN A 1 723 ? -23.679 -12.545 -3.819 1.00 86.25 723 ASN A N 1
ATOM 5704 C CA . ASN A 1 723 ? -23.280 -11.260 -4.431 1.00 86.25 723 ASN A CA 1
ATOM 5705 C C . ASN A 1 723 ? -21.842 -11.217 -4.988 1.00 86.25 723 ASN A C 1
ATOM 5707 O O . ASN A 1 723 ? -21.210 -10.155 -5.057 1.00 86.25 723 ASN A O 1
ATOM 5711 N N . MET A 1 724 ? -21.321 -12.371 -5.395 1.00 86.56 724 MET A N 1
ATOM 5712 C CA . MET A 1 724 ? -20.047 -12.464 -6.097 1.00 86.56 724 MET A CA 1
ATOM 5713 C C . MET A 1 724 ? -20.196 -12.062 -7.562 1.00 86.56 724 MET A C 1
ATOM 5715 O O . MET A 1 724 ? -21.261 -12.186 -8.164 1.00 86.56 724 MET A O 1
ATOM 5719 N N . ARG A 1 725 ? -19.105 -11.559 -8.143 1.00 87.19 725 ARG A N 1
ATOM 5720 C CA . ARG A 1 725 ? -19.040 -11.167 -9.556 1.00 87.19 725 ARG A CA 1
ATOM 5721 C C . ARG A 1 725 ? -19.272 -12.344 -10.501 1.00 87.19 725 ARG A C 1
ATOM 5723 O O . ARG A 1 725 ? -19.789 -12.141 -11.595 1.00 87.19 725 ARG A O 1
ATOM 5730 N N . ASP A 1 726 ? -18.833 -13.527 -10.094 1.00 87.81 726 ASP A N 1
ATOM 5731 C CA . ASP A 1 726 ? -19.030 -14.784 -10.801 1.00 87.81 726 ASP A CA 1
ATOM 5732 C C . ASP A 1 726 ? -19.389 -15.866 -9.787 1.00 87.81 726 ASP A C 1
ATOM 5734 O O . ASP A 1 726 ? -18.821 -15.917 -8.696 1.00 87.81 726 ASP A O 1
ATOM 5738 N N . LEU A 1 727 ? -20.363 -16.691 -10.158 1.00 85.75 727 LEU A N 1
ATOM 5739 C CA . LEU A 1 727 ? -20.898 -17.771 -9.336 1.00 85.75 727 LEU A CA 1
ATOM 5740 C C . LEU A 1 727 ? -20.257 -19.121 -9.674 1.00 85.75 727 LEU A C 1
ATOM 5742 O O . LEU A 1 727 ? -20.474 -20.070 -8.934 1.00 85.75 727 LEU A O 1
ATOM 5746 N N . ASN A 1 728 ? -19.480 -19.213 -10.759 1.00 90.50 728 ASN A N 1
ATOM 5747 C CA . ASN A 1 728 ? -18.874 -20.466 -11.225 1.00 90.50 728 ASN A CA 1
ATOM 5748 C C . ASN A 1 728 ? -17.431 -20.669 -10.742 1.00 90.50 728 ASN A C 1
ATOM 5750 O O . ASN A 1 728 ? -16.895 -21.769 -10.854 1.00 90.50 728 ASN A O 1
ATOM 5754 N N . THR A 1 729 ? -16.791 -19.617 -10.230 1.00 91.44 729 THR A N 1
ATOM 5755 C CA . THR A 1 729 ? -15.400 -19.652 -9.768 1.00 91.44 729 THR A CA 1
ATOM 5756 C C . THR A 1 729 ? -15.356 -19.801 -8.240 1.00 91.44 729 THR A C 1
ATOM 5758 O O . THR A 1 729 ? -16.079 -19.067 -7.563 1.00 91.44 729 THR A O 1
ATOM 5761 N N . PRO A 1 730 ? -14.514 -20.690 -7.672 1.00 92.94 730 PRO A N 1
ATOM 5762 C CA . PRO A 1 730 ? -14.300 -20.776 -6.227 1.00 92.94 730 PRO A CA 1
ATOM 5763 C C . PRO A 1 730 ? -13.849 -19.444 -5.622 1.00 92.94 730 PRO A C 1
ATOM 5765 O O . PRO A 1 730 ? -13.085 -18.690 -6.236 1.00 92.94 730 PRO A O 1
ATOM 5768 N N . VAL A 1 731 ? -14.310 -19.160 -4.406 1.00 92.50 731 VAL A N 1
ATOM 5769 C CA . VAL A 1 731 ? -14.152 -17.851 -3.766 1.00 92.50 731 VAL A CA 1
ATOM 5770 C C . VAL A 1 731 ? -13.350 -17.966 -2.486 1.00 92.50 731 VAL A C 1
ATOM 5772 O O . VAL A 1 731 ? -13.620 -18.809 -1.639 1.00 92.50 731 VAL A O 1
ATOM 5775 N N . SER A 1 732 ? -12.403 -17.055 -2.301 1.00 91.69 732 SER A N 1
ATOM 5776 C CA . SER A 1 732 ? -11.693 -16.903 -1.035 1.00 91.69 732 SER A CA 1
ATOM 5777 C C . SER A 1 732 ? -11.768 -15.459 -0.573 1.00 91.69 732 SER A C 1
ATOM 5779 O O . SER A 1 732 ? -11.470 -14.545 -1.346 1.00 91.69 732 SER A O 1
ATOM 5781 N N . PHE A 1 733 ? -12.099 -15.237 0.698 1.00 92.56 733 PHE A N 1
ATOM 5782 C CA . PHE A 1 733 ? -11.823 -13.944 1.311 1.00 92.56 733 PHE A CA 1
ATOM 5783 C C . PHE A 1 733 ? -10.332 -13.856 1.601 1.00 92.56 733 PHE A C 1
ATOM 5785 O O . PHE A 1 733 ? -9.717 -14.822 2.066 1.00 92.56 733 PHE A O 1
ATOM 5792 N N . VAL A 1 734 ? -9.748 -12.707 1.283 1.00 94.06 734 VAL A N 1
ATOM 5793 C CA . VAL A 1 734 ? -8.312 -12.489 1.417 1.00 94.06 734 VAL A CA 1
ATOM 5794 C C . VAL A 1 734 ? -8.000 -11.121 1.996 1.00 94.06 734 VAL A C 1
ATOM 5796 O O . VAL A 1 734 ? -8.731 -10.160 1.759 1.00 94.06 734 VAL A O 1
ATOM 5799 N N . GLU A 1 735 ? -6.867 -11.010 2.675 1.00 94.69 735 GLU A N 1
ATOM 5800 C CA . GLU A 1 735 ? -6.266 -9.730 3.036 1.00 94.69 735 GLU A CA 1
ATOM 5801 C C . GLU A 1 735 ? -5.101 -9.376 2.096 1.00 94.69 735 GLU A C 1
ATOM 5803 O O . GLU A 1 735 ? -4.464 -10.276 1.542 1.00 94.69 735 GLU A O 1
ATOM 5808 N N . PRO A 1 736 ? -4.812 -8.084 1.858 1.00 95.44 736 PRO A N 1
ATOM 5809 C CA . PRO A 1 736 ? -3.576 -7.658 1.203 1.00 95.44 736 PRO A CA 1
ATOM 5810 C C . PRO A 1 736 ? -2.347 -8.048 2.030 1.00 95.44 736 PRO A C 1
ATOM 5812 O O . PRO A 1 736 ? -2.325 -7.766 3.223 1.00 95.44 736 PRO A O 1
ATOM 5815 N N . ILE A 1 737 ? -1.308 -8.590 1.388 1.00 95.50 737 ILE A N 1
ATOM 5816 C CA . ILE A 1 737 ? -0.005 -8.809 2.037 1.00 95.50 737 ILE A CA 1
ATOM 5817 C C . ILE A 1 737 ? 1.040 -7.815 1.544 1.00 95.50 737 ILE A C 1
ATOM 5819 O O . ILE A 1 737 ? 1.085 -7.442 0.358 1.00 95.50 737 ILE A O 1
ATOM 5823 N N . HIS A 1 738 ? 1.915 -7.419 2.460 1.00 95.88 738 HIS A N 1
ATOM 5824 C CA . HIS A 1 738 ? 2.990 -6.468 2.210 1.00 95.88 738 HIS A CA 1
ATOM 5825 C C . HIS A 1 738 ? 4.350 -7.125 2.393 1.00 95.88 738 HIS A C 1
ATOM 5827 O O . HIS A 1 738 ? 4.514 -8.051 3.169 1.00 95.88 738 HIS A O 1
ATOM 5833 N N . SER A 1 739 ? 5.342 -6.645 1.664 1.00 95.25 739 SER A N 1
ATOM 5834 C CA . SER A 1 739 ? 6.735 -7.047 1.812 1.00 95.25 739 SER A CA 1
ATOM 5835 C C . SER A 1 739 ? 7.634 -5.833 1.565 1.00 95.25 739 SER A C 1
ATOM 5837 O O . SER A 1 739 ? 7.164 -4.688 1.616 1.00 95.25 739 SER A O 1
ATOM 5839 N N . ILE A 1 740 ? 8.922 -6.065 1.327 1.00 93.38 740 ILE A N 1
ATOM 5840 C CA . ILE A 1 740 ? 9.920 -5.041 1.018 1.00 93.38 740 ILE A CA 1
ATOM 5841 C C . ILE A 1 740 ? 10.346 -5.196 -0.443 1.00 93.38 740 ILE A C 1
ATOM 5843 O O . ILE A 1 740 ? 10.609 -6.301 -0.909 1.00 93.38 740 ILE A O 1
ATOM 5847 N N . ALA A 1 741 ? 10.440 -4.077 -1.157 1.00 93.88 741 ALA A N 1
ATOM 5848 C CA . ALA A 1 741 ? 10.996 -4.006 -2.504 1.00 93.88 741 ALA A CA 1
ATOM 5849 C C . ALA A 1 741 ? 12.130 -2.972 -2.568 1.00 93.88 741 ALA A C 1
ATOM 5851 O O . ALA A 1 741 ? 12.229 -2.091 -1.714 1.00 93.88 741 ALA A O 1
ATOM 5852 N N . GLU A 1 742 ? 12.977 -3.058 -3.591 1.00 93.50 742 GLU A N 1
ATOM 5853 C CA . GLU A 1 742 ? 14.040 -2.087 -3.871 1.00 93.50 742 GLU A CA 1
ATOM 5854 C C . GLU A 1 742 ? 13.847 -1.449 -5.247 1.00 93.50 742 GLU A C 1
ATOM 5856 O O . GLU A 1 742 ? 13.532 -2.124 -6.228 1.00 93.50 742 GLU A O 1
ATOM 5861 N N . TRP A 1 743 ? 14.106 -0.145 -5.334 1.00 93.50 743 TRP A N 1
ATOM 5862 C CA . TRP A 1 743 ? 14.252 0.556 -6.605 1.00 93.50 743 TRP A CA 1
ATOM 5863 C C . TRP A 1 743 ? 15.732 0.666 -7.002 1.00 93.50 743 TRP A C 1
ATOM 5865 O O . TRP A 1 743 ? 16.482 1.476 -6.453 1.00 93.50 743 TRP A O 1
ATOM 5875 N N . ILE A 1 744 ? 16.160 -0.106 -8.004 1.00 90.19 744 ILE A N 1
ATOM 5876 C CA . ILE A 1 744 ? 17.545 -0.123 -8.498 1.00 90.19 744 ILE A CA 1
ATOM 5877 C C . ILE A 1 744 ? 17.690 0.762 -9.738 1.00 90.19 744 ILE A C 1
ATOM 5879 O O . ILE A 1 744 ? 17.018 0.571 -10.746 1.00 90.19 744 ILE A O 1
ATOM 5883 N N . ARG A 1 745 ? 18.622 1.721 -9.702 1.00 84.31 745 ARG A N 1
ATOM 5884 C CA . ARG A 1 745 ? 18.914 2.613 -10.843 1.00 84.31 745 ARG A CA 1
ATOM 5885 C C . ARG A 1 745 ? 20.096 2.179 -11.703 1.00 84.31 745 ARG A C 1
ATOM 5887 O O . ARG A 1 745 ? 20.245 2.679 -12.809 1.00 84.31 745 ARG A O 1
ATOM 5894 N N . ARG A 1 746 ? 20.980 1.317 -11.206 1.00 79.75 746 ARG A N 1
ATOM 5895 C CA . ARG A 1 746 ? 22.155 0.849 -11.954 1.00 79.75 746 ARG A CA 1
ATOM 5896 C C . ARG A 1 746 ? 21.891 -0.583 -12.414 1.00 79.75 746 ARG A C 1
ATOM 5898 O O . ARG A 1 746 ? 21.921 -1.467 -11.563 1.00 79.75 746 ARG A O 1
ATOM 5905 N N . PRO A 1 747 ? 21.674 -0.839 -13.719 1.00 79.06 747 PRO A N 1
ATOM 5906 C CA . PRO A 1 747 ? 21.467 -2.198 -14.219 1.00 79.06 747 PRO A CA 1
ATOM 5907 C C . PRO A 1 747 ? 22.591 -3.178 -13.866 1.00 79.06 747 PRO A C 1
ATOM 5909 O O . PRO A 1 747 ? 22.347 -4.373 -13.810 1.00 79.06 747 PRO A O 1
ATOM 5912 N N . SER A 1 748 ? 23.808 -2.684 -13.608 1.00 77.06 748 SER A N 1
ATOM 5913 C CA . SER A 1 748 ? 24.952 -3.498 -13.184 1.00 77.06 748 SER A CA 1
ATOM 5914 C C . SER A 1 748 ? 24.819 -4.094 -11.778 1.00 77.06 748 SER A C 1
ATOM 5916 O O . SER A 1 748 ? 25.557 -5.016 -11.471 1.00 77.06 748 SER A O 1
ATOM 5918 N N . ARG A 1 749 ? 23.906 -3.592 -10.929 1.00 79.25 749 ARG A N 1
ATOM 5919 C CA . ARG A 1 749 ? 23.604 -4.186 -9.608 1.00 79.25 749 ARG A CA 1
ATOM 5920 C C . ARG A 1 749 ? 22.647 -5.383 -9.696 1.00 79.25 749 ARG A C 1
ATOM 5922 O O . ARG A 1 749 ? 22.338 -6.002 -8.683 1.00 79.25 749 ARG A O 1
ATOM 5929 N N . ILE A 1 750 ? 22.127 -5.682 -10.885 1.00 84.00 750 ILE A N 1
ATOM 5930 C CA . ILE A 1 750 ? 21.240 -6.823 -11.104 1.00 84.00 750 ILE A CA 1
ATOM 5931 C C . ILE A 1 750 ? 22.098 -7.998 -11.560 1.00 84.00 750 ILE A C 1
ATOM 5933 O O . ILE A 1 750 ? 22.694 -7.941 -12.635 1.00 84.00 750 ILE A O 1
ATOM 5937 N N . GLU A 1 751 ? 22.133 -9.056 -10.754 1.00 81.94 751 GLU A N 1
ATOM 5938 C CA . GLU A 1 751 ? 22.898 -10.272 -11.049 1.00 81.94 751 GLU A CA 1
ATOM 5939 C C . GLU A 1 751 ? 22.253 -11.095 -12.167 1.00 81.94 751 GLU A C 1
ATOM 5941 O O . GLU A 1 751 ? 22.899 -11.429 -13.160 1.00 81.94 751 GLU A O 1
ATOM 5946 N N . THR A 1 752 ? 20.957 -11.390 -12.039 1.00 86.81 752 THR A N 1
ATOM 5947 C CA . THR A 1 752 ? 20.215 -12.240 -12.976 1.00 86.81 752 THR A CA 1
ATOM 5948 C C . THR A 1 752 ? 18.897 -11.587 -13.379 1.00 86.81 752 THR A C 1
ATOM 5950 O O . THR A 1 752 ? 18.296 -10.833 -12.620 1.00 86.81 752 THR A O 1
ATOM 5953 N N . LEU A 1 753 ? 18.403 -11.874 -14.589 1.00 87.69 753 LEU A N 1
ATOM 5954 C CA . LEU A 1 753 ? 17.068 -11.409 -14.987 1.00 87.69 753 LEU A CA 1
ATOM 5955 C C . LEU A 1 753 ? 15.973 -12.046 -14.118 1.00 87.69 753 LEU A C 1
ATOM 5957 O O . LEU A 1 753 ? 14.995 -11.381 -13.791 1.00 87.69 753 LEU A O 1
ATOM 5961 N N . SER A 1 754 ? 16.153 -13.293 -13.681 1.00 87.12 754 SER A N 1
ATOM 5962 C CA . SER A 1 754 ? 15.207 -13.999 -12.809 1.00 87.12 754 SER A CA 1
ATOM 5963 C C . SER A 1 754 ? 14.958 -13.294 -11.471 1.00 87.12 754 SER A C 1
ATOM 5965 O O . SER A 1 754 ? 13.863 -13.428 -10.923 1.00 87.12 754 SER A O 1
ATOM 5967 N N . SER A 1 755 ? 15.911 -12.500 -10.963 1.00 87.19 755 SER A N 1
ATOM 5968 C CA . SER A 1 755 ? 15.728 -11.767 -9.703 1.00 87.19 755 SER A CA 1
ATOM 5969 C C . SER A 1 755 ? 14.809 -10.551 -9.807 1.00 87.19 755 SER A C 1
ATOM 5971 O O . SER A 1 755 ? 14.259 -10.106 -8.801 1.00 87.19 755 SER A O 1
ATOM 5973 N N . VAL A 1 756 ? 14.592 -10.034 -11.019 1.00 91.56 756 VAL A N 1
ATOM 5974 C CA . VAL A 1 756 ? 13.753 -8.850 -11.282 1.00 91.56 756 VAL A CA 1
ATOM 5975 C C . VAL A 1 756 ? 12.453 -9.181 -12.019 1.00 91.56 756 VAL A C 1
ATOM 5977 O O . VAL A 1 756 ? 11.668 -8.279 -12.325 1.00 91.56 756 VAL A O 1
ATOM 5980 N N . MET A 1 757 ? 12.238 -10.461 -12.334 1.00 93.75 757 MET A N 1
ATOM 5981 C CA . MET A 1 757 ? 11.061 -10.968 -13.038 1.00 93.75 757 MET A CA 1
ATOM 5982 C C . MET A 1 757 ? 10.016 -11.446 -12.040 1.00 93.75 757 MET A C 1
ATOM 5984 O O . MET A 1 757 ? 10.121 -12.533 -11.478 1.00 93.75 757 MET A O 1
ATOM 5988 N N . TRP A 1 758 ? 8.984 -10.634 -11.855 1.00 95.44 758 TRP A N 1
ATOM 5989 C CA . TRP A 1 758 ? 7.844 -10.951 -11.010 1.00 95.44 758 TRP A CA 1
ATOM 5990 C C . TRP A 1 758 ? 6.923 -11.951 -11.708 1.00 95.44 758 TRP A C 1
ATOM 5992 O O . TRP A 1 758 ? 6.685 -11.838 -12.915 1.00 95.44 758 TRP A O 1
ATOM 6002 N N . ARG A 1 759 ? 6.371 -12.898 -10.945 1.00 94.12 759 ARG A N 1
ATOM 6003 C CA . ARG A 1 759 ? 5.386 -13.890 -11.404 1.00 94.12 759 ARG A CA 1
ATOM 6004 C C . ARG A 1 759 ? 4.399 -14.249 -10.294 1.00 94.12 759 ARG A C 1
ATOM 6006 O O . ARG A 1 759 ? 4.655 -13.961 -9.126 1.00 94.12 759 ARG A O 1
ATOM 6013 N N . TYR A 1 760 ? 3.285 -14.872 -10.666 1.00 94.31 760 TYR A N 1
ATOM 6014 C CA . TYR A 1 760 ? 2.311 -15.405 -9.714 1.00 94.31 760 TYR A CA 1
ATOM 6015 C C . TYR A 1 760 ? 2.857 -16.641 -8.994 1.00 94.31 760 TYR A C 1
ATOM 6017 O O . TYR A 1 760 ? 3.519 -17.475 -9.608 1.00 94.31 760 TYR A O 1
ATOM 6025 N N . HIS A 1 761 ? 2.561 -16.738 -7.703 1.00 91.69 761 HIS A N 1
ATOM 6026 C CA . HIS A 1 761 ? 2.826 -17.887 -6.851 1.00 91.69 761 HIS A CA 1
ATOM 6027 C C . HIS A 1 761 ? 1.579 -18.191 -6.017 1.00 91.69 761 HIS A C 1
ATOM 6029 O O . HIS A 1 761 ? 1.065 -17.325 -5.305 1.00 91.69 761 HIS A O 1
ATOM 6035 N N . ASP A 1 762 ? 1.109 -19.425 -6.116 1.00 84.75 762 ASP A N 1
ATOM 6036 C CA . ASP A 1 762 ? -0.085 -19.963 -5.474 1.00 84.75 762 ASP A CA 1
ATOM 6037 C C . ASP A 1 762 ? 0.284 -21.007 -4.408 1.00 84.75 762 ASP A C 1
ATOM 6039 O O . ASP A 1 762 ? -0.083 -22.175 -4.479 1.00 84.75 762 ASP A O 1
ATOM 6043 N N . ASP A 1 763 ? 1.005 -20.562 -3.375 1.00 85.81 763 ASP A N 1
ATOM 6044 C CA . ASP A 1 763 ? 1.388 -21.392 -2.230 1.00 85.81 763 ASP A CA 1
ATOM 6045 C C . ASP A 1 763 ? 0.379 -21.201 -1.088 1.00 85.81 763 ASP A C 1
ATOM 6047 O O . ASP A 1 763 ? 0.628 -20.431 -0.152 1.00 85.81 763 ASP A O 1
ATOM 6051 N N . ALA A 1 764 ? -0.764 -21.896 -1.143 1.00 82.50 764 ALA A N 1
ATOM 6052 C CA . ALA A 1 764 ? -1.832 -21.774 -0.142 1.00 82.50 764 ALA A CA 1
ATOM 6053 C C . ALA A 1 764 ? -1.275 -21.774 1.306 1.00 82.50 764 ALA A C 1
ATOM 6055 O O . ALA A 1 764 ? -0.433 -22.619 1.640 1.00 82.50 764 ALA A O 1
ATOM 6056 N N . PRO A 1 765 ? -1.691 -20.827 2.176 1.00 90.94 765 PRO A N 1
ATOM 6057 C CA . PRO A 1 765 ? -2.777 -19.848 2.007 1.00 90.94 765 PRO A CA 1
ATOM 6058 C C . PRO A 1 765 ? -2.392 -18.533 1.286 1.00 90.94 765 PRO A C 1
ATOM 6060 O O . PRO A 1 765 ? -3.151 -17.566 1.346 1.00 90.94 765 PRO A O 1
ATOM 6063 N N . PHE A 1 766 ? -1.234 -18.444 0.630 1.00 92.31 766 PHE A N 1
ATOM 6064 C CA . PHE A 1 766 ? -0.735 -17.205 0.023 1.00 92.31 766 PHE A CA 1
ATOM 6065 C C . PHE A 1 766 ? -0.946 -17.166 -1.495 1.00 92.31 766 PHE A C 1
ATOM 6067 O O . PHE A 1 766 ? -0.625 -18.105 -2.218 1.00 92.31 766 PHE A O 1
ATOM 6074 N N . TYR A 1 767 ? -1.428 -16.021 -1.971 1.00 94.31 767 TYR A N 1
ATOM 6075 C CA . TYR A 1 767 ? -1.501 -15.629 -3.376 1.00 94.31 767 TYR A CA 1
ATOM 6076 C C . TYR A 1 767 ? -0.496 -14.501 -3.609 1.00 94.31 767 TYR A C 1
ATOM 6078 O O . TYR A 1 767 ? -0.846 -13.314 -3.645 1.00 94.31 767 TYR A O 1
ATOM 6086 N N . ALA A 1 768 ? 0.780 -14.860 -3.679 1.00 94.00 768 ALA A N 1
ATOM 6087 C CA . ALA A 1 768 ? 1.878 -13.906 -3.714 1.00 94.00 768 ALA A CA 1
ATOM 6088 C C . ALA A 1 768 ? 2.369 -13.659 -5.143 1.00 94.00 768 ALA A C 1
ATOM 6090 O O . ALA A 1 768 ? 2.261 -14.505 -6.027 1.00 94.00 768 ALA A O 1
ATOM 6091 N N . CYS A 1 769 ? 2.943 -12.485 -5.372 1.00 94.44 769 CYS A N 1
ATOM 6092 C CA . CYS A 1 769 ? 3.743 -12.202 -6.553 1.00 94.44 769 CYS A CA 1
ATOM 6093 C C . CYS A 1 769 ? 5.178 -11.959 -6.092 1.00 94.44 769 CYS A C 1
ATOM 6095 O O . CYS A 1 769 ? 5.417 -10.998 -5.366 1.00 94.44 769 CYS A O 1
ATOM 6097 N N . ARG A 1 770 ? 6.115 -12.815 -6.499 1.00 92.06 770 ARG A N 1
ATOM 6098 C CA . ARG A 1 770 ? 7.535 -12.731 -6.114 1.00 92.06 770 ARG A CA 1
ATOM 6099 C C . ARG A 1 770 ? 8.441 -13.000 -7.309 1.00 92.06 770 ARG A C 1
ATOM 6101 O O . ARG A 1 770 ? 7.959 -13.430 -8.364 1.00 92.06 770 ARG A O 1
ATOM 6108 N N . SER A 1 771 ? 9.727 -12.703 -7.158 1.00 87.94 771 SER A N 1
ATOM 6109 C CA . SER A 1 771 ? 10.732 -13.063 -8.161 1.00 87.94 771 SER A CA 1
ATOM 6110 C C . SER A 1 771 ? 11.064 -14.562 -8.137 1.00 87.94 771 SER A C 1
ATOM 6112 O O . SER A 1 771 ? 10.742 -15.282 -7.192 1.00 87.94 771 SER A O 1
ATOM 6114 N N . GLU A 1 772 ? 11.689 -15.063 -9.208 1.00 70.12 772 GLU A N 1
ATOM 6115 C CA . GLU A 1 772 ? 12.073 -16.478 -9.314 1.00 70.12 772 GLU A CA 1
ATOM 6116 C C . GLU A 1 772 ? 13.253 -16.846 -8.411 1.00 70.12 772 GLU A C 1
ATOM 6118 O O . GLU A 1 772 ? 13.289 -17.943 -7.857 1.00 70.12 772 GLU A O 1
ATOM 6123 N N . GLN A 1 773 ? 14.177 -15.907 -8.234 1.00 62.25 773 GLN A N 1
ATOM 6124 C CA . GLN A 1 773 ? 15.269 -15.984 -7.273 1.00 62.25 773 GLN A CA 1
ATOM 6125 C C . GLN A 1 773 ? 15.255 -14.698 -6.455 1.00 62.25 773 GLN A C 1
ATOM 6127 O O . GLN A 1 773 ? 15.389 -13.603 -7.008 1.00 62.25 773 GLN A O 1
ATOM 6132 N N . ALA A 1 774 ? 15.091 -14.808 -5.139 1.00 55.53 774 ALA A N 1
ATOM 6133 C CA . ALA A 1 774 ? 15.262 -13.653 -4.274 1.00 55.53 774 ALA A CA 1
ATOM 6134 C C . ALA A 1 774 ? 16.750 -13.280 -4.265 1.00 55.53 774 ALA A C 1
ATOM 6136 O O . ALA A 1 774 ? 17.582 -14.054 -3.797 1.00 55.53 774 ALA A O 1
ATOM 6137 N N . GLN A 1 775 ? 17.098 -12.118 -4.821 1.00 50.62 775 GLN A N 1
ATOM 6138 C CA . GLN A 1 775 ? 18.483 -11.656 -4.801 1.00 50.62 775 GLN A CA 1
ATOM 6139 C C . GLN A 1 775 ? 18.814 -11.146 -3.394 1.00 50.62 775 GLN A C 1
ATOM 6141 O O . GLN A 1 775 ? 18.161 -10.242 -2.866 1.00 50.62 775 GLN A O 1
ATOM 6146 N N . THR A 1 776 ? 19.824 -11.762 -2.790 1.00 51.72 776 THR A N 1
ATOM 6147 C CA . THR A 1 776 ? 20.458 -11.315 -1.551 1.00 51.72 776 THR A CA 1
ATOM 6148 C C . THR A 1 776 ? 21.348 -10.111 -1.843 1.00 51.72 776 THR A C 1
ATOM 6150 O O . THR A 1 776 ? 21.926 -10.021 -2.922 1.00 51.72 776 THR A O 1
ATOM 6153 N N . LEU A 1 777 ? 21.469 -9.174 -0.900 1.00 52.22 777 LEU A N 1
ATOM 6154 C CA . LEU A 1 777 ? 22.470 -8.108 -1.013 1.00 52.22 777 LEU A CA 1
ATOM 6155 C C . LEU A 1 777 ? 23.866 -8.755 -1.068 1.00 52.22 777 LEU A C 1
ATOM 6157 O O . LEU A 1 777 ? 24.163 -9.621 -0.244 1.00 52.22 777 LEU A O 1
ATOM 6161 N N . SER A 1 778 ? 24.692 -8.388 -2.050 1.00 42.72 778 SER A N 1
ATOM 6162 C CA . SER A 1 778 ? 26.036 -8.955 -2.201 1.00 42.72 778 SER A CA 1
ATOM 6163 C C . SER A 1 778 ? 26.986 -8.419 -1.122 1.00 42.72 778 SER A C 1
ATOM 6165 O O . SER A 1 778 ? 26.787 -7.336 -0.574 1.00 42.72 778 SER A O 1
ATOM 6167 N N . SER A 1 779 ? 28.052 -9.160 -0.812 1.00 38.34 779 SER A N 1
ATOM 6168 C CA . SER A 1 779 ? 29.089 -8.720 0.133 1.00 38.34 779 SER A CA 1
ATOM 6169 C C . SER A 1 779 ? 29.886 -7.506 -0.360 1.00 38.34 779 SER A C 1
ATOM 6171 O O . SER A 1 779 ? 30.385 -6.746 0.460 1.00 38.34 779 SER A O 1
ATOM 6173 N N . ASP A 1 780 ? 29.962 -7.271 -1.672 1.00 39.62 780 ASP A N 1
ATOM 6174 C CA . ASP A 1 780 ? 30.591 -6.065 -2.235 1.00 39.62 780 ASP A CA 1
ATOM 6175 C C . ASP A 1 780 ? 29.770 -4.803 -1.947 1.00 39.62 780 ASP A C 1
ATOM 6177 O O . ASP A 1 780 ? 30.331 -3.717 -1.803 1.00 39.62 780 ASP A O 1
ATOM 6181 N N . ASP A 1 781 ? 28.453 -4.940 -1.742 1.00 40.84 781 ASP A N 1
ATOM 6182 C CA . ASP A 1 781 ? 27.644 -3.842 -1.224 1.00 40.84 781 ASP A CA 1
ATOM 6183 C C . ASP A 1 781 ? 28.047 -3.491 0.227 1.00 40.84 781 ASP A C 1
ATOM 6185 O O . ASP A 1 781 ? 27.698 -2.408 0.673 1.00 40.84 781 ASP A O 1
ATOM 6189 N N . LEU A 1 782 ? 28.822 -4.295 0.978 1.00 36.19 782 LEU A N 1
ATOM 6190 C CA . LEU A 1 782 ? 29.319 -3.924 2.319 1.00 36.19 782 LEU A CA 1
ATOM 6191 C C . LEU A 1 782 ? 30.552 -2.998 2.291 1.00 36.19 782 LEU A C 1
ATOM 6193 O O . LEU A 1 782 ? 30.706 -2.226 3.235 1.00 36.19 782 LEU A O 1
ATOM 6197 N N . ILE A 1 783 ? 31.374 -2.998 1.233 1.00 29.80 783 ILE A N 1
ATOM 6198 C CA . ILE A 1 783 ? 32.762 -2.483 1.299 1.00 29.80 783 ILE A CA 1
ATOM 6199 C C . ILE A 1 783 ? 32.932 -0.980 1.012 1.00 29.80 783 ILE A C 1
ATOM 6201 O O . ILE A 1 783 ? 33.897 -0.396 1.492 1.00 29.80 783 ILE A O 1
ATOM 6205 N N . ASP A 1 784 ? 31.987 -0.288 0.375 1.00 27.86 784 ASP A N 1
ATOM 6206 C CA . ASP A 1 784 ? 32.100 1.178 0.253 1.00 27.86 784 ASP A CA 1
ATOM 6207 C C . ASP A 1 784 ? 31.564 1.871 1.522 1.00 27.86 784 ASP A C 1
ATOM 6209 O O . ASP A 1 784 ? 30.404 2.296 1.579 1.00 27.86 784 ASP A O 1
ATOM 6213 N N . ILE A 1 785 ? 32.397 1.877 2.568 1.00 32.31 785 ILE A N 1
ATOM 6214 C CA . ILE A 1 785 ? 32.358 2.751 3.753 1.00 32.31 785 ILE A CA 1
ATOM 6215 C C . ILE A 1 785 ? 33.815 3.128 4.070 1.00 32.31 785 ILE A C 1
ATOM 6217 O O . ILE A 1 785 ? 34.470 2.434 4.845 1.00 32.31 785 ILE A O 1
ATOM 6221 N N . ILE A 1 786 ? 34.312 4.206 3.454 1.00 25.33 786 ILE A N 1
ATOM 6222 C CA . ILE A 1 786 ? 35.302 5.135 4.030 1.00 25.33 786 ILE A CA 1
ATOM 6223 C C . ILE A 1 786 ? 34.872 6.542 3.627 1.00 25.33 786 ILE A C 1
ATOM 6225 O O . ILE A 1 786 ? 34.597 6.735 2.419 1.00 25.33 786 ILE A O 1
#

Foldseek 3Di:
DQLLVVLLVLLVVVLVVVLVVLVVVLVVQCVVDDDPVSNVVSVVVSVVVNVVSVVCSPSQNVLVVLLQCLLQKAWAQFFQCQLPVPWDFDGAHFDDDDDDLLWDDPNLDPDQDIWMAGDPVNVSSVVQQQRADPVRDGVVNCLVVVHLVSCVVNDPDPVSSNSSSVSNCSNHDDPFGAGGPSWDWDWFADPVRATAIAGATAGLRLQLVVLVVQCCLPPNPLLVVVVVCVVVLHADPDWRKHFFAKAWFFRPPCCLVNRIDSCVVSNRTGIFHAPAFDDPPPPVDPPQEDQELCPDPQLCVQLVVLLVVLLVLLVVCVVVVPDDDPVNLVVNVVSVVSSLVSSLVSLVVLCPPPAPPCVSRPNYDPLRSCLSRVPHPPDDPPDPVSLLVVLVVVLVSSVVVSCVVCVVPDCCPDPCVVVVVVSSVVCSVVDDSCVNRVPDDDDDDDDDDYDDDDDDDDDDDDDDDDDDDDDDDDDDDDPFFKKKKQAWFKWFFAFQDFRRHGHHDFVCLVQVLLQVLQVVCCVVQVKHWFWKWKWWDDKFKQWDDPDSSDHIYHDFDFDDADPVRHGDPTRGTITMITTMMMIIGMDRQDPPDPVVNQVSQVVSQVSSQVDHGNNTHGPHTPGIHMDRDWQLCVVCVVNPPTWIKFRQSVQSDDPDRNSNCSSVSLSVLSMWIWRWDWDAPDDPDPDTGIDIDTDDDDPANKTKHFWFKFFSDPWAAQQSYHPDPHRHHIHTHIYTIIRMMGTHRRSVQDPGPQRRIWGFDDPPRTGGIHGNDPDDRDPVSVPPDD

Sequence (786 aa):
MQLSDQIRAYIQSRFETKRDTEDKAFDKKRSAATSPADLDAVEAAYTEKIAQLTHDYTPVVWLDSAAKRAKQISMATHVIKLVNSSAKGTSLITSESRYDPHYLDTSALENPVKDVSGNAASLDVAGLLQLTEDSGKSLLNYLQANDFSPLAPFAVDETQLQTWGQGLKQALEDQSPASHTLGKQVYFPLADGTYHLLAVLPSSTLIQTIDETIQHCRFSQAMKEARDAKKTNQLYPDPVVAYPNLALMTAGGSKPQNISQLNSQRRGRCYLLPATPPELREKLLPPLHVESLFHHGSVLTATRPIIKEMLTHLKEMHQNNVDSTLPHRDKIRDYIDQIIDAISGIVGQWQRLPAGWSDEAETLWPEHKRWADPNHPEWDIHDKSWHKALPKQFAQWLNDVLNGYSAKSFLFTGGDQSYWKKFFKQWRDQFRFDSFTGLSITSNAEQDEAEQQQSQTAPKQTSNAYANSSNANNTQGNTGETYLVLKRIQVTQANAVGGLTYGFPAITHFLGYVHALSRKLSAAHGITLSATSVVCHHHQIHAYRAAGYEPYIFAQTRNPLTHEGKTAPINEEGKMNMTVSLVIRAQGLNLINDEQRRDQCKAIQQLAERHRLAGGKITSIDGCYVTTHHEPVKVFRPLMPGAILVDRATLLATEAPDPTQTLKRWLKVSSLTYVSTQVPVKENSEETQIDWQQIDKNKGWLVPFMVGYKQISPLYPAGEVANMRDLNTPVSFVEPIHSIAEWIRRPSRIETLSSVMWRYHDDAPFYACRSEQAQTLSSDDLIDII

Radius of gyration: 37.13 Å; chains: 1; bounding box: 92×76×110 Å